Protein AF-A0A835BXW8-F1 (afdb_monomer_lite)

Sequence (1007 aa):
MAGAGHLPPLQEEGDAASSRSELLTERNIHNALPSSQEEEDPFRTRITHALALSLVTLPPKFPRKKKMVSLARLLLLVTVVAAAAARCAVSATTAARHPKGLRVHLTHVDAHGNYSRLQLLQRAARRSHHRMSRLVARATGVHVASSSSSKAVAASSGGGGDLQVPVHAGNGEFLMDLAIGTPSLSYSAIVDTGSDLVWTQCKPCNECFKQSTPVFDPSSSSTYAAVPCSSTLCSDLPTSSCTTSASKCGYTYTYGDASSTQGTLATETFTLAKSKLPGVAFGCGDTNEGDGFTQGAGLVGLGRGPLSLVSQLGLDKFSYCLTSLDDDTGKSPLLLGSVAEISSSAATSPVQSTPLVKNPSQPSFYYVTLTGLTVGSQHITLPTSAFAIQDDGTGGVIVDSGTSITYLEVQGYRALKKAFVAQMSLPVVDGSEIGLDLCFQAPSKGVDQVQVPKLVLHFDGGADLDLPAENYMILDSASGALCMTVMASRGLSIIGNFQQQNFQFVYDVAGDTLSSESESCRAHGSVAEPVRLCHTRTSFVCSPHMPHESTRHSALTAAMELLVLLLFLSLPVLPAHCVVVPAAAVRLDLARADANLTGHELIRRAVQRSLARPVVAAAVGGGGGGRRVGATAASEAPLAPGGGEYLVKLGIGTPQHFFSAAVDTATDLVWLQCQPCISCFRQLDPVFNPRLSSSFAVVPCRSDTCGQLDEHRHDDDACEYTYKYSGNSVTKGTLAIDKLAVGTNVFHGVVFGCSDSSAGGPPAQASGLVGLGRGPLSLVSQLSVRRFMYCLPPPMSSTPGKLVLGAAVDAVRNVSDRVSITMSSSTRYPSYYYLNLDGLAVGDQTPRMFTTATASSSSSSPATPGGASGGGGNASAYGMIVDVASTISFLEASLYDELADDLEEEIRLPRATASRRLGLDLCFILPEGVGMDRVYVPSVSLSFDGRWLELERDRLFVEDGRMMCLMVGRTHGVSILGNFQQQNMHVLYNLRRGKITFAKASCESLQ

Radius of gyration: 37.48 Å; chains: 1; bounding box: 106×120×107 Å

InterPro domains:
  IPR001461 Aspartic peptidase A1 [PR00792] (180-200)
  IPR001461 Aspartic peptidase A1 [PR00792] (397-408)
  IPR001461 Aspartic peptidase A1 [PR00792] (493-508)
  IPR001969 Aspartic peptidase, active site [PS00141] (397-408)
  IPR021109 Aspartic peptidase domain superfamily [G3DSA:2.40.70.10] (157-337)
  IPR021109 Aspartic peptidase domain superfamily [G3DSA:2.40.70.10] (339-528)
  IPR021109 Aspartic peptidase domain superfamily [G3DSA:2.40.70.10] (632-806)
  IPR021109 Aspartic peptidase domain superfamily [G3DSA:2.40.70.10] (811-1007)
  IPR021109 Aspartic peptidase domain superfamily [SSF50630] (166-515)
  IPR021109 Aspartic peptidase domain superfamily [SSF50630] (640-1003)
  IPR032799 Xylanase inhibitor, C-terminal [PF14541] (366-515)
  IPR032799 Xylanase inhibitor, C-terminal [PF14541] (877-999)
  IPR032861 Xylanase inhibitor, N-terminal [PF14543] (174-338)
  IPR032861 Xylanase inhibitor, N-terminal [PF14543] (646-806)
  IPR033121 Peptidase family A1 domain [PS51767] (174-517)
  IPR033121 Peptidase family A1 domain [PS51767] (646-999)
  IPR034161 Pepsin-like domain, plant [cd05476] (173-521)
  IPR034161 Pepsin-like domain, plant [cd05476] (645-1003)
  IPR051708 Plant Aspartic Proteinase A1 [PTHR47967] (77-523)

Organism: NCBI:txid1010633

Secondary structure (DSSP, 8-state):
---------------------------------------------------------------------------S----------------S------SEEEEEEEETTTTS---HHHHHHHHHHHHHHHHHHHHHHHTT-------------------------------SEEEEEEETTTTEEEEEEEETT----EEEBSS-SB----SSPPB-TTT-TT-EEPBTTSHHHHSSSSEE-SSTTSB-EEEEE-TTS-EEEEEEEEEEEEETTEEEEEEEEEEEEEEE-SGGGGSSEEEE-SSSTTSHHHHTT-SEEEEEBPPTT-TTPPEEEEEETT-S--TTT--SPPEEEEEE--TT-TTS-EE-EEEEEETTEEE---GGGSSBPTTS-B-EEE-SS-SSEEEEHHHHHHHHHHHHTT--SPEE--TTTT-S-EEE--TT-STT-----EEEEETTS-EEEE-GGGTEEEETTTTEEEESEEEESS-EEE-GGGGBTEEEEEETTTTEEEEEE---S----S-----------------------------------------------------------------TTTTS-HHHHHHHHHHHHHT-------------PPPPPPPPPEEEEEEEETTEEEEEEEETTTTEEEEEEEESS----EEEBSSPSB----SSPPB-GGG-TT-EEPBTTSTTGGG-SS--SSSSB-EEEEEETTTEEEEEEEEEEEEEETTEEEEEEEEEEEEEEES-S-TT-SEEEE-SSSTTSHHHHTT-S-EEEEB--TT-SS-EEEEESS---GGGS-SSEEEEEPPP-SS-TTS-EE---EEEETTSPPEE-----------S----------PPPPPTT-EEE-SS-SSEEEEHHHHHHHHHHHHHHH-SPBPPPBTTTTBS-EEEPPTT--GGGS----EEEEETTEEEEE-GGGTEEEETTEEEESEEEESS-EEE-SGGGBTEEEEEEGGGTEEEEEE--GGGG-

Structure (mmCIF, N/CA/C/O backbone):
data_AF-A0A835BXW8-F1
#
_entry.id   AF-A0A835BXW8-F1
#
loop_
_atom_site.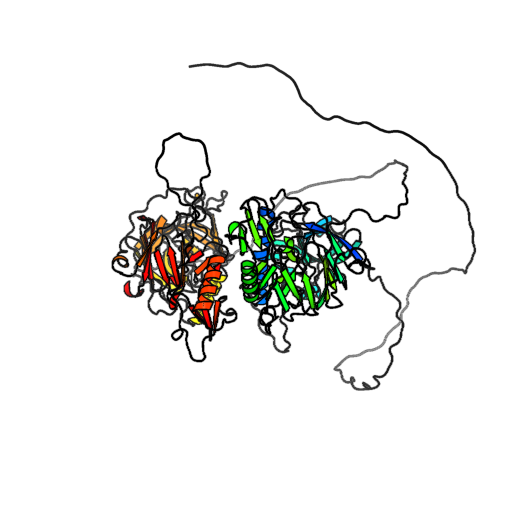group_PDB
_atom_site.id
_atom_site.type_symbol
_atom_site.label_atom_id
_atom_site.label_alt_id
_atom_site.label_comp_id
_atom_site.label_asym_id
_atom_site.label_entity_id
_atom_site.label_seq_id
_atom_site.pdbx_PDB_ins_code
_atom_site.Cartn_x
_atom_site.Cartn_y
_atom_site.Cartn_z
_atom_site.occupancy
_atom_site.B_iso_or_equiv
_atom_site.auth_seq_id
_atom_site.auth_comp_id
_atom_site.auth_asym_id
_atom_site.auth_atom_id
_atom_site.pdbx_PDB_model_num
ATOM 1 N N . MET A 1 1 ? 22.481 58.270 -33.335 1.00 36.31 1 MET A N 1
ATOM 2 C CA . MET A 1 1 ? 22.270 58.920 -32.023 1.00 36.31 1 MET A CA 1
ATOM 3 C C . MET A 1 1 ? 22.597 57.846 -30.994 1.00 36.31 1 MET A C 1
ATOM 5 O O . MET A 1 1 ? 21.943 56.818 -31.042 1.00 36.31 1 MET A O 1
ATOM 9 N N . ALA A 1 2 ? 23.754 57.839 -30.326 1.00 34.12 2 ALA A N 1
ATOM 10 C CA . ALA A 1 2 ? 24.410 58.880 -29.514 1.00 34.12 2 ALA A CA 1
ATOM 11 C C . ALA A 1 2 ? 23.720 59.040 -28.136 1.00 34.12 2 ALA A C 1
ATOM 13 O O . ALA A 1 2 ? 22.516 59.262 -28.122 1.00 34.12 2 ALA A O 1
ATOM 14 N N . GLY A 1 3 ? 24.418 58.931 -26.993 1.00 32.09 3 GLY A N 1
ATOM 15 C CA . GLY A 1 3 ? 25.881 58.808 -26.816 1.00 32.09 3 GLY A CA 1
ATOM 16 C C . GLY A 1 3 ? 26.355 58.140 -25.512 1.00 32.09 3 GLY A C 1
ATOM 17 O O . GLY A 1 3 ? 25.566 57.565 -24.772 1.00 32.09 3 GLY A O 1
ATOM 18 N N . ALA A 1 4 ? 27.675 58.191 -25.294 1.00 41.59 4 ALA A N 1
ATOM 19 C CA . ALA A 1 4 ? 28.398 57.735 -24.093 1.00 41.59 4 ALA A CA 1
ATOM 20 C C . ALA A 1 4 ? 28.217 58.723 -22.908 1.00 41.59 4 ALA A C 1
ATOM 22 O O . ALA A 1 4 ? 27.699 59.816 -23.121 1.00 41.59 4 ALA A O 1
ATOM 23 N N . GLY A 1 5 ? 28.614 58.462 -21.652 1.00 37.00 5 GLY A N 1
ATOM 24 C CA . GLY A 1 5 ? 29.414 57.370 -21.054 1.00 37.00 5 GLY A CA 1
ATOM 25 C C . GLY A 1 5 ? 30.703 57.904 -20.384 1.00 37.00 5 GLY A C 1
ATOM 26 O O . GLY A 1 5 ? 31.257 58.884 -20.877 1.00 37.00 5 GLY A O 1
ATOM 27 N N . HIS A 1 6 ? 31.175 57.303 -19.275 1.00 32.22 6 HIS A N 1
ATOM 28 C CA . HIS A 1 6 ? 32.417 57.681 -18.551 1.00 32.22 6 HIS A CA 1
ATOM 29 C C . HIS A 1 6 ? 32.980 56.543 -17.657 1.00 32.22 6 HIS A C 1
ATOM 31 O O . HIS A 1 6 ? 32.288 55.560 -17.402 1.00 32.22 6 HIS A O 1
ATOM 37 N N . LEU A 1 7 ? 34.231 56.698 -17.195 1.00 32.62 7 LEU A N 1
ATOM 38 C CA . LEU A 1 7 ? 35.035 55.815 -16.313 1.00 32.62 7 LEU A CA 1
ATOM 39 C C . LEU A 1 7 ? 35.952 56.699 -15.411 1.00 32.62 7 LEU A C 1
ATOM 41 O O . LEU A 1 7 ? 35.987 57.909 -15.634 1.00 32.62 7 LEU A O 1
ATOM 45 N N . PRO A 1 8 ? 36.800 56.133 -14.522 1.00 62.88 8 PRO A N 1
ATOM 46 C CA . PRO A 1 8 ? 36.552 55.648 -13.153 1.00 62.88 8 PRO A CA 1
ATOM 47 C C . PRO A 1 8 ? 37.176 56.614 -12.088 1.00 62.88 8 PRO A C 1
ATOM 49 O O . PRO A 1 8 ? 37.578 57.713 -12.480 1.00 62.88 8 PRO A O 1
ATOM 52 N N . PRO A 1 9 ? 37.281 56.288 -10.770 1.00 48.94 9 PRO A N 1
ATOM 53 C CA . PRO A 1 9 ? 38.458 55.529 -10.272 1.00 48.94 9 PRO A CA 1
ATOM 54 C C . PRO A 1 9 ? 38.283 54.675 -8.973 1.00 48.94 9 PRO A C 1
ATOM 56 O O . PRO A 1 9 ? 37.320 54.831 -8.237 1.00 48.94 9 PRO A O 1
ATOM 59 N N . LEU A 1 10 ? 39.279 53.800 -8.732 1.00 30.16 10 LEU A N 1
ATOM 60 C CA . LEU A 1 10 ? 39.923 53.334 -7.469 1.00 30.16 10 LEU A CA 1
ATOM 61 C C . LEU A 1 10 ? 39.170 53.236 -6.110 1.00 30.16 10 LEU A C 1
ATOM 63 O O . LEU A 1 10 ? 38.640 54.236 -5.657 1.00 30.16 10 LEU A O 1
ATOM 67 N N . GLN A 1 11 ? 39.388 52.089 -5.420 1.00 29.48 11 GLN A N 1
ATOM 68 C CA . GLN A 1 11 ? 39.583 51.860 -3.952 1.00 29.48 11 GLN A CA 1
ATOM 69 C C . GLN A 1 11 ? 38.539 52.423 -2.937 1.00 29.48 11 GLN A C 1
ATOM 71 O O . GLN A 1 11 ? 37.959 53.476 -3.135 1.00 29.48 11 GLN A O 1
ATOM 76 N N . GLU A 1 12 ? 38.239 51.797 -1.791 1.00 30.48 12 GLU A N 1
ATOM 77 C CA . GLU A 1 12 ? 38.790 50.620 -1.091 1.00 30.48 12 GLU A CA 1
ATOM 78 C C . GLU A 1 12 ? 37.720 50.040 -0.137 1.00 30.48 12 GLU A C 1
ATOM 80 O O . GLU A 1 12 ? 36.898 50.806 0.351 1.00 30.48 12 GLU A O 1
ATOM 85 N N . GLU A 1 13 ? 37.737 48.730 0.138 1.00 30.92 13 GLU A N 1
ATOM 86 C CA . GLU A 1 13 ? 37.605 48.121 1.484 1.00 30.92 13 GLU A CA 1
ATOM 87 C C . GLU A 1 13 ? 37.569 46.583 1.374 1.00 30.92 13 GLU A C 1
ATOM 89 O O . GLU A 1 13 ? 37.281 46.018 0.316 1.00 30.92 13 GLU A O 1
ATOM 94 N N . GLY A 1 14 ? 37.900 45.892 2.465 1.00 29.91 14 GLY A N 1
ATOM 95 C CA . GLY A 1 14 ? 37.898 44.433 2.558 1.00 29.91 14 GLY A CA 1
ATOM 96 C C . GLY A 1 14 ? 38.173 43.977 3.988 1.00 29.91 14 GLY A C 1
ATOM 97 O O . GLY A 1 14 ? 38.729 44.736 4.777 1.00 29.91 14 GLY A O 1
ATOM 98 N N . ASP A 1 15 ? 37.785 42.746 4.323 1.00 28.61 15 ASP A N 1
ATOM 99 C CA . ASP A 1 15 ? 37.811 42.260 5.705 1.00 28.61 15 ASP A CA 1
ATOM 100 C C . ASP A 1 15 ? 38.204 40.773 5.765 1.00 28.61 15 ASP A C 1
ATOM 102 O O . ASP A 1 15 ? 37.653 39.950 5.025 1.00 28.61 15 ASP A O 1
ATOM 106 N N . ALA A 1 16 ? 39.194 40.419 6.595 1.00 30.69 16 ALA A N 1
ATOM 107 C CA . ALA A 1 16 ? 39.703 39.048 6.706 1.00 30.69 16 ALA A CA 1
ATOM 108 C C . ALA A 1 16 ? 40.491 38.764 8.005 1.00 30.69 16 ALA A C 1
ATOM 110 O O . ALA A 1 16 ? 41.538 39.351 8.258 1.00 30.69 16 ALA A O 1
ATOM 111 N N . ALA A 1 17 ? 40.040 37.735 8.734 1.00 31.67 17 ALA A N 1
ATOM 112 C CA . ALA A 1 17 ? 40.791 36.921 9.706 1.00 31.67 17 ALA A CA 1
ATOM 113 C C . ALA A 1 17 ? 41.502 37.629 10.892 1.00 31.67 17 ALA A C 1
ATOM 115 O O . ALA A 1 17 ? 42.686 37.959 10.848 1.00 31.67 17 ALA A O 1
ATOM 116 N N . SER A 1 18 ? 40.814 37.679 12.039 1.00 27.45 18 SER A N 1
ATOM 117 C CA . SER A 1 18 ? 41.432 37.901 13.361 1.00 27.45 18 SER A CA 1
ATOM 118 C C . SER A 1 18 ? 42.209 36.665 13.859 1.00 27.45 18 SER A C 1
ATOM 120 O O . SER A 1 18 ? 41.930 35.538 13.443 1.00 27.45 18 SER A O 1
ATOM 122 N N . SER A 1 19 ? 43.176 36.842 14.774 1.00 30.25 19 SER A N 1
ATOM 123 C CA . SER A 1 19 ? 43.948 35.728 15.348 1.00 30.25 19 SER A CA 1
ATOM 124 C C . SER A 1 19 ? 44.434 35.955 16.791 1.00 30.25 19 SER A C 1
ATOM 126 O O . SER A 1 19 ? 44.842 37.055 17.143 1.00 30.25 19 SER A O 1
ATOM 128 N N . ARG A 1 20 ? 44.460 34.853 17.567 1.00 33.75 20 ARG A N 1
ATOM 129 C CA . ARG A 1 20 ? 45.167 34.609 18.851 1.00 33.75 20 ARG A CA 1
ATOM 130 C C . ARG A 1 20 ? 44.956 35.565 20.042 1.00 33.75 20 ARG A C 1
ATOM 132 O O . ARG A 1 20 ? 45.396 36.705 20.015 1.00 33.75 20 ARG A O 1
ATOM 139 N N . SER A 1 21 ? 44.634 34.967 21.197 1.00 27.56 21 SER A N 1
ATOM 140 C CA . SER A 1 21 ? 45.508 35.080 22.380 1.00 27.56 21 SER A CA 1
ATOM 141 C C . SER A 1 21 ? 45.319 33.928 23.389 1.00 27.56 21 SER A C 1
ATOM 143 O O . SER A 1 21 ? 44.320 33.217 23.347 1.00 27.56 21 SER A O 1
ATOM 145 N N . GLU A 1 22 ? 46.301 33.844 24.294 1.00 30.00 22 GLU A N 1
ATOM 146 C CA . GLU A 1 22 ? 46.291 33.347 25.686 1.00 30.00 22 GLU A CA 1
ATOM 147 C C . GLU A 1 22 ? 47.054 32.056 26.053 1.00 30.00 22 GLU A C 1
ATOM 149 O O . GLU A 1 22 ? 47.078 31.049 25.344 1.00 30.00 22 GLU A O 1
ATOM 154 N N . LEU A 1 23 ? 47.775 32.166 27.180 1.00 29.53 23 LEU A N 1
ATOM 155 C CA . LEU A 1 23 ? 48.728 31.227 27.788 1.00 29.53 23 LEU A CA 1
ATOM 156 C C . LEU A 1 23 ? 49.063 31.756 29.211 1.00 29.53 23 LEU A C 1
ATOM 158 O O . LEU A 1 23 ? 48.840 32.938 29.462 1.00 29.53 23 LEU A O 1
ATOM 162 N N . LEU A 1 24 ? 49.699 30.931 30.063 1.00 31.34 24 LEU A N 1
ATOM 163 C CA . LEU A 1 24 ? 50.104 31.154 31.479 1.00 31.34 24 LEU A CA 1
ATOM 164 C C . LEU A 1 24 ? 49.009 30.754 32.512 1.00 31.34 24 LEU A C 1
ATOM 166 O O . LEU A 1 24 ? 47.832 30.761 32.175 1.00 31.34 24 LEU A O 1
ATOM 170 N N . THR A 1 25 ? 49.305 30.299 33.745 1.00 30.64 25 THR A N 1
ATOM 171 C CA . THR A 1 25 ? 50.598 30.155 34.467 1.00 30.64 25 THR A CA 1
ATOM 172 C C . THR A 1 25 ? 50.569 29.007 35.510 1.00 30.64 25 THR A C 1
ATOM 174 O O . THR A 1 25 ? 49.569 28.850 36.194 1.00 30.64 25 THR A O 1
ATOM 177 N N . GLU A 1 26 ? 51.711 28.316 35.708 1.00 30.62 26 GLU A N 1
ATOM 178 C CA . GLU A 1 26 ? 52.189 27.648 36.959 1.00 30.62 26 GLU A CA 1
ATOM 179 C C . GLU A 1 26 ? 51.343 26.527 37.656 1.00 30.62 26 GLU A C 1
ATOM 181 O O . GLU A 1 26 ? 50.178 26.319 37.351 1.00 30.62 26 GLU A O 1
ATOM 186 N N . ARG A 1 27 ? 51.879 25.667 38.556 1.00 30.98 27 ARG A N 1
ATOM 187 C CA . ARG A 1 27 ? 53.217 25.608 39.208 1.00 30.98 27 ARG A CA 1
ATOM 188 C C . ARG A 1 27 ? 53.897 24.206 39.150 1.00 30.98 27 ARG A C 1
ATOM 190 O O . ARG A 1 27 ? 54.194 23.774 38.042 1.00 30.98 27 ARG A O 1
ATOM 197 N N . ASN A 1 28 ? 54.245 23.538 40.269 1.00 30.19 28 ASN A N 1
ATOM 198 C CA . ASN A 1 28 ? 55.208 22.400 40.326 1.00 30.19 28 ASN A CA 1
ATOM 199 C C . ASN A 1 28 ? 55.071 21.516 41.615 1.00 30.19 28 ASN A C 1
ATOM 201 O O . ASN A 1 28 ? 54.296 21.894 42.489 1.00 30.19 28 ASN A O 1
ATOM 205 N N . ILE A 1 29 ? 55.926 20.474 41.777 1.00 29.09 29 ILE A N 1
ATOM 206 C CA . ILE A 1 29 ? 56.367 19.795 43.042 1.00 29.09 29 ILE A CA 1
ATOM 207 C C . ILE A 1 29 ? 55.405 18.717 43.644 1.00 29.09 29 ILE A C 1
ATOM 209 O O . ILE A 1 29 ? 54.201 18.930 43.638 1.00 29.09 29 ILE A O 1
ATOM 213 N N . HIS A 1 30 ? 55.818 17.534 44.174 1.00 27.83 30 HIS A N 1
ATOM 214 C CA . HIS A 1 30 ? 57.144 16.866 44.328 1.00 27.83 30 HIS A CA 1
ATOM 215 C C . HIS A 1 30 ? 57.086 15.303 44.465 1.00 27.83 30 HIS A C 1
ATOM 217 O O . HIS A 1 30 ? 56.133 14.772 45.016 1.00 27.83 30 HIS A O 1
ATOM 223 N N . ASN A 1 31 ? 58.181 14.628 44.064 1.00 26.95 31 ASN A N 1
ATOM 224 C CA . ASN A 1 31 ? 58.923 13.468 44.645 1.00 26.95 31 ASN A CA 1
ATOM 225 C C . ASN A 1 31 ? 58.297 12.170 45.257 1.00 26.95 31 ASN A C 1
ATOM 227 O O . ASN A 1 31 ? 57.495 12.211 46.179 1.00 26.95 31 ASN A O 1
ATOM 231 N N . ALA A 1 32 ? 58.988 11.056 44.921 1.00 26.41 32 ALA A N 1
ATOM 232 C CA . ALA A 1 32 ? 59.502 9.956 45.785 1.00 26.41 32 ALA A CA 1
ATOM 233 C C . ALA A 1 32 ? 58.834 8.547 45.842 1.00 26.41 32 ALA A C 1
ATOM 235 O O . ALA A 1 32 ? 57.706 8.351 46.275 1.00 26.41 32 ALA A O 1
ATOM 236 N N . LEU A 1 33 ? 59.679 7.563 45.484 1.00 27.62 33 LEU A N 1
ATOM 237 C CA . LEU A 1 33 ? 59.756 6.131 45.869 1.00 27.62 33 LEU A CA 1
ATOM 238 C C . LEU A 1 33 ? 59.928 5.946 47.410 1.00 27.62 33 LEU A C 1
ATOM 240 O O . LEU A 1 33 ? 60.308 6.944 48.029 1.00 27.62 33 LEU A O 1
ATOM 244 N N . PRO A 1 34 ? 59.761 4.743 48.046 1.00 40.12 34 PRO A N 1
ATOM 245 C CA . PRO A 1 34 ? 60.483 3.497 47.675 1.00 40.12 34 PRO A CA 1
ATOM 246 C C . PRO A 1 34 ? 59.894 2.099 48.060 1.00 40.12 34 PRO A C 1
ATOM 248 O O . PRO A 1 34 ? 58.832 1.993 48.657 1.00 40.12 34 PRO A O 1
ATOM 251 N N . SER A 1 35 ? 60.668 1.044 47.712 1.00 24.42 35 SER A N 1
ATOM 252 C CA . SER A 1 35 ? 60.939 -0.229 48.453 1.00 24.42 35 SER A CA 1
ATOM 253 C C . SER A 1 35 ? 59.760 -1.117 48.933 1.00 24.42 35 SER A C 1
ATOM 255 O O . SER A 1 35 ? 58.970 -0.688 49.762 1.00 24.42 35 SER A O 1
ATOM 257 N N . SER A 1 36 ? 59.596 -2.358 48.430 1.00 26.53 36 SER A N 1
ATOM 258 C CA . SER A 1 36 ? 60.240 -3.640 48.874 1.00 26.53 36 SER A CA 1
ATOM 259 C C . SER A 1 36 ? 59.238 -4.518 49.669 1.00 26.53 36 SER A C 1
ATOM 261 O O . SER A 1 36 ? 58.226 -3.978 50.098 1.00 26.53 36 SER A O 1
ATOM 263 N N . GLN A 1 37 ? 59.369 -5.834 49.908 1.00 24.08 37 GLN A N 1
ATOM 264 C CA . GLN A 1 37 ? 60.389 -6.886 49.655 1.00 24.08 37 GLN A CA 1
ATOM 265 C C . GLN A 1 37 ? 59.746 -8.066 48.845 1.00 24.08 37 GLN A C 1
ATOM 267 O O . GLN A 1 37 ? 58.559 -7.979 48.538 1.00 24.08 37 GLN A O 1
ATOM 272 N N . GLU A 1 38 ? 60.451 -9.023 48.210 1.00 27.62 38 GLU A N 1
ATOM 273 C CA . GLU A 1 38 ? 61.037 -10.312 48.717 1.00 27.62 38 GLU A CA 1
ATOM 274 C C . GLU A 1 38 ? 60.027 -11.159 49.536 1.00 27.62 38 GLU A C 1
ATOM 276 O O . GLU A 1 38 ? 59.185 -10.591 50.223 1.00 27.62 38 GLU A O 1
ATOM 281 N N . GLU A 1 39 ? 59.938 -12.496 49.455 1.00 27.62 39 GLU A N 1
ATOM 282 C CA . GLU A 1 39 ? 60.913 -13.596 49.217 1.00 27.62 39 GLU A CA 1
ATOM 283 C C . GLU A 1 39 ? 60.432 -14.592 48.113 1.00 27.62 39 GLU A C 1
ATOM 285 O O . GLU A 1 39 ? 59.236 -14.672 47.840 1.00 27.62 39 GLU A O 1
ATOM 290 N N . GLU A 1 40 ? 61.287 -15.168 47.246 1.00 29.81 40 GLU A N 1
ATOM 291 C CA . GLU A 1 40 ? 62.160 -16.379 47.365 1.00 29.81 40 GLU A CA 1
ATOM 292 C C . GLU A 1 40 ? 61.443 -17.760 47.404 1.00 29.81 40 GLU A C 1
ATOM 294 O O . GLU A 1 40 ? 60.362 -17.889 47.967 1.00 29.81 40 GLU A O 1
ATOM 299 N N . ASP A 1 41 ? 61.978 -18.874 46.860 1.00 30.92 41 ASP A N 1
ATOM 300 C CA . ASP A 1 41 ? 62.970 -19.075 45.769 1.00 30.92 41 ASP A CA 1
ATOM 301 C C . ASP A 1 41 ? 62.676 -20.418 44.992 1.00 30.92 41 ASP A C 1
ATOM 303 O O . ASP A 1 41 ? 61.545 -20.533 44.515 1.00 30.92 41 ASP A O 1
ATOM 307 N N . PRO A 1 42 ? 63.553 -21.427 44.722 1.00 46.88 42 PRO A N 1
ATOM 308 C CA . PRO A 1 42 ? 63.634 -21.978 43.354 1.00 46.88 42 PRO A CA 1
ATOM 309 C C . PRO A 1 42 ? 63.344 -23.489 43.191 1.00 46.88 42 PRO A C 1
ATOM 311 O O . PRO A 1 42 ? 63.211 -24.224 44.162 1.00 46.88 42 PRO A O 1
ATOM 314 N N . PHE A 1 43 ? 63.476 -24.005 41.952 1.00 26.58 43 PHE A N 1
ATOM 315 C CA . PHE A 1 43 ? 64.608 -24.914 41.651 1.00 26.58 43 PHE A CA 1
ATOM 316 C C . PHE A 1 43 ? 65.043 -24.936 40.164 1.00 26.58 43 PHE A C 1
ATOM 318 O O . PHE A 1 43 ? 64.457 -24.281 39.306 1.00 26.58 43 PHE A O 1
ATOM 325 N N . ARG A 1 44 ? 66.186 -25.592 39.905 1.00 27.45 44 ARG A N 1
ATOM 326 C CA . ARG A 1 44 ? 67.192 -25.342 38.840 1.00 27.45 44 ARG A CA 1
ATOM 327 C C . ARG A 1 44 ? 67.782 -26.717 38.383 1.00 27.45 44 ARG A C 1
ATOM 329 O O . ARG A 1 44 ? 67.747 -27.641 39.184 1.00 27.45 44 ARG A O 1
ATOM 336 N N . THR A 1 45 ? 68.336 -27.006 37.187 1.00 28.45 45 THR A N 1
ATOM 337 C CA . THR A 1 45 ? 68.741 -26.210 35.998 1.00 28.45 45 THR A CA 1
ATOM 338 C C . THR A 1 45 ? 69.111 -27.107 34.779 1.00 28.45 45 THR A C 1
ATOM 340 O O . THR A 1 45 ? 69.807 -28.092 34.983 1.00 28.45 45 THR A O 1
ATOM 343 N N . ARG A 1 46 ? 68.865 -26.628 33.535 1.00 29.67 46 ARG A N 1
ATOM 344 C CA . ARG A 1 46 ? 69.697 -26.793 32.291 1.00 29.67 46 ARG A CA 1
ATOM 345 C C . ARG A 1 46 ? 69.899 -28.158 31.560 1.00 29.67 46 ARG A C 1
ATOM 347 O O . ARG A 1 46 ? 69.931 -29.214 32.165 1.00 29.67 46 ARG A O 1
ATOM 354 N N . ILE A 1 47 ? 70.275 -28.010 30.265 1.00 27.58 47 ILE A N 1
ATOM 355 C CA . ILE A 1 47 ? 71.139 -28.877 29.400 1.00 27.58 47 ILE A CA 1
ATOM 356 C C . ILE A 1 47 ? 70.504 -30.124 28.710 1.00 27.58 47 ILE A C 1
ATOM 358 O O . ILE A 1 47 ? 69.686 -30.798 29.315 1.00 27.58 47 ILE A O 1
ATOM 362 N N . THR A 1 48 ? 70.910 -30.566 27.493 1.00 27.86 48 THR A N 1
ATOM 363 C CA . THR A 1 48 ? 70.865 -29.931 26.130 1.00 27.86 48 THR A CA 1
ATOM 364 C C . THR A 1 48 ? 71.355 -30.876 24.996 1.00 27.86 48 THR A C 1
ATOM 366 O O . THR A 1 48 ? 72.217 -31.707 25.244 1.00 27.86 48 THR A O 1
ATOM 369 N N . HIS A 1 49 ? 70.955 -30.574 23.742 1.00 27.75 49 HIS A N 1
ATOM 370 C CA . HIS A 1 49 ? 71.666 -30.801 22.451 1.00 27.75 49 HIS A CA 1
ATOM 371 C C . HIS A 1 49 ? 71.723 -32.186 21.727 1.00 27.75 49 HIS A C 1
ATOM 373 O O . HIS A 1 49 ? 72.235 -33.164 22.249 1.00 27.75 49 HIS A O 1
ATOM 379 N N . ALA A 1 50 ? 71.388 -32.122 20.417 1.00 26.77 50 ALA A N 1
ATOM 380 C CA . ALA A 1 50 ? 72.184 -32.546 19.231 1.00 26.77 50 ALA A CA 1
ATOM 381 C C . ALA A 1 50 ? 71.950 -33.871 18.429 1.00 26.77 50 ALA A C 1
ATOM 383 O O . ALA A 1 50 ? 72.185 -34.974 18.903 1.00 26.77 50 ALA A O 1
ATOM 384 N N . LEU A 1 51 ? 71.745 -33.656 17.110 1.00 25.39 51 LEU A N 1
ATOM 385 C CA . LEU A 1 51 ? 72.292 -34.368 15.921 1.00 25.39 51 LEU A CA 1
ATOM 386 C C . LEU A 1 51 ? 71.797 -35.787 15.513 1.00 25.39 51 LEU A C 1
ATOM 388 O O . LEU A 1 51 ? 70.868 -36.334 16.095 1.00 25.39 51 LEU A O 1
ATOM 392 N N . ALA A 1 52 ? 72.291 -36.273 14.355 1.00 26.31 52 ALA A N 1
ATOM 393 C CA . ALA A 1 52 ? 71.629 -37.246 13.459 1.00 26.31 52 ALA A CA 1
ATOM 394 C C . ALA A 1 52 ? 72.604 -38.126 12.612 1.00 26.31 52 ALA A C 1
ATOM 396 O O . ALA A 1 52 ? 73.814 -37.979 12.747 1.00 26.31 52 ALA A O 1
ATOM 397 N N . LEU A 1 53 ? 72.032 -38.940 11.689 1.00 26.83 53 LEU A N 1
ATOM 398 C CA . LEU A 1 53 ? 72.579 -39.778 10.573 1.00 26.83 53 LEU A CA 1
ATOM 399 C C . LEU A 1 53 ? 72.600 -41.333 10.708 1.00 26.83 53 LEU A C 1
ATOM 401 O O . LEU A 1 53 ? 73.352 -41.908 11.480 1.00 26.83 53 LEU A O 1
ATOM 405 N N . SER A 1 54 ? 71.811 -41.972 9.822 1.00 24.81 54 SER A N 1
ATOM 406 C CA . SER A 1 54 ? 72.099 -43.098 8.887 1.00 24.81 54 SER A CA 1
ATOM 407 C C . SER A 1 54 ? 72.956 -44.337 9.251 1.00 24.81 54 SER A C 1
ATOM 409 O O . SER A 1 54 ? 74.146 -44.181 9.481 1.00 24.81 54 SER A O 1
ATOM 411 N N . LEU A 1 55 ? 72.428 -45.568 9.010 1.00 25.41 55 LEU A N 1
ATOM 412 C CA . LEU A 1 55 ? 72.889 -46.520 7.943 1.00 25.41 55 LEU A CA 1
ATOM 413 C C . LEU A 1 55 ? 72.182 -47.924 7.899 1.00 25.41 55 LEU A C 1
ATOM 415 O O . LEU A 1 55 ? 72.376 -48.762 8.767 1.00 25.41 55 LEU A O 1
ATOM 419 N N . VAL A 1 56 ? 71.421 -48.174 6.814 1.00 28.39 56 VAL A N 1
ATOM 420 C CA . VAL A 1 56 ? 71.357 -49.365 5.900 1.00 28.39 56 VAL A CA 1
ATOM 421 C C . VAL A 1 56 ? 71.373 -50.842 6.399 1.00 28.39 56 VAL A C 1
ATOM 423 O O . VAL A 1 56 ? 72.381 -51.319 6.907 1.00 28.39 56 VAL A O 1
ATOM 426 N N . THR A 1 57 ? 70.353 -51.643 6.001 1.00 25.27 57 THR A N 1
ATOM 427 C CA . THR A 1 57 ? 70.450 -52.958 5.267 1.00 25.27 57 THR A CA 1
ATOM 428 C C . THR A 1 57 ? 69.056 -53.508 4.826 1.00 25.27 57 THR A C 1
ATOM 430 O O . THR A 1 57 ? 68.043 -52.874 5.108 1.00 25.27 57 THR A O 1
ATOM 433 N N . LEU A 1 58 ? 68.983 -54.612 4.047 1.00 25.95 58 LEU A N 1
ATOM 434 C CA . LEU A 1 58 ? 67.806 -55.104 3.266 1.00 25.95 58 LEU A CA 1
ATOM 435 C C . LEU A 1 58 ? 67.776 -56.656 3.120 1.00 25.95 58 LEU A C 1
ATOM 437 O O . LEU A 1 58 ? 68.817 -57.261 3.381 1.00 25.95 58 LEU A O 1
ATOM 441 N N . PRO A 1 59 ? 66.703 -57.324 2.590 1.00 52.88 59 PRO A N 1
ATOM 442 C CA . PRO A 1 59 ? 65.367 -56.855 2.161 1.00 52.88 59 PRO A CA 1
ATOM 443 C C . PRO A 1 59 ? 64.206 -57.428 3.045 1.00 52.88 59 PRO A C 1
ATOM 445 O O . PRO A 1 59 ? 64.089 -56.846 4.119 1.00 52.88 59 PRO A O 1
ATOM 448 N N . PRO A 1 60 ? 63.362 -58.482 2.772 1.00 44.72 60 PRO A N 1
ATOM 449 C CA . PRO A 1 60 ? 63.081 -59.348 1.597 1.00 44.72 60 PRO A CA 1
ATOM 450 C C . PRO A 1 60 ? 61.590 -59.465 1.115 1.00 44.72 60 PRO A C 1
ATOM 452 O O . PRO A 1 60 ? 60.639 -59.063 1.771 1.00 44.72 60 PRO A O 1
ATOM 455 N N . LYS A 1 61 ? 61.425 -60.077 -0.075 1.00 26.14 61 LYS A N 1
ATOM 456 C CA . LYS A 1 61 ? 60.260 -60.737 -0.746 1.00 26.14 61 LYS A CA 1
ATOM 457 C C . LYS A 1 61 ? 58.785 -60.527 -0.286 1.00 26.14 61 LYS A C 1
ATOM 459 O O . LYS A 1 61 ? 58.275 -61.178 0.617 1.00 26.14 61 LYS A O 1
ATOM 464 N N . PHE A 1 62 ? 58.064 -59.787 -1.138 1.00 26.06 62 PHE A N 1
ATOM 465 C CA . PHE A 1 62 ? 56.602 -59.776 -1.401 1.00 26.06 62 PHE A CA 1
ATOM 466 C C . PHE A 1 62 ? 56.141 -61.005 -2.251 1.00 26.06 62 PHE A C 1
ATOM 468 O O . PHE A 1 62 ? 57.024 -61.610 -2.867 1.00 26.06 62 PHE A O 1
ATOM 475 N N . PRO A 1 63 ? 54.825 -61.375 -2.374 1.00 39.97 63 PRO A N 1
ATOM 476 C CA . PRO A 1 63 ? 53.849 -60.614 -3.199 1.00 39.97 63 PRO A CA 1
ATOM 477 C C . PRO A 1 63 ? 52.324 -60.638 -2.856 1.00 39.97 63 PRO A C 1
ATOM 479 O O . PRO A 1 63 ? 51.770 -61.646 -2.449 1.00 39.97 63 PRO A O 1
ATOM 482 N N . ARG A 1 64 ? 51.648 -59.524 -3.224 1.00 30.53 64 ARG A N 1
ATOM 483 C CA . ARG A 1 64 ? 50.230 -59.346 -3.688 1.00 30.53 64 ARG A CA 1
ATOM 484 C C . ARG A 1 64 ? 49.078 -59.847 -2.767 1.00 30.53 64 ARG A C 1
ATOM 486 O O . ARG A 1 64 ? 48.906 -61.036 -2.577 1.00 30.53 64 ARG A O 1
ATOM 493 N N . LYS A 1 65 ? 48.272 -58.978 -2.120 1.00 31.88 65 LYS A N 1
ATOM 494 C CA . LYS A 1 65 ? 47.206 -58.049 -2.630 1.00 31.88 65 LYS A CA 1
ATOM 495 C C . LYS A 1 65 ? 45.993 -58.756 -3.285 1.00 31.88 65 LYS A C 1
ATOM 497 O O . LYS A 1 65 ? 46.216 -59.571 -4.164 1.00 31.88 65 LYS A O 1
ATOM 502 N N . LYS A 1 66 ? 44.717 -58.375 -3.064 1.00 35.31 66 LYS A N 1
ATOM 503 C CA . LYS A 1 66 ? 43.998 -57.632 -1.984 1.00 35.31 66 LYS A CA 1
ATOM 504 C C . LYS A 1 66 ? 42.467 -57.728 -2.268 1.00 35.31 66 LYS A C 1
ATOM 506 O O . LYS A 1 66 ? 42.091 -57.669 -3.433 1.00 35.31 66 LYS A O 1
ATOM 511 N N . LYS A 1 67 ? 41.592 -57.795 -1.252 1.00 31.64 67 LYS A N 1
ATOM 512 C CA . LYS A 1 67 ? 40.117 -57.579 -1.328 1.00 31.64 67 LYS A CA 1
ATOM 513 C C . LYS A 1 67 ? 39.624 -56.994 0.008 1.00 31.64 67 LYS A C 1
ATOM 515 O O . LYS A 1 67 ? 40.213 -57.339 1.026 1.00 31.64 67 LYS A O 1
ATOM 520 N N . MET A 1 68 ? 38.572 -56.162 0.028 1.00 37.09 68 MET A N 1
ATOM 521 C CA . MET A 1 68 ? 37.893 -55.748 1.275 1.00 37.09 68 MET A CA 1
ATOM 522 C C . MET A 1 68 ? 36.445 -55.274 1.052 1.00 37.09 68 MET A C 1
ATOM 524 O O . MET A 1 68 ? 36.231 -54.305 0.331 1.00 37.09 68 MET A O 1
ATOM 528 N N . VAL A 1 69 ? 35.504 -55.976 1.705 1.00 36.44 69 VAL A N 1
ATOM 529 C CA . VAL A 1 69 ? 34.044 -55.752 1.866 1.00 36.44 69 VAL A CA 1
ATOM 530 C C . VAL A 1 69 ? 33.614 -56.635 3.066 1.00 36.44 69 VAL A C 1
ATOM 532 O O . VAL A 1 69 ? 34.072 -57.773 3.112 1.00 36.44 69 VAL A O 1
ATOM 535 N N . SER A 1 70 ? 32.771 -56.263 4.042 1.00 41.91 70 SER A N 1
ATOM 536 C CA . SER A 1 70 ? 32.397 -54.944 4.592 1.00 41.91 70 SER A CA 1
ATOM 537 C C . SER A 1 70 ? 31.751 -55.116 5.999 1.00 41.91 70 SER A C 1
ATOM 539 O O . SER A 1 70 ? 31.672 -56.225 6.520 1.00 41.91 70 SER A O 1
ATOM 541 N N . LEU A 1 71 ? 31.307 -54.004 6.596 1.00 37.66 71 LEU A N 1
ATOM 542 C CA . LEU A 1 71 ? 30.302 -53.814 7.661 1.00 37.66 71 LEU A CA 1
ATOM 543 C C . LEU A 1 71 ? 29.467 -55.048 8.118 1.00 37.66 71 LEU A C 1
ATOM 545 O O . LEU A 1 71 ? 28.502 -55.396 7.445 1.00 37.66 71 LEU A O 1
ATOM 549 N N . ALA A 1 72 ? 29.749 -55.620 9.306 1.00 35.38 72 ALA A N 1
ATOM 550 C CA . ALA A 1 72 ? 28.819 -56.512 10.046 1.00 35.38 72 ALA A CA 1
ATOM 551 C C . ALA A 1 72 ? 29.211 -56.799 11.529 1.00 35.38 72 ALA A C 1
ATOM 553 O O . ALA A 1 72 ? 29.253 -57.956 11.947 1.00 35.38 72 ALA A O 1
ATOM 554 N N . ARG A 1 73 ? 29.520 -55.784 12.360 1.00 37.28 73 ARG A N 1
ATOM 555 C CA . ARG A 1 73 ? 29.691 -55.970 13.832 1.00 37.28 73 ARG A CA 1
ATOM 556 C C . ARG A 1 73 ? 29.003 -54.919 14.722 1.00 37.28 73 ARG A C 1
ATOM 558 O O . ARG A 1 73 ? 29.327 -54.778 15.895 1.00 37.28 73 ARG A O 1
ATOM 565 N N . LEU A 1 74 ? 27.988 -54.248 14.182 1.00 38.69 74 LEU A N 1
ATOM 566 C CA . LEU A 1 74 ? 27.040 -53.418 14.932 1.00 38.69 74 LEU A CA 1
ATOM 567 C C . LEU A 1 74 ? 25.943 -54.305 15.559 1.00 38.69 74 LEU A C 1
ATOM 569 O O . LEU A 1 74 ? 24.816 -54.269 15.080 1.00 38.69 74 LEU A O 1
ATOM 573 N N . LEU A 1 75 ? 26.267 -55.162 16.545 1.00 35.16 75 LEU A N 1
ATOM 574 C CA . LEU A 1 75 ? 25.254 -55.914 17.327 1.00 35.16 75 LEU A CA 1
ATOM 575 C C . LEU A 1 75 ? 25.796 -56.671 18.566 1.00 35.16 75 LEU A C 1
ATOM 577 O O . LEU A 1 75 ? 25.386 -57.796 18.845 1.00 35.16 75 LEU A O 1
ATOM 581 N N . LEU A 1 76 ? 26.697 -56.066 19.351 1.00 36.47 76 LEU A N 1
ATOM 582 C CA . LEU A 1 76 ? 26.994 -56.559 20.705 1.00 36.47 76 LEU A CA 1
ATOM 583 C C . LEU A 1 76 ? 26.927 -55.407 21.721 1.00 36.47 76 LEU A C 1
ATOM 585 O O . LEU A 1 76 ? 27.655 -54.431 21.588 1.00 36.47 76 LEU A O 1
ATOM 589 N N . LEU A 1 77 ? 26.047 -55.560 22.719 1.00 34.88 77 LEU A N 1
ATOM 590 C CA . LEU A 1 77 ? 25.755 -54.636 23.829 1.00 34.88 77 LEU A CA 1
ATOM 591 C C . LEU A 1 77 ? 25.316 -53.205 23.453 1.00 34.88 77 LEU A C 1
ATOM 593 O O . LEU A 1 77 ? 26.068 -52.243 23.558 1.00 34.88 77 LEU A O 1
ATOM 597 N N . VAL A 1 78 ? 24.017 -53.064 23.170 1.00 49.28 78 VAL A N 1
ATOM 598 C CA . VAL A 1 78 ? 23.269 -51.790 23.285 1.00 49.28 78 VAL A CA 1
ATOM 599 C C . VAL A 1 78 ? 22.790 -51.537 24.733 1.00 49.28 78 VAL A C 1
ATOM 601 O O . VAL A 1 78 ? 22.379 -50.436 25.078 1.00 49.28 78 VAL A O 1
ATOM 604 N N . THR A 1 79 ? 22.830 -52.547 25.609 1.00 32.75 79 THR A N 1
ATOM 605 C CA . THR A 1 79 ? 21.923 -52.653 26.768 1.00 32.75 79 THR A CA 1
ATOM 606 C C . THR A 1 79 ? 22.595 -52.572 28.146 1.00 32.75 79 THR A C 1
ATOM 608 O O . THR A 1 79 ? 22.231 -53.320 29.050 1.00 32.75 79 THR A O 1
ATOM 611 N N . VAL A 1 80 ? 23.541 -51.646 28.337 1.00 33.50 80 VAL A N 1
ATOM 612 C CA . VAL A 1 80 ? 23.873 -51.108 29.681 1.00 33.50 80 VAL A CA 1
ATOM 613 C C . VAL A 1 80 ? 23.802 -49.575 29.651 1.00 33.50 80 VAL A C 1
ATOM 615 O O . VAL A 1 80 ? 24.702 -48.854 30.072 1.00 33.50 80 VAL A O 1
ATOM 618 N N . VAL A 1 81 ? 22.692 -49.068 29.110 1.00 48.97 81 VAL A N 1
ATOM 619 C CA . VAL A 1 81 ? 22.267 -47.673 29.270 1.00 48.97 81 VAL A CA 1
ATOM 620 C C . VAL A 1 81 ? 21.796 -47.489 30.716 1.00 48.97 81 VAL A C 1
ATOM 622 O O . VAL A 1 81 ? 20.624 -47.697 31.013 1.00 48.97 81 VAL A O 1
ATOM 625 N N . ALA A 1 82 ? 22.716 -47.154 31.626 1.00 23.83 82 ALA A N 1
ATOM 626 C CA . ALA A 1 82 ? 22.401 -46.780 33.008 1.00 23.83 82 ALA A CA 1
ATOM 627 C C . ALA A 1 82 ? 23.585 -46.075 33.707 1.00 23.83 82 ALA A C 1
ATOM 629 O O . ALA A 1 82 ? 24.484 -46.760 34.178 1.00 23.83 82 ALA A O 1
ATOM 630 N N . ALA A 1 83 ? 23.509 -44.739 33.850 1.00 26.33 83 ALA A N 1
ATOM 631 C CA . ALA A 1 83 ? 24.309 -43.884 34.757 1.00 26.33 83 ALA A CA 1
ATOM 632 C C . ALA A 1 83 ? 25.861 -43.915 34.629 1.00 26.33 83 ALA A C 1
ATOM 634 O O . ALA A 1 83 ? 26.472 -44.899 34.244 1.00 26.33 83 ALA A O 1
ATOM 635 N N . ALA A 1 84 ? 26.616 -42.870 34.975 1.00 33.91 84 ALA A N 1
ATOM 636 C CA . ALA A 1 84 ? 26.351 -41.428 35.055 1.00 33.91 84 ALA A CA 1
ATOM 637 C C . ALA A 1 84 ? 27.681 -40.730 34.664 1.00 33.91 84 ALA A C 1
ATOM 639 O O . ALA A 1 84 ? 28.751 -41.219 35.006 1.00 33.91 84 ALA A O 1
ATOM 640 N N . ALA A 1 85 ? 27.730 -39.663 33.866 1.00 34.50 85 ALA A N 1
ATOM 641 C CA . ALA A 1 85 ? 27.024 -38.386 34.011 1.00 34.50 85 ALA A CA 1
ATOM 642 C C . ALA A 1 85 ? 27.482 -37.537 35.223 1.00 34.50 85 ALA A C 1
ATOM 644 O O . ALA A 1 85 ? 26.657 -36.930 35.901 1.00 34.50 85 ALA A O 1
ATOM 645 N N . ALA A 1 86 ? 28.799 -37.439 35.471 1.00 26.61 86 ALA A N 1
ATOM 646 C CA . ALA A 1 86 ? 29.372 -36.383 36.316 1.00 26.61 86 ALA A CA 1
ATOM 647 C C . ALA A 1 86 ? 30.842 -36.019 35.978 1.00 26.61 86 ALA A C 1
ATOM 649 O O . ALA A 1 86 ? 31.727 -36.813 36.260 1.00 26.61 86 ALA A O 1
ATOM 650 N N . ARG A 1 87 ? 31.052 -34.775 35.492 1.00 29.55 87 ARG A N 1
ATOM 651 C CA . ARG A 1 87 ? 32.055 -33.763 35.952 1.00 29.55 87 ARG A CA 1
ATOM 652 C C . ARG A 1 87 ? 33.571 -34.111 35.885 1.00 29.55 87 ARG A C 1
ATOM 654 O O . ARG A 1 87 ? 33.974 -35.195 36.264 1.00 29.55 87 ARG A O 1
ATOM 661 N N . CYS A 1 88 ? 34.509 -33.237 35.485 1.00 27.05 88 CYS A N 1
ATOM 662 C CA . CYS A 1 88 ? 34.511 -31.829 35.020 1.00 27.05 88 CYS A CA 1
ATOM 663 C C . CYS A 1 88 ? 35.348 -31.711 33.715 1.00 27.05 88 CYS A C 1
ATOM 665 O O . CYS A 1 88 ? 36.178 -32.578 33.470 1.00 27.05 88 CYS A O 1
ATOM 667 N N . ALA A 1 89 ? 35.223 -30.732 32.806 1.00 29.03 89 ALA A N 1
ATOM 668 C CA . ALA A 1 89 ? 34.625 -29.382 32.810 1.00 29.03 89 ALA A CA 1
ATOM 669 C C . ALA A 1 89 ? 35.475 -28.239 33.428 1.00 29.03 89 ALA A C 1
ATOM 671 O O . ALA A 1 89 ? 35.138 -27.732 34.493 1.00 29.03 89 ALA A O 1
ATOM 672 N N . VAL A 1 90 ? 36.538 -27.812 32.724 1.00 31.33 90 VAL A N 1
ATOM 673 C CA . VAL A 1 90 ? 37.277 -26.532 32.894 1.00 31.33 90 VAL A CA 1
ATOM 674 C C . VAL A 1 90 ? 37.894 -26.146 31.530 1.00 31.33 90 VAL A C 1
ATOM 676 O O . VAL A 1 90 ? 38.482 -27.020 30.903 1.00 31.33 90 VAL A O 1
ATOM 679 N N . SER A 1 91 ? 37.862 -24.914 31.002 1.00 27.47 91 SER A N 1
ATOM 680 C CA . SER A 1 91 ? 36.922 -23.794 31.195 1.00 27.47 91 SER A CA 1
ATOM 681 C C . SER A 1 91 ? 36.970 -22.825 29.999 1.00 27.47 91 SER A C 1
ATOM 683 O O . SER A 1 91 ? 37.952 -22.764 29.268 1.00 27.47 91 SER A O 1
ATOM 685 N N . ALA A 1 92 ? 35.893 -22.053 29.850 1.00 29.48 92 ALA A N 1
ATOM 686 C CA . ALA A 1 92 ? 35.584 -21.080 28.801 1.00 29.48 92 ALA A CA 1
ATOM 687 C C . ALA A 1 92 ? 36.729 -20.224 28.205 1.00 29.48 92 ALA A C 1
ATOM 689 O O . ALA A 1 92 ? 37.355 -19.422 28.899 1.00 29.48 92 ALA A O 1
ATOM 690 N N . THR A 1 93 ? 36.809 -20.203 26.869 1.00 30.67 93 THR A N 1
ATOM 691 C CA . THR A 1 93 ? 37.198 -19.000 26.110 1.00 30.67 93 THR A CA 1
ATOM 692 C C . THR A 1 93 ? 36.001 -18.051 26.027 1.00 30.67 93 THR A C 1
ATOM 694 O O . THR A 1 93 ? 35.241 -18.083 25.065 1.00 30.67 93 THR A O 1
ATOM 697 N N . THR A 1 94 ? 35.817 -17.256 27.085 1.00 30.81 94 THR A N 1
ATOM 698 C CA . THR A 1 94 ? 34.973 -16.044 27.134 1.00 30.81 94 THR A CA 1
ATOM 699 C C . THR A 1 94 ? 33.646 -16.096 26.364 1.00 30.81 94 THR A C 1
ATOM 701 O O . THR A 1 94 ? 33.545 -15.584 25.250 1.00 30.81 94 THR A O 1
ATOM 704 N N . ALA A 1 95 ? 32.577 -16.539 27.034 1.00 32.78 95 ALA A N 1
ATOM 705 C CA . ALA A 1 95 ? 31.295 -15.878 26.802 1.00 32.78 95 ALA A CA 1
ATOM 706 C C . ALA A 1 95 ? 31.496 -14.379 27.084 1.00 32.78 95 ALA A C 1
ATOM 708 O O . ALA A 1 95 ? 32.046 -14.022 28.136 1.00 32.78 95 ALA A O 1
ATOM 709 N N . ALA A 1 96 ? 31.110 -13.509 26.151 1.00 35.56 96 ALA A N 1
ATOM 710 C CA . ALA A 1 96 ? 31.145 -12.077 26.398 1.00 35.56 96 ALA A CA 1
ATOM 711 C C . ALA A 1 96 ? 30.245 -11.784 27.606 1.00 35.56 96 ALA A C 1
ATOM 713 O O . ALA A 1 96 ? 29.093 -12.209 27.653 1.00 35.56 96 ALA A O 1
ATOM 714 N N . ARG A 1 97 ? 30.758 -11.069 28.614 1.00 41.12 97 ARG A N 1
ATOM 715 C CA . ARG A 1 97 ? 29.891 -10.528 29.666 1.00 41.12 97 ARG A CA 1
ATOM 716 C C . ARG A 1 97 ? 29.121 -9.359 29.064 1.00 41.12 97 ARG A C 1
ATOM 718 O O . ARG A 1 97 ? 29.575 -8.220 29.150 1.00 41.12 97 ARG A O 1
ATOM 725 N N . HIS A 1 98 ? 27.982 -9.668 28.447 1.00 49.78 98 HIS A N 1
ATOM 726 C CA . HIS A 1 98 ? 26.992 -8.674 28.050 1.00 49.78 98 HIS A CA 1
ATOM 727 C C . HIS A 1 98 ? 26.703 -7.757 29.258 1.00 49.78 98 HIS A C 1
ATOM 729 O O . HIS A 1 98 ? 26.693 -8.237 30.402 1.00 49.78 98 HIS A O 1
ATOM 735 N N . PRO A 1 99 ? 26.544 -6.437 29.053 1.00 53.25 99 PRO A N 1
ATOM 736 C CA . PRO A 1 99 ? 26.237 -5.525 30.148 1.00 53.25 99 PRO A CA 1
ATOM 737 C C . PRO A 1 99 ? 24.926 -5.977 30.800 1.00 53.25 99 PRO A C 1
ATOM 739 O O . PRO A 1 99 ? 23.942 -6.170 30.094 1.00 53.25 99 PRO A O 1
ATOM 742 N N . LYS A 1 100 ? 24.922 -6.170 32.131 1.00 66.19 100 LYS A N 1
ATOM 743 C CA . LYS A 1 100 ? 23.781 -6.772 32.858 1.00 66.19 100 LYS A CA 1
ATOM 744 C C . LYS A 1 100 ? 22.445 -6.120 32.499 1.00 66.19 100 LYS A C 1
ATOM 746 O O . LYS A 1 100 ? 21.463 -6.822 32.304 1.00 66.19 100 LYS A O 1
ATOM 751 N N . GLY A 1 101 ? 22.464 -4.802 32.330 1.00 80.44 101 GLY A N 1
ATOM 752 C CA . GLY A 1 101 ? 21.548 -4.123 31.432 1.00 80.44 101 GLY A CA 1
ATOM 753 C C . GLY A 1 101 ? 22.199 -2.884 30.819 1.00 80.44 101 GLY A C 1
ATOM 754 O O . GLY A 1 101 ? 23.303 -2.490 31.213 1.00 80.44 101 GLY A O 1
ATOM 755 N N . LEU A 1 102 ? 21.524 -2.278 29.846 1.00 87.75 102 LEU A N 1
ATOM 756 C CA . LEU A 1 102 ? 21.978 -1.093 29.121 1.00 87.75 102 LEU A CA 1
ATOM 757 C C . LEU A 1 102 ? 20.865 -0.041 29.048 1.00 87.75 102 LEU A C 1
ATOM 759 O O . LEU A 1 102 ? 19.697 -0.392 28.911 1.00 87.75 102 LEU A O 1
ATOM 763 N N . ARG A 1 103 ? 21.241 1.243 29.085 1.00 89.44 103 ARG A N 1
ATOM 764 C CA . ARG A 1 103 ? 20.356 2.376 28.785 1.00 89.44 103 ARG A CA 1
ATOM 765 C C . ARG A 1 103 ? 20.810 3.058 27.498 1.00 89.44 103 ARG A C 1
ATOM 767 O O . ARG A 1 103 ? 21.978 3.420 27.365 1.00 89.44 103 ARG A O 1
ATOM 774 N N . VAL A 1 104 ? 19.871 3.229 26.580 1.00 88.62 104 VAL A N 1
ATOM 775 C CA . VAL A 1 104 ? 19.989 3.957 25.314 1.00 88.62 104 VAL A CA 1
ATOM 776 C C . VAL A 1 104 ? 18.979 5.110 25.353 1.00 88.62 104 VAL A C 1
ATOM 778 O O . VAL A 1 104 ? 17.998 5.057 26.099 1.00 88.62 104 VAL A O 1
ATOM 781 N N . HIS A 1 105 ? 19.233 6.176 24.597 1.00 87.81 105 HIS A N 1
ATOM 782 C CA . HIS A 1 105 ? 18.268 7.259 24.421 1.00 87.81 105 HIS A CA 1
ATOM 783 C C . HIS A 1 105 ? 17.550 7.116 23.085 1.00 87.81 105 HIS A C 1
ATOM 785 O O . HIS A 1 105 ? 18.202 6.904 22.062 1.00 87.81 105 HIS A O 1
ATOM 791 N N . LEU A 1 106 ? 16.232 7.283 23.117 1.00 87.69 106 LEU A N 1
ATOM 792 C CA . LEU A 1 106 ? 15.409 7.477 21.934 1.00 87.69 106 LEU A CA 1
ATOM 793 C C . LEU A 1 106 ? 15.219 8.974 21.672 1.00 87.69 106 LEU A C 1
ATOM 795 O O . LEU A 1 106 ? 15.225 9.784 22.603 1.00 87.69 106 LEU A O 1
ATOM 799 N N . THR A 1 107 ? 15.054 9.329 20.401 1.00 82.94 107 THR A N 1
ATOM 800 C CA . THR A 1 107 ? 14.695 10.676 19.926 1.00 82.94 107 THR A CA 1
ATOM 801 C C . THR A 1 107 ? 13.616 10.529 18.852 1.00 82.94 107 THR A C 1
ATOM 803 O O . THR A 1 107 ? 13.717 9.630 18.018 1.00 82.94 107 THR A O 1
ATOM 806 N N . HIS A 1 108 ? 12.575 11.364 18.863 1.00 82.12 108 HIS A N 1
ATOM 807 C CA . HIS A 1 108 ? 11.517 11.300 17.847 1.00 82.12 108 HIS A CA 1
ATOM 808 C C . HIS A 1 108 ? 12.065 11.675 16.452 1.00 82.12 108 HIS A C 1
ATOM 810 O O . HIS A 1 108 ? 12.853 12.612 16.331 1.00 82.12 108 HIS A O 1
ATOM 816 N N . VAL A 1 109 ? 11.655 10.969 15.390 1.00 79.88 109 VAL A N 1
ATOM 817 C CA . VAL A 1 109 ? 12.184 11.126 14.012 1.00 79.88 109 VAL A CA 1
ATOM 818 C C . VAL A 1 109 ? 12.091 12.552 13.473 1.00 79.88 109 VAL A C 1
ATOM 820 O O . VAL A 1 109 ? 12.940 12.980 12.694 1.00 79.88 109 VAL A O 1
ATOM 823 N N . ASP A 1 110 ? 11.069 13.295 13.893 1.00 76.56 110 ASP A N 1
ATOM 824 C CA . ASP A 1 110 ? 10.810 14.656 13.429 1.00 76.56 110 ASP A CA 1
ATOM 825 C C . ASP A 1 110 ? 11.400 15.747 14.349 1.00 76.56 110 ASP A C 1
ATOM 827 O O . ASP A 1 110 ? 11.316 16.924 14.008 1.00 76.56 110 ASP A O 1
ATOM 831 N N . ALA A 1 111 ? 12.055 15.386 15.464 1.00 71.19 111 ALA A N 1
ATOM 832 C CA . ALA A 1 111 ? 12.581 16.299 16.500 1.00 71.19 111 ALA A CA 1
ATOM 833 C C . ALA A 1 111 ? 13.683 17.280 16.034 1.00 71.19 111 ALA A C 1
ATOM 835 O O . ALA A 1 111 ? 14.206 18.077 16.812 1.00 71.19 111 ALA A O 1
ATOM 836 N N . HIS A 1 112 ? 14.103 17.206 14.771 1.00 68.81 112 HIS A N 1
ATOM 837 C CA . HIS A 1 112 ? 15.081 18.119 14.165 1.00 68.81 112 HIS A CA 1
ATOM 838 C C . HIS A 1 112 ? 14.500 18.912 12.981 1.00 68.81 112 HIS A C 1
ATOM 840 O O . HIS A 1 112 ? 15.224 19.661 12.325 1.00 68.81 112 HIS A O 1
ATOM 846 N N . GLY A 1 113 ? 13.201 18.763 12.699 1.00 66.00 113 GLY A N 1
ATOM 847 C CA . GLY A 1 113 ? 12.481 19.535 11.692 1.00 66.00 113 GLY A CA 1
ATOM 848 C C . GLY A 1 113 ? 11.606 20.617 12.321 1.00 66.00 113 GLY A C 1
ATOM 849 O O . GLY A 1 113 ? 10.895 20.371 13.290 1.00 66.00 113 GLY A O 1
ATOM 850 N N . ASN A 1 114 ? 11.617 21.816 11.738 1.00 73.44 114 ASN A N 1
ATOM 851 C CA . ASN A 1 114 ? 10.715 22.904 12.123 1.00 73.44 114 ASN A CA 1
ATOM 852 C C . ASN A 1 114 ? 9.316 22.669 11.519 1.00 73.44 114 ASN A C 1
ATOM 854 O O . ASN A 1 114 ? 8.953 23.285 10.514 1.00 73.44 114 ASN A O 1
ATOM 858 N N . TYR A 1 115 ? 8.583 21.711 12.088 1.00 75.12 115 TYR A N 1
ATOM 859 C CA . TYR A 1 115 ? 7.252 21.294 11.650 1.00 75.12 115 TYR A CA 1
ATOM 860 C C . TYR A 1 115 ? 6.155 21.837 12.570 1.00 75.12 115 TYR A C 1
ATOM 862 O O . TYR A 1 115 ? 6.337 21.943 13.781 1.00 75.12 115 TYR A O 1
ATOM 870 N N . SER A 1 116 ? 4.975 22.121 12.016 1.00 74.06 116 SER A N 1
ATOM 871 C CA . SER A 1 116 ? 3.778 22.350 12.834 1.00 74.06 116 SER A CA 1
ATOM 872 C C . SER A 1 116 ? 3.212 21.033 13.382 1.00 74.06 116 SER A C 1
ATOM 874 O O . SER A 1 116 ? 3.408 19.969 12.794 1.00 74.06 116 SER A O 1
ATOM 876 N N . ARG A 1 117 ? 2.422 21.102 14.462 1.00 71.06 117 ARG A N 1
ATOM 877 C CA . ARG A 1 117 ? 1.723 19.939 15.043 1.00 71.06 117 ARG A CA 1
ATOM 878 C C . ARG A 1 117 ? 0.885 19.167 14.012 1.00 71.06 117 ARG A C 1
ATOM 880 O O . ARG A 1 117 ? 0.896 17.940 14.006 1.00 71.06 117 ARG A O 1
ATOM 887 N N . LEU A 1 118 ? 0.233 19.879 13.086 1.00 69.12 118 LEU A N 1
ATOM 888 C CA . LEU A 1 118 ? -0.486 19.281 11.957 1.00 69.12 118 LEU A CA 1
ATOM 889 C C . LEU A 1 118 ? 0.449 18.536 10.997 1.00 69.12 118 LEU A C 1
ATOM 891 O O . LEU A 1 118 ? 0.112 17.448 10.548 1.00 69.12 118 LEU A O 1
ATOM 895 N N . GLN A 1 119 ? 1.624 19.088 10.687 1.00 73.00 119 GLN A N 1
ATOM 896 C CA . GLN A 1 119 ? 2.596 18.420 9.817 1.00 73.00 119 GLN A CA 1
ATOM 897 C C . GLN A 1 119 ? 3.170 17.162 10.479 1.00 73.00 119 GLN A C 1
ATOM 899 O O . GLN A 1 119 ? 3.299 16.144 9.803 1.00 73.00 119 GLN A O 1
ATOM 904 N N . LEU A 1 120 ? 3.457 17.201 11.785 1.00 75.94 120 LEU A N 1
ATOM 905 C CA . LEU A 1 120 ? 3.841 16.019 12.567 1.00 75.94 120 LEU A CA 1
ATOM 906 C C . LEU A 1 120 ? 2.747 14.941 12.500 1.00 75.94 120 LEU A C 1
ATOM 908 O O . LEU A 1 120 ? 3.026 13.799 12.139 1.00 75.94 120 LEU A O 1
ATOM 912 N N . LEU A 1 121 ? 1.491 15.324 12.749 1.00 75.56 121 LEU A N 1
ATOM 913 C CA . LEU A 1 121 ? 0.336 14.429 12.690 1.00 75.56 121 LEU A CA 1
ATOM 914 C C . LEU A 1 121 ? 0.099 13.846 11.289 1.00 75.56 121 LEU A C 1
ATOM 916 O O . LEU A 1 121 ? -0.052 12.637 11.155 1.00 75.56 121 LEU A O 1
ATOM 920 N N . GLN A 1 122 ? 0.118 14.663 10.233 1.00 73.94 122 GLN A N 1
ATOM 921 C CA . GLN A 1 122 ? -0.045 14.199 8.850 1.00 73.94 122 GLN A CA 1
ATOM 922 C C . GLN A 1 122 ? 1.089 13.254 8.423 1.00 73.94 122 GLN A C 1
ATOM 924 O O . GLN A 1 122 ? 0.859 12.330 7.641 1.00 73.94 122 GLN A O 1
ATOM 929 N N . ARG A 1 123 ? 2.316 13.458 8.927 1.00 76.44 123 ARG A N 1
ATOM 930 C CA . ARG A 1 123 ? 3.451 12.547 8.702 1.00 76.44 123 ARG A CA 1
ATOM 931 C C . ARG A 1 123 ? 3.233 11.223 9.437 1.00 76.44 123 ARG A C 1
ATOM 933 O O . ARG A 1 123 ? 3.301 10.177 8.795 1.00 76.44 123 ARG A O 1
ATOM 940 N N . ALA A 1 124 ? 2.876 11.266 10.721 1.00 78.38 124 ALA A N 1
ATOM 941 C CA . ALA A 1 124 ? 2.542 10.091 11.527 1.00 78.38 124 ALA A CA 1
ATOM 942 C C . ALA A 1 124 ? 1.378 9.274 10.936 1.00 78.38 124 ALA A C 1
ATOM 944 O O . ALA A 1 124 ? 1.485 8.058 10.761 1.00 78.38 124 ALA A O 1
ATOM 945 N N . ALA A 1 125 ? 0.299 9.943 10.525 1.00 73.94 125 ALA A N 1
ATOM 946 C CA . ALA A 1 125 ? -0.852 9.318 9.886 1.00 73.94 125 ALA A CA 1
ATOM 947 C C . ALA A 1 125 ? -0.458 8.597 8.591 1.00 73.94 125 ALA A C 1
ATOM 949 O O . ALA A 1 125 ? -0.778 7.421 8.433 1.00 73.94 125 ALA A O 1
ATOM 950 N N . ARG A 1 126 ? 0.308 9.241 7.699 1.00 70.81 126 ARG A N 1
ATOM 951 C CA . ARG A 1 126 ? 0.792 8.610 6.456 1.00 70.81 126 ARG A CA 1
ATOM 952 C C . ARG A 1 126 ? 1.703 7.412 6.733 1.00 70.81 126 ARG A C 1
ATOM 954 O O . ARG A 1 126 ? 1.461 6.343 6.174 1.00 70.81 126 ARG A O 1
ATOM 961 N N . ARG A 1 127 ? 2.691 7.551 7.634 1.00 74.31 127 ARG A N 1
ATOM 962 C CA . ARG A 1 127 ? 3.567 6.443 8.083 1.00 74.31 127 ARG A CA 1
ATOM 963 C C . ARG A 1 127 ? 2.733 5.242 8.554 1.00 74.31 127 ARG A C 1
ATOM 965 O O . ARG A 1 127 ? 2.966 4.117 8.112 1.00 74.31 127 ARG A O 1
ATOM 972 N N . SER A 1 128 ? 1.718 5.511 9.374 1.00 76.12 128 SER A N 1
ATOM 973 C CA . SER A 1 128 ? 0.778 4.528 9.924 1.00 76.12 128 SER A CA 1
ATOM 974 C C . SER A 1 128 ? -0.095 3.843 8.865 1.00 76.12 128 SER A C 1
ATOM 976 O O . SER A 1 128 ? -0.175 2.616 8.853 1.00 76.12 128 SER A O 1
ATOM 978 N N . HIS A 1 129 ? -0.700 4.597 7.939 1.00 69.31 129 HIS A N 1
ATOM 979 C CA . HIS A 1 129 ? -1.588 4.046 6.903 1.00 69.31 129 HIS A CA 1
ATOM 980 C C . HIS A 1 129 ? -0.847 3.070 5.991 1.00 69.31 129 HIS A C 1
ATOM 982 O O . HIS A 1 129 ? -1.332 1.965 5.729 1.00 69.31 129 HIS A O 1
ATOM 988 N N . HIS A 1 130 ? 0.350 3.461 5.536 1.00 61.84 130 HIS A N 1
ATOM 989 C CA . HIS A 1 130 ? 1.189 2.597 4.717 1.00 61.84 130 HIS A CA 1
ATOM 990 C C . HIS A 1 130 ? 1.512 1.305 5.474 1.00 61.84 130 HIS A C 1
ATOM 992 O O . HIS A 1 130 ? 1.122 0.237 4.997 1.00 61.84 130 HIS A O 1
ATOM 998 N N . ARG A 1 131 ? 2.089 1.409 6.682 1.00 70.88 131 ARG A N 1
ATOM 999 C CA . ARG A 1 131 ? 2.458 0.267 7.537 1.00 70.88 131 ARG A CA 1
ATOM 1000 C C . ARG A 1 131 ? 1.290 -0.691 7.794 1.00 70.88 131 ARG A C 1
ATOM 1002 O O . ARG A 1 131 ? 1.448 -1.905 7.642 1.00 70.88 131 ARG A O 1
ATOM 1009 N N . MET A 1 132 ? 0.107 -0.164 8.119 1.00 72.00 132 MET A N 1
ATOM 1010 C CA . MET A 1 132 ? -1.068 -0.989 8.405 1.00 72.00 132 MET A CA 1
ATOM 1011 C C . MET A 1 132 ? -1.546 -1.773 7.178 1.00 72.00 132 MET A C 1
ATOM 1013 O O . MET A 1 132 ? -1.871 -2.959 7.283 1.00 72.00 132 MET A O 1
ATOM 1017 N N . SER A 1 133 ? -1.538 -1.141 5.998 1.00 57.62 133 SER A N 1
ATOM 1018 C CA . SER A 1 133 ? -2.073 -1.731 4.763 1.00 57.62 133 SER A CA 1
ATOM 1019 C C . SER A 1 133 ? -1.430 -3.075 4.383 1.00 57.62 133 SER A C 1
ATOM 1021 O O . SER A 1 133 ? -2.110 -3.945 3.835 1.00 57.62 133 SER A O 1
ATOM 1023 N N . ARG A 1 134 ? -0.142 -3.286 4.701 1.00 55.81 134 ARG A N 1
ATOM 1024 C CA . ARG A 1 134 ? 0.573 -4.542 4.403 1.00 55.81 134 ARG A CA 1
ATOM 1025 C C . ARG A 1 134 ? 0.700 -5.482 5.597 1.00 55.81 134 ARG A C 1
ATOM 1027 O O . ARG A 1 134 ? 0.778 -6.689 5.379 1.00 55.81 134 ARG A O 1
ATOM 1034 N N . LEU A 1 135 ? 0.671 -4.985 6.837 1.00 63.38 135 LEU A N 1
ATOM 1035 C CA . LEU A 1 135 ? 0.573 -5.859 8.015 1.00 63.38 135 LEU A CA 1
ATOM 1036 C C . LEU A 1 135 ? -0.732 -6.678 7.980 1.00 63.38 135 LEU A C 1
ATOM 1038 O O . LEU A 1 135 ? -0.707 -7.880 8.246 1.00 63.38 135 LEU A O 1
ATOM 1042 N N . VAL A 1 136 ? -1.828 -6.078 7.500 1.00 58.56 136 VAL A N 1
ATOM 1043 C CA . VAL A 1 136 ? -3.072 -6.784 7.138 1.00 58.56 136 VAL A CA 1
ATOM 1044 C C . VAL A 1 136 ? -2.858 -7.823 6.028 1.00 58.56 136 VAL A C 1
ATOM 1046 O O . VAL A 1 136 ? -3.308 -8.962 6.160 1.00 58.56 136 VAL A O 1
ATOM 1049 N N . ALA A 1 137 ? -2.163 -7.470 4.940 1.00 51.28 137 ALA A N 1
ATOM 1050 C CA . ALA A 1 137 ? -1.923 -8.387 3.819 1.00 51.28 137 ALA A CA 1
ATOM 1051 C C . ALA A 1 137 ? -1.104 -9.628 4.236 1.00 51.28 137 ALA A C 1
ATOM 1053 O O . ALA A 1 137 ? -1.407 -10.743 3.806 1.00 51.28 137 ALA A O 1
ATOM 1054 N N . ARG A 1 138 ? -0.121 -9.458 5.135 1.00 54.03 138 ARG A N 1
ATOM 1055 C CA . ARG A 1 138 ? 0.621 -10.569 5.755 1.00 54.03 138 ARG A CA 1
ATOM 1056 C C . ARG A 1 138 ? -0.290 -11.418 6.643 1.00 54.03 138 ARG A C 1
ATOM 1058 O O . ARG A 1 138 ? -0.346 -12.628 6.444 1.00 54.03 138 ARG A O 1
ATOM 1065 N N . ALA A 1 139 ? -1.039 -10.798 7.559 1.00 54.22 139 ALA A N 1
ATOM 1066 C CA . ALA A 1 139 ? -1.933 -11.508 8.478 1.00 54.22 139 ALA A CA 1
ATOM 1067 C C . ALA A 1 139 ? -3.017 -12.332 7.760 1.00 54.22 139 ALA A C 1
ATOM 1069 O O . ALA A 1 139 ? -3.406 -13.388 8.243 1.00 54.22 139 ALA A O 1
ATOM 1070 N N . THR A 1 140 ? -3.468 -11.885 6.585 1.00 50.41 140 THR A N 1
ATOM 1071 C CA . THR A 1 140 ? -4.470 -12.571 5.744 1.00 50.41 140 THR A CA 1
ATOM 1072 C C . THR A 1 140 ? -3.888 -13.577 4.744 1.00 50.41 140 THR A C 1
ATOM 1074 O O . THR A 1 140 ? -4.636 -14.306 4.079 1.00 50.41 140 THR A O 1
ATOM 1077 N N . GLY A 1 141 ? -2.558 -13.669 4.636 1.00 41.25 141 GLY A N 1
ATOM 1078 C CA . GLY A 1 141 ? -1.882 -14.513 3.646 1.00 41.25 141 GLY A CA 1
ATOM 1079 C C . GLY A 1 141 ? -2.138 -14.073 2.198 1.00 41.25 141 GLY A C 1
ATOM 1080 O O . GLY A 1 141 ? -2.048 -14.889 1.276 1.00 41.25 141 GLY A O 1
ATOM 1081 N N . VAL A 1 142 ? -2.491 -12.801 1.984 1.00 33.28 142 VAL A N 1
ATOM 1082 C CA . VAL A 1 142 ? -2.721 -12.217 0.657 1.00 33.28 142 VAL A CA 1
ATOM 1083 C C . VAL A 1 142 ? -1.369 -11.819 0.069 1.00 33.28 142 VAL A C 1
ATOM 1085 O O . VAL A 1 142 ? -0.909 -10.682 0.165 1.00 33.28 142 VAL A O 1
ATOM 1088 N N . HIS A 1 143 ? -0.708 -12.799 -0.550 1.00 28.19 143 HIS A N 1
ATOM 1089 C CA . HIS A 1 143 ? 0.502 -12.565 -1.331 1.00 28.19 143 HIS A CA 1
ATOM 1090 C C . HIS A 1 143 ? 0.202 -11.637 -2.517 1.00 28.19 143 HIS A C 1
ATOM 1092 O O . HIS A 1 143 ? -0.302 -12.076 -3.552 1.00 28.19 143 HIS A O 1
ATOM 1098 N N . VAL A 1 144 ? 0.584 -10.363 -2.402 1.00 23.89 144 VAL A N 1
ATOM 1099 C CA . VAL A 1 144 ? 0.764 -9.497 -3.574 1.00 23.89 144 VAL A CA 1
ATOM 1100 C C . VAL A 1 144 ? 1.873 -10.118 -4.428 1.00 23.89 144 VAL A C 1
ATOM 1102 O O . VAL A 1 144 ? 2.985 -10.347 -3.952 1.00 23.89 144 VAL A O 1
ATOM 1105 N N . ALA A 1 145 ? 1.537 -10.481 -5.665 1.00 23.14 145 ALA A N 1
ATOM 1106 C CA . ALA A 1 145 ? 2.291 -11.464 -6.434 1.00 23.14 145 ALA A CA 1
ATOM 1107 C C . ALA A 1 145 ? 3.615 -10.920 -7.006 1.00 23.14 145 ALA A C 1
ATOM 1109 O O . ALA A 1 145 ? 3.682 -10.496 -8.159 1.00 23.14 145 ALA A O 1
ATOM 1110 N N . SER A 1 146 ? 4.699 -11.019 -6.231 1.00 23.25 146 SER A N 1
ATOM 1111 C CA . SER A 1 146 ? 6.061 -10.955 -6.775 1.00 23.25 146 SER A CA 1
ATOM 1112 C C . SER A 1 146 ? 6.336 -12.212 -7.609 1.00 23.25 146 SER A C 1
ATOM 1114 O O . SER A 1 146 ? 6.420 -13.326 -7.085 1.00 23.25 146 SER A O 1
ATOM 1116 N N . SER A 1 147 ? 6.407 -12.059 -8.933 1.00 26.08 147 SER A N 1
ATOM 1117 C CA . SER A 1 147 ? 6.507 -13.180 -9.870 1.00 26.08 147 SER A CA 1
ATOM 1118 C C . SER A 1 147 ? 7.946 -13.682 -10.022 1.00 26.08 147 SER A C 1
ATOM 1120 O O . SER A 1 147 ? 8.753 -13.069 -10.721 1.00 26.08 147 SER A O 1
ATOM 1122 N N . SER A 1 148 ? 8.259 -14.838 -9.436 1.00 27.73 148 SER A N 1
ATOM 1123 C CA . SER A 1 148 ? 9.534 -15.530 -9.648 1.00 27.73 148 SER A CA 1
ATOM 1124 C C . SER A 1 148 ? 9.444 -16.571 -10.772 1.00 27.73 148 SER A C 1
ATOM 1126 O O . SER A 1 148 ? 8.443 -17.275 -10.913 1.00 27.73 148 SER A O 1
ATOM 1128 N N . SER A 1 149 ? 10.514 -16.728 -11.563 1.00 31.55 149 SER A N 1
ATOM 1129 C CA . SER A 1 149 ? 10.712 -17.956 -12.345 1.00 31.55 149 SER A CA 1
ATOM 1130 C C . SER A 1 149 ? 12.159 -18.198 -12.787 1.00 31.55 149 SER A C 1
ATOM 1132 O O . SER A 1 149 ? 12.674 -17.524 -13.675 1.00 31.55 149 SER A O 1
ATOM 1134 N N . SER A 1 150 ? 12.755 -19.280 -12.294 1.00 26.91 150 SER A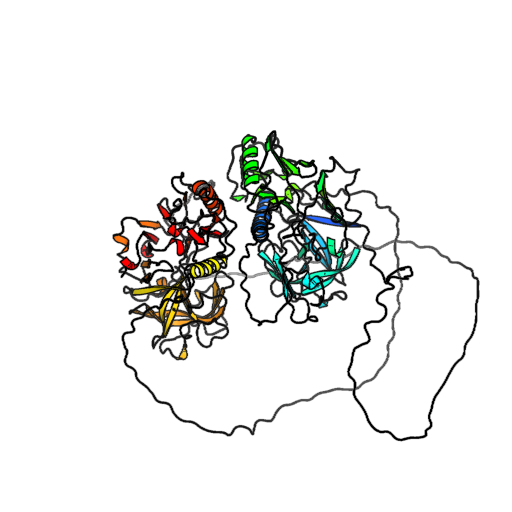 N 1
ATOM 1135 C CA . SER A 1 150 ? 13.526 -20.209 -13.131 1.00 26.91 150 SER A CA 1
ATOM 1136 C C . SER A 1 150 ? 13.394 -21.625 -12.545 1.00 26.91 150 SER A C 1
ATOM 1138 O O . SER A 1 150 ? 13.106 -21.785 -11.361 1.00 26.91 150 SER A O 1
ATOM 1140 N N . LYS A 1 151 ? 13.459 -22.663 -13.389 1.00 25.58 151 LYS A N 1
ATOM 1141 C CA . LYS A 1 151 ? 13.100 -24.044 -13.011 1.00 25.58 151 LYS A CA 1
ATOM 1142 C C . LYS A 1 151 ? 14.317 -24.882 -12.619 1.00 25.58 151 LYS A C 1
ATOM 1144 O O . LYS A 1 151 ? 15.317 -24.870 -13.329 1.00 25.58 151 LYS A O 1
ATOM 1149 N N . ALA A 1 152 ? 14.128 -25.761 -11.638 1.00 22.33 152 ALA A N 1
ATOM 1150 C CA . ALA A 1 152 ? 14.852 -27.028 -11.512 1.00 22.33 152 ALA A CA 1
ATOM 1151 C C . ALA A 1 152 ? 13.843 -28.190 -11.400 1.00 22.33 152 ALA A C 1
ATOM 1153 O O . ALA A 1 152 ? 12.663 -27.963 -11.124 1.00 22.33 152 ALA A O 1
ATOM 1154 N N . VAL A 1 153 ? 14.273 -29.427 -11.674 1.00 23.47 153 VAL A N 1
ATOM 1155 C CA . VAL A 1 153 ? 13.386 -30.601 -11.793 1.00 23.47 153 VAL A CA 1
ATOM 1156 C C . VAL A 1 153 ? 13.659 -31.628 -10.690 1.00 23.47 153 VAL A C 1
ATOM 1158 O O . VAL A 1 153 ? 14.799 -32.017 -10.478 1.00 23.47 153 VAL A O 1
ATOM 1161 N N . ALA A 1 154 ? 12.570 -32.054 -10.044 1.00 25.00 154 ALA A N 1
ATOM 1162 C CA . ALA A 1 154 ? 12.349 -33.239 -9.206 1.00 25.00 154 ALA A CA 1
ATOM 1163 C C . ALA A 1 154 ? 13.552 -34.046 -8.654 1.00 25.00 154 ALA A C 1
ATOM 1165 O O . ALA A 1 154 ? 14.238 -34.764 -9.378 1.00 25.00 154 ALA A O 1
ATOM 1166 N N . ALA A 1 155 ? 13.607 -34.122 -7.321 1.00 22.80 155 ALA A N 1
ATOM 1167 C CA . ALA A 1 155 ? 14.000 -35.317 -6.570 1.00 22.80 155 ALA A CA 1
ATOM 1168 C C . ALA A 1 155 ? 12.941 -35.579 -5.476 1.00 22.80 155 ALA A C 1
ATOM 1170 O O . ALA A 1 155 ? 12.193 -34.670 -5.118 1.00 22.80 155 ALA A O 1
ATOM 1171 N N . SER A 1 156 ? 12.811 -36.818 -4.992 1.00 25.00 156 SER A N 1
ATOM 1172 C CA . SER A 1 156 ? 11.624 -37.279 -4.248 1.00 25.00 156 SER A CA 1
ATOM 1173 C C . SER A 1 156 ? 11.871 -37.686 -2.790 1.00 25.00 156 SER A C 1
ATOM 1175 O O . SER A 1 156 ? 12.921 -38.242 -2.478 1.00 25.00 156 SER A O 1
ATOM 1177 N N . SER A 1 157 ? 10.787 -37.632 -2.002 1.00 25.41 157 SER A N 1
ATOM 1178 C CA . SER A 1 157 ? 10.528 -38.312 -0.711 1.00 25.41 157 SER A CA 1
ATOM 1179 C C . SER A 1 157 ? 10.985 -37.622 0.586 1.00 25.41 157 SER A C 1
ATOM 1181 O O . SER A 1 157 ? 12.020 -36.970 0.631 1.00 25.41 157 SER A O 1
ATOM 1183 N N . GLY A 1 158 ? 10.185 -37.820 1.644 1.00 23.20 158 GLY A N 1
ATOM 1184 C CA . GLY A 1 158 ? 10.348 -37.219 2.975 1.00 23.20 158 GLY A CA 1
ATOM 1185 C C . GLY A 1 158 ? 9.325 -36.108 3.225 1.00 23.20 158 GLY A C 1
ATOM 1186 O O . GLY A 1 158 ? 9.408 -35.051 2.615 1.00 23.20 158 GLY A O 1
ATOM 1187 N N . GLY A 1 159 ? 8.334 -36.361 4.086 1.00 25.66 159 GLY A N 1
ATOM 1188 C CA . GLY A 1 159 ? 7.289 -35.392 4.427 1.00 25.66 159 GLY A CA 1
ATOM 1189 C C . GLY A 1 159 ? 7.497 -34.767 5.807 1.00 25.66 159 GLY A C 1
ATOM 1190 O O . GLY A 1 159 ? 7.814 -35.470 6.763 1.00 25.66 159 GLY A O 1
ATOM 1191 N N . GLY A 1 160 ? 7.266 -33.462 5.894 1.00 22.66 160 GLY A N 1
ATOM 1192 C CA . GLY A 1 160 ? 7.248 -32.643 7.104 1.00 22.66 160 GLY A CA 1
ATOM 1193 C C . GLY A 1 160 ? 6.838 -31.236 6.679 1.00 22.66 160 GLY A C 1
ATOM 1194 O O . GLY A 1 160 ? 7.377 -30.729 5.699 1.00 22.66 160 GLY A O 1
ATOM 1195 N N . GLY A 1 161 ? 5.810 -30.662 7.305 1.00 31.84 161 GLY A N 1
ATOM 1196 C CA . GLY A 1 161 ? 5.281 -29.362 6.889 1.00 31.84 161 GLY A CA 1
ATOM 1197 C C . GLY A 1 161 ? 6.186 -28.232 7.361 1.00 31.84 161 GLY A C 1
ATOM 1198 O O . GLY A 1 161 ? 6.393 -28.105 8.563 1.00 31.84 161 GLY A O 1
ATOM 1199 N N . ASP A 1 162 ? 6.684 -27.420 6.431 1.00 25.20 162 ASP A N 1
ATOM 1200 C CA . ASP A 1 162 ? 7.479 -26.229 6.731 1.00 25.20 162 ASP A CA 1
ATOM 1201 C C . ASP A 1 162 ? 6.948 -25.053 5.897 1.00 25.20 162 ASP A C 1
ATOM 1203 O O . ASP A 1 162 ? 6.819 -25.150 4.673 1.00 25.20 162 ASP A O 1
ATOM 1207 N N . LEU A 1 163 ? 6.548 -23.978 6.577 1.00 23.23 163 LEU A N 1
ATOM 1208 C CA . LEU A 1 163 ? 5.900 -22.802 5.992 1.00 23.23 163 LEU A CA 1
ATOM 1209 C C . LEU A 1 163 ? 6.326 -21.557 6.783 1.00 23.23 163 LEU A C 1
ATOM 1211 O O . LEU A 1 163 ? 5.610 -21.100 7.670 1.00 23.23 163 LEU A O 1
ATOM 1215 N N . GLN A 1 164 ? 7.510 -21.025 6.471 1.00 31.23 164 GLN A N 1
ATOM 1216 C CA . GLN A 1 164 ? 8.085 -19.852 7.141 1.00 31.23 164 GLN A CA 1
ATOM 1217 C C . GLN A 1 164 ? 8.556 -18.801 6.127 1.00 31.23 164 GLN A C 1
ATOM 1219 O O . GLN A 1 164 ? 9.669 -18.875 5.620 1.00 31.23 164 GLN A O 1
ATOM 1224 N N . VAL A 1 165 ? 7.694 -17.821 5.831 1.00 23.23 165 VAL A N 1
ATOM 1225 C CA . VAL A 1 165 ? 7.962 -16.609 5.023 1.00 23.23 165 VAL A CA 1
ATOM 1226 C C . VAL A 1 165 ? 6.884 -15.563 5.381 1.00 23.23 165 VAL A C 1
ATOM 1228 O O . VAL A 1 165 ? 5.724 -15.968 5.470 1.00 23.23 165 VAL A O 1
ATOM 1231 N N . PRO A 1 166 ? 7.133 -14.237 5.470 1.00 32.72 166 PRO A N 1
ATOM 1232 C CA . PRO A 1 166 ? 8.340 -13.466 5.803 1.00 32.72 166 PRO A CA 1
ATOM 1233 C C . PRO A 1 166 ? 8.116 -12.596 7.075 1.00 32.72 166 PRO A C 1
ATOM 1235 O O . PRO A 1 166 ? 7.119 -12.768 7.769 1.00 32.72 166 PRO A O 1
ATOM 1238 N N . VAL A 1 167 ? 8.996 -11.625 7.365 1.00 29.77 167 VAL A N 1
ATOM 1239 C CA . VAL A 1 167 ? 8.864 -10.605 8.437 1.00 29.77 167 VAL A CA 1
ATOM 1240 C C . VAL A 1 167 ? 8.769 -9.190 7.816 1.00 29.77 167 VAL A C 1
ATOM 1242 O O . VAL A 1 167 ? 9.310 -8.968 6.735 1.00 29.77 167 VAL A O 1
ATOM 1245 N N . HIS A 1 168 ? 8.075 -8.252 8.479 1.00 34.28 168 HIS A N 1
ATOM 1246 C CA . HIS A 1 168 ? 7.925 -6.803 8.168 1.00 34.28 168 HIS A CA 1
ATOM 1247 C C . HIS A 1 168 ? 8.184 -6.004 9.483 1.00 34.28 168 HIS A C 1
ATOM 1249 O O . HIS A 1 168 ? 8.442 -6.668 10.475 1.00 34.28 168 HIS A O 1
ATOM 1255 N N . ALA A 1 169 ? 8.150 -4.666 9.642 1.00 34.25 169 ALA A N 1
ATOM 1256 C CA . ALA A 1 169 ? 7.664 -3.554 8.815 1.00 34.25 169 ALA A CA 1
ATOM 1257 C C . ALA A 1 169 ? 8.450 -2.215 9.021 1.00 34.25 169 ALA A C 1
ATOM 1259 O O . ALA A 1 169 ? 9.451 -2.171 9.719 1.00 34.25 169 ALA A O 1
ATOM 1260 N N . GLY A 1 170 ? 8.004 -1.128 8.379 1.00 35.31 170 GLY A N 1
ATOM 1261 C CA . GLY A 1 170 ? 8.453 0.275 8.487 1.00 35.31 170 GLY A CA 1
ATOM 1262 C C . GLY A 1 170 ? 7.202 1.151 8.274 1.00 35.31 170 GLY A C 1
ATOM 1263 O O . GLY A 1 170 ? 6.234 0.650 7.705 1.00 35.31 170 GLY A O 1
ATOM 1264 N N . ASN A 1 171 ? 7.056 2.376 8.792 1.00 53.75 171 ASN A N 1
ATOM 1265 C CA . ASN A 1 171 ? 8.063 3.375 9.165 1.00 53.75 171 ASN A CA 1
ATOM 1266 C C . ASN A 1 171 ? 7.908 3.873 10.607 1.00 53.75 171 ASN A C 1
ATOM 1268 O O . ASN A 1 171 ? 6.974 4.617 10.902 1.00 53.75 171 ASN A O 1
ATOM 1272 N N . GLY A 1 172 ? 8.851 3.499 11.476 1.00 55.06 172 GLY A N 1
ATOM 1273 C CA . GLY A 1 172 ? 8.830 3.887 12.886 1.00 55.06 172 GLY A CA 1
ATOM 1274 C C . GLY A 1 172 ? 9.177 5.354 13.148 1.00 55.06 172 GLY A C 1
ATOM 1275 O O . GLY A 1 172 ? 9.642 6.081 12.268 1.00 55.06 172 GLY A O 1
ATOM 1276 N N . GLU A 1 173 ? 8.940 5.771 14.393 1.00 70.62 173 GLU A N 1
ATOM 1277 C CA . GLU A 1 173 ? 8.945 7.187 14.791 1.00 70.62 173 GLU A CA 1
ATOM 1278 C C . GLU A 1 173 ? 9.969 7.549 15.861 1.00 70.62 173 GLU A C 1
ATOM 1280 O O . GLU A 1 173 ? 10.156 8.724 16.162 1.00 70.62 173 GLU A O 1
ATOM 1285 N N . PHE A 1 174 ? 10.678 6.565 16.404 1.00 83.94 174 PHE A N 1
ATOM 1286 C CA . PHE A 1 174 ? 11.735 6.788 17.380 1.00 83.94 174 PHE A CA 1
ATOM 1287 C C . PHE A 1 174 ? 13.051 6.227 16.848 1.00 83.94 174 PHE A C 1
ATOM 1289 O O . PHE A 1 174 ? 13.136 5.072 16.428 1.00 83.94 174 PHE A O 1
ATOM 1296 N N . LEU A 1 175 ? 14.073 7.078 16.851 1.00 87.38 175 LEU A N 1
ATOM 1297 C CA . LEU A 1 175 ? 15.444 6.752 16.488 1.00 87.38 175 LEU A CA 1
ATOM 1298 C C . LEU A 1 175 ? 16.245 6.418 17.743 1.00 87.38 175 LEU A C 1
ATOM 1300 O O . LEU A 1 175 ? 16.087 7.083 18.769 1.00 87.38 175 LEU A O 1
ATOM 1304 N N . MET A 1 176 ? 17.154 5.453 17.640 1.00 89.62 176 MET A N 1
ATOM 1305 C CA . MET A 1 176 ? 18.227 5.240 18.608 1.00 89.62 176 MET A CA 1
ATOM 1306 C C . MET A 1 176 ? 19.593 5.522 17.989 1.00 89.62 176 MET A C 1
ATOM 1308 O O . MET A 1 176 ? 19.864 5.131 16.852 1.00 89.62 176 MET A O 1
ATOM 1312 N N . ASP A 1 177 ? 20.479 6.128 18.778 1.00 89.25 177 ASP A N 1
ATOM 1313 C CA . ASP A 1 177 ? 21.883 6.292 18.410 1.00 89.25 177 ASP A CA 1
ATOM 1314 C C . ASP A 1 177 ? 22.682 5.018 18.727 1.00 89.25 177 ASP A C 1
ATOM 1316 O O . ASP A 1 177 ? 22.680 4.502 19.851 1.00 89.25 177 ASP A O 1
ATOM 1320 N N . LEU A 1 178 ? 23.420 4.543 17.728 1.00 92.56 178 LEU A N 1
ATOM 1321 C CA . LEU A 1 178 ? 24.350 3.423 17.798 1.00 92.56 178 LEU A CA 1
ATOM 1322 C C . LEU A 1 178 ? 25.656 3.771 17.073 1.00 92.56 178 LEU A C 1
ATOM 1324 O O . LEU A 1 178 ? 25.778 4.805 16.418 1.00 92.56 178 LEU A O 1
ATOM 1328 N N . ALA A 1 179 ? 26.643 2.887 17.149 1.00 94.50 179 ALA A N 1
ATOM 1329 C CA . ALA A 1 179 ? 27.786 2.925 16.250 1.00 94.50 179 ALA A CA 1
ATOM 1330 C C . ALA A 1 179 ? 28.162 1.520 15.767 1.00 94.50 179 ALA A C 1
ATOM 1332 O O . ALA A 1 179 ? 27.887 0.531 16.445 1.00 94.50 179 ALA A O 1
ATOM 1333 N N . ILE A 1 180 ? 28.770 1.434 14.586 1.00 95.81 180 ILE A N 1
ATOM 1334 C CA . ILE A 1 180 ? 29.058 0.188 13.866 1.00 95.81 180 ILE A CA 1
ATOM 1335 C C . ILE A 1 180 ? 30.526 0.211 13.418 1.00 95.81 180 ILE A C 1
ATOM 1337 O O . ILE A 1 180 ? 31.012 1.238 12.939 1.00 95.81 180 ILE A O 1
ATOM 1341 N N . GLY A 1 181 ? 31.229 -0.914 13.561 1.00 95.50 181 GLY A N 1
ATOM 1342 C CA . GLY A 1 181 ? 32.553 -1.135 12.974 1.00 95.50 181 GLY A CA 1
ATOM 1343 C C . GLY A 1 181 ? 33.759 -0.950 13.899 1.00 95.50 181 GLY A C 1
ATOM 1344 O O . GLY A 1 181 ? 33.672 -0.470 15.034 1.00 95.50 181 GLY A O 1
ATOM 1345 N N . THR A 1 182 ? 34.929 -1.319 13.371 1.00 95.81 182 THR A N 1
ATOM 1346 C CA . THR A 1 182 ? 36.244 -1.025 13.960 1.00 95.81 182 THR A CA 1
ATOM 1347 C C . THR A 1 182 ? 37.161 -0.410 12.889 1.00 95.81 182 THR A C 1
ATOM 1349 O O . THR A 1 182 ? 37.755 -1.166 12.118 1.00 95.81 182 THR A O 1
ATOM 1352 N N . PRO A 1 183 ? 37.337 0.929 12.838 1.00 94.06 183 PRO A N 1
ATOM 1353 C CA . PRO A 1 183 ? 36.887 1.937 13.804 1.00 94.06 183 PRO A CA 1
ATOM 1354 C C . PRO A 1 183 ? 35.364 2.140 13.836 1.00 94.06 183 PRO A C 1
ATOM 1356 O O . PRO A 1 183 ? 34.665 1.889 12.864 1.00 94.06 183 PRO A O 1
ATOM 1359 N N . SER A 1 184 ? 34.874 2.610 14.983 1.00 92.50 184 SER A N 1
ATOM 1360 C CA . SER A 1 184 ? 33.445 2.764 15.275 1.00 92.50 184 SER A CA 1
ATOM 1361 C C . SER A 1 184 ? 32.887 4.039 14.639 1.00 92.50 184 SER A C 1
ATOM 1363 O O . SER A 1 184 ? 33.314 5.134 15.003 1.00 92.50 184 SER A O 1
ATOM 1365 N N . LEU A 1 185 ? 31.916 3.900 13.736 1.00 93.06 185 LEU A N 1
ATOM 1366 C CA . LEU A 1 185 ? 31.214 4.998 13.063 1.00 93.06 185 LEU A CA 1
ATOM 1367 C C . LEU A 1 185 ? 29.785 5.127 13.603 1.00 93.06 185 LEU A C 1
ATOM 1369 O O . LEU A 1 185 ? 29.097 4.118 13.725 1.00 93.06 185 LEU A O 1
ATOM 1373 N N . SER A 1 186 ? 29.338 6.339 13.940 1.00 92.62 186 SER A N 1
ATOM 1374 C CA . SER A 1 186 ? 28.008 6.567 14.529 1.00 92.62 186 SER A CA 1
ATOM 1375 C C . SER A 1 186 ? 26.884 6.608 13.490 1.00 92.62 186 SER A C 1
ATOM 1377 O O . SER A 1 186 ? 27.038 7.185 12.412 1.00 92.62 186 SER A O 1
ATOM 1379 N N . TYR A 1 187 ? 25.732 6.056 13.865 1.00 90.88 187 TYR A N 1
ATOM 1380 C CA . TYR A 1 187 ? 24.497 5.983 13.086 1.00 90.88 187 TYR A CA 1
ATOM 1381 C C . TYR A 1 187 ? 23.295 6.239 14.000 1.00 90.88 187 TYR A C 1
ATOM 1383 O O . TYR A 1 187 ? 23.332 5.886 15.177 1.00 90.88 187 TYR A O 1
ATOM 1391 N N . SER A 1 188 ? 22.218 6.798 13.449 1.00 88.56 188 SER A N 1
ATOM 1392 C CA . SER A 1 188 ? 20.907 6.826 14.106 1.00 88.56 188 SER A CA 1
ATOM 1393 C C . SER A 1 188 ? 19.943 5.976 13.276 1.00 88.56 188 SER A C 1
ATOM 1395 O O . SER A 1 188 ? 19.943 6.073 12.044 1.00 88.56 188 SER A O 1
ATOM 1397 N N . ALA A 1 189 ? 19.190 5.084 13.918 1.00 89.12 189 ALA A N 1
ATOM 1398 C CA . ALA A 1 189 ? 18.366 4.077 13.245 1.00 89.12 189 ALA A CA 1
ATOM 1399 C C . ALA A 1 189 ? 17.004 3.904 13.924 1.00 89.12 189 ALA A C 1
ATOM 1401 O O . ALA A 1 189 ? 16.876 4.090 15.133 1.00 89.12 189 ALA A O 1
ATOM 1402 N N . ILE A 1 190 ? 15.996 3.543 13.131 1.00 87.06 190 ILE A N 1
ATOM 1403 C CA . ILE A 1 190 ? 14.599 3.390 13.564 1.00 87.06 190 ILE A CA 1
ATOM 1404 C C . ILE A 1 190 ? 14.473 2.207 14.533 1.00 87.06 190 ILE A C 1
ATOM 1406 O O . ILE A 1 190 ? 15.017 1.142 14.259 1.00 87.06 190 ILE A O 1
ATOM 1410 N N . VAL A 1 191 ? 13.736 2.366 15.634 1.00 88.88 191 VAL A N 1
ATOM 1411 C CA . VAL A 1 191 ? 13.440 1.294 16.602 1.00 88.88 191 VAL A CA 1
ATOM 1412 C C . VAL A 1 191 ? 12.045 0.724 16.366 1.00 88.88 191 VAL A C 1
ATOM 1414 O O . VAL A 1 191 ? 11.067 1.473 16.310 1.00 88.88 191 VAL A O 1
ATOM 1417 N N . ASP A 1 192 ? 11.942 -0.601 16.253 1.00 87.81 192 ASP A N 1
ATOM 1418 C CA . ASP A 1 192 ? 10.695 -1.260 15.861 1.00 87.81 192 ASP A CA 1
ATOM 1419 C C . ASP A 1 192 ? 10.465 -2.610 16.569 1.00 87.81 192 ASP A C 1
ATOM 1421 O O . ASP A 1 192 ? 11.182 -3.578 16.318 1.00 87.81 192 ASP A O 1
ATOM 1425 N N . THR A 1 193 ? 9.437 -2.708 17.419 1.00 91.62 193 THR A N 1
ATOM 1426 C CA . THR A 1 193 ? 8.997 -3.983 18.026 1.00 91.62 193 THR A CA 1
ATOM 1427 C C . THR A 1 193 ? 8.235 -4.902 17.071 1.00 91.62 193 THR A C 1
ATOM 1429 O O . THR A 1 193 ? 8.077 -6.085 17.373 1.00 91.62 193 THR A O 1
ATOM 1432 N N . GLY A 1 194 ? 7.788 -4.403 15.917 1.00 83.38 194 GLY A N 1
ATOM 1433 C CA . GLY A 1 194 ? 7.121 -5.202 14.893 1.00 83.38 194 GLY A CA 1
ATOM 1434 C C . GLY A 1 194 ? 8.059 -6.009 13.989 1.00 83.38 194 GLY A C 1
ATOM 1435 O O . GLY A 1 194 ? 7.568 -6.883 13.281 1.00 83.38 194 GLY A O 1
ATOM 1436 N N . SER A 1 195 ? 9.374 -5.752 13.988 1.00 82.81 195 SER A N 1
ATOM 1437 C CA . SER A 1 195 ? 10.326 -6.370 13.049 1.00 82.81 195 SER A CA 1
ATOM 1438 C C . SER A 1 195 ? 11.559 -6.984 13.708 1.00 82.81 195 SER A C 1
ATOM 1440 O O . SER A 1 195 ? 11.938 -6.627 14.823 1.00 82.81 195 SER A O 1
ATOM 1442 N N . ASP A 1 196 ? 12.207 -7.917 13.000 1.00 90.38 196 ASP A N 1
ATOM 1443 C CA . ASP A 1 196 ? 13.385 -8.629 13.510 1.00 90.38 196 ASP A CA 1
ATOM 1444 C C . ASP A 1 196 ? 14.712 -8.082 12.952 1.00 90.38 196 ASP A C 1
ATOM 1446 O O . ASP A 1 196 ? 15.660 -7.917 13.706 1.00 90.38 196 ASP A O 1
ATOM 1450 N N . LEU A 1 197 ? 14.845 -7.798 11.650 1.00 92.00 197 LEU A N 1
ATOM 1451 C CA . LEU A 1 197 ? 16.171 -7.532 11.068 1.00 92.00 197 LEU A CA 1
ATOM 1452 C C . LEU A 1 197 ? 16.740 -6.163 11.473 1.00 92.00 197 LEU A C 1
ATOM 1454 O O . LEU A 1 197 ? 16.248 -5.121 11.042 1.00 92.00 197 LEU A O 1
ATOM 1458 N N . VAL A 1 198 ? 17.861 -6.185 12.198 1.00 94.06 198 VAL A N 1
ATOM 1459 C CA . VAL A 1 198 ? 18.785 -5.046 12.321 1.00 94.06 198 VAL A CA 1
ATOM 1460 C C . VAL A 1 198 ? 19.529 -4.850 10.993 1.00 94.06 198 VAL A C 1
ATOM 1462 O O . VAL A 1 198 ? 20.080 -5.814 10.467 1.00 94.06 198 VAL A O 1
ATOM 1465 N N . TRP A 1 199 ? 19.590 -3.636 10.438 1.00 93.88 199 TRP A N 1
ATOM 1466 C CA . TRP A 1 199 ? 20.317 -3.355 9.185 1.00 93.88 199 TRP A CA 1
ATOM 1467 C C . TRP A 1 199 ? 20.757 -1.888 9.041 1.00 93.88 199 TRP A C 1
ATOM 1469 O O . TRP A 1 199 ? 20.300 -1.010 9.772 1.00 93.88 199 TRP A O 1
ATOM 1479 N N . THR A 1 200 ? 21.652 -1.624 8.084 1.00 94.69 200 THR A N 1
ATOM 1480 C CA . THR A 1 200 ? 22.099 -0.276 7.678 1.00 94.69 200 THR A CA 1
ATOM 1481 C C . THR A 1 200 ? 22.516 -0.264 6.202 1.00 94.69 200 THR A C 1
ATOM 1483 O O . THR A 1 200 ? 22.843 -1.320 5.649 1.00 94.69 200 THR A O 1
ATOM 1486 N N . GLN A 1 201 ? 22.540 0.907 5.555 1.00 92.94 201 GLN A N 1
ATOM 1487 C CA . GLN A 1 201 ? 23.057 1.018 4.185 1.00 92.94 201 GLN A CA 1
ATOM 1488 C C . GLN A 1 201 ? 24.580 0.800 4.136 1.00 92.94 201 GLN A C 1
ATOM 1490 O O . GLN A 1 201 ? 25.341 1.371 4.927 1.00 92.94 201 GLN A O 1
ATOM 1495 N N . CYS A 1 202 ? 25.026 0.022 3.152 1.00 96.06 202 CYS A N 1
ATOM 1496 C CA . CYS A 1 202 ? 26.408 -0.402 2.951 1.00 96.06 202 CYS A CA 1
ATOM 1497 C C . CYS A 1 202 ? 26.968 -0.003 1.576 1.00 96.06 202 CYS A C 1
ATOM 1499 O O . CYS A 1 202 ? 26.231 0.326 0.651 1.00 96.06 202 CYS A O 1
ATOM 1501 N N . LYS A 1 203 ? 28.300 -0.056 1.433 1.00 93.94 203 LYS A N 1
ATOM 1502 C CA . LYS A 1 203 ? 29.004 0.041 0.146 1.00 93.94 203 LYS A CA 1
ATOM 1503 C C . LYS A 1 203 ? 29.349 -1.346 -0.440 1.00 93.94 203 LYS A C 1
ATOM 1505 O O . LYS A 1 203 ? 29.741 -2.228 0.328 1.00 93.94 203 LYS A O 1
ATOM 1510 N N . PRO A 1 204 ? 29.348 -1.519 -1.781 1.00 92.44 204 PRO A N 1
ATOM 1511 C CA . PRO A 1 204 ? 28.840 -0.570 -2.776 1.00 92.44 204 PRO A CA 1
ATOM 1512 C C . PRO A 1 204 ? 27.346 -0.320 -2.559 1.00 92.44 204 PRO A C 1
ATOM 1514 O O . PRO A 1 204 ? 26.648 -1.183 -2.054 1.00 92.44 204 PRO A O 1
ATOM 1517 N N . CYS A 1 205 ? 26.901 0.887 -2.881 1.00 86.62 205 CYS A N 1
ATOM 1518 C CA . CYS A 1 205 ? 25.525 1.336 -2.717 1.00 86.62 205 CYS A CA 1
ATOM 1519 C C . CYS A 1 205 ? 24.996 1.560 -4.134 1.00 86.62 205 CYS A C 1
ATOM 1521 O O . CYS A 1 205 ? 25.484 2.448 -4.836 1.00 86.62 205 CYS A O 1
ATOM 1523 N N . ASN A 1 206 ? 24.108 0.672 -4.577 1.00 82.81 206 ASN A N 1
ATOM 1524 C CA . ASN A 1 206 ? 23.599 0.609 -5.945 1.00 82.81 206 ASN A CA 1
ATOM 1525 C C . ASN A 1 206 ? 22.391 1.539 -6.086 1.00 82.81 206 ASN A C 1
ATOM 1527 O O . ASN A 1 206 ? 22.387 2.442 -6.919 1.00 82.81 206 ASN A O 1
ATOM 1531 N N . GLU A 1 207 ? 21.411 1.350 -5.201 1.00 81.94 207 GLU A N 1
ATOM 1532 C CA . GLU A 1 207 ? 20.222 2.185 -5.054 1.00 81.94 207 GLU A CA 1
ATOM 1533 C C . GLU A 1 207 ? 20.022 2.431 -3.554 1.00 81.94 207 GLU A C 1
ATOM 1535 O O . GLU A 1 207 ? 20.035 1.493 -2.761 1.00 81.94 207 GLU A O 1
ATOM 1540 N N . CYS A 1 208 ? 19.941 3.694 -3.139 1.00 82.88 208 CYS A N 1
ATOM 1541 C CA . CYS A 1 208 ? 19.982 4.086 -1.729 1.00 82.88 208 CYS A CA 1
ATOM 1542 C C . CYS A 1 208 ? 19.254 5.412 -1.513 1.00 82.88 208 CYS A C 1
ATOM 1544 O O . CYS A 1 208 ? 19.336 6.325 -2.342 1.00 82.88 208 CYS A O 1
ATOM 1546 N N . PHE A 1 209 ? 18.646 5.578 -0.341 1.00 80.44 209 PHE A N 1
ATOM 1547 C CA . PHE A 1 209 ? 18.155 6.876 0.114 1.00 80.44 209 PHE A CA 1
ATOM 1548 C C . PHE A 1 209 ? 19.298 7.726 0.694 1.00 80.44 209 PHE A C 1
ATOM 1550 O O . PHE A 1 209 ? 20.345 7.228 1.120 1.00 80.44 209 PHE A O 1
ATOM 1557 N N . LYS A 1 210 ? 19.098 9.048 0.730 1.00 80.81 210 LYS A N 1
ATOM 1558 C CA . LYS A 1 210 ? 20.040 9.975 1.371 1.00 80.81 210 LYS A CA 1
ATOM 1559 C C . LYS A 1 210 ? 19.894 9.886 2.890 1.00 80.81 210 LYS A C 1
ATOM 1561 O O . LYS A 1 210 ? 18.801 10.084 3.407 1.00 80.81 210 LYS A O 1
ATOM 1566 N N . GLN A 1 211 ? 21.009 9.661 3.577 1.00 81.19 211 GLN A N 1
ATOM 1567 C CA . GLN A 1 211 ? 21.131 9.661 5.037 1.00 81.19 211 GLN A CA 1
ATOM 1568 C C . GLN A 1 211 ? 22.112 10.751 5.499 1.00 81.19 211 GLN A C 1
ATOM 1570 O O . GLN A 1 211 ? 22.939 11.224 4.718 1.00 81.19 211 GLN A O 1
ATOM 1575 N N . SER A 1 212 ? 22.026 11.154 6.769 1.00 77.31 212 SER A N 1
ATOM 1576 C CA . SER A 1 212 ? 22.851 12.223 7.356 1.00 77.31 212 SER A CA 1
ATOM 1577 C C . SER A 1 212 ? 24.281 11.791 7.714 1.00 77.31 212 SER A C 1
ATOM 1579 O O . SER A 1 212 ? 25.189 12.622 7.720 1.00 77.31 212 SER A O 1
ATOM 1581 N N . THR A 1 213 ? 24.503 10.504 7.995 1.00 84.19 213 THR A N 1
ATOM 1582 C CA . THR A 1 213 ? 25.825 9.925 8.298 1.00 84.19 213 THR A CA 1
ATOM 1583 C C . THR A 1 213 ? 26.414 9.197 7.079 1.00 84.19 213 THR A C 1
ATOM 1585 O O . THR A 1 213 ? 25.665 8.820 6.179 1.00 84.19 213 THR A O 1
ATOM 1588 N N . PRO A 1 214 ? 27.736 8.948 7.003 1.00 89.06 214 PRO A N 1
ATOM 1589 C CA . PRO A 1 214 ? 28.323 8.218 5.877 1.00 89.06 214 PRO A CA 1
ATOM 1590 C C . PRO A 1 214 ? 27.832 6.764 5.783 1.00 89.06 214 PRO A C 1
ATOM 1592 O O . PRO A 1 214 ? 27.933 6.016 6.756 1.00 89.06 214 PRO A O 1
ATOM 1595 N N . VAL A 1 215 ? 27.376 6.349 4.594 1.00 93.88 215 VAL A N 1
ATOM 1596 C CA . VAL A 1 215 ? 27.046 4.947 4.255 1.00 93.88 215 VAL A CA 1
ATOM 1597 C C . VAL A 1 215 ? 28.190 4.019 4.679 1.00 93.88 215 VAL A C 1
ATOM 1599 O O . VAL A 1 215 ? 29.358 4.305 4.385 1.00 93.88 215 VAL A O 1
ATOM 1602 N N . PHE A 1 216 ? 27.860 2.930 5.381 1.00 96.00 216 PHE A N 1
ATOM 1603 C CA . PHE A 1 216 ? 28.849 2.044 5.993 1.00 96.00 216 PHE A CA 1
ATOM 1604 C C . PHE A 1 216 ? 29.740 1.391 4.932 1.00 96.00 216 PHE A C 1
ATOM 1606 O O . PHE A 1 216 ? 29.276 0.999 3.864 1.00 96.00 216 PHE A O 1
ATOM 1613 N N . ASP A 1 217 ? 31.035 1.266 5.215 1.00 96.62 217 ASP A N 1
ATOM 1614 C CA . ASP A 1 217 ? 32.008 0.698 4.282 1.00 96.62 217 ASP A CA 1
ATOM 1615 C C . ASP A 1 217 ? 32.608 -0.594 4.858 1.00 96.62 217 ASP A C 1
ATOM 1617 O O . ASP A 1 217 ? 33.538 -0.522 5.671 1.00 96.62 217 ASP A O 1
ATOM 1621 N N . PRO A 1 218 ? 32.120 -1.777 4.433 1.00 96.00 218 PRO A N 1
ATOM 1622 C CA . PRO A 1 218 ? 32.608 -3.069 4.913 1.00 96.00 218 PRO A CA 1
ATOM 1623 C C . PRO A 1 218 ? 34.109 -3.299 4.723 1.00 96.00 218 PRO A C 1
ATOM 1625 O O . PRO A 1 218 ? 34.693 -4.107 5.437 1.00 96.00 218 PRO A O 1
ATOM 1628 N N . SER A 1 219 ? 34.753 -2.599 3.780 1.00 96.25 219 SER A N 1
ATOM 1629 C CA . SER A 1 219 ? 36.201 -2.708 3.559 1.00 96.25 219 SER A CA 1
ATOM 1630 C C . SER A 1 219 ? 37.033 -1.902 4.564 1.00 96.25 219 SER A C 1
ATOM 1632 O O . SER A 1 219 ? 38.230 -2.145 4.706 1.00 96.25 219 SER A O 1
ATOM 1634 N N . SER A 1 220 ? 36.403 -0.961 5.277 1.00 95.88 220 SER A N 1
ATOM 1635 C CA . SER A 1 220 ? 37.053 -0.085 6.260 1.00 95.88 220 SER A CA 1
ATOM 1636 C C . SER A 1 220 ? 37.053 -0.633 7.692 1.00 95.88 220 SER A C 1
ATOM 1638 O O . SER A 1 220 ? 37.820 -0.148 8.525 1.00 95.88 220 SER A O 1
ATOM 1640 N N . SER A 1 221 ? 36.219 -1.637 7.982 1.00 97.31 221 SER A N 1
ATOM 1641 C CA . SER A 1 221 ? 36.079 -2.225 9.317 1.00 97.31 221 SER A CA 1
ATOM 1642 C C . SER A 1 221 ? 36.882 -3.517 9.456 1.00 97.31 221 SER A C 1
ATOM 1644 O O . SER A 1 221 ? 36.701 -4.463 8.693 1.00 97.31 221 SER A O 1
ATOM 1646 N N . SER A 1 222 ? 37.730 -3.600 10.483 1.00 97.56 222 SER A N 1
ATOM 1647 C CA . SER A 1 222 ? 38.497 -4.818 10.790 1.00 97.56 222 SER A CA 1
ATOM 1648 C C . SER A 1 222 ? 37.689 -5.912 11.502 1.00 97.56 222 SER A C 1
ATOM 1650 O O . SER A 1 222 ? 38.223 -6.993 11.747 1.00 97.56 222 SER A O 1
ATOM 1652 N N . THR A 1 223 ? 36.417 -5.652 11.827 1.00 97.38 223 THR A N 1
ATOM 1653 C CA . THR A 1 223 ? 35.518 -6.596 12.515 1.00 97.38 223 THR A CA 1
ATOM 1654 C C . THR A 1 223 ? 34.295 -7.020 11.692 1.00 97.38 223 THR A C 1
ATOM 1656 O O . THR A 1 223 ? 33.469 -7.778 12.199 1.00 97.38 223 THR A O 1
ATOM 1659 N N . TYR A 1 224 ? 34.213 -6.613 10.420 1.00 98.00 224 TYR A N 1
ATOM 1660 C CA . TYR A 1 224 ? 33.183 -7.065 9.480 1.00 98.00 224 TYR A CA 1
ATOM 1661 C C . TYR A 1 224 ? 33.432 -8.507 9.011 1.00 98.00 224 TYR A C 1
ATOM 1663 O O . TYR A 1 224 ? 34.523 -8.834 8.535 1.00 98.00 224 TYR A O 1
ATOM 1671 N N . ALA A 1 225 ? 32.403 -9.356 9.042 1.00 97.12 225 ALA A N 1
ATOM 1672 C CA . ALA A 1 225 ? 32.427 -10.677 8.415 1.00 97.12 225 ALA A CA 1
ATOM 1673 C C . ALA A 1 225 ? 31.094 -10.994 7.719 1.00 97.12 225 ALA A C 1
ATOM 1675 O O . ALA A 1 225 ? 30.031 -10.893 8.316 1.00 97.12 225 ALA A O 1
ATOM 1676 N N . ALA A 1 226 ? 31.123 -11.426 6.455 1.00 96.00 226 ALA A N 1
ATOM 1677 C CA . ALA A 1 226 ? 29.905 -11.868 5.769 1.00 96.00 226 ALA A CA 1
ATOM 1678 C C . ALA A 1 226 ? 29.435 -13.233 6.309 1.00 96.00 226 ALA A C 1
ATOM 1680 O O . ALA A 1 226 ? 30.242 -14.156 6.441 1.00 96.00 226 ALA A O 1
ATOM 1681 N N . VAL A 1 227 ? 28.135 -13.383 6.574 1.00 95.62 227 VAL A N 1
ATOM 1682 C CA . VAL A 1 227 ? 27.547 -14.647 7.040 1.00 95.62 227 VAL A CA 1
ATOM 1683 C C . VAL A 1 227 ? 27.517 -15.652 5.879 1.00 95.62 227 VAL A C 1
ATOM 1685 O O . VAL A 1 227 ? 27.065 -15.298 4.787 1.00 95.62 227 VAL A O 1
ATOM 1688 N N . PRO A 1 228 ? 27.984 -16.902 6.059 1.00 93.06 228 PRO A N 1
ATOM 1689 C CA . PRO A 1 228 ? 27.883 -17.933 5.031 1.00 93.06 228 PRO A CA 1
ATOM 1690 C C . PRO A 1 228 ? 26.467 -18.519 4.963 1.00 93.06 228 PRO A C 1
ATOM 1692 O O . PRO A 1 228 ? 25.776 -18.635 5.975 1.00 93.06 228 PRO A O 1
ATOM 1695 N N . CYS A 1 229 ? 26.072 -18.990 3.782 1.00 90.75 229 CYS A N 1
ATOM 1696 C CA . CYS A 1 229 ? 24.789 -19.660 3.543 1.00 90.75 229 CYS A CA 1
ATOM 1697 C C . CYS A 1 229 ? 24.547 -20.940 4.368 1.00 90.75 229 CYS A C 1
ATOM 1699 O O . CYS A 1 229 ? 23.423 -21.425 4.420 1.00 90.75 229 CYS A O 1
ATOM 1701 N N . SER A 1 230 ? 25.573 -21.507 5.010 1.00 91.25 230 SER A N 1
ATOM 1702 C CA . SER A 1 230 ? 25.435 -22.618 5.963 1.00 91.25 230 SER A CA 1
ATOM 1703 C C . SER A 1 230 ? 25.077 -22.190 7.395 1.00 91.25 230 SER A C 1
ATOM 1705 O O . SER A 1 230 ? 25.030 -23.043 8.278 1.00 91.25 230 SER A O 1
ATOM 1707 N N . SER A 1 231 ? 24.924 -20.890 7.665 1.00 92.12 231 SER A N 1
ATOM 1708 C CA . SER A 1 231 ? 24.554 -20.366 8.985 1.00 92.12 231 SER A CA 1
ATOM 1709 C C . SER A 1 231 ? 23.045 -20.437 9.208 1.00 92.12 231 SER A C 1
ATOM 1711 O O . SER A 1 231 ? 22.284 -20.109 8.299 1.00 92.12 231 SER A O 1
ATOM 1713 N N . THR A 1 232 ? 22.603 -20.762 10.428 1.00 90.94 232 THR A N 1
ATOM 1714 C CA . THR A 1 232 ? 21.174 -20.719 10.795 1.00 90.94 232 THR A CA 1
ATOM 1715 C C . THR A 1 232 ? 20.591 -19.317 10.623 1.00 90.94 232 THR A C 1
ATOM 1717 O O . THR A 1 232 ? 19.507 -19.176 10.078 1.00 90.94 232 THR A O 1
ATOM 1720 N N . LEU A 1 233 ? 21.384 -18.275 10.901 1.00 90.19 233 LEU A N 1
ATOM 1721 C CA . LEU A 1 233 ? 21.017 -16.872 10.665 1.00 90.19 233 LEU A CA 1
ATOM 1722 C C . LEU A 1 233 ? 20.641 -16.577 9.196 1.00 90.19 233 LEU A C 1
ATOM 1724 O O . LEU A 1 233 ? 19.972 -15.589 8.920 1.00 90.19 233 LEU A O 1
ATOM 1728 N N . CYS A 1 234 ? 21.070 -17.418 8.245 1.00 88.94 234 CYS A N 1
ATOM 1729 C CA . CYS A 1 234 ? 20.697 -17.312 6.833 1.00 88.94 234 CYS A CA 1
ATOM 1730 C C . CYS A 1 234 ? 19.391 -18.058 6.483 1.00 88.94 234 CYS A C 1
ATOM 1732 O O . CYS A 1 234 ? 18.730 -17.705 5.506 1.00 88.94 234 CYS A O 1
ATOM 1734 N N . SER A 1 235 ? 19.004 -19.073 7.268 1.00 85.94 235 SER A N 1
ATOM 1735 C CA . SER A 1 235 ? 17.675 -19.704 7.204 1.00 85.94 235 SER A CA 1
ATOM 1736 C C . SER A 1 235 ? 16.624 -18.954 8.028 1.00 85.94 235 SER A C 1
ATOM 1738 O O . SER A 1 235 ? 15.451 -19.014 7.688 1.00 85.94 235 SER A O 1
ATOM 1740 N N . ASP A 1 236 ? 17.041 -18.191 9.042 1.00 85.44 236 ASP A N 1
ATOM 1741 C CA . ASP A 1 236 ? 16.175 -17.305 9.837 1.00 85.44 236 ASP A CA 1
ATOM 1742 C C . ASP A 1 236 ? 15.713 -16.057 9.040 1.00 85.44 236 ASP A C 1
ATOM 1744 O O . ASP A 1 236 ? 14.934 -15.239 9.532 1.00 85.44 236 ASP A O 1
ATOM 1748 N N . LEU A 1 237 ? 16.206 -15.883 7.805 1.00 79.44 237 LEU A N 1
ATOM 1749 C CA . LEU A 1 237 ? 15.840 -14.788 6.909 1.00 79.44 237 LEU A CA 1
ATOM 1750 C C . LEU A 1 237 ? 14.549 -15.081 6.122 1.00 79.44 237 LEU A C 1
ATOM 1752 O O . LEU A 1 237 ? 14.477 -16.092 5.427 1.00 79.44 237 LEU A O 1
ATOM 1756 N N . PRO A 1 238 ? 13.609 -14.118 6.065 1.00 71.56 238 PRO A N 1
ATOM 1757 C CA . PRO A 1 238 ? 12.455 -14.118 5.163 1.00 71.56 238 PRO A CA 1
ATOM 1758 C C . PRO A 1 238 ? 12.692 -14.549 3.714 1.00 71.56 238 PRO A C 1
ATOM 1760 O O . PRO A 1 238 ? 11.835 -15.184 3.104 1.00 71.56 238 PRO A O 1
ATOM 1763 N N . THR A 1 239 ? 13.806 -14.131 3.117 1.00 76.94 239 THR A N 1
ATOM 1764 C CA . THR A 1 239 ? 14.197 -14.470 1.746 1.00 76.94 239 THR A CA 1
ATOM 1765 C C . THR A 1 239 ? 15.708 -14.310 1.638 1.00 76.94 239 THR A C 1
ATOM 1767 O O . THR A 1 239 ? 16.222 -13.195 1.536 1.00 76.94 239 THR A O 1
ATOM 1770 N N . SER A 1 240 ? 16.429 -15.428 1.686 1.00 81.56 240 SER A N 1
ATOM 1771 C CA . SER A 1 240 ? 17.870 -15.477 1.446 1.00 81.56 240 SER A CA 1
ATOM 1772 C C . SER A 1 240 ? 18.187 -15.958 0.028 1.00 81.56 240 SER A C 1
ATOM 1774 O O . SER A 1 240 ? 17.475 -16.770 -0.564 1.00 81.56 240 SER A O 1
ATOM 1776 N N . SER A 1 241 ? 19.269 -15.431 -0.541 1.00 80.88 241 SER A N 1
ATOM 1777 C CA . SER A 1 241 ? 19.780 -15.790 -1.861 1.00 80.88 241 SER A CA 1
ATOM 1778 C C . SER A 1 241 ? 21.154 -16.448 -1.720 1.00 80.88 241 SER A C 1
ATOM 1780 O O . SER A 1 241 ? 22.143 -15.840 -1.307 1.00 80.88 241 SER A O 1
ATOM 1782 N N . CYS A 1 242 ? 21.202 -17.741 -2.044 1.00 79.88 242 CYS A N 1
ATOM 1783 C CA . CYS A 1 242 ? 22.345 -18.611 -1.791 1.00 79.88 242 CYS A CA 1
ATOM 1784 C C . CYS A 1 242 ? 22.633 -19.506 -2.996 1.00 79.88 242 CYS A C 1
ATOM 1786 O O . CYS A 1 242 ? 21.738 -20.170 -3.514 1.00 79.88 242 CYS A O 1
ATOM 1788 N N . THR A 1 243 ? 23.895 -19.547 -3.431 1.00 70.31 243 THR A N 1
ATOM 1789 C CA . THR A 1 243 ? 24.333 -20.373 -4.572 1.00 70.31 243 THR A CA 1
ATOM 1790 C C . THR A 1 243 ? 25.065 -21.636 -4.128 1.00 70.31 243 THR A C 1
ATOM 1792 O O . THR A 1 243 ? 24.975 -22.666 -4.791 1.00 70.31 243 THR A O 1
ATOM 1795 N N . THR A 1 244 ? 25.771 -21.584 -2.995 1.00 73.25 244 THR A N 1
ATOM 1796 C CA . THR A 1 244 ? 26.426 -22.734 -2.352 1.00 73.25 244 THR A CA 1
ATOM 1797 C C . THR A 1 244 ? 26.458 -22.529 -0.838 1.00 73.25 244 THR A C 1
ATOM 1799 O O . THR A 1 244 ? 26.385 -21.401 -0.368 1.00 73.25 244 THR A O 1
ATOM 1802 N N . SER A 1 245 ? 26.654 -23.583 -0.043 1.00 66.44 245 SER A N 1
ATOM 1803 C CA . SER A 1 245 ? 26.757 -23.461 1.425 1.00 66.44 245 SER A CA 1
ATOM 1804 C C . SER A 1 245 ? 27.883 -22.522 1.899 1.00 66.44 245 SER A C 1
ATOM 1806 O O . SER A 1 245 ? 27.815 -22.000 3.007 1.00 66.44 245 SER A O 1
ATOM 1808 N N . ALA A 1 246 ? 28.902 -22.296 1.061 1.00 69.25 246 ALA A N 1
ATOM 1809 C CA . ALA A 1 246 ? 30.039 -21.417 1.333 1.00 69.25 246 ALA A CA 1
ATOM 1810 C C . ALA A 1 246 ? 29.940 -20.030 0.663 1.00 69.25 246 ALA A C 1
ATOM 1812 O O . ALA A 1 246 ? 30.844 -19.213 0.843 1.00 69.25 246 ALA A O 1
ATOM 1813 N N . SER A 1 247 ? 28.883 -19.734 -0.109 1.00 83.69 247 SER A N 1
ATOM 1814 C CA . SER A 1 247 ? 28.659 -18.365 -0.590 1.00 83.69 247 SER A CA 1
ATOM 1815 C C . SER A 1 247 ? 28.231 -17.456 0.562 1.00 83.69 247 SER A C 1
ATOM 1817 O O . SER A 1 247 ? 27.681 -17.922 1.563 1.00 83.69 247 SER A O 1
ATOM 1819 N N . LYS A 1 248 ? 28.455 -16.147 0.402 1.00 90.56 248 LYS A N 1
ATOM 1820 C CA . LYS A 1 248 ? 27.822 -15.132 1.253 1.00 90.56 248 LYS A CA 1
ATOM 1821 C C . LYS A 1 248 ? 26.305 -15.330 1.219 1.00 90.56 248 LYS A C 1
ATOM 1823 O O . LYS A 1 248 ? 25.757 -15.588 0.148 1.00 90.56 248 LYS A O 1
ATOM 1828 N N . CYS A 1 249 ? 25.659 -15.178 2.365 1.00 92.69 249 CYS A N 1
ATOM 1829 C CA . CYS A 1 249 ? 24.215 -15.101 2.470 1.00 92.69 249 CYS A CA 1
ATOM 1830 C C . CYS A 1 249 ? 23.751 -13.755 1.900 1.00 92.69 249 CYS A C 1
ATOM 1832 O O . CYS A 1 249 ? 23.907 -12.718 2.549 1.00 92.69 249 CYS A O 1
ATOM 1834 N N . GLY A 1 250 ? 23.240 -13.756 0.669 1.00 91.38 250 GLY A N 1
ATOM 1835 C CA . GLY A 1 250 ? 22.477 -12.621 0.166 1.00 91.38 250 GLY A CA 1
ATOM 1836 C C . GLY A 1 250 ? 21.096 -12.600 0.821 1.00 91.38 250 GLY A C 1
ATOM 1837 O O . GLY A 1 250 ? 20.584 -13.649 1.217 1.00 91.38 250 GLY A O 1
ATOM 1838 N N . TYR A 1 251 ? 20.488 -11.426 0.956 1.00 86.44 251 TYR A N 1
ATOM 1839 C CA . TYR A 1 251 ? 19.148 -11.289 1.526 1.00 86.44 251 TYR A CA 1
ATOM 1840 C C . TYR A 1 251 ? 18.305 -10.265 0.770 1.00 86.44 251 TYR A C 1
ATOM 1842 O O . TYR A 1 251 ? 18.831 -9.316 0.188 1.00 86.44 251 TYR A O 1
ATOM 1850 N N . THR A 1 252 ? 16.989 -10.450 0.839 1.00 77.81 252 THR A N 1
ATOM 1851 C CA . THR A 1 252 ? 15.983 -9.430 0.542 1.00 77.81 252 THR A CA 1
ATOM 1852 C C . THR A 1 252 ? 15.011 -9.383 1.713 1.00 77.81 252 THR A C 1
ATOM 1854 O O . THR A 1 252 ? 14.522 -10.419 2.165 1.00 77.81 252 THR A O 1
ATOM 1857 N N . TYR A 1 253 ? 14.731 -8.184 2.209 1.00 71.56 253 TYR A N 1
ATOM 1858 C CA . TYR A 1 253 ? 13.794 -7.942 3.298 1.00 71.56 253 TYR A CA 1
ATOM 1859 C C . TYR A 1 253 ? 12.856 -6.807 2.891 1.00 71.56 253 TYR A C 1
ATOM 1861 O O . TYR A 1 253 ? 13.304 -5.761 2.423 1.00 71.56 253 TYR A O 1
ATOM 1869 N N . THR A 1 254 ? 11.551 -7.018 3.039 1.00 60.22 254 THR A N 1
ATOM 1870 C CA . THR A 1 254 ? 10.513 -6.083 2.585 1.00 60.22 254 THR A CA 1
ATOM 1871 C C . THR A 1 254 ? 9.626 -5.714 3.758 1.00 60.22 254 THR A C 1
ATOM 1873 O O . THR A 1 254 ? 9.304 -6.562 4.592 1.00 60.22 254 THR A O 1
ATOM 1876 N N . TYR A 1 255 ? 9.232 -4.449 3.825 1.00 58.47 255 TYR A N 1
ATOM 1877 C CA . TYR A 1 255 ? 8.590 -3.853 4.984 1.00 58.47 255 TYR A CA 1
ATOM 1878 C C . TYR A 1 255 ? 7.140 -3.428 4.701 1.00 58.47 255 TYR A C 1
ATOM 1880 O O . TYR A 1 255 ? 6.628 -3.534 3.585 1.00 58.47 255 TYR A O 1
ATOM 1888 N N . GLY A 1 256 ? 6.439 -3.015 5.760 1.00 45.66 256 GLY A N 1
ATOM 1889 C CA . GLY A 1 256 ? 4.985 -2.839 5.773 1.00 45.66 256 GLY A CA 1
ATOM 1890 C C . GLY A 1 256 ? 4.473 -1.637 4.980 1.00 45.66 256 GLY A C 1
ATOM 1891 O O . GLY A 1 256 ? 3.286 -1.550 4.720 1.00 45.66 256 GLY A O 1
ATOM 1892 N N . ASP A 1 257 ? 5.345 -0.734 4.561 1.00 49.06 257 ASP A N 1
ATOM 1893 C CA . ASP A 1 257 ? 5.074 0.383 3.654 1.00 49.06 257 ASP A CA 1
ATOM 1894 C C . ASP A 1 257 ? 5.444 0.068 2.188 1.00 49.06 257 ASP A C 1
ATOM 1896 O O . ASP A 1 257 ? 5.265 0.907 1.311 1.00 49.06 257 ASP A O 1
ATOM 1900 N N . ALA A 1 258 ? 5.911 -1.159 1.918 1.00 48.19 258 ALA A N 1
ATOM 1901 C CA . ALA A 1 258 ? 6.555 -1.610 0.681 1.00 48.19 258 ALA A CA 1
ATOM 1902 C C . ALA A 1 258 ? 7.959 -1.033 0.405 1.00 48.19 258 ALA A C 1
ATOM 1904 O O . ALA A 1 258 ? 8.494 -1.264 -0.679 1.00 48.19 258 ALA A O 1
ATOM 1905 N N . SER A 1 259 ? 8.599 -0.387 1.387 1.00 57.97 259 SER A N 1
ATOM 1906 C CA . SER A 1 259 ? 10.053 -0.193 1.362 1.00 57.97 259 SER A CA 1
ATOM 1907 C C . SER A 1 259 ? 10.788 -1.539 1.477 1.00 57.97 259 SER A C 1
ATOM 1909 O O . SER A 1 259 ? 10.225 -2.555 1.911 1.00 57.97 259 SER A O 1
ATOM 1911 N N . SER A 1 260 ? 12.055 -1.587 1.067 1.00 69.25 260 SER A N 1
ATOM 1912 C CA . SER A 1 260 ? 12.864 -2.806 1.142 1.00 69.25 260 SER A CA 1
ATOM 1913 C C . SER A 1 260 ? 14.356 -2.532 1.314 1.00 69.25 260 SER A C 1
ATOM 1915 O O . SER A 1 260 ? 14.855 -1.462 0.973 1.00 69.25 260 SER A O 1
ATOM 1917 N N . THR A 1 261 ? 15.072 -3.525 1.839 1.00 78.50 261 THR A N 1
ATOM 1918 C CA . THR A 1 261 ? 16.538 -3.577 1.829 1.00 78.50 261 THR A CA 1
ATOM 1919 C C . THR A 1 261 ? 17.005 -4.941 1.327 1.00 78.50 261 THR A C 1
ATOM 1921 O O . THR A 1 261 ? 16.493 -5.992 1.726 1.00 78.50 261 THR A O 1
ATOM 1924 N N . GLN A 1 262 ? 17.974 -4.917 0.421 1.00 85.50 262 GLN A N 1
ATOM 1925 C CA . GLN A 1 262 ? 18.667 -6.062 -0.147 1.00 85.50 262 GLN A CA 1
ATOM 1926 C C . GLN A 1 262 ? 20.177 -5.849 -0.013 1.00 85.50 262 GLN A C 1
ATOM 1928 O O . GLN A 1 262 ? 20.685 -4.734 -0.136 1.00 85.50 262 GLN A O 1
ATOM 1933 N N . GLY A 1 263 ? 20.898 -6.940 0.228 1.00 91.44 263 GLY A N 1
ATOM 1934 C CA . GLY A 1 263 ? 22.355 -6.943 0.221 1.00 91.44 263 GLY A CA 1
ATOM 1935 C C . GLY A 1 263 ? 22.933 -8.227 0.796 1.00 91.44 263 GLY A C 1
ATOM 1936 O O . GLY A 1 263 ? 22.447 -9.323 0.515 1.00 91.44 263 GLY A O 1
ATOM 1937 N N . THR A 1 264 ? 23.975 -8.104 1.619 1.00 95.06 264 THR A N 1
ATOM 1938 C CA . THR A 1 264 ? 24.638 -9.237 2.289 1.00 95.06 264 THR A CA 1
ATOM 1939 C C . THR A 1 264 ? 24.283 -9.277 3.776 1.00 95.06 264 THR A C 1
ATOM 1941 O O . THR A 1 264 ? 24.427 -8.274 4.468 1.00 95.06 264 THR A O 1
ATOM 1944 N N . LEU A 1 265 ? 23.887 -10.439 4.302 1.00 97.12 265 LEU A N 1
ATOM 1945 C CA . LEU A 1 265 ? 23.820 -10.651 5.748 1.00 97.12 265 LEU A CA 1
ATOM 1946 C C . LEU A 1 265 ? 25.250 -10.792 6.289 1.00 97.12 265 LEU A C 1
ATOM 1948 O O . LEU A 1 265 ? 26.045 -11.593 5.785 1.00 97.12 265 LEU A O 1
ATOM 1952 N N . ALA A 1 266 ? 25.593 -10.014 7.308 1.00 97.31 266 ALA A N 1
ATOM 1953 C CA . ALA A 1 266 ? 26.936 -9.939 7.874 1.00 97.31 266 ALA A CA 1
ATOM 1954 C C . ALA A 1 266 ? 26.893 -9.903 9.404 1.00 97.31 266 ALA A C 1
ATOM 1956 O O . ALA A 1 266 ? 25.841 -9.673 9.984 1.00 97.31 266 ALA A O 1
ATOM 1957 N N . THR A 1 267 ? 28.029 -10.123 10.062 1.00 98.06 267 THR A N 1
ATOM 1958 C CA . THR A 1 267 ? 28.245 -9.824 11.480 1.00 98.06 267 THR A CA 1
ATOM 1959 C C . THR A 1 267 ? 29.270 -8.707 11.638 1.00 98.06 267 THR A C 1
ATOM 1961 O O . THR A 1 267 ? 30.186 -8.557 10.825 1.00 98.06 267 THR A O 1
ATOM 1964 N N . GLU A 1 268 ? 29.102 -7.898 12.682 1.00 97.56 268 GLU A N 1
ATOM 1965 C CA . GLU A 1 268 ? 29.962 -6.750 12.978 1.00 97.56 268 GLU A CA 1
ATOM 1966 C C . GLU A 1 268 ? 29.970 -6.447 14.490 1.00 97.56 268 GLU A C 1
ATOM 1968 O O . GLU A 1 268 ? 29.176 -6.979 15.270 1.00 97.56 268 GLU A O 1
ATOM 1973 N N . THR A 1 269 ? 30.898 -5.604 14.938 1.00 97.38 269 THR A N 1
ATOM 1974 C CA . THR A 1 269 ? 30.890 -5.009 16.274 1.00 97.38 269 THR A CA 1
ATOM 1975 C C . THR A 1 269 ? 30.015 -3.765 16.288 1.00 97.38 269 THR A C 1
ATOM 1977 O O . THR A 1 269 ? 30.384 -2.717 15.757 1.00 97.38 269 THR A O 1
ATOM 1980 N N . PHE A 1 270 ? 28.873 -3.871 16.959 1.00 95.81 270 PHE A N 1
ATOM 1981 C CA . PHE A 1 270 ? 28.028 -2.732 17.292 1.00 95.81 270 PHE A CA 1
ATOM 1982 C C . PHE A 1 270 ? 28.513 -2.109 18.610 1.00 95.81 270 PHE A C 1
ATOM 1984 O O . PHE A 1 270 ? 29.091 -2.783 19.463 1.00 95.81 270 PHE A O 1
ATOM 1991 N N . THR A 1 271 ? 28.286 -0.815 18.805 1.00 93.25 271 THR A N 1
ATOM 1992 C CA . THR A 1 271 ? 28.529 -0.111 20.069 1.00 93.25 271 THR A CA 1
ATOM 1993 C C . THR A 1 271 ? 27.269 0.649 20.452 1.00 93.25 271 THR A C 1
ATOM 1995 O O . THR A 1 271 ? 26.829 1.528 19.714 1.00 93.25 271 THR A O 1
ATOM 1998 N N . LEU A 1 272 ? 26.694 0.321 21.609 1.00 89.31 272 LEU A N 1
ATOM 1999 C CA . LEU A 1 272 ? 25.490 0.960 22.138 1.00 89.31 272 LEU A CA 1
ATOM 2000 C C . LEU A 1 272 ? 25.837 1.711 23.429 1.00 89.31 272 LEU A C 1
ATOM 2002 O O . LEU A 1 272 ? 26.376 1.127 24.374 1.00 89.31 272 LEU A O 1
ATOM 2006 N N . ALA A 1 273 ? 25.562 3.018 23.449 1.00 81.12 273 ALA A N 1
ATOM 2007 C CA . ALA A 1 273 ? 26.021 3.991 24.448 1.00 81.12 273 ALA A CA 1
ATOM 2008 C C . ALA A 1 273 ? 27.550 3.982 24.691 1.00 81.12 273 ALA A C 1
ATOM 2010 O O . ALA A 1 273 ? 28.268 4.821 24.155 1.00 81.12 273 ALA A O 1
ATOM 2011 N N . LYS A 1 274 ? 28.056 3.049 25.509 1.00 81.12 274 LYS A N 1
ATOM 2012 C CA . LYS A 1 274 ? 29.495 2.841 25.796 1.00 81.12 274 LYS A CA 1
ATOM 2013 C C . LYS A 1 274 ? 29.921 1.362 25.735 1.00 81.12 274 LYS A C 1
ATOM 2015 O O . LYS A 1 274 ? 31.087 1.054 25.976 1.00 81.12 274 LYS A O 1
ATOM 2020 N N . SER A 1 275 ? 29.000 0.449 25.422 1.00 86.81 275 SER A N 1
ATOM 2021 C CA . SER A 1 275 ? 29.214 -1.002 25.441 1.00 86.81 275 SER A CA 1
ATOM 2022 C C . SER A 1 275 ? 29.416 -1.543 24.030 1.00 86.81 275 SER A C 1
ATOM 2024 O O . SER A 1 275 ? 28.556 -1.351 23.172 1.00 86.81 275 SER A O 1
ATOM 2026 N N . LYS A 1 276 ? 30.530 -2.248 23.796 1.00 92.00 276 LYS A N 1
ATOM 2027 C CA . LYS A 1 276 ? 30.786 -2.965 22.539 1.00 92.00 276 LYS A CA 1
ATOM 2028 C C . LYS A 1 276 ? 30.126 -4.342 22.547 1.00 92.00 276 LYS A C 1
ATOM 2030 O O . LYS A 1 276 ? 30.243 -5.077 23.524 1.00 92.00 276 LYS A O 1
ATOM 2035 N N . LEU A 1 277 ? 29.483 -4.678 21.437 1.00 93.25 277 LEU A N 1
ATOM 2036 C CA . LEU A 1 277 ? 28.695 -5.881 21.197 1.00 93.25 277 LEU A CA 1
ATOM 2037 C C . LEU A 1 277 ? 29.238 -6.542 19.913 1.00 93.25 277 LEU A C 1
ATOM 2039 O O . LEU A 1 277 ? 28.799 -6.204 18.813 1.00 93.25 277 LEU A O 1
ATOM 2043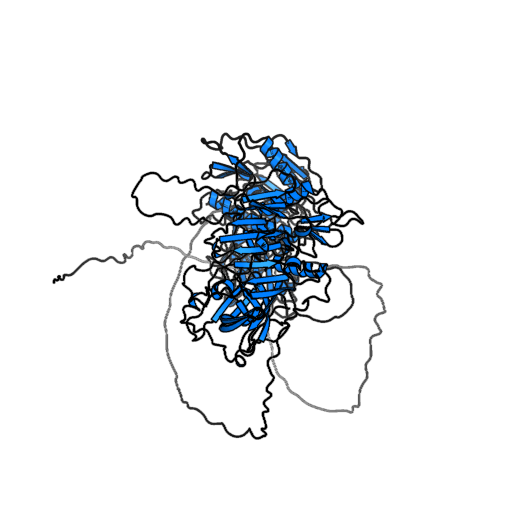 N N . PRO A 1 278 ? 30.277 -7.392 20.022 1.00 94.94 278 PRO A N 1
ATOM 2044 C CA . PRO A 1 278 ? 30.904 -8.033 18.871 1.00 94.94 278 PRO A CA 1
ATOM 2045 C C . PRO A 1 278 ? 30.045 -9.178 18.327 1.00 94.94 278 PRO A C 1
ATOM 2047 O O . PRO A 1 278 ? 29.520 -9.978 19.099 1.00 94.94 278 PRO A O 1
ATOM 2050 N N . GLY A 1 279 ? 29.975 -9.302 17.002 1.00 94.38 279 GLY A N 1
ATOM 2051 C CA . GLY A 1 279 ? 29.328 -10.434 16.335 1.00 94.38 279 GLY A CA 1
ATOM 2052 C C . GLY A 1 279 ? 27.815 -10.299 16.151 1.00 94.38 279 GLY A C 1
ATOM 2053 O O . GLY A 1 279 ? 27.176 -11.294 15.824 1.00 94.38 279 GLY A O 1
ATOM 2054 N N . VAL A 1 280 ? 27.252 -9.097 16.322 1.00 96.69 280 VAL A N 1
ATOM 2055 C CA . VAL A 1 280 ? 25.842 -8.820 16.006 1.00 96.69 280 VAL A CA 1
ATOM 2056 C C . VAL A 1 280 ? 25.643 -8.981 14.500 1.00 96.69 280 VAL A C 1
ATOM 2058 O O . VAL A 1 280 ? 26.331 -8.336 13.705 1.00 96.69 280 VAL A O 1
ATOM 2061 N N . ALA A 1 281 ? 24.726 -9.864 14.122 1.00 96.88 281 ALA A N 1
ATOM 2062 C CA . ALA A 1 281 ? 24.284 -10.085 12.760 1.00 96.88 281 ALA A CA 1
ATOM 2063 C C . ALA A 1 281 ? 23.353 -8.956 12.302 1.00 96.88 281 ALA A C 1
ATOM 2065 O O . ALA A 1 281 ? 22.455 -8.537 13.033 1.00 96.88 281 ALA A O 1
ATOM 2066 N N . PHE A 1 282 ? 23.567 -8.468 11.086 1.00 97.56 282 PHE A N 1
ATOM 2067 C CA . PHE A 1 282 ? 22.822 -7.358 10.512 1.00 97.56 282 PHE A CA 1
ATOM 2068 C C . PHE A 1 282 ? 22.745 -7.460 8.984 1.00 97.56 282 PHE A C 1
ATOM 2070 O O . PHE A 1 282 ? 23.608 -8.056 8.329 1.00 97.56 282 PHE A O 1
ATOM 2077 N N . GLY A 1 283 ? 21.711 -6.850 8.411 1.00 96.38 283 GLY A N 1
ATOM 2078 C CA . GLY A 1 283 ? 21.615 -6.602 6.980 1.00 96.38 283 GLY A CA 1
ATOM 2079 C C . GLY A 1 283 ? 22.579 -5.492 6.566 1.00 96.38 283 GLY A C 1
ATOM 2080 O O . GLY A 1 283 ? 22.461 -4.353 7.019 1.00 96.38 283 GLY A O 1
ATOM 2081 N N . CYS A 1 284 ? 23.542 -5.820 5.713 1.00 96.38 284 CYS A N 1
ATOM 2082 C CA . CYS A 1 284 ? 24.426 -4.853 5.080 1.00 96.38 284 CYS A CA 1
ATOM 2083 C C . CYS A 1 284 ? 23.860 -4.552 3.687 1.00 96.38 284 CYS A C 1
ATOM 2085 O O . CYS A 1 284 ? 24.145 -5.275 2.726 1.00 96.38 284 CYS A O 1
ATOM 2087 N N . GLY A 1 285 ? 22.974 -3.554 3.619 1.00 93.44 285 GLY A N 1
ATOM 2088 C CA . GLY A 1 285 ? 22.102 -3.304 2.471 1.00 93.44 285 GLY A CA 1
ATOM 2089 C C . GLY A 1 285 ? 22.768 -2.462 1.387 1.00 93.44 285 GLY A C 1
ATOM 2090 O O . GLY A 1 285 ? 23.052 -1.285 1.609 1.00 93.44 285 GLY A O 1
ATOM 2091 N N . ASP A 1 286 ? 22.997 -3.041 0.210 1.00 87.94 286 ASP A N 1
ATOM 2092 C CA . ASP A 1 286 ? 23.538 -2.348 -0.970 1.00 87.94 286 ASP A CA 1
ATOM 2093 C C . ASP A 1 286 ? 22.445 -1.753 -1.876 1.00 87.94 286 ASP A C 1
ATOM 2095 O O . ASP A 1 286 ? 22.728 -0.867 -2.685 1.00 87.94 286 ASP A O 1
ATOM 2099 N N . THR A 1 287 ? 21.203 -2.212 -1.717 1.00 81.31 287 THR A N 1
ATOM 2100 C CA . THR A 1 287 ? 20.052 -1.844 -2.547 1.00 81.31 287 THR A CA 1
ATOM 2101 C C . THR A 1 287 ? 18.852 -1.616 -1.623 1.00 81.31 287 THR A C 1
ATOM 2103 O O . THR A 1 287 ? 18.334 -2.558 -1.028 1.00 81.31 287 THR A O 1
ATOM 2106 N N . ASN A 1 288 ? 18.466 -0.355 -1.414 1.00 80.00 288 ASN A N 1
ATOM 2107 C CA . ASN A 1 288 ? 17.535 0.076 -0.369 1.00 80.00 288 ASN A CA 1
ATOM 2108 C C . ASN A 1 288 ? 16.498 1.055 -0.945 1.00 80.00 288 ASN A C 1
ATOM 2110 O O . ASN A 1 288 ? 16.812 2.213 -1.233 1.00 80.00 288 ASN A O 1
ATOM 2114 N N . GLU A 1 289 ? 15.260 0.588 -1.095 1.00 66.69 289 GLU A N 1
ATOM 2115 C CA . GLU A 1 289 ? 14.156 1.312 -1.735 1.00 66.69 289 GLU A CA 1
ATOM 2116 C C . GLU A 1 289 ? 13.113 1.780 -0.709 1.00 66.69 289 GLU A C 1
ATOM 2118 O O . GLU A 1 289 ? 12.808 1.064 0.245 1.00 66.69 289 GLU A O 1
ATOM 2123 N N . GLY A 1 290 ? 12.517 2.954 -0.940 1.00 59.12 290 GLY A N 1
ATOM 2124 C CA . GLY A 1 290 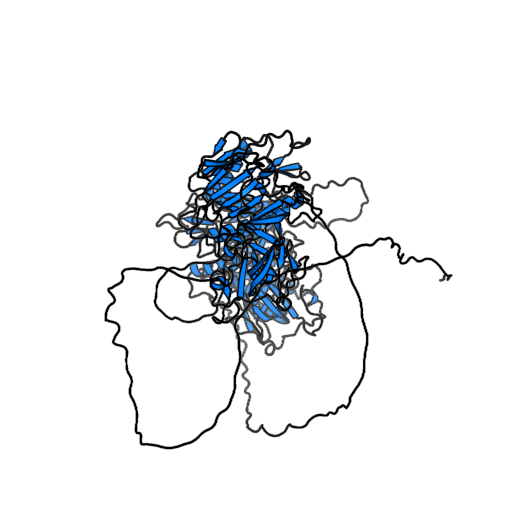? 11.468 3.550 -0.101 1.00 59.12 290 GLY A CA 1
ATOM 2125 C C . GLY A 1 290 ? 11.819 4.956 0.397 1.00 59.12 290 GLY A C 1
ATOM 2126 O O . GLY A 1 290 ? 12.979 5.276 0.653 1.00 59.12 290 GLY A O 1
ATOM 2127 N N . ASP A 1 291 ? 10.812 5.816 0.545 1.00 53.47 291 ASP A N 1
ATOM 2128 C CA . ASP A 1 291 ? 10.951 7.163 1.118 1.00 53.47 291 ASP A CA 1
ATOM 2129 C C . ASP A 1 291 ? 11.033 7.146 2.657 1.00 53.47 291 ASP A C 1
ATOM 2131 O O . ASP A 1 291 ? 11.682 8.002 3.269 1.00 53.47 291 ASP A O 1
ATOM 2135 N N . GLY A 1 292 ? 10.442 6.124 3.277 1.00 55.78 292 GLY A N 1
ATOM 2136 C CA . GLY A 1 292 ? 10.330 5.937 4.721 1.00 55.78 292 GLY A CA 1
ATOM 2137 C C . GLY A 1 292 ? 11.633 5.940 5.533 1.00 55.78 292 GLY A C 1
ATOM 2138 O O . GLY A 1 292 ? 11.669 6.471 6.649 1.00 55.78 292 GLY A O 1
ATOM 2139 N N . PHE A 1 293 ? 12.730 5.416 4.974 1.00 64.00 293 PHE A N 1
ATOM 2140 C CA . PHE A 1 293 ? 14.010 5.286 5.688 1.00 64.00 293 PHE A CA 1
ATOM 2141 C C . PHE A 1 293 ? 14.845 6.568 5.764 1.00 64.00 293 PHE A C 1
ATOM 2143 O O . PHE A 1 293 ? 15.801 6.615 6.535 1.00 64.00 293 PHE A O 1
ATOM 2150 N N . THR A 1 294 ? 14.473 7.626 5.035 1.00 66.88 294 THR A N 1
ATOM 2151 C CA . THR A 1 294 ? 15.197 8.920 5.001 1.00 66.88 294 THR A CA 1
ATOM 2152 C C . THR A 1 294 ? 15.381 9.594 6.369 1.00 66.88 294 THR A C 1
ATOM 2154 O O . THR A 1 294 ? 16.180 10.519 6.504 1.00 66.88 294 THR A O 1
ATOM 2157 N N . GLN A 1 295 ? 14.657 9.125 7.387 1.00 72.12 295 GLN A N 1
ATOM 2158 C CA . GLN A 1 295 ? 14.714 9.591 8.772 1.00 72.12 295 GLN A CA 1
ATOM 2159 C C . GLN A 1 295 ? 15.876 8.971 9.582 1.00 72.12 295 GLN A C 1
ATOM 2161 O O . GLN A 1 295 ? 16.181 9.460 10.664 1.00 72.12 295 GLN A O 1
ATOM 2166 N N . GLY A 1 296 ? 16.538 7.920 9.083 1.00 79.94 296 GLY A N 1
ATOM 2167 C CA . GLY A 1 296 ? 17.665 7.252 9.746 1.00 79.94 296 GLY A CA 1
ATOM 2168 C C . GLY A 1 296 ? 18.726 6.757 8.757 1.00 79.94 296 GLY A C 1
ATOM 2169 O O . GLY A 1 296 ? 18.808 7.228 7.626 1.00 79.94 296 GLY A O 1
ATOM 2170 N N . ALA A 1 297 ? 19.557 5.804 9.183 1.00 88.00 297 ALA A N 1
ATOM 2171 C CA . ALA A 1 297 ? 20.497 5.070 8.319 1.00 88.00 297 ALA A CA 1
ATOM 2172 C C . ALA A 1 297 ? 20.088 3.601 8.067 1.00 88.00 297 ALA A C 1
ATOM 2174 O O . ALA A 1 297 ? 20.763 2.879 7.334 1.00 88.00 297 ALA A O 1
ATOM 2175 N N . GLY A 1 298 ? 19.002 3.158 8.704 1.00 88.69 298 GLY A N 1
ATOM 2176 C CA . GLY A 1 298 ? 18.528 1.778 8.751 1.00 88.69 298 GLY A CA 1
ATOM 2177 C C . GLY A 1 298 ? 17.554 1.579 9.917 1.00 88.69 298 GLY A C 1
ATOM 2178 O O . GLY A 1 298 ? 17.016 2.555 10.456 1.00 88.69 298 GLY A O 1
ATOM 2179 N N . LEU A 1 299 ? 17.351 0.328 10.329 1.00 88.50 299 LEU A N 1
ATOM 2180 C CA . LEU A 1 299 ? 16.396 -0.064 11.373 1.00 88.50 299 LEU A CA 1
ATOM 2181 C C . LEU A 1 299 ? 17.020 -1.073 12.353 1.00 88.50 299 LEU A C 1
ATOM 2183 O O . LEU A 1 299 ? 17.913 -1.841 11.997 1.00 88.50 299 LEU A O 1
ATOM 2187 N N . VAL A 1 300 ? 16.530 -1.068 13.591 1.00 92.81 300 VAL A N 1
ATOM 2188 C CA . VAL A 1 300 ? 16.872 -1.988 14.679 1.00 92.81 300 VAL A CA 1
ATOM 2189 C C . VAL A 1 300 ? 15.602 -2.723 15.110 1.00 92.81 300 VAL A C 1
ATOM 2191 O O . VAL A 1 300 ? 14.759 -2.167 15.818 1.00 92.81 300 VAL A O 1
ATOM 2194 N N . GLY A 1 301 ? 15.474 -3.978 14.678 1.00 91.75 301 GLY A N 1
ATOM 2195 C CA . GLY A 1 301 ? 14.351 -4.835 15.044 1.00 91.75 301 GLY A CA 1
ATOM 2196 C C . GLY A 1 301 ? 14.429 -5.314 16.497 1.00 91.75 301 GLY A C 1
ATOM 2197 O O . GLY A 1 301 ? 15.466 -5.823 16.940 1.00 91.75 301 GLY A O 1
ATOM 2198 N N . LEU A 1 302 ? 13.326 -5.163 17.231 1.00 94.00 302 LEU A N 1
ATOM 2199 C CA . LEU A 1 302 ? 13.122 -5.634 18.608 1.00 94.00 302 LEU A CA 1
ATOM 2200 C C . LEU A 1 302 ? 12.077 -6.768 18.708 1.00 94.00 302 LEU A C 1
ATOM 2202 O O . LEU A 1 302 ? 11.675 -7.136 19.813 1.00 94.00 302 LEU A O 1
ATOM 2206 N N . GLY A 1 303 ? 11.637 -7.322 17.575 1.00 92.25 303 GLY A N 1
ATOM 2207 C CA . GLY A 1 303 ? 10.721 -8.463 17.485 1.00 92.25 303 GLY A CA 1
ATOM 2208 C C . GLY A 1 303 ? 11.244 -9.752 18.136 1.00 92.25 303 GLY A C 1
ATOM 2209 O O . GLY A 1 303 ? 12.360 -9.822 18.658 1.00 92.25 303 GLY A O 1
ATOM 2210 N N . ARG A 1 304 ? 10.419 -10.800 18.134 1.00 91.44 304 ARG A N 1
ATOM 2211 C CA . ARG A 1 304 ? 10.702 -12.076 18.818 1.00 91.44 304 ARG A CA 1
ATOM 2212 C C . ARG A 1 304 ? 11.531 -13.071 17.991 1.00 91.44 304 ARG A C 1
ATOM 2214 O O . ARG A 1 304 ? 11.838 -14.152 18.490 1.00 91.44 304 ARG A O 1
ATOM 2221 N N . GLY A 1 305 ? 11.852 -12.767 16.732 1.00 90.44 305 GLY A N 1
ATOM 2222 C CA . GLY A 1 305 ? 12.587 -13.672 15.843 1.00 90.44 305 GLY A CA 1
ATOM 2223 C C . GLY A 1 305 ? 14.106 -13.691 16.089 1.00 90.44 305 GLY A C 1
ATOM 2224 O O . GLY A 1 305 ? 14.634 -12.806 16.768 1.00 90.44 305 GLY A O 1
ATOM 2225 N N . PRO A 1 306 ? 14.853 -14.668 15.530 1.00 91.75 306 PRO A N 1
ATOM 2226 C CA . PRO A 1 306 ? 16.283 -14.856 15.824 1.00 91.75 306 PRO A CA 1
ATOM 2227 C C . PRO A 1 306 ? 17.193 -13.691 15.410 1.00 91.75 306 PRO A C 1
ATOM 2229 O O . PRO A 1 306 ? 18.265 -13.513 15.985 1.00 91.75 306 PRO A O 1
ATOM 2232 N N . LEU A 1 307 ? 16.771 -12.892 14.424 1.00 92.94 307 LEU A N 1
ATOM 2233 C CA . LEU A 1 307 ? 17.546 -11.772 13.882 1.00 92.94 307 LEU A CA 1
ATOM 2234 C C . LEU A 1 307 ? 17.395 -10.466 14.684 1.00 92.94 307 LEU A C 1
ATOM 2236 O O . LEU A 1 307 ? 18.130 -9.517 14.406 1.00 92.94 307 LEU A O 1
ATOM 2240 N N . SER A 1 308 ? 16.508 -10.410 15.684 1.00 94.00 308 SER A N 1
ATOM 2241 C CA . SER A 1 308 ? 16.288 -9.203 16.492 1.00 94.00 308 SER A CA 1
ATOM 2242 C C . SER A 1 308 ? 17.427 -8.906 17.458 1.00 94.00 308 SER A C 1
ATOM 2244 O O . SER A 1 308 ? 18.120 -9.806 17.937 1.00 94.00 308 SER A O 1
ATOM 2246 N N . LEU A 1 309 ? 17.608 -7.627 17.796 1.00 94.31 309 LEU A N 1
ATOM 2247 C CA . LEU A 1 309 ? 18.607 -7.212 18.784 1.00 94.31 309 LEU A CA 1
ATOM 2248 C C . LEU A 1 309 ? 18.333 -7.845 20.163 1.00 94.31 309 LEU A C 1
ATOM 2250 O O . LEU A 1 309 ? 19.269 -8.113 20.914 1.00 94.31 309 LEU A O 1
ATOM 2254 N N . VAL A 1 310 ? 17.062 -8.116 20.475 1.00 93.94 310 VAL A N 1
ATOM 2255 C CA . VAL A 1 310 ? 16.617 -8.777 21.711 1.00 93.94 310 VAL A CA 1
ATOM 2256 C C . VAL A 1 310 ? 17.105 -10.227 21.747 1.00 93.94 310 VAL A C 1
ATOM 2258 O O . VAL A 1 310 ? 17.812 -10.617 22.680 1.00 93.94 310 VAL A O 1
ATOM 2261 N N . SER A 1 311 ? 16.808 -10.996 20.695 1.00 94.19 311 SER A N 1
ATOM 2262 C CA . SER A 1 311 ? 17.202 -12.404 20.567 1.00 94.19 311 SER A CA 1
ATOM 2263 C C . SER A 1 311 ? 18.719 -12.576 20.471 1.00 94.19 311 SER A C 1
ATOM 2265 O O . SER A 1 311 ? 19.298 -13.392 21.188 1.00 94.19 311 SER A O 1
ATOM 2267 N N . GLN A 1 312 ? 19.388 -11.777 19.635 1.00 94.56 312 GLN A N 1
ATOM 2268 C CA . GLN A 1 312 ? 20.832 -11.885 19.403 1.00 94.56 312 GLN A CA 1
ATOM 2269 C C . GLN A 1 312 ? 21.687 -11.550 20.633 1.00 94.56 312 GLN A C 1
ATOM 2271 O O . GLN A 1 312 ? 22.785 -12.085 20.787 1.00 94.56 312 GLN A O 1
ATOM 2276 N N . LEU A 1 313 ? 21.208 -10.660 21.506 1.00 92.31 313 LEU A N 1
ATOM 2277 C CA . LEU A 1 313 ? 21.890 -10.313 22.755 1.00 92.31 313 LEU A CA 1
ATOM 2278 C C . LEU A 1 313 ? 21.470 -11.197 23.941 1.00 92.31 313 LEU A C 1
ATOM 2280 O O . LEU A 1 313 ? 22.012 -11.015 25.031 1.00 92.31 313 LEU A O 1
ATOM 2284 N N . GLY A 1 314 ? 20.540 -12.140 23.741 1.00 91.62 314 GLY A N 1
ATOM 2285 C CA . GLY A 1 314 ? 20.030 -13.023 24.792 1.00 91.62 314 GLY A CA 1
ATOM 2286 C C . GLY A 1 314 ? 19.319 -12.261 25.911 1.00 91.62 314 GLY A C 1
ATOM 2287 O O . GLY A 1 314 ? 19.580 -12.516 27.084 1.00 91.62 314 GLY A O 1
ATOM 2288 N N . LEU A 1 315 ? 18.488 -11.274 25.560 1.00 90.69 315 LEU A N 1
ATOM 2289 C CA . LEU A 1 315 ? 17.795 -10.431 26.534 1.00 90.69 315 LEU A CA 1
ATOM 2290 C C . LEU A 1 315 ? 16.464 -11.057 26.960 1.00 90.69 315 LEU A C 1
ATOM 2292 O O . LEU A 1 315 ? 15.522 -11.106 26.175 1.00 90.69 315 LEU A O 1
ATOM 2296 N N . ASP A 1 316 ? 16.362 -11.436 28.236 1.00 91.25 316 ASP A N 1
ATOM 2297 C CA . ASP A 1 316 ? 15.099 -11.885 28.841 1.00 91.25 316 ASP A CA 1
ATOM 2298 C C . ASP A 1 316 ? 14.019 -10.785 28.818 1.00 91.25 316 ASP A C 1
ATOM 2300 O O . ASP A 1 316 ? 12.829 -11.082 28.698 1.00 91.25 316 ASP A O 1
ATOM 2304 N N . LYS A 1 317 ? 14.438 -9.511 28.922 1.00 93.62 317 LYS A N 1
ATOM 2305 C CA . LYS A 1 317 ? 13.565 -8.327 28.950 1.00 93.62 317 LYS A CA 1
ATOM 2306 C C . LYS A 1 317 ? 14.129 -7.126 28.191 1.00 93.62 317 LYS A C 1
ATOM 2308 O O . LYS A 1 317 ? 15.347 -6.913 28.141 1.00 93.62 317 LYS A O 1
ATOM 2313 N N . PHE A 1 318 ? 13.228 -6.266 27.724 1.00 95.75 318 PHE A N 1
ATOM 2314 C CA . PHE A 1 318 ? 13.512 -4.868 27.387 1.00 95.75 318 PHE A CA 1
ATOM 2315 C C . PHE A 1 318 ? 12.321 -3.973 27.753 1.00 95.75 318 PHE A C 1
ATOM 2317 O O . PHE A 1 318 ? 11.206 -4.452 27.942 1.00 95.75 318 PHE A O 1
ATOM 2324 N N . SER A 1 319 ? 12.544 -2.665 27.871 1.00 95.19 319 SER A N 1
ATOM 2325 C CA . SER A 1 319 ? 11.469 -1.705 28.129 1.00 95.19 319 SER A CA 1
ATOM 2326 C C . SER A 1 319 ? 11.784 -0.337 27.553 1.00 95.19 319 SER A C 1
ATOM 2328 O O . SER A 1 319 ? 12.938 0.091 27.591 1.00 95.19 319 SER A O 1
ATOM 2330 N N . TYR A 1 320 ? 10.770 0.393 27.117 1.00 93.38 320 TYR A N 1
ATOM 2331 C CA . TYR A 1 320 ? 10.905 1.790 26.714 1.00 93.38 320 TYR A CA 1
ATOM 2332 C C . TYR A 1 320 ? 9.814 2.646 27.345 1.00 93.38 320 TYR A C 1
ATOM 2334 O O . TYR A 1 320 ? 8.796 2.139 27.805 1.00 93.38 320 TYR A O 1
ATOM 2342 N N . CYS A 1 321 ? 10.037 3.953 27.347 1.00 90.56 321 CYS A N 1
ATOM 2343 C CA . CYS A 1 321 ? 9.035 4.950 27.699 1.00 90.56 321 CYS A CA 1
ATOM 2344 C C . CYS A 1 321 ? 9.062 5.996 26.579 1.00 90.56 321 CYS A C 1
ATOM 2346 O O . CYS A 1 321 ? 10.141 6.514 26.288 1.00 90.56 321 CYS A O 1
ATOM 2348 N N . LEU A 1 322 ? 7.948 6.269 25.895 1.00 90.31 322 LEU A N 1
ATOM 2349 C CA . LEU A 1 322 ? 7.920 7.176 24.735 1.00 90.31 322 LEU A CA 1
ATOM 2350 C C . LEU A 1 322 ? 7.452 8.580 25.136 1.00 90.31 322 LEU A C 1
ATOM 2352 O O . LEU A 1 322 ? 6.460 8.731 25.844 1.00 90.31 322 LEU A O 1
ATOM 2356 N N . THR A 1 323 ? 8.163 9.617 24.697 1.00 86.19 323 THR A N 1
ATOM 2357 C CA . THR A 1 323 ? 7.750 11.015 24.898 1.00 86.19 323 THR A CA 1
ATOM 2358 C C . THR A 1 323 ? 6.584 11.392 23.983 1.00 86.19 323 THR A C 1
ATOM 2360 O O . THR A 1 323 ? 6.411 10.800 22.920 1.00 86.19 323 THR A O 1
ATOM 2363 N N . SER A 1 324 ? 5.804 12.398 24.392 1.00 79.94 324 SER A N 1
ATOM 2364 C CA . SER A 1 324 ? 4.715 12.958 23.578 1.00 79.94 324 SER A CA 1
ATOM 2365 C C . SER A 1 324 ? 5.205 13.466 22.214 1.00 79.94 324 SER A C 1
ATOM 2367 O O . SER A 1 324 ? 6.330 13.960 22.108 1.00 79.94 324 SER A O 1
ATOM 2369 N N . LEU A 1 325 ? 4.332 13.425 21.199 1.00 74.06 325 LEU A N 1
ATOM 2370 C CA . LEU A 1 325 ? 4.537 14.044 19.879 1.00 74.06 325 LEU A CA 1
ATOM 2371 C C . LEU A 1 325 ? 4.978 15.521 19.964 1.00 74.06 325 LEU A C 1
ATOM 2373 O O . LEU A 1 325 ? 5.705 15.998 19.096 1.00 74.06 325 LEU A O 1
ATOM 2377 N N . ASP A 1 326 ? 4.538 16.235 21.005 1.00 67.44 326 ASP A N 1
ATOM 2378 C CA . ASP A 1 326 ? 4.836 17.657 21.220 1.00 67.44 326 ASP A CA 1
ATOM 2379 C C . ASP A 1 326 ? 6.187 17.915 21.931 1.00 67.44 326 ASP A C 1
ATOM 2381 O O . ASP A 1 326 ? 6.572 19.072 22.100 1.00 67.44 326 ASP A O 1
ATOM 2385 N N . ASP A 1 327 ? 6.918 16.877 22.363 1.00 70.50 327 ASP A N 1
ATOM 2386 C CA . ASP A 1 327 ? 8.226 17.020 23.024 1.00 70.50 327 ASP A CA 1
ATOM 2387 C C . ASP A 1 327 ? 9.386 16.968 22.009 1.00 70.50 327 ASP A C 1
ATOM 2389 O O . ASP A 1 327 ? 10.115 15.980 21.893 1.00 70.50 327 ASP A O 1
ATOM 2393 N N . ASP A 1 328 ? 9.562 18.074 21.281 1.00 61.84 328 ASP A N 1
ATOM 2394 C CA . ASP A 1 328 ? 10.591 18.294 20.249 1.00 61.84 328 ASP A CA 1
ATOM 2395 C C . ASP A 1 328 ? 12.052 18.149 20.727 1.00 61.84 328 ASP A C 1
ATOM 2397 O O . ASP A 1 328 ? 12.978 18.027 19.925 1.00 61.84 328 ASP A O 1
ATOM 2401 N N . THR A 1 329 ? 12.269 18.165 22.039 1.00 60.75 329 THR A N 1
ATOM 2402 C CA . THR A 1 329 ? 13.583 18.221 22.692 1.00 60.75 329 THR A CA 1
ATOM 2403 C C . THR A 1 329 ? 13.797 17.079 23.690 1.00 60.75 329 THR A C 1
ATOM 2405 O O . THR A 1 329 ? 14.892 16.924 24.244 1.00 60.75 329 THR A O 1
ATOM 2408 N N . GLY A 1 330 ? 12.775 16.252 23.912 1.00 64.56 330 GLY A N 1
ATOM 2409 C CA . GLY A 1 330 ? 12.775 15.148 24.859 1.00 64.56 330 GLY A CA 1
ATOM 2410 C C . GLY A 1 330 ? 13.600 13.960 24.383 1.00 64.56 330 GLY A C 1
ATOM 2411 O O . GLY A 1 330 ? 13.295 13.327 23.374 1.00 64.56 330 GLY A O 1
ATOM 2412 N N . LYS A 1 331 ? 14.617 13.586 25.167 1.00 78.88 331 LYS A N 1
ATOM 2413 C CA . LYS A 1 331 ? 15.222 12.252 25.065 1.00 78.88 331 LYS A CA 1
ATOM 2414 C C . LYS A 1 331 ? 14.472 11.292 25.974 1.00 78.88 331 LYS A C 1
ATOM 2416 O O . LYS A 1 331 ? 14.441 11.498 27.189 1.00 78.88 331 LYS A O 1
ATOM 2421 N N . SER A 1 332 ? 13.934 10.223 25.401 1.00 85.31 332 SER A N 1
ATOM 2422 C CA . SER A 1 332 ? 13.239 9.170 26.143 1.00 85.31 332 SER A CA 1
ATOM 2423 C C . SER A 1 332 ? 14.160 7.953 26.375 1.00 85.31 332 SER A C 1
ATOM 2425 O O . SER A 1 332 ? 15.220 7.854 25.741 1.00 85.31 332 SER A O 1
ATOM 2427 N N . PRO A 1 333 ? 13.870 7.059 27.340 1.00 88.69 333 PRO A N 1
ATOM 2428 C CA . PRO A 1 333 ? 14.688 5.878 27.606 1.00 88.69 333 PRO A CA 1
ATOM 2429 C C . PRO A 1 333 ? 14.276 4.643 26.785 1.00 88.69 333 PRO A C 1
ATOM 2431 O O . PRO A 1 333 ? 13.106 4.271 26.743 1.00 88.69 333 PRO A O 1
ATOM 2434 N N . LEU A 1 334 ? 15.281 3.929 26.269 1.00 92.25 334 LEU A N 1
ATOM 2435 C CA . LEU A 1 334 ? 15.221 2.495 25.966 1.00 92.25 334 LEU A CA 1
ATOM 2436 C C . LEU A 1 334 ? 16.155 1.756 26.937 1.00 92.25 334 LEU A C 1
ATOM 2438 O O . LEU A 1 334 ? 17.317 2.134 27.111 1.00 92.25 334 LEU A O 1
ATOM 2442 N N . LEU A 1 335 ? 15.647 0.710 27.578 1.00 92.75 335 LEU A N 1
ATOM 2443 C CA . LEU A 1 335 ? 16.320 -0.092 28.596 1.00 92.75 335 LEU A CA 1
ATOM 2444 C C . LEU A 1 335 ? 16.360 -1.554 28.137 1.00 92.75 335 LEU A C 1
ATOM 2446 O O . LEU A 1 335 ? 15.354 -2.096 27.688 1.00 92.75 335 LEU A O 1
ATOM 2450 N N . LEU A 1 336 ? 17.524 -2.191 28.244 1.00 92.06 336 LEU A N 1
ATOM 2451 C CA . LEU A 1 336 ? 17.782 -3.551 27.758 1.00 92.06 336 LEU A CA 1
ATOM 2452 C C . LEU A 1 336 ? 18.317 -4.428 28.898 1.00 92.06 336 LEU A C 1
ATOM 2454 O O . LEU A 1 336 ? 19.204 -3.985 29.629 1.00 92.06 336 LEU A O 1
ATOM 2458 N N . GLY A 1 337 ? 17.847 -5.672 29.028 1.00 89.81 337 GLY A N 1
ATOM 2459 C CA . GLY A 1 337 ? 18.321 -6.615 30.050 1.00 89.81 337 GLY A CA 1
ATOM 2460 C C . GLY A 1 337 ? 17.873 -6.247 31.470 1.00 89.81 337 GLY A C 1
ATOM 2461 O O . GLY A 1 337 ? 16.818 -5.653 31.661 1.00 89.81 337 GLY A O 1
ATOM 2462 N N . SER A 1 338 ? 18.686 -6.548 32.489 1.00 87.56 338 SER A N 1
ATOM 2463 C CA . SER A 1 338 ? 18.326 -6.443 33.919 1.00 87.56 338 SER A CA 1
ATOM 2464 C C . SER A 1 338 ? 18.186 -5.010 34.475 1.00 87.56 338 SER A C 1
ATOM 2466 O O . SER A 1 338 ? 18.307 -4.803 35.683 1.00 87.56 338 SER A O 1
ATOM 2468 N N . VAL A 1 339 ? 18.019 -4.009 33.608 1.00 87.81 339 VAL A N 1
ATOM 2469 C CA . VAL A 1 339 ? 17.623 -2.636 33.974 1.00 87.81 339 VAL A CA 1
ATOM 2470 C C . VAL A 1 339 ? 16.273 -2.244 33.364 1.00 87.81 339 VAL A C 1
ATOM 2472 O O . VAL A 1 339 ? 15.807 -1.139 33.611 1.00 87.81 339 VAL A O 1
ATOM 2475 N N . ALA A 1 340 ? 15.648 -3.132 32.586 1.00 89.69 340 ALA A N 1
ATOM 2476 C CA . ALA A 1 340 ? 14.326 -2.973 31.988 1.00 89.69 340 ALA A CA 1
ATOM 2477 C C . ALA A 1 340 ? 13.203 -3.397 32.955 1.00 89.69 340 ALA A C 1
ATOM 2479 O O . ALA A 1 340 ? 12.357 -4.219 32.623 1.00 89.69 340 ALA A O 1
ATOM 2480 N N . GLU A 1 341 ? 13.238 -2.867 34.176 1.00 84.56 341 GLU A N 1
ATOM 2481 C CA . GLU A 1 341 ? 12.208 -3.076 35.200 1.00 84.56 341 GLU A CA 1
ATOM 2482 C C . GLU A 1 341 ? 11.501 -1.741 35.479 1.00 84.56 341 GLU A C 1
ATOM 2484 O O . GLU A 1 341 ? 12.079 -0.670 35.263 1.00 84.56 341 GLU A O 1
ATOM 2489 N N . ILE A 1 342 ? 10.266 -1.789 35.984 1.00 78.88 342 ILE A N 1
ATOM 2490 C CA . ILE A 1 342 ? 9.548 -0.587 36.438 1.00 78.88 342 ILE A CA 1
ATOM 2491 C C . ILE A 1 342 ? 10.142 -0.105 37.764 1.00 78.88 342 ILE A C 1
ATOM 2493 O O . ILE A 1 342 ? 10.356 -0.886 38.697 1.00 78.88 342 ILE A O 1
ATOM 2497 N N . SER A 1 343 ? 10.419 1.197 37.864 1.00 65.38 343 SER A N 1
ATOM 2498 C CA . SER A 1 343 ? 10.965 1.780 39.087 1.00 65.38 343 SER A CA 1
ATOM 2499 C C . SER A 1 343 ? 9.852 2.047 40.099 1.00 65.38 343 SER A C 1
ATOM 2501 O O . SER A 1 343 ? 9.145 3.048 40.019 1.00 65.38 343 SER A O 1
ATOM 2503 N N . SER A 1 344 ? 9.756 1.209 41.134 1.00 55.97 344 SER A N 1
ATOM 2504 C CA . SER A 1 344 ? 8.759 1.338 42.214 1.00 55.97 344 SER A CA 1
ATOM 2505 C C . SER A 1 344 ? 8.869 2.621 43.065 1.00 55.97 344 SER A C 1
ATOM 2507 O O . SER A 1 344 ? 8.155 2.760 44.054 1.00 55.97 344 SER A O 1
ATOM 2509 N N . SER A 1 345 ? 9.793 3.529 42.734 1.00 54.00 345 SER A N 1
ATOM 2510 C CA . SER A 1 345 ? 9.936 4.873 43.315 1.00 54.00 345 SER A CA 1
ATOM 2511 C C . SER A 1 345 ? 9.598 6.017 42.348 1.00 54.00 345 SER A C 1
ATOM 2513 O O . SER A 1 345 ? 9.578 7.165 42.784 1.00 54.00 345 SER A O 1
ATOM 2515 N N . ALA A 1 346 ? 9.381 5.725 41.062 1.00 53.88 346 ALA A N 1
ATOM 2516 C CA . ALA A 1 346 ? 8.926 6.682 40.048 1.00 53.88 346 ALA A CA 1
ATOM 2517 C C . ALA A 1 346 ? 7.450 6.465 39.661 1.00 53.88 346 ALA A C 1
ATOM 2519 O O . ALA A 1 346 ? 6.790 7.418 39.252 1.00 53.88 346 ALA A O 1
ATOM 2520 N N . ALA A 1 347 ? 6.949 5.240 39.867 1.00 57.72 347 ALA A N 1
ATOM 2521 C CA . ALA A 1 347 ? 5.581 4.813 39.598 1.00 57.72 347 ALA A CA 1
ATOM 2522 C C . ALA A 1 347 ? 4.511 5.822 40.050 1.00 57.72 347 ALA A C 1
ATOM 2524 O O . ALA A 1 347 ? 4.435 6.185 41.230 1.00 57.72 347 ALA A O 1
ATOM 2525 N N . THR A 1 348 ? 3.654 6.236 39.116 1.00 68.12 348 THR A N 1
ATOM 2526 C CA . THR A 1 348 ? 2.505 7.119 39.376 1.00 68.12 348 THR A CA 1
ATOM 2527 C C . THR A 1 348 ? 1.182 6.354 39.438 1.00 68.12 348 THR A C 1
ATOM 2529 O O . THR A 1 348 ? 0.195 6.877 39.957 1.00 68.12 348 THR A O 1
ATOM 2532 N N . SER A 1 349 ? 1.151 5.117 38.931 1.00 77.06 349 SER A N 1
ATOM 2533 C CA . SER A 1 349 ? -0.039 4.271 38.814 1.00 77.06 349 SER A CA 1
ATOM 2534 C C . SER A 1 349 ? 0.251 2.809 39.196 1.00 77.06 349 SER A C 1
ATOM 2536 O O . SER A 1 349 ? 1.406 2.391 39.257 1.00 77.06 349 SER A O 1
ATOM 2538 N N . PRO A 1 350 ? -0.774 1.979 39.472 1.00 85.88 350 PRO A N 1
ATOM 2539 C CA . PRO A 1 350 ? -0.573 0.545 39.663 1.00 85.88 350 PRO A CA 1
ATOM 2540 C C . PRO A 1 350 ? -0.139 -0.118 38.349 1.00 85.88 350 PRO A C 1
ATOM 2542 O O . PRO A 1 350 ? -0.835 0.021 37.343 1.00 85.88 350 PRO A O 1
ATOM 2545 N N . VAL A 1 351 ? 0.963 -0.874 38.375 1.00 91.44 351 VAL A N 1
ATOM 2546 C CA . VAL A 1 351 ? 1.465 -1.635 37.216 1.00 91.44 351 VAL A CA 1
ATOM 2547 C C . VAL A 1 351 ? 0.387 -2.575 36.678 1.00 91.44 351 VAL A C 1
ATOM 2549 O O . VAL A 1 351 ? -0.170 -3.385 37.421 1.00 91.44 351 VAL A O 1
ATOM 2552 N N . GLN A 1 352 ? 0.132 -2.478 35.378 1.00 95.44 352 GLN A N 1
ATOM 2553 C CA . GLN A 1 352 ? -0.796 -3.323 34.632 1.00 95.44 352 GLN A CA 1
ATOM 2554 C C . GLN A 1 352 ? 0.003 -4.399 33.895 1.00 95.44 352 GLN A C 1
ATOM 2556 O O . GLN A 1 352 ? 1.066 -4.092 33.362 1.00 95.44 352 GLN A O 1
ATOM 2561 N N . SER A 1 353 ? -0.477 -5.646 33.856 1.00 96.69 353 SER A N 1
ATOM 2562 C CA . SER A 1 353 ? 0.255 -6.770 33.245 1.00 96.69 353 SER A CA 1
ATOM 2563 C C . SER A 1 353 ? -0.678 -7.749 32.537 1.00 96.69 353 SER A C 1
ATOM 2565 O O . SER A 1 353 ? -1.560 -8.325 33.171 1.00 96.69 353 SER A O 1
ATOM 2567 N N . THR A 1 354 ? -0.446 -7.987 31.246 1.00 97.75 354 THR A N 1
ATOM 2568 C CA . THR A 1 354 ? -1.202 -8.939 30.416 1.00 97.75 354 THR A CA 1
ATOM 2569 C C . THR A 1 354 ? -0.276 -10.004 29.806 1.00 97.75 354 THR A C 1
ATOM 2571 O O . THR A 1 354 ? 0.885 -9.701 29.509 1.00 97.75 354 THR A O 1
ATOM 2574 N N . PRO A 1 355 ? -0.733 -11.256 29.605 1.00 97.94 355 PRO A N 1
ATOM 2575 C CA . PRO A 1 355 ? 0.045 -12.264 28.888 1.00 97.94 355 PRO A CA 1
ATOM 2576 C C . PRO A 1 355 ? 0.355 -11.858 27.438 1.00 97.94 355 PRO A C 1
ATOM 2578 O O . PRO A 1 355 ? -0.515 -11.384 26.705 1.00 97.94 355 PRO A O 1
ATOM 2581 N N . LEU A 1 356 ? 1.583 -12.130 26.990 1.00 97.19 356 LEU A N 1
ATOM 2582 C CA . LEU A 1 356 ? 1.967 -12.095 25.579 1.00 97.19 356 LEU A CA 1
ATOM 2583 C C . LEU A 1 356 ? 1.588 -13.421 24.915 1.00 97.19 356 LEU A C 1
ATOM 2585 O O . LEU A 1 356 ? 2.234 -14.450 25.128 1.00 97.19 356 LEU A O 1
ATOM 2589 N N . VAL A 1 357 ? 0.562 -13.402 24.068 1.00 94.75 357 VAL A N 1
ATOM 2590 C CA . VAL A 1 357 ? 0.131 -14.600 23.334 1.00 94.75 357 VAL A CA 1
ATOM 2591 C C . VAL A 1 357 ? 0.995 -14.836 22.088 1.00 94.75 357 VAL A C 1
ATOM 2593 O O . VAL A 1 357 ? 1.753 -13.971 21.642 1.00 94.75 357 VAL A O 1
ATOM 2596 N N . LYS A 1 358 ? 0.926 -16.048 21.526 1.00 90.44 358 LYS A N 1
ATOM 2597 C CA . LYS A 1 358 ? 1.733 -16.472 20.370 1.00 90.44 358 LYS A CA 1
ATOM 2598 C C . LYS A 1 358 ? 0.823 -16.855 19.212 1.00 90.44 358 LYS A C 1
ATOM 2600 O O . LYS A 1 358 ? 0.069 -17.816 19.323 1.00 90.44 358 LYS A O 1
ATOM 2605 N N . ASN A 1 359 ? 0.932 -16.137 18.096 1.00 86.00 359 ASN A N 1
ATOM 2606 C CA . ASN A 1 359 ? 0.330 -16.532 16.824 1.00 86.00 359 ASN A CA 1
ATOM 2607 C C . ASN A 1 359 ? 1.288 -17.504 16.102 1.00 86.00 359 ASN A C 1
ATOM 2609 O O . ASN A 1 359 ? 2.380 -17.070 15.730 1.00 86.00 359 ASN A O 1
ATOM 2613 N N . PRO A 1 360 ? 0.928 -18.784 15.872 1.00 78.50 360 PRO A N 1
ATOM 2614 C CA . PRO A 1 360 ? 1.808 -19.737 15.191 1.00 78.50 360 PRO A CA 1
ATOM 2615 C C . PRO A 1 360 ? 2.185 -19.320 13.763 1.00 78.50 360 PRO A C 1
ATOM 2617 O O . PRO A 1 360 ? 3.290 -19.617 13.319 1.00 78.50 360 PRO A O 1
ATOM 2620 N N . SER A 1 361 ? 1.302 -18.596 13.065 1.00 75.31 361 SER A N 1
ATOM 2621 C CA . SER A 1 361 ? 1.546 -18.084 11.710 1.00 75.31 361 SER A CA 1
ATOM 2622 C C . SER A 1 361 ? 2.418 -16.820 11.695 1.00 75.31 361 SER A C 1
ATOM 2624 O O . SER A 1 361 ? 3.001 -16.489 10.665 1.00 75.31 361 SER A O 1
ATOM 2626 N N . GLN A 1 362 ? 2.511 -16.089 12.816 1.00 79.50 362 GLN A N 1
ATOM 2627 C CA . GLN A 1 362 ? 3.263 -14.829 12.932 1.00 79.50 362 GLN A CA 1
ATOM 2628 C C . GLN A 1 362 ? 3.975 -14.697 14.301 1.00 79.50 362 GLN A C 1
ATOM 2630 O O . GLN A 1 362 ? 3.686 -13.770 15.061 1.00 79.50 362 GLN A O 1
ATOM 2635 N N . PRO A 1 363 ? 4.928 -15.592 14.638 1.00 83.69 363 PRO A N 1
ATOM 2636 C CA . PRO A 1 363 ? 5.494 -15.702 15.991 1.00 83.69 363 PRO A CA 1
ATOM 2637 C C . PRO A 1 363 ? 6.460 -14.570 16.390 1.00 83.69 363 PRO A C 1
ATOM 2639 O O . PRO A 1 363 ? 6.826 -14.476 17.559 1.00 83.69 363 PRO A O 1
ATOM 2642 N N . SER A 1 364 ? 6.877 -13.724 15.440 1.00 86.00 364 SER A N 1
ATOM 2643 C CA . SER A 1 364 ? 7.771 -12.573 15.670 1.00 86.00 364 SER A CA 1
ATOM 2644 C C . SER A 1 364 ? 7.080 -11.411 16.409 1.00 86.00 364 SER A C 1
ATOM 2646 O O . SER A 1 364 ? 7.737 -10.690 17.156 1.00 86.00 364 SER A O 1
ATOM 2648 N N . PHE A 1 365 ? 5.761 -11.235 16.259 1.00 89.88 365 PHE A N 1
ATOM 2649 C CA . PHE A 1 365 ? 5.051 -10.100 16.858 1.00 89.88 365 PHE A CA 1
ATOM 2650 C C . PHE A 1 365 ? 4.724 -10.298 18.349 1.00 89.88 365 PHE A C 1
ATOM 2652 O O . PHE A 1 365 ? 4.479 -11.412 18.823 1.00 89.88 365 PHE A O 1
ATOM 2659 N N . TYR A 1 366 ? 4.609 -9.183 19.072 1.00 95.19 366 TYR A N 1
ATOM 2660 C CA . TYR A 1 366 ? 4.084 -9.131 20.438 1.00 95.19 366 TYR A CA 1
ATOM 2661 C C . TYR A 1 366 ? 2.558 -8.998 20.427 1.00 95.19 366 TYR A C 1
ATOM 2663 O O . TYR A 1 366 ? 2.021 -7.890 20.398 1.00 95.19 366 TYR A O 1
ATOM 2671 N N . TYR A 1 367 ? 1.864 -10.138 20.422 1.00 96.19 367 TYR A N 1
ATOM 2672 C CA . TYR A 1 367 ? 0.405 -10.189 20.516 1.00 96.19 367 TYR A CA 1
ATOM 2673 C C . TYR A 1 367 ? -0.092 -10.091 21.964 1.00 96.19 367 TYR A C 1
ATOM 2675 O O . TYR A 1 367 ? 0.493 -10.687 22.868 1.00 96.19 367 TYR A O 1
ATOM 2683 N N . VAL A 1 368 ? -1.233 -9.428 22.153 1.00 96.94 368 VAL A N 1
ATOM 2684 C CA . VAL A 1 368 ? -1.988 -9.345 23.415 1.00 96.94 368 VAL A CA 1
ATOM 2685 C C . VAL A 1 368 ? -3.471 -9.640 23.172 1.00 96.94 368 VAL A C 1
ATOM 2687 O O . VAL A 1 368 ? -3.990 -9.428 22.074 1.00 96.94 368 VAL A O 1
ATOM 2690 N N . THR A 1 369 ? -4.172 -10.115 24.201 1.00 95.38 369 THR A N 1
ATOM 2691 C CA . THR A 1 369 ? -5.616 -10.389 24.130 1.00 95.38 369 THR A CA 1
ATOM 2692 C C . THR A 1 369 ? -6.403 -9.176 24.623 1.00 95.38 369 THR A C 1
ATOM 2694 O O . THR A 1 369 ? -6.525 -8.966 25.828 1.00 95.38 369 THR A O 1
ATOM 2697 N N . LEU A 1 370 ? -6.950 -8.384 23.697 1.00 94.88 370 LEU A N 1
ATOM 2698 C CA . LEU A 1 370 ? -7.874 -7.282 23.990 1.00 94.88 370 LEU A CA 1
ATOM 2699 C C . LEU A 1 370 ? -9.287 -7.856 24.212 1.00 94.88 370 LEU A C 1
ATOM 2701 O O . LEU A 1 370 ? -9.885 -8.413 23.292 1.00 94.88 370 LEU A O 1
ATOM 2705 N N . THR A 1 371 ? -9.805 -7.756 25.436 1.00 92.44 371 THR A N 1
ATOM 2706 C CA . THR A 1 371 ? -11.071 -8.372 25.878 1.00 92.44 371 THR A CA 1
ATOM 2707 C C . THR A 1 371 ? -12.266 -7.420 25.806 1.00 92.44 371 THR A C 1
ATOM 2709 O O . THR A 1 371 ? -13.403 -7.878 25.689 1.00 92.44 371 THR A O 1
ATOM 2712 N N . GLY A 1 372 ? -12.031 -6.106 25.833 1.00 92.88 372 GLY A N 1
ATOM 2713 C CA . GLY A 1 372 ? -13.084 -5.095 25.774 1.00 92.88 372 GLY A CA 1
ATOM 2714 C C . GLY A 1 372 ? -12.558 -3.667 25.643 1.00 92.88 372 GLY A C 1
ATOM 2715 O O . GLY A 1 372 ? -11.353 -3.416 25.659 1.00 92.88 372 GLY A O 1
ATOM 2716 N N . LEU A 1 373 ? -13.490 -2.723 25.524 1.00 96.81 373 LEU A N 1
ATOM 2717 C CA . LEU A 1 373 ? -13.232 -1.282 25.482 1.00 96.81 373 LEU A CA 1
ATOM 2718 C C . LEU A 1 373 ? -14.212 -0.580 26.426 1.00 96.81 373 LEU A C 1
ATOM 2720 O O . LEU A 1 373 ? -15.398 -0.902 26.391 1.00 96.81 373 LEU A O 1
ATOM 2724 N N . THR A 1 374 ? -13.776 0.418 27.193 1.00 97.88 374 THR A N 1
ATOM 2725 C CA . THR A 1 374 ? -14.697 1.354 27.866 1.00 97.88 374 THR A CA 1
ATOM 2726 C C . THR A 1 374 ? -14.559 2.743 27.271 1.00 97.88 374 THR A C 1
ATOM 2728 O O . THR A 1 374 ? -13.450 3.249 27.119 1.00 97.88 374 THR A O 1
ATOM 2731 N N . VAL A 1 375 ? -15.700 3.364 26.964 1.00 97.81 375 VAL A N 1
ATOM 2732 C CA . VAL A 1 375 ? -15.800 4.743 26.485 1.00 97.81 375 VAL A CA 1
ATOM 2733 C C . VAL A 1 375 ? -16.691 5.538 27.432 1.00 97.81 375 VAL A C 1
ATOM 2735 O O . VAL A 1 375 ? -17.890 5.276 27.523 1.00 97.81 375 VAL A O 1
ATOM 2738 N N . GLY A 1 376 ? -16.119 6.515 28.134 1.00 95.56 376 GLY A N 1
ATOM 2739 C CA . GLY A 1 376 ? -16.805 7.345 29.123 1.00 95.56 376 GLY A CA 1
ATOM 2740 C C . GLY A 1 376 ? -17.438 6.508 30.236 1.00 95.56 376 GLY A C 1
ATOM 2741 O O . GLY A 1 376 ? -16.747 6.012 31.122 1.00 95.56 376 GLY A O 1
ATOM 2742 N N . SER A 1 377 ? -18.763 6.365 30.180 1.00 91.19 377 SER A N 1
ATOM 2743 C CA . SER A 1 377 ? -19.567 5.554 31.110 1.00 91.19 377 SER A CA 1
ATOM 2744 C C . SER A 1 377 ? -19.978 4.178 30.559 1.00 91.19 377 SER A C 1
ATOM 2746 O O . SER A 1 377 ? -20.581 3.380 31.276 1.00 91.19 377 SER A O 1
ATOM 2748 N N . GLN A 1 378 ? -19.668 3.890 29.292 1.00 96.56 378 GLN A N 1
ATOM 2749 C CA . GLN A 1 378 ? -20.129 2.712 28.564 1.00 96.56 378 GLN A CA 1
ATOM 2750 C C . GLN A 1 378 ? -19.002 1.690 28.366 1.00 96.56 378 GLN A C 1
ATOM 2752 O O . GLN A 1 378 ? -18.098 1.905 27.559 1.00 96.56 378 GLN A O 1
ATOM 2757 N N . HIS A 1 379 ? -19.115 0.530 29.016 1.00 95.50 379 HIS A N 1
ATOM 2758 C CA . HIS A 1 379 ? -18.355 -0.660 28.628 1.00 95.50 379 HIS A CA 1
ATOM 2759 C C . HIS A 1 379 ? -18.943 -1.256 27.337 1.00 95.50 379 HIS A C 1
ATOM 2761 O O . HIS A 1 379 ? -20.148 -1.511 27.245 1.00 95.50 379 HIS A O 1
ATOM 2767 N N . ILE A 1 380 ? -18.102 -1.483 26.331 1.00 92.81 380 ILE A N 1
ATOM 2768 C CA . ILE A 1 380 ? -18.472 -2.012 25.018 1.00 92.81 380 ILE A CA 1
ATOM 2769 C C . ILE A 1 380 ? -18.255 -3.526 25.008 1.00 92.81 380 ILE A C 1
ATOM 2771 O O . ILE A 1 380 ? -17.132 -4.015 24.895 1.00 92.81 380 ILE A O 1
ATOM 2775 N N . THR A 1 381 ? -19.349 -4.282 25.071 1.00 79.00 381 THR A N 1
ATOM 2776 C CA . THR A 1 381 ? -19.323 -5.731 24.841 1.00 79.00 381 THR A CA 1
ATOM 2777 C C . THR A 1 381 ? -19.235 -6.020 23.343 1.00 79.00 381 THR A C 1
ATOM 2779 O O . THR A 1 381 ? -20.155 -5.693 22.593 1.00 79.00 381 THR A O 1
ATOM 2782 N N . LEU A 1 382 ? -18.145 -6.658 22.916 1.00 79.62 382 LEU A N 1
ATOM 2783 C CA . LEU A 1 382 ? -17.927 -7.129 21.545 1.00 79.62 382 LEU A CA 1
ATOM 2784 C C . LEU A 1 382 ? -18.049 -8.663 21.463 1.00 79.62 382 LEU A C 1
ATOM 2786 O O . LEU A 1 382 ? -17.901 -9.344 22.480 1.00 79.62 382 LEU A O 1
ATOM 2790 N N . PRO A 1 383 ? -18.294 -9.238 20.269 1.00 78.25 383 PRO A N 1
ATOM 2791 C CA . PRO A 1 383 ? -18.091 -10.666 20.039 1.00 78.25 383 PRO A CA 1
ATOM 2792 C C . PRO A 1 383 ? -16.638 -11.051 20.339 1.00 78.25 383 PRO A C 1
ATOM 2794 O O . PRO A 1 383 ? -15.720 -10.333 19.946 1.00 78.25 383 PRO A O 1
ATOM 2797 N N . THR A 1 384 ? -16.408 -12.211 20.959 1.00 72.94 384 THR A N 1
ATOM 2798 C CA . THR A 1 384 ? -15.049 -12.697 21.277 1.00 72.94 384 THR A CA 1
ATOM 2799 C C . THR A 1 384 ? -14.154 -12.832 20.041 1.00 72.94 384 THR A C 1
ATOM 2801 O O . THR A 1 384 ? -12.942 -12.683 20.140 1.00 72.94 384 THR A O 1
ATOM 2804 N N . SER A 1 385 ? -14.742 -13.051 18.863 1.00 78.19 385 SER A N 1
ATOM 2805 C CA . SER A 1 385 ? -14.038 -13.114 17.580 1.00 78.19 385 SER A CA 1
ATOM 2806 C C . SER A 1 385 ? -13.499 -11.769 17.076 1.00 78.19 385 SER A C 1
ATOM 2808 O O . SER A 1 385 ? -12.635 -11.785 16.206 1.00 78.19 385 SER A O 1
ATOM 2810 N N . ALA A 1 386 ? -13.978 -10.622 17.582 1.00 80.31 386 ALA A N 1
ATOM 2811 C CA . ALA A 1 386 ? -13.676 -9.296 17.022 1.00 80.31 386 ALA A CA 1
ATOM 2812 C C . ALA A 1 386 ? -12.196 -8.886 17.148 1.00 80.31 386 ALA A C 1
ATOM 2814 O O . ALA A 1 386 ? -11.688 -8.160 16.299 1.00 80.31 386 ALA A O 1
ATOM 2815 N N . PHE A 1 387 ? -11.501 -9.372 18.180 1.00 90.62 387 PHE A N 1
ATOM 2816 C CA . PHE A 1 387 ? -10.070 -9.122 18.405 1.00 90.62 387 PHE A CA 1
ATOM 2817 C C . PHE A 1 387 ? -9.238 -10.408 18.545 1.00 90.62 387 PHE A C 1
ATOM 2819 O O . PHE A 1 387 ? -8.034 -10.339 18.790 1.00 90.62 387 PHE A O 1
ATOM 2826 N N . ALA A 1 388 ? -9.848 -11.585 18.380 1.00 88.31 388 ALA A N 1
ATOM 2827 C CA . ALA A 1 388 ? -9.154 -12.864 18.493 1.00 88.31 388 ALA A CA 1
ATOM 2828 C C . ALA A 1 388 ? -8.192 -13.119 17.320 1.00 88.31 388 ALA A C 1
ATOM 2830 O O . ALA A 1 388 ? -8.426 -12.680 16.189 1.00 88.31 388 ALA A O 1
ATOM 2831 N N . ILE A 1 389 ? -7.136 -13.889 17.592 1.00 87.81 389 ILE A N 1
ATOM 2832 C CA . ILE A 1 389 ? -6.399 -14.619 16.553 1.00 87.81 389 ILE A CA 1
ATOM 2833 C C . ILE A 1 389 ? -7.311 -15.765 16.092 1.00 87.81 389 ILE A C 1
ATOM 2835 O O . ILE A 1 389 ? -7.836 -16.498 16.930 1.00 87.81 389 ILE A O 1
ATOM 2839 N N . GLN A 1 390 ? -7.530 -15.896 14.786 1.00 80.44 390 GLN A N 1
ATOM 2840 C CA . GLN A 1 390 ? -8.385 -16.931 14.195 1.00 80.44 390 GLN A CA 1
ATOM 2841 C C . GLN A 1 390 ? -7.578 -18.205 13.880 1.00 80.44 390 GLN A C 1
ATOM 2843 O O . GLN A 1 390 ? -6.347 -18.175 13.840 1.00 80.44 390 GLN A O 1
ATOM 2848 N N . ASP A 1 391 ? -8.265 -19.312 13.580 1.00 76.00 391 ASP A N 1
ATOM 2849 C CA . ASP A 1 391 ? -7.647 -20.627 13.315 1.00 76.00 391 ASP A CA 1
ATOM 2850 C C . ASP A 1 391 ? -6.648 -20.650 12.135 1.00 76.00 391 ASP A C 1
ATOM 2852 O O . ASP A 1 391 ? -5.795 -21.534 12.070 1.00 76.00 391 ASP A O 1
ATOM 2856 N N . ASP A 1 392 ? -6.727 -19.697 11.196 1.00 66.44 392 ASP A N 1
ATOM 2857 C CA . ASP A 1 392 ? -5.779 -19.560 10.077 1.00 66.44 392 ASP A CA 1
ATOM 2858 C C . ASP A 1 392 ? -4.591 -18.616 10.370 1.00 66.44 392 ASP A C 1
ATOM 2860 O O . ASP A 1 392 ? -3.684 -18.476 9.545 1.00 66.44 392 ASP A O 1
ATOM 2864 N N . GLY A 1 393 ? -4.568 -17.994 11.553 1.00 69.75 393 GLY A N 1
ATOM 2865 C CA . GLY A 1 393 ? -3.567 -17.016 11.978 1.00 69.75 393 GLY A CA 1
ATOM 2866 C C . GLY A 1 393 ? -3.885 -15.559 11.622 1.00 69.75 393 GLY A C 1
ATOM 2867 O O . GLY A 1 393 ? -3.054 -14.692 11.911 1.00 69.75 393 GLY A O 1
ATOM 2868 N N . THR A 1 394 ? -5.055 -15.265 11.039 1.00 73.75 394 THR A N 1
ATOM 2869 C CA . THR A 1 394 ? -5.565 -13.885 10.909 1.00 73.75 394 THR A CA 1
ATOM 2870 C C . THR A 1 394 ? -5.926 -13.274 12.265 1.00 73.75 394 THR A C 1
ATOM 2872 O O . THR A 1 394 ? -6.062 -13.973 13.270 1.00 73.75 394 THR A O 1
ATOM 2875 N N . GLY A 1 395 ? -6.126 -11.955 12.303 1.00 81.69 395 GLY A N 1
ATOM 2876 C CA . GLY A 1 395 ? -6.627 -11.254 13.481 1.00 81.69 395 GLY A CA 1
ATOM 2877 C C . GLY A 1 395 ? -5.591 -11.095 14.594 1.00 81.69 395 GLY A C 1
ATOM 2878 O O . GLY A 1 395 ? -4.383 -11.013 14.353 1.00 81.69 395 GLY A O 1
ATOM 2879 N N . GLY A 1 396 ? -6.093 -11.011 15.825 1.00 90.81 396 GLY A N 1
ATOM 2880 C CA . GLY A 1 396 ? -5.332 -10.632 17.011 1.00 90.81 396 GLY A CA 1
ATOM 2881 C C . GLY A 1 396 ? -5.081 -9.125 17.128 1.00 90.81 396 GLY A C 1
ATOM 2882 O O . GLY A 1 396 ? -5.372 -8.340 16.218 1.00 90.81 396 GLY A O 1
ATOM 2883 N N . VAL A 1 397 ? -4.497 -8.736 18.263 1.00 95.31 397 VAL A N 1
ATOM 2884 C CA . VAL A 1 397 ? -3.996 -7.381 18.530 1.00 95.31 397 VAL A CA 1
ATOM 2885 C C . VAL A 1 397 ? -2.501 -7.459 18.818 1.00 95.31 397 VAL A C 1
ATOM 2887 O O . VAL A 1 397 ? -2.092 -8.271 19.645 1.00 95.31 397 VAL A O 1
ATOM 2890 N N . ILE A 1 398 ? -1.690 -6.632 18.156 1.00 94.50 398 ILE A N 1
ATOM 2891 C CA . ILE A 1 398 ? -0.251 -6.493 18.444 1.00 94.50 398 ILE A CA 1
ATOM 2892 C C . ILE A 1 398 ? 0.063 -5.131 19.068 1.00 94.50 398 ILE A C 1
ATOM 2894 O O . ILE A 1 398 ? -0.649 -4.161 18.811 1.00 94.50 398 ILE A O 1
ATOM 2898 N N . VAL A 1 399 ? 1.133 -5.044 19.862 1.00 95.38 399 VAL A N 1
ATOM 2899 C CA . VAL A 1 399 ? 1.657 -3.769 20.391 1.00 95.38 399 VAL A CA 1
ATOM 2900 C C . VAL A 1 399 ? 2.935 -3.402 19.645 1.00 95.38 399 VAL A C 1
ATOM 2902 O O . VAL A 1 399 ? 3.900 -4.168 19.656 1.00 95.38 399 VAL A O 1
ATOM 2905 N N . ASP A 1 400 ? 2.930 -2.244 18.986 1.00 91.38 400 ASP A N 1
ATOM 2906 C CA . ASP A 1 400 ? 3.915 -1.887 17.965 1.00 91.38 400 ASP A CA 1
ATOM 2907 C C . ASP A 1 400 ? 4.470 -0.469 18.179 1.00 91.38 400 ASP A C 1
ATOM 2909 O O . ASP A 1 400 ? 3.720 0.506 18.152 1.00 91.38 400 ASP A O 1
ATOM 2913 N N . SER A 1 401 ? 5.786 -0.331 18.369 1.00 88.56 401 SER A N 1
ATOM 2914 C CA . SER A 1 401 ? 6.455 0.978 18.441 1.00 88.56 401 SER A CA 1
ATOM 2915 C C . SER A 1 401 ? 6.639 1.620 17.059 1.00 88.56 401 SER A C 1
ATOM 2917 O O . SER A 1 401 ? 6.800 2.838 16.946 1.00 88.56 401 SER A O 1
ATOM 2919 N N . GLY A 1 402 ? 6.632 0.803 16.000 1.00 81.75 402 GLY A N 1
ATOM 2920 C CA . GLY A 1 402 ? 6.858 1.209 14.618 1.00 81.75 402 GLY A CA 1
ATOM 2921 C C . GLY A 1 402 ? 5.615 1.727 13.888 1.00 81.75 402 GLY A C 1
ATOM 2922 O O . GLY A 1 402 ? 5.756 2.225 12.772 1.00 81.75 402 GLY A O 1
ATOM 2923 N N . THR A 1 403 ? 4.425 1.631 14.492 1.00 82.81 403 THR A N 1
ATOM 2924 C CA . THR A 1 403 ? 3.169 2.239 14.009 1.00 82.81 403 THR A CA 1
ATOM 2925 C C . THR A 1 403 ? 2.785 3.397 14.931 1.00 82.81 403 THR A C 1
ATOM 2927 O O . THR A 1 403 ? 2.813 3.231 16.145 1.00 82.81 403 THR A O 1
ATOM 2930 N N . SER A 1 404 ? 2.399 4.555 14.392 1.00 82.62 404 SER A N 1
ATOM 2931 C CA . SER A 1 404 ? 2.012 5.734 15.187 1.00 82.62 404 SER A CA 1
ATOM 2932 C C . SER A 1 404 ? 0.607 5.602 15.781 1.00 82.62 404 SER A C 1
ATOM 2934 O O . SER A 1 404 ? 0.412 5.695 16.990 1.00 82.62 404 SER A O 1
ATOM 2936 N N . ILE A 1 405 ? -0.377 5.384 14.909 1.00 87.12 405 ILE A N 1
ATOM 2937 C CA . ILE A 1 405 ? -1.815 5.437 15.197 1.00 87.12 405 ILE A CA 1
ATOM 2938 C C . ILE A 1 405 ? -2.334 4.031 15.516 1.00 87.12 405 ILE A C 1
ATOM 2940 O O . ILE A 1 405 ? -1.986 3.075 14.825 1.00 87.12 405 ILE A O 1
ATOM 2944 N N . THR A 1 406 ? -3.194 3.889 16.530 1.00 93.12 406 THR A N 1
ATOM 2945 C CA . THR A 1 406 ? -3.861 2.603 16.794 1.00 93.12 406 THR A CA 1
ATOM 2946 C C . THR A 1 406 ? -4.868 2.269 15.697 1.00 93.12 406 THR A C 1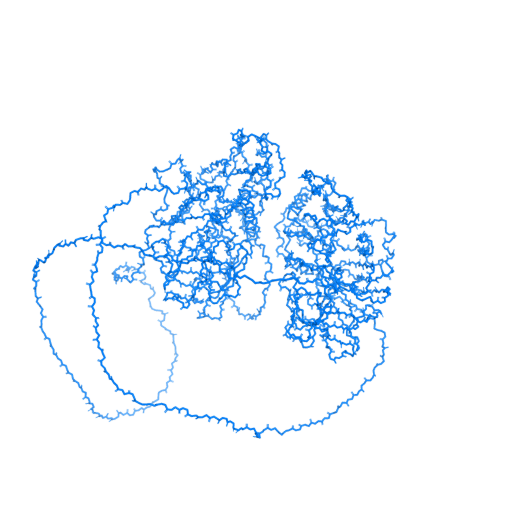
ATOM 2948 O O . THR A 1 406 ? -5.726 3.080 15.346 1.00 93.12 406 THR A O 1
ATOM 2951 N N . TYR A 1 407 ? -4.819 1.032 15.214 1.00 92.38 407 TYR A N 1
ATOM 2952 C CA . TYR A 1 407 ? -5.816 0.462 14.318 1.00 92.38 407 TYR A CA 1
ATOM 2953 C C . TYR A 1 407 ? -6.577 -0.654 15.021 1.00 92.38 407 TYR A C 1
ATOM 2955 O O . TYR A 1 407 ? -5.968 -1.563 15.583 1.00 92.38 407 TYR A O 1
ATOM 2963 N N . LEU A 1 408 ? -7.904 -0.611 14.964 1.00 93.69 408 LEU A N 1
ATOM 2964 C CA . LEU A 1 408 ? -8.770 -1.659 15.495 1.00 93.69 408 LEU A CA 1
ATOM 2965 C C . LEU A 1 408 ? -9.556 -2.313 14.359 1.00 93.69 408 LEU A C 1
ATOM 2967 O O . LEU A 1 408 ? -10.041 -1.623 13.460 1.00 93.69 408 LEU A O 1
ATOM 2971 N N . GLU A 1 409 ? -9.727 -3.635 14.445 1.00 87.75 409 GLU A N 1
ATOM 2972 C CA . GLU A 1 409 ? -10.614 -4.406 13.565 1.00 87.75 409 GLU A CA 1
ATOM 2973 C C . GLU A 1 409 ? -11.968 -3.691 13.424 1.00 87.75 409 GLU A C 1
ATOM 2975 O O . GLU A 1 409 ? -12.527 -3.207 14.415 1.00 87.75 409 GLU A O 1
ATOM 2980 N N . VAL A 1 410 ? -12.484 -3.595 12.198 1.00 80.56 410 VAL A N 1
ATOM 2981 C CA . VAL A 1 410 ? -13.592 -2.714 11.818 1.00 80.56 410 VAL A CA 1
ATOM 2982 C C . VAL A 1 410 ? -14.835 -2.885 12.697 1.00 80.56 410 VAL A C 1
ATOM 2984 O O . VAL A 1 410 ? -15.526 -1.903 12.967 1.00 80.56 410 VAL A O 1
ATOM 2987 N N . GLN A 1 411 ? -15.103 -4.087 13.218 1.00 81.31 411 GLN A N 1
ATOM 2988 C CA . GLN A 1 411 ? -16.193 -4.316 14.174 1.00 81.31 411 GLN A CA 1
ATOM 2989 C C . GLN A 1 411 ? -15.964 -3.589 15.508 1.00 81.31 411 GLN A C 1
ATOM 2991 O O . GLN A 1 411 ? -16.848 -2.877 15.993 1.00 81.31 411 GLN A O 1
ATOM 2996 N N . GLY A 1 412 ? -14.767 -3.732 16.081 1.00 89.81 412 GLY A N 1
ATOM 2997 C CA . GLY A 1 412 ? -14.364 -3.044 17.306 1.00 89.81 412 GLY A CA 1
ATOM 2998 C C . GLY A 1 412 ? -14.247 -1.534 17.109 1.00 89.81 412 GLY A C 1
ATOM 2999 O O . GLY A 1 412 ? -14.734 -0.764 17.938 1.00 89.81 412 GLY A O 1
ATOM 3000 N N . TYR A 1 413 ? -13.694 -1.101 15.973 1.00 94.00 413 TYR A N 1
ATOM 3001 C CA . TYR A 1 413 ? -13.577 0.316 15.648 1.00 94.00 413 TYR A CA 1
ATOM 3002 C C . TYR A 1 413 ? -14.937 1.004 15.465 1.00 94.00 413 TYR A C 1
ATOM 3004 O O . TYR A 1 413 ? -15.173 2.062 16.047 1.00 94.00 413 TYR A O 1
ATOM 3012 N N . ARG A 1 414 ? -15.875 0.403 14.717 1.00 88.25 414 ARG A N 1
ATOM 3013 C CA . ARG A 1 414 ? -17.235 0.952 14.557 1.00 88.25 414 ARG A CA 1
ATOM 3014 C C . ARG A 1 414 ? -17.952 1.085 15.901 1.00 88.25 414 ARG A C 1
ATOM 3016 O O . ARG A 1 414 ? -18.658 2.071 16.117 1.00 88.25 414 ARG A O 1
ATOM 3023 N N . ALA A 1 415 ? -17.762 0.128 16.811 1.00 91.31 415 ALA A N 1
ATOM 3024 C CA . ALA A 1 415 ? -18.328 0.196 18.155 1.00 91.31 415 ALA A CA 1
ATOM 3025 C C . ALA A 1 415 ? -17.715 1.341 18.985 1.00 91.31 415 ALA A C 1
ATOM 3027 O O . ALA A 1 415 ? -18.466 2.112 19.586 1.00 91.31 415 ALA A O 1
ATOM 3028 N N . LEU A 1 416 ? -16.385 1.506 18.945 1.00 96.00 416 LEU A N 1
ATOM 3029 C CA . LEU A 1 416 ? -15.666 2.637 19.544 1.00 96.00 416 LEU A CA 1
ATOM 3030 C C . LEU A 1 416 ? -16.170 3.980 18.991 1.00 96.00 416 LEU A C 1
ATOM 3032 O O . LEU A 1 416 ? -16.674 4.797 19.761 1.00 96.00 416 LEU A O 1
ATOM 3036 N N . LYS A 1 417 ? -16.114 4.186 17.665 1.00 94.75 417 LYS A N 1
ATOM 3037 C CA . LYS A 1 417 ? -16.558 5.420 16.986 1.00 94.75 417 LYS A CA 1
ATOM 3038 C C . LYS A 1 417 ? -17.992 5.784 17.383 1.00 94.75 417 LYS A C 1
ATOM 3040 O O . LYS A 1 417 ? -18.261 6.929 17.743 1.00 94.75 417 LYS A O 1
ATOM 3045 N N . LYS A 1 418 ? -18.901 4.801 17.415 1.00 93.00 418 LYS A N 1
ATOM 3046 C CA . LYS A 1 418 ? -20.303 4.984 17.825 1.00 93.00 418 LYS A CA 1
ATOM 3047 C C . LYS A 1 418 ? -20.456 5.393 19.295 1.00 93.00 418 LYS A C 1
ATOM 3049 O O . LYS A 1 418 ? -21.178 6.348 19.575 1.00 93.00 418 LYS A O 1
ATOM 3054 N N . ALA A 1 419 ? -19.802 4.697 20.226 1.00 96.25 419 ALA A N 1
ATOM 3055 C CA . ALA A 1 419 ? -19.888 4.996 21.661 1.00 96.25 419 ALA A CA 1
ATOM 3056 C C . ALA A 1 419 ? -19.226 6.337 22.032 1.00 96.25 419 ALA A C 1
ATOM 3058 O O . ALA A 1 419 ? -19.656 7.005 22.975 1.00 96.25 419 ALA A O 1
ATOM 3059 N N . PHE A 1 420 ? -18.203 6.740 21.272 1.00 96.88 420 PHE A N 1
ATOM 3060 C CA . PHE A 1 420 ? -17.480 7.995 21.453 1.00 96.88 420 PHE A CA 1
ATOM 3061 C C . PHE A 1 420 ? -18.276 9.196 20.932 1.00 96.88 420 PHE A C 1
ATOM 3063 O O . PHE A 1 420 ? -18.496 10.153 21.671 1.00 96.88 420 PHE A O 1
ATOM 3070 N N . VAL A 1 421 ? -18.805 9.117 19.703 1.00 95.81 421 VAL A N 1
ATOM 3071 C CA . VAL A 1 421 ? -19.705 10.144 19.140 1.00 95.81 421 VAL A CA 1
ATOM 3072 C C . VAL A 1 421 ? -20.960 10.323 20.002 1.00 95.81 421 VAL A C 1
ATOM 3074 O O . VAL A 1 421 ? -21.417 11.446 20.176 1.00 95.81 421 VAL A O 1
ATOM 3077 N N . ALA A 1 422 ? -21.488 9.252 20.605 1.00 95.25 422 ALA A N 1
ATOM 3078 C CA . ALA A 1 422 ? -22.649 9.326 21.497 1.00 95.25 422 ALA A CA 1
ATOM 3079 C C . ALA A 1 422 ? -22.390 10.041 22.844 1.00 95.25 422 ALA A C 1
ATOM 3081 O O . ALA A 1 422 ? -23.350 10.359 23.544 1.00 95.25 422 ALA A O 1
ATOM 3082 N N . GLN A 1 423 ? -21.126 10.276 23.222 1.00 95.56 423 GLN A N 1
ATOM 3083 C CA . GLN A 1 423 ? -20.740 10.939 24.479 1.00 95.56 423 GLN A CA 1
ATOM 3084 C C . GLN A 1 423 ? -19.955 12.249 24.267 1.00 95.56 423 GLN A C 1
ATOM 3086 O O . GLN A 1 423 ? -19.765 12.999 25.222 1.00 95.56 423 GLN A O 1
ATOM 3091 N N . MET A 1 424 ? -19.533 12.560 23.038 1.00 93.62 424 MET A N 1
ATOM 3092 C CA . MET A 1 424 ? -18.902 13.833 22.683 1.00 93.62 424 MET A CA 1
ATOM 3093 C C . MET A 1 424 ? -19.962 14.922 22.441 1.00 93.62 424 MET A C 1
ATOM 3095 O O . MET A 1 424 ? -20.941 14.707 21.732 1.00 93.62 424 MET A O 1
ATOM 3099 N N . SER A 1 425 ? -19.761 16.117 23.002 1.00 90.19 425 SER A N 1
ATOM 3100 C CA . SER A 1 425 ? -20.703 17.250 22.897 1.00 90.19 425 SER A CA 1
ATOM 3101 C C . SER A 1 425 ? -20.455 18.185 21.702 1.00 90.19 425 SER A C 1
ATOM 3103 O O . SER A 1 425 ? -21.159 19.182 21.534 1.00 90.19 425 SER A O 1
ATOM 3105 N N . LEU A 1 426 ? -19.452 17.875 20.879 1.00 92.00 426 LEU A N 1
ATOM 3106 C CA . LEU A 1 426 ? -19.034 18.641 19.705 1.00 92.00 426 LEU A CA 1
ATOM 3107 C C . LEU A 1 426 ? -19.595 18.018 18.412 1.00 92.00 426 LEU A C 1
ATOM 3109 O O . LEU A 1 426 ? -19.724 16.795 18.338 1.00 92.00 426 LEU A O 1
ATOM 3113 N N . PRO A 1 427 ? -19.895 18.813 17.368 1.00 91.38 427 PRO A N 1
ATOM 3114 C CA . PRO A 1 427 ? -20.315 18.274 16.079 1.00 91.38 427 PRO A CA 1
ATOM 3115 C C . PRO A 1 427 ? -19.133 17.618 15.352 1.00 91.38 427 PRO A C 1
ATOM 3117 O O . PRO A 1 427 ? -18.010 18.126 15.395 1.00 91.38 427 PRO A O 1
ATOM 3120 N N . VAL A 1 428 ? -19.402 16.505 14.667 1.00 91.12 428 VAL A N 1
ATOM 3121 C CA . VAL A 1 428 ? -18.432 15.810 13.804 1.00 91.12 428 VAL A CA 1
ATOM 3122 C C . VAL A 1 428 ? -18.116 16.668 12.572 1.00 91.12 428 VAL A C 1
ATOM 3124 O O . VAL A 1 428 ? -19.011 17.310 12.019 1.00 91.12 428 VAL A O 1
ATOM 3127 N N . VAL A 1 429 ? -16.854 16.666 12.144 1.00 84.31 429 VAL A N 1
ATOM 3128 C CA . VAL A 1 429 ? -16.353 17.330 10.928 1.00 84.31 429 VAL A CA 1
ATOM 3129 C C . VAL A 1 429 ? -15.475 16.371 10.120 1.00 84.31 429 VAL A C 1
ATOM 3131 O O . VAL A 1 429 ? -15.024 15.353 10.644 1.00 84.31 429 VAL A O 1
ATOM 3134 N N . ASP A 1 430 ? -15.236 16.694 8.850 1.00 74.75 430 ASP A N 1
ATOM 3135 C CA . ASP A 1 430 ? -14.336 15.926 7.983 1.00 74.75 430 ASP A CA 1
ATOM 3136 C C . ASP A 1 430 ? -12.877 16.008 8.478 1.00 74.75 430 ASP A C 1
ATOM 3138 O O . ASP A 1 430 ? -12.385 17.083 8.824 1.00 74.75 430 ASP A O 1
ATOM 3142 N N . GLY A 1 431 ? -12.200 14.859 8.524 1.00 67.62 431 GLY A N 1
ATOM 3143 C CA . GLY A 1 431 ? -10.794 14.705 8.904 1.00 67.62 431 GLY A CA 1
ATOM 3144 C C . GLY A 1 431 ? -9.872 14.281 7.756 1.00 67.62 431 GLY A C 1
ATOM 3145 O O . GLY A 1 431 ? -8.676 14.072 7.974 1.00 67.62 431 GLY A O 1
ATOM 3146 N N . SER A 1 432 ? -10.395 14.162 6.532 1.00 66.44 432 SER A N 1
ATOM 3147 C CA . SER A 1 432 ? -9.696 13.563 5.387 1.00 66.44 432 SER A CA 1
ATOM 3148 C C . SER A 1 432 ? -8.393 14.283 5.017 1.00 66.44 432 SER A C 1
ATOM 3150 O O . SER A 1 432 ? -7.395 13.629 4.721 1.00 66.44 432 SER A O 1
ATOM 3152 N N . GLU A 1 433 ? -8.340 15.619 5.109 1.00 61.31 433 GLU A N 1
ATOM 3153 C CA . GLU A 1 433 ? -7.103 16.387 4.863 1.00 61.31 433 GLU A CA 1
ATOM 3154 C C . GLU A 1 433 ? -6.026 16.178 5.947 1.00 61.31 433 GLU A C 1
ATOM 3156 O O . GLU A 1 433 ? -4.830 16.350 5.692 1.00 61.31 433 GLU A O 1
ATOM 3161 N N . ILE A 1 434 ? -6.429 15.785 7.158 1.00 64.56 434 ILE A N 1
ATOM 3162 C CA . ILE A 1 434 ? -5.535 15.460 8.280 1.00 64.56 434 ILE A CA 1
ATOM 3163 C C . ILE A 1 434 ? -5.060 13.998 8.172 1.00 64.56 434 ILE A C 1
ATOM 3165 O O . ILE A 1 434 ? -3.948 13.675 8.592 1.00 64.56 434 ILE A O 1
ATOM 3169 N N . GLY A 1 435 ? -5.871 13.133 7.554 1.00 69.12 435 GLY A N 1
ATOM 3170 C CA . GLY A 1 435 ? -5.654 11.689 7.478 1.00 69.12 435 GLY A CA 1
ATOM 3171 C C . GLY A 1 435 ? -6.212 10.944 8.693 1.00 69.12 435 GLY A C 1
ATOM 3172 O O . GLY A 1 435 ? -5.573 10.009 9.166 1.00 69.12 435 GLY A O 1
ATOM 3173 N N . LEU A 1 436 ? -7.360 11.383 9.226 1.00 78.81 436 LEU A N 1
ATOM 3174 C CA . LEU A 1 436 ? -8.058 10.772 10.366 1.00 78.81 436 LEU A CA 1
ATOM 3175 C C . LEU A 1 436 ? -9.566 10.652 10.079 1.00 78.81 436 LEU A C 1
ATOM 3177 O O . LEU A 1 436 ? -10.149 11.528 9.451 1.00 78.81 436 LEU A O 1
ATOM 3181 N N . ASP A 1 437 ? -10.204 9.585 10.568 1.00 83.50 437 ASP A N 1
ATOM 3182 C CA . ASP A 1 437 ? -11.606 9.238 10.249 1.00 83.50 437 ASP A CA 1
ATOM 3183 C C . ASP A 1 437 ? -12.657 9.820 11.229 1.00 83.50 437 ASP A C 1
ATOM 3185 O O . ASP A 1 437 ? -13.845 9.932 10.908 1.00 83.50 437 ASP A O 1
ATOM 3189 N N . LEU A 1 438 ? -12.254 10.209 12.443 1.00 89.25 438 LEU A N 1
ATOM 3190 C CA . LEU A 1 438 ? -13.152 10.832 13.419 1.00 89.25 438 LEU A CA 1
ATOM 3191 C C . LEU A 1 438 ? -12.579 12.161 13.913 1.00 89.25 438 LEU A C 1
ATOM 3193 O O . LEU A 1 438 ? -11.670 12.182 14.740 1.00 89.25 438 LEU A O 1
ATOM 3197 N N . CYS A 1 439 ? -13.162 13.263 13.446 1.00 90.31 439 CYS A N 1
ATOM 3198 C CA . CYS A 1 439 ? -12.840 14.624 13.866 1.00 90.31 439 CYS A CA 1
ATOM 3199 C C . CYS A 1 439 ? -14.082 15.371 14.361 1.00 90.31 439 CYS A C 1
ATOM 3201 O O . CYS A 1 439 ? -15.204 15.101 13.935 1.00 90.31 439 CYS A O 1
ATOM 3203 N N . PHE A 1 440 ? -13.874 16.338 15.252 1.00 93.88 440 PHE A N 1
ATOM 3204 C CA . PHE A 1 440 ? -14.907 17.195 15.831 1.00 93.88 440 PHE A CA 1
ATOM 3205 C C . PHE A 1 440 ? -14.516 18.673 15.727 1.00 93.88 440 PHE A C 1
ATOM 3207 O O . PHE A 1 440 ? -13.335 19.005 15.820 1.00 93.88 440 PHE A O 1
ATOM 3214 N N . GLN A 1 441 ? -15.482 19.585 15.594 1.00 91.44 441 GLN A N 1
ATOM 3215 C CA . GLN A 1 441 ? -15.187 21.023 15.605 1.00 91.44 441 GLN A CA 1
ATOM 3216 C C . GLN A 1 441 ? -14.738 21.471 17.004 1.00 91.44 441 GLN A C 1
ATOM 3218 O O . GLN A 1 441 ? -15.533 21.465 17.946 1.00 91.44 441 GLN A O 1
ATOM 3223 N N . ALA A 1 442 ? -13.487 21.913 17.147 1.00 88.38 442 ALA A N 1
ATOM 3224 C CA . ALA A 1 442 ? -12.978 22.442 18.407 1.00 88.38 442 ALA A CA 1
ATOM 3225 C C . ALA A 1 442 ? -13.609 23.812 18.752 1.00 88.38 442 ALA A C 1
ATOM 3227 O O . ALA A 1 442 ? -13.846 24.628 17.854 1.00 88.38 442 ALA A O 1
ATOM 3228 N N . PRO A 1 443 ? -13.859 24.122 20.041 1.00 84.88 443 PRO A N 1
ATOM 3229 C CA . PRO A 1 443 ? -14.387 25.425 20.439 1.00 84.88 443 PRO A CA 1
ATOM 3230 C C . PRO A 1 443 ? -13.405 26.574 20.177 1.00 84.88 443 PRO A C 1
ATOM 3232 O O . PRO A 1 443 ? -12.214 26.479 20.469 1.00 84.88 443 PRO A O 1
ATOM 3235 N N . SER A 1 444 ? -13.925 27.737 19.774 1.00 76.06 444 SER A N 1
ATOM 3236 C CA . SER A 1 444 ? -13.145 28.963 19.497 1.00 76.06 444 SER A CA 1
ATOM 3237 C C . SER A 1 444 ? -12.422 29.576 20.714 1.00 76.06 444 SER A C 1
ATOM 3239 O O . SER A 1 444 ? -11.857 30.662 20.608 1.00 76.06 444 SER A O 1
ATOM 3241 N N . LYS A 1 445 ? -12.483 28.925 21.882 1.00 72.12 445 LYS A N 1
ATOM 3242 C CA . LYS A 1 445 ? -11.823 29.318 23.138 1.00 72.12 445 LYS A CA 1
ATOM 3243 C C . LYS A 1 445 ? -10.743 28.322 23.592 1.00 72.12 445 LYS A C 1
ATOM 3245 O O . LYS A 1 445 ? -10.238 28.472 24.698 1.00 72.12 445 LYS A O 1
ATOM 3250 N N . GLY A 1 446 ? -10.406 27.329 22.766 1.00 69.62 446 GLY A N 1
ATOM 3251 C CA . GLY A 1 446 ? -9.519 26.220 23.129 1.00 69.62 446 GLY A CA 1
ATOM 3252 C C . GLY A 1 446 ? -10.283 24.962 23.553 1.00 69.62 446 GLY A C 1
ATOM 3253 O O . GLY A 1 446 ? -11.510 24.970 23.677 1.00 69.62 446 GLY A O 1
ATOM 3254 N N . VAL A 1 447 ? -9.544 23.867 23.749 1.00 77.12 447 VAL A N 1
ATOM 3255 C CA . VAL A 1 447 ? -10.099 22.536 24.066 1.00 77.12 447 VAL A CA 1
ATOM 3256 C C . VAL A 1 447 ? -10.121 22.212 25.560 1.00 77.12 447 VAL A C 1
ATOM 3258 O O . VAL A 1 447 ? -10.772 21.253 25.950 1.00 77.12 447 VAL A O 1
ATOM 3261 N N . ASP A 1 448 ? -9.510 23.038 26.408 1.00 77.56 448 ASP A N 1
ATOM 3262 C CA . ASP A 1 448 ? -9.334 22.816 27.856 1.00 77.56 448 ASP A CA 1
ATOM 3263 C C . ASP A 1 448 ? -10.657 22.681 28.647 1.00 77.56 448 ASP A C 1
ATOM 3265 O O . ASP A 1 448 ? -10.662 22.293 29.813 1.00 77.56 448 ASP A O 1
ATOM 3269 N N . GLN A 1 449 ? -11.789 23.032 28.026 1.00 73.44 449 GLN A N 1
ATOM 3270 C CA . GLN A 1 449 ? -13.146 22.911 28.581 1.00 73.44 449 GLN A CA 1
ATOM 3271 C C . GLN A 1 449 ? -13.987 21.811 27.902 1.00 73.44 449 GLN A C 1
ATOM 3273 O O . GLN A 1 449 ? -15.159 21.635 28.239 1.00 73.44 449 GLN A O 1
ATOM 3278 N N . VAL A 1 450 ? -13.420 21.070 26.944 1.00 85.19 450 VAL A N 1
ATOM 3279 C CA . VAL A 1 450 ? -14.071 19.939 26.270 1.00 85.19 450 VAL A CA 1
ATOM 3280 C C . VAL A 1 450 ? -13.958 18.706 27.160 1.00 85.19 450 VAL A C 1
ATOM 3282 O O . VAL A 1 450 ? -12.864 18.221 27.433 1.00 85.19 450 VAL A O 1
ATOM 3285 N N . GLN A 1 451 ? -15.097 18.160 27.586 1.00 88.62 451 GLN A N 1
ATOM 3286 C CA . GLN A 1 451 ? -15.124 16.861 28.258 1.00 88.62 451 GLN A CA 1
ATOM 3287 C C . GLN A 1 451 ? -14.957 15.749 27.219 1.00 88.62 451 GLN A C 1
ATOM 3289 O O . GLN A 1 451 ? -15.921 15.317 26.590 1.00 88.62 451 GLN A O 1
ATOM 3294 N N . VAL A 1 452 ? -13.714 15.313 27.027 1.00 93.81 452 VAL A N 1
ATOM 3295 C CA . VAL A 1 452 ? -13.379 14.149 26.202 1.00 93.81 452 VAL A CA 1
ATOM 3296 C C . VAL A 1 452 ? -13.845 12.871 26.924 1.00 93.81 452 VAL A C 1
ATOM 3298 O O . VAL A 1 452 ? -13.498 12.687 28.094 1.00 93.81 452 VAL A O 1
ATOM 3301 N N . PRO A 1 453 ? -14.617 11.973 26.279 1.00 95.81 453 PRO A N 1
ATOM 3302 C CA . PRO A 1 453 ? -14.989 10.693 26.877 1.00 95.81 453 PRO A CA 1
ATOM 3303 C C . PRO A 1 453 ? -13.753 9.825 27.144 1.00 95.81 453 PRO A C 1
ATOM 3305 O O . PRO A 1 453 ? -13.014 9.516 26.214 1.00 95.81 453 PRO A O 1
ATOM 3308 N N . LYS A 1 454 ? -13.568 9.400 28.402 1.00 96.50 454 LYS A N 1
ATOM 3309 C CA . LYS A 1 454 ? -12.510 8.467 28.837 1.00 96.50 454 LYS A CA 1
ATOM 3310 C C . LYS A 1 454 ? -12.388 7.267 27.886 1.00 96.50 454 LYS A C 1
ATOM 3312 O O . LYS A 1 454 ? -13.421 6.718 27.515 1.00 96.50 454 LYS A O 1
ATOM 3317 N N . LEU A 1 455 ? -11.178 6.806 27.571 1.00 97.75 455 LEU A N 1
ATOM 3318 C CA . LEU A 1 455 ? -10.953 5.578 26.801 1.00 97.75 455 LEU A CA 1
ATOM 3319 C C . LEU A 1 455 ? -10.090 4.593 27.600 1.00 97.75 455 LEU A C 1
ATOM 3321 O O . LEU A 1 455 ? -8.998 4.945 28.033 1.00 97.75 455 LEU A O 1
ATOM 3325 N N . VAL A 1 456 ? -10.567 3.360 27.773 1.00 97.38 456 VAL A N 1
ATOM 3326 C CA . VAL A 1 456 ? -9.804 2.265 28.400 1.00 97.38 456 VAL A CA 1
ATOM 3327 C C . VAL A 1 456 ? -9.765 1.067 27.461 1.00 97.38 456 VAL A C 1
ATOM 3329 O O . VAL A 1 456 ? -10.804 0.670 26.923 1.00 97.38 456 VAL A O 1
ATOM 3332 N N . LEU A 1 457 ? -8.577 0.486 27.285 1.00 96.81 457 LEU A N 1
ATOM 3333 C CA . LEU A 1 457 ? -8.386 -0.803 26.621 1.00 96.81 457 LEU A CA 1
ATOM 3334 C C . LEU A 1 457 ? -8.277 -1.894 27.697 1.00 96.81 457 LEU A C 1
ATOM 3336 O O . LEU A 1 457 ? -7.368 -1.838 28.525 1.00 96.81 457 LEU A O 1
ATOM 3340 N N . HIS A 1 458 ? -9.195 -2.862 27.694 1.00 96.00 458 HIS A N 1
ATOM 3341 C CA . HIS A 1 458 ? -9.226 -3.954 28.674 1.00 96.00 458 HIS A CA 1
ATOM 3342 C C . HIS A 1 458 ? -8.546 -5.200 28.105 1.00 96.00 458 HIS A C 1
ATOM 3344 O O . HIS A 1 458 ? -8.895 -5.640 27.007 1.00 96.00 458 HIS A O 1
ATOM 3350 N N . PHE A 1 459 ? -7.610 -5.792 28.845 1.00 96.00 459 PHE A N 1
ATOM 3351 C CA . PHE A 1 459 ? -6.846 -6.963 28.413 1.00 96.00 459 PHE A CA 1
ATOM 3352 C C . PHE A 1 459 ? -7.143 -8.214 29.247 1.00 96.00 459 PHE A C 1
ATOM 3354 O O . PHE A 1 459 ? -7.728 -8.163 30.332 1.00 96.00 459 PHE A O 1
ATOM 3361 N N . ASP A 1 460 ? -6.725 -9.371 28.736 1.00 93.88 460 ASP A N 1
ATOM 3362 C CA . ASP A 1 460 ? -6.733 -10.616 29.504 1.00 93.88 460 ASP A CA 1
ATOM 3363 C C . ASP A 1 460 ? -5.772 -10.537 30.706 1.00 93.88 460 ASP A C 1
ATOM 3365 O O . ASP A 1 460 ? -4.794 -9.783 30.702 1.00 93.88 460 ASP A O 1
ATOM 3369 N N . GLY A 1 461 ? -6.095 -11.284 31.761 1.00 91.94 461 GLY A N 1
ATOM 3370 C CA . GLY A 1 461 ? -5.527 -11.118 33.102 1.00 91.94 461 GLY A CA 1
ATOM 3371 C C . GLY A 1 461 ? -6.165 -9.989 33.927 1.00 91.94 461 GLY A C 1
ATOM 3372 O O . GLY A 1 461 ? -5.929 -9.931 35.132 1.00 91.94 461 GLY A O 1
ATOM 3373 N N . GLY A 1 462 ? -7.010 -9.139 33.325 1.00 93.12 462 GLY A N 1
ATOM 3374 C CA . GLY A 1 462 ? -7.673 -8.018 34.007 1.00 93.12 462 GLY A CA 1
ATOM 3375 C C . GLY A 1 462 ? -6.811 -6.756 34.114 1.00 93.12 462 GLY A C 1
ATOM 3376 O O . GLY A 1 462 ? -6.943 -6.012 35.083 1.00 93.12 462 GLY A O 1
ATOM 3377 N N . ALA A 1 463 ? -5.911 -6.550 33.151 1.00 95.81 463 ALA A N 1
ATOM 3378 C CA . ALA A 1 463 ? -5.092 -5.350 33.028 1.00 95.81 463 ALA A CA 1
ATOM 3379 C C . ALA A 1 463 ? -5.796 -4.283 32.172 1.00 95.81 463 ALA A C 1
ATOM 3381 O O . ALA A 1 463 ? -6.298 -4.595 31.091 1.00 95.81 463 ALA A O 1
ATOM 3382 N N . ASP A 1 464 ? -5.768 -3.029 32.624 1.00 96.12 464 ASP A N 1
ATOM 3383 C CA . ASP A 1 464 ? -6.458 -1.898 31.991 1.00 96.12 464 ASP A CA 1
ATOM 3384 C C . ASP A 1 464 ? -5.455 -0.833 31.526 1.00 96.12 464 ASP A C 1
ATOM 3386 O O . ASP A 1 464 ? -4.839 -0.158 32.350 1.00 96.12 464 ASP A O 1
ATOM 3390 N N . LEU A 1 465 ? -5.326 -0.603 30.212 1.00 95.69 465 LEU A N 1
ATOM 3391 C CA . LEU A 1 465 ? -4.633 0.592 29.715 1.00 95.69 465 LEU A CA 1
ATOM 3392 C C . LEU A 1 465 ? -5.623 1.762 29.696 1.00 95.69 465 LEU A C 1
ATOM 3394 O O . LEU A 1 465 ? -6.362 1.966 28.730 1.00 95.69 465 LEU A O 1
ATOM 3398 N N . ASP A 1 466 ? -5.650 2.488 30.809 1.00 95.56 466 ASP A N 1
ATOM 3399 C CA . ASP A 1 466 ? -6.426 3.710 31.012 1.00 95.56 466 ASP A CA 1
ATOM 3400 C C . ASP A 1 466 ? -5.740 4.886 30.300 1.00 95.56 466 ASP A C 1
ATOM 3402 O O . ASP A 1 466 ? -4.708 5.382 30.756 1.00 95.56 466 ASP A O 1
ATOM 3406 N N . LEU A 1 467 ? -6.256 5.287 29.134 1.00 95.12 467 LEU A N 1
ATOM 3407 C CA . LEU A 1 467 ? -5.586 6.263 28.280 1.00 95.12 467 LEU A CA 1
ATOM 3408 C C . LEU A 1 467 ? -5.934 7.706 28.697 1.00 95.12 467 LEU A C 1
ATOM 3410 O O . LEU A 1 467 ? -7.120 8.048 28.799 1.00 95.12 467 LEU A O 1
ATOM 3414 N N . PRO A 1 468 ? -4.936 8.597 28.857 1.00 92.31 468 PRO A N 1
ATOM 3415 C CA . PRO A 1 468 ? -5.175 10.031 28.988 1.00 92.31 468 PRO A CA 1
ATOM 3416 C C . PRO A 1 468 ? -5.613 10.618 27.633 1.00 92.31 468 PRO A C 1
ATOM 3418 O O . PRO A 1 468 ? -5.367 10.027 26.580 1.00 92.31 468 PRO A O 1
ATOM 3421 N N . ALA A 1 469 ? -6.306 11.761 27.642 1.00 91.81 469 ALA A N 1
ATOM 3422 C CA . ALA A 1 469 ? -7.000 12.285 26.459 1.00 91.81 469 ALA A CA 1
ATOM 3423 C C . ALA A 1 469 ? -6.054 12.556 25.275 1.00 91.81 469 ALA A C 1
ATOM 3425 O O . ALA A 1 469 ? -6.384 12.247 24.134 1.00 91.81 469 ALA A O 1
ATOM 3426 N N . GLU A 1 470 ? -4.861 13.066 25.557 1.00 86.94 470 GLU A N 1
ATOM 3427 C CA . GLU A 1 470 ? -3.774 13.324 24.612 1.00 86.94 470 GLU A CA 1
ATOM 3428 C C . GLU A 1 470 ? -3.283 12.072 23.860 1.00 86.94 470 GLU A C 1
ATOM 3430 O O . GLU A 1 470 ? -2.839 12.186 22.718 1.00 86.94 470 GLU A O 1
ATOM 3435 N N . ASN A 1 471 ? -3.432 10.873 24.435 1.00 90.50 471 ASN A N 1
ATOM 3436 C CA . ASN A 1 471 ? -3.008 9.619 23.805 1.00 90.50 471 ASN A CA 1
ATOM 3437 C C . ASN A 1 471 ? -4.007 9.103 22.752 1.00 90.50 471 ASN A C 1
ATOM 3439 O O . ASN A 1 471 ? -3.694 8.154 22.034 1.00 90.50 471 ASN A O 1
ATOM 3443 N N . TYR A 1 472 ? -5.211 9.678 22.644 1.00 92.81 472 TYR A N 1
ATOM 3444 C CA . TYR A 1 472 ? -6.187 9.314 21.603 1.00 92.81 472 TYR A CA 1
ATOM 3445 C C . TYR A 1 472 ? -6.917 10.497 20.956 1.00 92.81 472 TYR A C 1
ATOM 3447 O O . TYR A 1 472 ? -7.627 10.265 19.984 1.00 92.81 472 TYR A O 1
ATOM 3455 N N . MET A 1 473 ? -6.743 11.737 21.427 1.00 91.44 473 MET A N 1
ATOM 3456 C CA . MET A 1 473 ? -7.299 12.955 20.827 1.00 91.44 473 MET A CA 1
ATOM 3457 C C . MET A 1 473 ? -6.214 14.009 20.591 1.00 91.44 473 MET A C 1
ATOM 3459 O O . MET A 1 473 ? -5.493 14.396 21.508 1.00 91.44 473 MET A O 1
ATOM 3463 N N . ILE A 1 474 ? -6.166 14.558 19.378 1.00 85.31 474 ILE A N 1
ATOM 3464 C CA . ILE A 1 474 ? -5.241 15.628 18.994 1.00 85.31 474 ILE A CA 1
ATOM 3465 C C . ILE A 1 474 ? -5.988 16.819 18.387 1.00 85.31 474 ILE A C 1
ATOM 3467 O O . ILE A 1 474 ? -6.857 16.665 17.531 1.00 85.31 474 ILE A O 1
ATOM 3471 N N . LEU A 1 475 ? -5.651 18.025 18.849 1.00 83.56 475 LEU A N 1
ATOM 3472 C CA . LEU A 1 475 ? -6.132 19.281 18.273 1.00 83.56 475 LEU A CA 1
ATOM 3473 C C . LEU A 1 475 ? -5.192 19.724 17.152 1.00 83.56 475 LEU A C 1
ATOM 3475 O O . LEU A 1 475 ? -4.014 19.989 17.419 1.00 83.56 475 LEU A O 1
ATOM 3479 N N . ASP A 1 476 ? -5.739 19.895 15.950 1.00 76.25 476 ASP A N 1
ATOM 3480 C CA . ASP A 1 476 ? -5.155 20.753 14.928 1.00 76.25 476 ASP A CA 1
ATOM 3481 C C . ASP A 1 476 ? -5.666 22.195 15.080 1.00 76.25 476 ASP A C 1
ATOM 3483 O O . ASP A 1 476 ? -6.835 22.508 14.847 1.00 76.25 476 ASP A O 1
ATOM 3487 N N . SER A 1 477 ? -4.750 23.097 15.429 1.00 71.69 477 SER A N 1
ATOM 3488 C CA . SER A 1 477 ? -5.016 24.531 15.559 1.00 71.69 477 SER A CA 1
ATOM 3489 C C . SER A 1 477 ? -5.194 25.265 14.220 1.00 71.69 477 SER A C 1
ATOM 3491 O O . SER A 1 477 ? -5.566 26.436 14.245 1.00 71.69 477 SER A O 1
ATOM 3493 N N . ALA A 1 478 ? -4.903 24.639 13.071 1.00 69.12 478 ALA A N 1
ATOM 3494 C CA . ALA A 1 478 ? -5.026 25.261 11.750 1.00 69.12 478 ALA A CA 1
ATOM 3495 C C . ALA A 1 478 ? -6.437 25.109 11.151 1.00 69.12 478 ALA A C 1
ATOM 3497 O O . ALA A 1 478 ? -7.038 26.106 10.756 1.00 69.12 478 ALA A O 1
ATOM 3498 N N . SER A 1 479 ? -6.986 23.890 11.125 1.00 71.75 479 SER A N 1
ATOM 3499 C CA . SER A 1 479 ? -8.393 23.628 10.771 1.00 71.75 479 SER A CA 1
ATOM 3500 C C . SER A 1 479 ? -9.367 23.919 11.921 1.00 71.75 479 SER A C 1
ATOM 3502 O O . SER A 1 479 ? -10.551 24.167 11.691 1.00 71.75 479 SER A O 1
ATOM 3504 N N . GLY A 1 480 ? -8.888 23.882 13.169 1.00 82.12 480 GLY A N 1
ATOM 3505 C CA . GLY A 1 480 ? -9.744 23.906 14.353 1.00 82.12 480 GLY A CA 1
ATOM 3506 C C . GLY A 1 480 ? -10.476 22.580 14.589 1.00 82.12 480 GLY A C 1
ATOM 3507 O O . GLY A 1 480 ? -11.555 22.588 15.184 1.00 82.12 480 GLY A O 1
ATOM 3508 N N . ALA A 1 481 ? -9.929 21.457 14.114 1.00 86.56 481 ALA A N 1
ATOM 3509 C CA . ALA A 1 481 ? -10.471 20.119 14.327 1.00 86.56 481 ALA A CA 1
ATOM 3510 C C . ALA A 1 481 ? -9.785 19.399 15.504 1.00 86.56 481 ALA A C 1
ATOM 3512 O O . ALA A 1 481 ? -8.561 19.391 15.633 1.00 86.56 481 ALA A O 1
ATOM 3513 N N . LEU A 1 482 ? -10.587 18.764 16.359 1.00 90.56 482 LEU A N 1
ATOM 3514 C CA . LEU A 1 482 ? -10.159 17.870 17.434 1.00 90.56 482 LEU A CA 1
ATOM 3515 C C . LEU A 1 482 ? -10.432 16.426 16.995 1.00 90.56 482 LEU A C 1
ATOM 3517 O O . LEU A 1 482 ? -11.589 16.019 16.901 1.00 90.56 482 LEU A O 1
ATOM 3521 N N . CYS A 1 483 ? -9.382 15.664 16.700 1.00 89.75 483 CYS A N 1
ATOM 3522 C CA . CYS A 1 483 ? -9.471 14.387 15.992 1.00 89.75 483 CYS A CA 1
ATOM 3523 C C . CYS A 1 483 ? -8.962 13.201 16.808 1.00 89.75 483 CYS A C 1
ATOM 3525 O O . CYS A 1 483 ? -8.030 13.340 17.596 1.00 89.75 483 CYS A O 1
ATOM 3527 N N . MET A 1 484 ? -9.554 12.027 16.588 1.00 93.94 484 MET A N 1
ATOM 3528 C CA . MET A 1 484 ? -9.179 10.782 17.251 1.00 93.94 484 MET A CA 1
ATOM 3529 C C . MET A 1 484 ? -8.021 10.084 16.524 1.00 93.94 484 MET A C 1
ATOM 3531 O O . MET A 1 484 ? -8.118 9.799 15.332 1.00 93.94 484 MET A O 1
ATOM 3535 N N . THR A 1 485 ? -6.957 9.725 17.246 1.00 90.88 485 THR A N 1
ATOM 3536 C CA . THR A 1 485 ? -5.803 8.957 16.734 1.00 90.88 485 THR A CA 1
ATOM 3537 C C . THR A 1 485 ? -6.010 7.443 16.873 1.00 90.88 485 THR A C 1
ATOM 3539 O O . THR A 1 485 ? -5.118 6.695 17.283 1.00 90.88 485 THR A O 1
ATOM 3542 N N . VAL A 1 486 ? -7.210 6.991 16.500 1.00 93.94 486 VAL A N 1
ATOM 3543 C CA . VAL A 1 486 ? -7.607 5.582 16.383 1.00 93.94 486 VAL A CA 1
ATOM 3544 C C . VAL A 1 486 ? -8.420 5.420 15.099 1.00 93.94 486 VAL A C 1
ATOM 3546 O O . VAL A 1 486 ? -9.297 6.243 14.822 1.00 93.94 486 VAL A O 1
ATOM 3549 N N . MET A 1 487 ? -8.150 4.373 14.316 1.00 87.38 487 MET A N 1
ATOM 3550 C CA . MET A 1 487 ? -8.760 4.154 12.996 1.00 87.38 487 MET A CA 1
ATOM 3551 C C . MET A 1 487 ? -9.170 2.694 12.750 1.00 87.38 487 MET A C 1
ATOM 3553 O O . MET A 1 487 ? -8.782 1.783 13.483 1.00 87.38 487 MET A O 1
ATOM 3557 N N . ALA A 1 488 ? -9.962 2.472 11.699 1.00 83.62 488 ALA A N 1
ATOM 3558 C CA . ALA A 1 488 ? -10.386 1.145 11.269 1.00 83.62 488 ALA A CA 1
ATOM 3559 C C . ALA A 1 488 ? -9.272 0.367 10.549 1.00 83.62 488 ALA A C 1
ATOM 3561 O O . ALA A 1 488 ? -8.526 0.911 9.734 1.00 83.62 488 ALA A O 1
ATOM 3562 N N . SER A 1 489 ? -9.247 -0.942 10.764 1.00 77.56 489 SER A N 1
ATOM 3563 C CA . SER A 1 489 ? -8.554 -1.927 9.932 1.00 77.56 489 SER A CA 1
ATOM 3564 C C . SER A 1 489 ? -9.459 -3.129 9.664 1.00 77.56 489 SER A C 1
ATOM 3566 O O . SER A 1 489 ? -10.515 -3.275 10.268 1.00 77.56 489 SER A O 1
ATOM 3568 N N . ARG A 1 490 ? -9.057 -4.021 8.756 1.00 69.56 490 ARG A N 1
ATOM 3569 C CA . ARG A 1 490 ? -9.727 -5.313 8.540 1.00 69.56 490 ARG A CA 1
ATOM 3570 C C . ARG A 1 490 ? -8.693 -6.423 8.754 1.00 69.56 490 ARG A C 1
ATOM 3572 O O . ARG A 1 490 ? -7.620 -6.355 8.167 1.00 69.56 490 ARG A O 1
ATOM 3579 N N . GLY A 1 491 ? -8.976 -7.417 9.597 1.00 70.69 491 GLY A N 1
ATOM 3580 C CA . GLY A 1 491 ? -8.146 -8.634 9.735 1.00 70.69 491 GLY A CA 1
ATOM 3581 C C . GLY A 1 491 ? -6.852 -8.571 10.576 1.00 70.69 491 GLY A C 1
ATOM 3582 O O . GLY A 1 491 ? -6.166 -9.588 10.668 1.00 70.69 491 GLY A O 1
ATOM 3583 N N . LEU A 1 492 ? -6.515 -7.439 11.204 1.00 81.88 492 LEU A N 1
ATOM 3584 C CA . LEU A 1 492 ? -5.480 -7.300 12.252 1.00 81.88 492 LEU A CA 1
ATOM 3585 C C . LEU A 1 492 ? -5.753 -6.014 13.052 1.00 81.88 492 LEU A C 1
ATOM 3587 O O . LEU A 1 492 ? -6.167 -5.025 12.448 1.00 81.88 492 LEU A O 1
ATOM 3591 N N . SER A 1 493 ? -5.481 -5.991 14.359 1.00 91.56 493 SER A N 1
ATOM 3592 C CA . SER A 1 493 ? -5.435 -4.751 15.159 1.00 91.56 493 SER A CA 1
ATOM 3593 C C . SER A 1 493 ? -4.007 -4.444 15.628 1.00 91.56 493 SER A C 1
ATOM 3595 O O . SER A 1 493 ? -3.229 -5.360 15.898 1.00 91.56 493 SER A O 1
ATOM 3597 N N . ILE A 1 494 ? -3.669 -3.162 15.761 1.00 92.56 494 ILE A N 1
ATOM 3598 C CA . ILE A 1 494 ? -2.368 -2.670 16.234 1.00 92.56 494 ILE A CA 1
ATOM 3599 C C . ILE A 1 494 ? -2.595 -1.573 17.268 1.00 92.56 494 ILE A C 1
ATOM 3601 O O . ILE A 1 494 ? -3.224 -0.568 16.952 1.00 92.56 494 ILE A O 1
ATOM 3605 N N . ILE A 1 495 ? -2.030 -1.725 18.464 1.00 95.94 495 ILE A N 1
ATOM 3606 C CA . ILE A 1 495 ? -1.872 -0.631 19.426 1.00 95.94 495 ILE A CA 1
ATOM 3607 C C . ILE A 1 495 ? -0.626 0.154 19.015 1.00 95.94 495 ILE A C 1
ATOM 3609 O O . ILE A 1 495 ? 0.500 -0.322 19.174 1.00 95.94 495 ILE A O 1
ATOM 3613 N N . GLY A 1 496 ? -0.856 1.329 18.432 1.00 91.56 496 GLY A N 1
ATOM 3614 C CA . GLY A 1 496 ? 0.177 2.244 17.952 1.00 91.56 496 GLY A CA 1
ATOM 3615 C C . GLY A 1 496 ? 0.855 3.016 19.082 1.00 91.56 496 GLY A C 1
ATOM 3616 O O . GLY A 1 496 ? 0.428 2.980 20.240 1.00 91.56 496 GLY A O 1
ATOM 3617 N N . ASN A 1 497 ? 1.942 3.706 18.751 1.00 89.19 497 ASN A N 1
ATOM 3618 C CA . ASN A 1 497 ? 2.808 4.350 19.726 1.00 89.19 497 ASN A CA 1
ATOM 3619 C C . ASN A 1 497 ? 2.179 5.583 20.396 1.00 89.19 497 ASN A C 1
ATOM 3621 O O . ASN A 1 497 ? 2.542 5.863 21.532 1.00 89.19 497 ASN A O 1
ATOM 3625 N N . PHE A 1 498 ? 1.196 6.261 19.782 1.00 89.50 498 PHE A N 1
ATOM 3626 C CA . PHE A 1 498 ? 0.475 7.383 20.411 1.00 89.50 498 PHE A CA 1
ATOM 3627 C C . PHE A 1 498 ? -0.202 6.941 21.712 1.00 89.50 498 PHE A C 1
ATOM 3629 O O . PHE A 1 498 ? -0.140 7.631 22.724 1.00 89.50 498 PHE A O 1
ATOM 3636 N N . GLN A 1 499 ? -0.762 5.732 21.716 1.00 92.94 499 GLN A N 1
ATOM 3637 C CA . GLN A 1 499 ? -1.361 5.119 22.897 1.00 92.94 499 GLN A CA 1
ATOM 3638 C C . GLN A 1 499 ? -0.319 4.582 23.901 1.00 92.94 499 GLN A C 1
ATOM 3640 O O . GLN A 1 499 ? -0.686 4.195 25.007 1.00 92.94 499 GLN A O 1
ATOM 3645 N N . GLN A 1 500 ? 0.972 4.615 23.551 1.00 93.12 500 GLN A N 1
ATOM 3646 C CA . GLN A 1 500 ? 2.116 4.235 24.391 1.00 93.12 500 GLN A CA 1
ATOM 3647 C C . GLN A 1 500 ? 2.929 5.452 24.897 1.00 93.12 500 GLN A C 1
ATOM 3649 O O . GLN A 1 500 ? 3.896 5.274 25.641 1.00 93.12 500 GLN A O 1
ATOM 3654 N N . GLN A 1 501 ? 2.576 6.686 24.509 1.00 90.25 501 GLN A N 1
ATOM 3655 C CA . GLN A 1 501 ? 3.253 7.906 24.973 1.00 90.25 501 GLN A CA 1
ATOM 3656 C C . GLN A 1 501 ? 2.965 8.145 26.465 1.00 90.25 501 GLN A C 1
ATOM 3658 O O . GLN A 1 501 ? 1.842 7.953 26.921 1.00 90.25 501 GLN A O 1
ATOM 3663 N N . ASN A 1 502 ? 3.978 8.551 27.236 1.00 89.31 502 ASN A N 1
ATOM 3664 C CA . ASN A 1 502 ? 3.924 8.701 28.700 1.00 89.31 502 ASN A CA 1
ATOM 3665 C C . ASN A 1 502 ? 3.574 7.411 29.485 1.00 89.31 502 ASN A C 1
ATOM 3667 O O . ASN A 1 502 ? 3.063 7.466 30.603 1.00 89.31 502 ASN A O 1
ATOM 3671 N N . PHE A 1 503 ? 3.905 6.242 28.925 1.00 91.44 503 PHE A N 1
ATOM 3672 C CA . PHE A 1 503 ? 3.891 4.957 29.629 1.00 91.44 503 PHE A CA 1
ATOM 3673 C C . PHE A 1 503 ? 5.247 4.249 29.506 1.00 91.44 503 PHE A C 1
ATOM 3675 O O . PHE A 1 503 ? 5.808 4.181 28.410 1.00 91.44 503 PHE A O 1
ATOM 3682 N N . GLN A 1 504 ? 5.747 3.650 30.594 1.00 92.88 504 GLN A N 1
ATOM 3683 C CA . GLN A 1 504 ? 6.819 2.654 30.513 1.00 92.88 504 GLN A CA 1
ATOM 3684 C C . GLN A 1 504 ? 6.200 1.304 30.129 1.00 92.88 504 GLN A C 1
ATOM 3686 O O . GLN A 1 504 ? 5.483 0.697 30.923 1.00 92.88 504 GLN A O 1
ATOM 3691 N N . PHE A 1 505 ? 6.507 0.817 28.928 1.00 95.00 505 PHE A N 1
ATOM 3692 C CA . PHE A 1 505 ? 6.159 -0.530 28.472 1.00 95.00 505 PHE A CA 1
ATOM 3693 C C . PHE A 1 505 ? 7.340 -1.476 28.704 1.00 95.00 505 PHE A C 1
ATOM 3695 O O . PHE A 1 505 ? 8.422 -1.263 28.152 1.00 95.00 505 PHE A O 1
ATOM 3702 N N . VAL A 1 506 ? 7.138 -2.527 29.504 1.00 96.25 506 VAL A N 1
ATOM 3703 C CA . VAL A 1 506 ? 8.103 -3.608 29.760 1.00 96.25 506 VAL A CA 1
ATOM 3704 C C . VAL A 1 506 ? 7.663 -4.876 29.042 1.00 96.25 506 VAL A C 1
ATOM 3706 O O . VAL A 1 506 ? 6.593 -5.419 29.307 1.00 96.25 506 VAL A O 1
ATOM 3709 N N . TYR A 1 507 ? 8.534 -5.378 28.176 1.00 97.31 507 TYR A N 1
ATOM 3710 C CA . TYR A 1 507 ? 8.391 -6.645 27.479 1.00 97.31 507 TYR A CA 1
ATOM 3711 C C . TYR A 1 507 ? 9.221 -7.700 28.217 1.00 97.31 507 TYR A C 1
ATOM 3713 O O . TYR A 1 507 ? 10.447 -7.739 28.082 1.00 97.31 507 TYR A O 1
ATOM 3721 N N . ASP A 1 508 ? 8.560 -8.551 29.003 1.00 96.12 508 ASP A N 1
ATOM 3722 C CA . ASP A 1 508 ? 9.167 -9.733 29.616 1.00 96.12 508 ASP A CA 1
ATOM 3723 C C . ASP A 1 508 ? 9.054 -10.905 28.630 1.00 96.12 508 ASP A C 1
ATOM 3725 O O . ASP A 1 508 ? 8.050 -11.621 28.561 1.00 96.12 508 ASP A O 1
ATOM 3729 N N . VAL A 1 509 ? 10.076 -11.039 27.783 1.00 94.19 509 VAL A N 1
ATOM 3730 C CA . VAL A 1 509 ? 10.095 -11.975 26.650 1.00 94.19 509 VAL A CA 1
ATOM 3731 C C . VAL A 1 509 ? 10.319 -13.410 27.131 1.00 94.19 509 VAL A C 1
ATOM 3733 O O . VAL A 1 509 ? 9.787 -14.345 26.528 1.00 94.19 509 VAL A O 1
ATOM 3736 N N . ALA A 1 510 ? 11.052 -13.582 28.236 1.00 92.81 510 ALA A N 1
ATOM 3737 C CA . ALA A 1 510 ? 11.225 -14.861 28.920 1.00 92.81 510 ALA A CA 1
ATOM 3738 C C . ALA A 1 510 ? 9.987 -15.266 29.744 1.00 92.81 510 ALA A C 1
ATOM 3740 O O . ALA A 1 510 ? 9.658 -16.451 29.811 1.00 92.81 510 ALA A O 1
ATOM 3741 N N . GLY A 1 511 ? 9.296 -14.297 30.354 1.00 94.25 511 GLY A N 1
ATOM 3742 C CA . GLY A 1 511 ? 8.075 -14.495 31.139 1.00 94.25 511 GLY A CA 1
ATOM 3743 C C . GLY A 1 511 ? 6.763 -14.475 30.345 1.00 94.25 511 GLY A C 1
ATOM 3744 O O . GLY A 1 511 ? 5.704 -14.557 30.963 1.00 94.25 511 GLY A O 1
ATOM 3745 N N . ASP A 1 512 ? 6.807 -14.332 29.012 1.00 95.50 512 ASP A N 1
ATOM 3746 C CA . ASP A 1 512 ? 5.629 -14.166 28.139 1.00 95.50 512 ASP A CA 1
ATOM 3747 C C . ASP A 1 512 ? 4.615 -13.137 28.694 1.00 95.50 512 ASP A C 1
ATOM 3749 O O . ASP A 1 512 ? 3.409 -13.378 28.723 1.00 95.50 512 ASP A O 1
ATOM 3753 N N . THR A 1 513 ? 5.097 -11.980 29.158 1.00 97.31 513 THR A N 1
ATOM 3754 C CA . THR A 1 513 ? 4.265 -10.942 29.796 1.00 97.31 513 THR A CA 1
ATOM 3755 C C . THR A 1 513 ? 4.595 -9.551 29.254 1.00 97.31 513 THR A C 1
ATOM 3757 O O . THR A 1 513 ? 5.761 -9.204 29.072 1.00 97.31 513 THR A O 1
ATOM 3760 N N . LEU A 1 514 ? 3.563 -8.740 29.018 1.00 97.56 514 LEU A N 1
ATOM 3761 C CA . LEU A 1 514 ? 3.681 -7.310 28.753 1.00 97.56 514 LEU A CA 1
ATOM 3762 C C . LEU A 1 514 ? 3.161 -6.545 29.968 1.00 97.56 514 LEU A C 1
ATOM 3764 O O . LEU A 1 514 ? 2.021 -6.764 30.381 1.00 97.56 514 LEU A O 1
ATOM 3768 N N . SER A 1 515 ? 3.965 -5.630 30.502 1.00 96.44 515 SER A N 1
ATOM 3769 C CA . SER A 1 515 ? 3.546 -4.718 31.567 1.00 96.44 515 SER A CA 1
ATOM 3770 C C . SER A 1 515 ? 3.578 -3.267 31.104 1.00 96.44 515 SER A C 1
ATOM 3772 O O . SER A 1 515 ? 4.471 -2.875 30.353 1.00 96.44 515 SER A O 1
ATOM 3774 N N . SER A 1 516 ? 2.634 -2.462 31.581 1.00 94.31 516 SER A N 1
ATOM 3775 C CA . SER A 1 516 ? 2.576 -1.020 31.346 1.00 94.31 516 SER A CA 1
ATOM 3776 C C . SER A 1 516 ? 2.310 -0.253 32.642 1.00 94.31 516 SER A C 1
ATOM 3778 O O . SER A 1 516 ? 1.597 -0.716 33.536 1.00 94.31 516 SER A O 1
ATOM 3780 N N . GLU A 1 517 ? 2.898 0.935 32.753 1.00 90.75 517 GLU A N 1
ATOM 3781 C CA . GLU A 1 517 ? 2.643 1.867 33.853 1.00 90.75 517 GLU A CA 1
ATOM 3782 C C . GLU A 1 517 ? 2.865 3.319 33.402 1.00 90.75 517 GLU A C 1
ATOM 3784 O O . GLU A 1 517 ? 3.612 3.557 32.455 1.00 90.75 517 GLU A O 1
ATOM 3789 N N . SER A 1 518 ? 2.187 4.282 34.032 1.00 89.44 518 SER A N 1
ATOM 3790 C CA . SER A 1 518 ? 2.181 5.691 33.611 1.00 89.44 518 SER A CA 1
ATOM 3791 C C . SER A 1 518 ? 3.366 6.457 34.215 1.00 89.44 518 SER A C 1
ATOM 3793 O O . SER A 1 518 ? 3.471 6.584 35.435 1.00 89.44 518 SER A O 1
ATOM 3795 N N . GLU A 1 519 ? 4.251 6.996 33.372 1.00 84.56 519 GLU A N 1
ATOM 3796 C CA . GLU A 1 519 ? 5.422 7.780 33.793 1.00 84.56 519 GLU A CA 1
ATOM 3797 C C . GLU A 1 519 ? 5.677 8.944 32.819 1.00 84.56 519 GLU A C 1
ATOM 3799 O O . GLU A 1 519 ? 5.528 8.825 31.604 1.00 84.56 519 GLU A O 1
ATOM 3804 N N . SER A 1 520 ? 6.149 10.079 33.344 1.00 83.19 520 SER A N 1
ATOM 3805 C CA . SER A 1 520 ? 6.731 11.154 32.532 1.00 83.19 520 SER A CA 1
ATOM 3806 C C . SER A 1 520 ? 8.013 10.673 31.828 1.00 83.19 520 SER A C 1
ATOM 3808 O O . SER A 1 520 ? 9.118 10.856 32.339 1.00 83.19 520 SER A O 1
ATOM 3810 N N . CYS A 1 521 ? 7.881 10.125 30.616 1.00 84.44 521 CYS A N 1
ATOM 3811 C CA . CYS A 1 521 ? 8.977 9.519 29.846 1.00 84.44 521 CYS A CA 1
ATOM 3812 C C . CYS A 1 521 ? 10.138 10.461 29.466 1.00 84.44 521 CYS A C 1
ATOM 3814 O O . CYS A 1 521 ? 11.163 10.007 28.942 1.00 84.44 521 CYS A O 1
ATOM 3816 N N . ARG A 1 522 ? 10.008 11.771 29.705 1.00 77.06 522 ARG A N 1
ATOM 3817 C CA . ARG A 1 522 ? 11.076 12.759 29.515 1.00 77.06 522 ARG A CA 1
ATOM 3818 C C . ARG A 1 522 ? 12.200 12.496 30.521 1.00 77.06 522 ARG A C 1
ATOM 3820 O O . ARG A 1 522 ? 12.006 12.631 31.725 1.00 77.06 522 ARG A O 1
ATOM 3827 N N . ALA A 1 523 ? 13.396 12.143 30.043 1.00 59.50 523 ALA A N 1
ATOM 3828 C CA . ALA A 1 523 ? 14.496 11.750 30.923 1.00 59.50 523 ALA A CA 1
ATOM 3829 C C . ALA A 1 523 ? 14.928 12.883 31.878 1.00 59.50 523 ALA A C 1
ATOM 3831 O O . ALA A 1 523 ? 15.652 13.802 31.489 1.00 59.50 523 ALA A O 1
ATOM 3832 N N . HIS A 1 524 ? 14.533 12.779 33.151 1.00 46.44 524 HIS A N 1
ATOM 3833 C CA . HIS A 1 524 ? 14.962 13.688 34.212 1.00 46.44 524 HIS A CA 1
ATOM 3834 C C . HIS A 1 524 ? 16.493 13.714 34.335 1.00 46.44 524 HIS A C 1
ATOM 3836 O O . HIS A 1 524 ? 17.130 12.743 34.753 1.00 46.44 524 HIS A O 1
ATOM 3842 N N . GLY A 1 525 ? 17.094 14.855 33.998 1.00 41.56 525 GLY A N 1
ATOM 3843 C CA . GLY A 1 525 ? 18.505 15.101 34.257 1.00 41.56 525 GLY A CA 1
ATOM 3844 C C . GLY A 1 525 ? 18.767 15.242 35.758 1.00 41.56 525 GLY A C 1
ATOM 3845 O O . GLY A 1 525 ? 18.193 16.125 36.391 1.00 41.56 525 GLY A O 1
ATOM 3846 N N . SER A 1 526 ? 19.713 14.447 36.273 1.00 33.66 526 SER A N 1
ATOM 3847 C CA . SER A 1 526 ? 20.257 14.425 37.652 1.00 33.66 526 SER A CA 1
ATOM 3848 C C . SER A 1 526 ? 19.680 13.373 38.614 1.00 33.66 526 SER A C 1
ATOM 3850 O O . SER A 1 526 ? 18.821 13.672 39.436 1.00 33.66 526 SER A O 1
ATOM 3852 N N . VAL A 1 527 ? 20.321 12.196 38.657 1.00 30.22 527 VAL A N 1
ATOM 3853 C CA . VAL A 1 527 ? 20.576 11.479 39.923 1.00 30.22 527 VAL A CA 1
ATOM 3854 C C . VAL A 1 527 ? 22.048 11.037 39.961 1.00 30.22 527 VAL A C 1
ATOM 3856 O O . VAL A 1 527 ? 22.454 10.149 39.222 1.00 30.22 527 VAL A O 1
ATOM 3859 N N . ALA A 1 528 ? 22.828 11.710 40.812 1.00 27.02 528 ALA A N 1
ATOM 3860 C CA . ALA A 1 528 ? 24.158 11.362 41.342 1.00 27.02 528 ALA A CA 1
ATOM 3861 C C . ALA A 1 528 ? 25.134 10.496 40.496 1.00 27.02 528 ALA A C 1
ATOM 3863 O O . ALA A 1 528 ? 25.170 9.272 40.626 1.00 27.02 528 ALA A O 1
ATOM 3864 N N . GLU A 1 529 ? 26.091 11.139 39.810 1.00 25.06 529 GLU A N 1
ATOM 3865 C CA . GLU A 1 529 ? 27.424 10.531 39.631 1.00 25.06 529 GLU A CA 1
ATOM 3866 C C . GLU A 1 529 ? 28.214 10.552 40.961 1.00 25.06 529 GLU A C 1
ATOM 3868 O O . GLU A 1 529 ? 28.235 11.584 41.643 1.00 25.06 529 GLU A O 1
ATOM 3873 N N . PRO A 1 530 ? 28.953 9.483 41.321 1.00 26.05 530 PRO A N 1
ATOM 3874 C CA . PRO A 1 530 ? 29.946 9.524 42.396 1.00 26.05 530 PRO A CA 1
ATOM 3875 C C . PRO A 1 530 ? 31.237 10.230 41.929 1.00 26.05 530 PRO A C 1
ATOM 3877 O O . PRO A 1 530 ? 32.145 9.615 41.371 1.00 26.05 530 PRO A O 1
ATOM 3880 N N . VAL A 1 531 ? 31.339 11.540 42.163 1.00 27.17 531 VAL A N 1
ATOM 3881 C CA . VAL A 1 531 ? 32.456 12.379 41.682 1.00 27.17 531 VAL A CA 1
ATOM 3882 C C . VAL A 1 531 ? 33.776 12.153 42.445 1.00 27.17 531 VAL A C 1
ATOM 3884 O O . VAL A 1 531 ? 33.875 12.540 43.610 1.00 27.17 531 VAL A O 1
ATOM 3887 N N . ARG A 1 532 ? 34.822 11.658 41.751 1.00 24.44 532 ARG A N 1
ATOM 3888 C CA . ARG A 1 532 ? 36.276 11.957 41.936 1.00 24.44 532 ARG A CA 1
ATOM 3889 C C . ARG A 1 532 ? 36.986 11.768 40.573 1.00 24.44 532 ARG A C 1
ATOM 3891 O O . ARG A 1 532 ? 36.863 10.697 39.998 1.00 24.44 532 ARG A O 1
ATOM 3898 N N . LEU A 1 533 ? 37.543 12.787 39.897 1.00 24.67 533 LEU A N 1
ATOM 3899 C CA . LEU A 1 533 ? 38.829 13.499 40.118 1.00 24.67 533 LEU A CA 1
ATOM 3900 C C . LEU A 1 533 ? 40.073 12.562 40.134 1.00 24.67 533 LEU A C 1
ATOM 3902 O O . LEU A 1 533 ? 40.050 11.575 40.858 1.00 24.67 533 LEU A O 1
ATOM 3906 N N . CYS A 1 534 ? 41.201 12.826 39.436 1.00 23.88 534 CYS A N 1
ATOM 3907 C CA . CYS A 1 534 ? 41.598 14.013 38.639 1.00 23.88 534 CYS A CA 1
ATOM 3908 C C . CYS A 1 534 ? 42.706 13.759 37.555 1.00 23.88 534 CYS A C 1
ATOM 3910 O O . CYS A 1 534 ? 42.972 12.624 37.180 1.00 23.88 534 CYS A O 1
ATOM 3912 N N . HIS A 1 535 ? 43.308 14.847 37.038 1.00 26.47 535 HIS A N 1
ATOM 3913 C CA . HIS A 1 535 ? 44.030 15.037 35.756 1.00 26.47 535 HIS A CA 1
ATOM 3914 C C . HIS A 1 535 ? 45.400 14.362 35.433 1.00 26.47 535 HIS A C 1
ATOM 3916 O O . HIS A 1 535 ? 46.234 14.067 36.279 1.00 26.47 535 HIS A O 1
ATOM 3922 N N . THR A 1 536 ? 45.626 14.324 34.107 1.00 33.97 536 THR A N 1
ATOM 3923 C CA . THR A 1 536 ? 46.825 14.228 33.223 1.00 33.97 536 THR A CA 1
ATOM 3924 C C . THR A 1 536 ? 48.129 14.999 33.552 1.00 33.97 536 THR A C 1
ATOM 3926 O O . THR A 1 536 ? 48.030 16.092 34.106 1.00 33.97 536 THR A O 1
ATOM 3929 N N . ARG A 1 537 ? 49.287 14.557 32.982 1.00 30.81 537 ARG A N 1
ATOM 3930 C CA . ARG A 1 537 ? 50.304 15.301 32.135 1.00 30.81 537 ARG A CA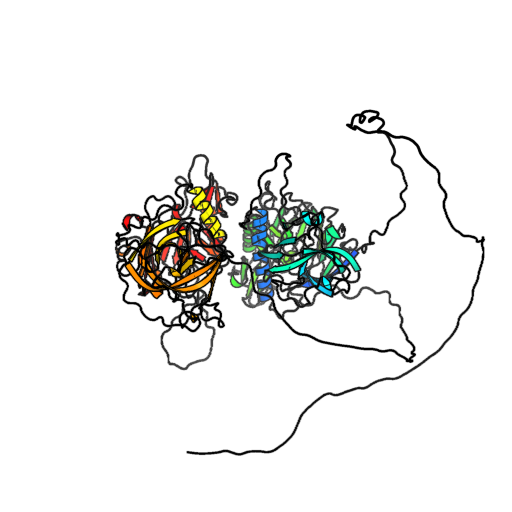 1
ATOM 3931 C C . ARG A 1 537 ? 51.564 14.414 31.834 1.00 30.81 537 ARG A C 1
ATOM 3933 O O . ARG A 1 537 ? 51.950 13.668 32.720 1.00 30.81 537 ARG A O 1
ATOM 3940 N N . THR A 1 538 ? 52.094 14.198 30.604 1.00 31.20 538 THR A N 1
ATOM 3941 C CA . THR A 1 538 ? 52.971 14.993 29.662 1.00 31.20 538 THR A CA 1
ATOM 3942 C C . THR A 1 538 ? 54.363 15.398 30.207 1.00 31.20 538 THR A C 1
ATOM 3944 O O . THR A 1 538 ? 54.375 16.013 31.267 1.00 31.20 538 THR A O 1
ATOM 3947 N N . SER A 1 539 ? 55.548 15.232 29.570 1.00 29.50 539 SER A N 1
ATOM 3948 C CA . SER A 1 539 ? 56.038 14.621 28.288 1.00 29.50 539 SER A CA 1
ATOM 3949 C C . SER A 1 539 ? 57.569 14.290 28.404 1.00 29.50 539 SER A C 1
ATOM 3951 O O . SER A 1 539 ? 58.071 14.338 29.520 1.00 29.50 539 SER A O 1
ATOM 3953 N N . PHE A 1 540 ? 58.364 13.886 27.381 1.00 25.73 540 PHE A N 1
ATOM 3954 C CA . PHE A 1 540 ? 59.138 14.773 26.459 1.00 25.73 540 PHE A CA 1
ATOM 3955 C C . PHE A 1 540 ? 59.973 14.014 25.368 1.00 25.73 540 PHE A C 1
ATOM 3957 O O . PHE A 1 540 ? 60.638 13.033 25.672 1.00 25.73 540 PHE A O 1
ATOM 3964 N N . VAL A 1 541 ? 59.965 14.543 24.129 1.00 25.92 541 VAL A N 1
ATOM 3965 C CA . VAL A 1 541 ? 61.056 14.779 23.122 1.00 25.92 541 VAL A CA 1
ATOM 3966 C C . VAL A 1 541 ? 62.339 13.905 23.039 1.00 25.92 541 VAL A C 1
ATOM 3968 O O . VAL A 1 541 ? 63.126 13.888 23.980 1.00 25.92 541 VAL A O 1
ATOM 3971 N N . CYS A 1 542 ? 62.682 13.428 21.818 1.00 21.36 542 CYS A N 1
ATOM 3972 C CA . CYS A 1 542 ? 64.018 13.603 21.176 1.00 21.36 542 CYS A CA 1
ATOM 3973 C C . CYS A 1 542 ? 64.077 13.233 19.667 1.00 21.36 542 CYS A C 1
ATOM 3975 O O . CYS A 1 542 ? 63.243 12.483 19.170 1.00 21.36 542 CYS A O 1
ATOM 3977 N N . SER A 1 543 ? 65.066 13.793 18.951 1.00 24.42 543 SER A N 1
ATOM 3978 C CA . SER A 1 543 ? 65.454 13.602 17.526 1.00 24.42 543 SER A CA 1
ATOM 3979 C C . SER A 1 543 ? 66.808 14.335 17.302 1.00 24.42 543 SER A C 1
ATOM 3981 O O . SER A 1 543 ? 67.102 15.184 18.151 1.00 24.42 543 SER A O 1
ATOM 3983 N N . PRO A 1 544 ? 67.632 14.138 16.236 1.00 39.44 544 PRO A N 1
ATOM 3984 C CA . PRO A 1 544 ? 67.548 13.225 15.075 1.00 39.44 544 PRO A CA 1
ATOM 3985 C C . PRO A 1 544 ? 68.805 12.329 14.876 1.00 39.44 544 PRO A C 1
ATOM 3987 O O . PRO A 1 544 ? 69.787 12.496 15.590 1.00 39.44 544 PRO A O 1
ATOM 3990 N N . HIS A 1 545 ? 68.839 11.468 13.837 1.00 24.64 545 HIS A N 1
ATOM 3991 C CA . HIS A 1 545 ? 70.040 11.291 12.980 1.00 24.64 545 HIS A CA 1
ATOM 3992 C C . HIS A 1 545 ? 69.799 10.496 11.668 1.00 24.64 545 HIS A C 1
ATOM 3994 O O . HIS A 1 545 ? 69.047 9.528 11.633 1.00 24.64 545 HIS A O 1
ATOM 4000 N N . MET A 1 546 ? 70.510 10.903 10.610 1.00 26.27 546 MET A N 1
ATOM 4001 C CA . MET A 1 546 ? 70.861 10.175 9.361 1.00 26.27 546 MET A CA 1
ATOM 4002 C C . MET A 1 546 ? 72.353 9.750 9.479 1.00 26.27 546 MET A C 1
ATOM 4004 O O . MET A 1 546 ? 73.028 10.399 10.290 1.00 26.27 546 MET A O 1
ATOM 4008 N N . PRO A 1 547 ? 72.931 8.761 8.736 1.00 32.69 547 PRO A N 1
ATOM 4009 C CA . PRO A 1 547 ? 73.050 8.821 7.258 1.00 32.69 547 PRO A CA 1
ATOM 4010 C C . PRO A 1 547 ? 73.256 7.491 6.456 1.00 32.69 547 PRO A C 1
ATOM 4012 O O . PRO A 1 547 ? 73.391 6.411 7.020 1.00 32.69 547 PRO A O 1
ATOM 4015 N N . HIS A 1 548 ? 73.405 7.652 5.126 1.00 25.25 548 HIS A N 1
ATOM 4016 C CA . HIS A 1 548 ? 73.960 6.744 4.089 1.00 25.25 548 HIS A CA 1
ATOM 4017 C C . HIS A 1 548 ? 73.251 5.403 3.753 1.00 25.25 548 HIS A C 1
ATOM 4019 O O . HIS A 1 548 ? 72.535 4.843 4.570 1.00 25.25 548 HIS A O 1
ATOM 4025 N N . GLU A 1 549 ? 73.493 4.749 2.599 1.00 24.23 549 GLU A N 1
ATOM 4026 C CA . GLU A 1 549 ? 73.641 5.182 1.178 1.00 24.23 549 GLU A CA 1
ATOM 4027 C C . GLU A 1 549 ? 73.915 3.953 0.273 1.00 24.23 549 GLU A C 1
ATOM 4029 O O . GLU A 1 549 ? 74.808 3.170 0.572 1.00 24.23 549 GLU A O 1
ATOM 4034 N N . SER A 1 550 ? 73.179 3.818 -0.844 1.00 24.86 550 SER A N 1
ATOM 4035 C CA . SER A 1 550 ? 73.539 3.186 -2.145 1.00 24.86 550 SER A CA 1
ATOM 4036 C C . SER A 1 550 ? 72.216 2.897 -2.886 1.00 24.86 550 SER A C 1
ATOM 4038 O O . SER A 1 550 ? 71.358 2.226 -2.329 1.00 24.86 550 SER A O 1
ATOM 4040 N N . THR A 1 551 ? 71.863 3.465 -4.048 1.00 25.50 551 THR A N 1
ATOM 4041 C CA . THR A 1 551 ? 72.463 3.362 -5.403 1.00 25.50 551 THR A CA 1
ATOM 4042 C C . THR A 1 551 ? 72.497 1.906 -5.939 1.00 25.50 551 THR A C 1
ATOM 4044 O O . THR A 1 551 ? 72.848 1.004 -5.186 1.00 25.50 551 THR A O 1
ATOM 4047 N N . ARG A 1 552 ? 72.114 1.566 -7.188 1.00 29.42 552 ARG A N 1
ATOM 4048 C CA . ARG A 1 552 ? 71.925 2.344 -8.441 1.00 29.42 552 ARG A CA 1
ATOM 4049 C C . ARG A 1 552 ? 70.814 1.794 -9.376 1.00 29.42 552 ARG A C 1
ATOM 4051 O O . ARG A 1 552 ? 70.675 0.585 -9.465 1.00 29.42 552 ARG A O 1
ATOM 4058 N N . HIS A 1 553 ? 70.221 2.707 -10.168 1.00 28.34 553 HIS A N 1
ATOM 4059 C CA . HIS A 1 553 ? 69.676 2.580 -11.553 1.00 28.34 553 HIS A CA 1
ATOM 4060 C C . HIS A 1 553 ? 68.510 1.580 -11.832 1.00 28.34 553 HIS A C 1
ATOM 4062 O O . HIS A 1 553 ? 68.467 0.516 -11.237 1.00 28.34 553 HIS A O 1
ATOM 4068 N N . SER A 1 554 ? 67.460 1.814 -12.649 1.00 27.84 554 SER A N 1
ATOM 4069 C CA . SER A 1 554 ? 67.146 2.661 -13.840 1.00 27.84 554 SER A CA 1
ATOM 4070 C C . SER A 1 554 ? 67.628 2.125 -15.210 1.00 27.84 554 SER A C 1
ATOM 4072 O O . SER A 1 554 ? 68.784 1.732 -15.293 1.00 27.84 554 SER A O 1
ATOM 4074 N N . ALA A 1 555 ? 66.898 2.189 -16.343 1.00 28.02 555 ALA A N 1
ATOM 4075 C CA . ALA A 1 555 ? 65.469 2.452 -16.650 1.00 28.02 555 ALA A CA 1
ATOM 4076 C C . ALA A 1 555 ? 65.189 2.313 -18.186 1.00 28.02 555 ALA A C 1
ATOM 4078 O O . ALA A 1 555 ? 66.107 2.561 -18.961 1.00 28.02 555 ALA A O 1
ATOM 4079 N N . LEU A 1 556 ? 63.926 2.052 -18.603 1.00 27.00 556 LEU A N 1
ATOM 4080 C CA . LEU A 1 556 ? 63.378 2.056 -20.000 1.00 27.00 556 LEU A CA 1
ATOM 4081 C C . LEU A 1 556 ? 64.079 1.092 -21.011 1.00 27.00 556 LEU A C 1
ATOM 4083 O O . LEU A 1 556 ? 65.112 0.528 -20.685 1.00 27.00 556 LEU A O 1
ATOM 4087 N N . THR A 1 557 ? 63.611 0.743 -22.226 1.00 28.05 557 THR A N 1
ATOM 4088 C CA . THR A 1 557 ? 62.534 1.092 -23.218 1.00 28.05 557 THR A CA 1
ATOM 4089 C C . THR A 1 557 ? 62.111 -0.242 -23.920 1.00 28.05 557 THR A C 1
ATOM 4091 O O . THR A 1 557 ? 62.769 -1.243 -23.670 1.00 28.05 557 THR A O 1
ATOM 4094 N N . ALA A 1 558 ? 61.183 -0.433 -24.876 1.00 25.80 558 ALA A N 1
ATOM 4095 C CA . ALA A 1 558 ? 59.937 0.138 -25.433 1.00 25.80 558 ALA A CA 1
ATOM 4096 C C . ALA A 1 558 ? 59.684 -0.576 -26.815 1.00 25.80 558 ALA A C 1
ATOM 4098 O O . ALA A 1 558 ? 60.590 -1.239 -27.308 1.00 25.80 558 ALA A O 1
ATOM 4099 N N . ALA A 1 559 ? 58.517 -0.370 -27.459 1.00 27.19 559 ALA A N 1
ATOM 4100 C CA . ALA A 1 559 ? 58.183 -0.630 -28.893 1.00 27.19 559 ALA A CA 1
ATOM 4101 C C . ALA A 1 559 ? 57.723 -2.037 -29.417 1.00 27.19 559 ALA A C 1
ATOM 4103 O O . ALA A 1 559 ? 58.519 -2.928 -29.682 1.00 27.19 559 ALA A O 1
ATOM 4104 N N . MET A 1 560 ? 56.397 -2.129 -29.639 1.00 28.52 560 MET A N 1
ATOM 4105 C CA . MET A 1 560 ? 55.581 -2.636 -30.784 1.00 28.52 560 MET A CA 1
ATOM 4106 C C . MET A 1 560 ? 55.922 -3.851 -31.699 1.00 28.52 560 MET A C 1
ATOM 4108 O O . MET A 1 560 ? 57.009 -3.980 -32.240 1.00 28.52 560 MET A O 1
ATOM 4112 N N . GLU A 1 561 ? 54.836 -4.601 -31.979 1.00 31.89 561 GLU A N 1
ATOM 4113 C CA . GLU A 1 561 ? 54.384 -5.297 -33.217 1.00 31.89 561 GLU A CA 1
ATOM 4114 C C . GLU A 1 561 ? 55.337 -6.099 -34.134 1.00 31.89 561 GLU A C 1
ATOM 4116 O O . GLU A 1 561 ? 56.239 -5.545 -34.750 1.00 31.89 561 GLU A O 1
ATOM 4121 N N . LEU A 1 562 ? 54.960 -7.366 -34.414 1.00 25.41 562 LEU A N 1
ATOM 4122 C CA . LEU A 1 562 ? 54.291 -7.763 -35.680 1.00 25.41 562 LEU A CA 1
ATOM 4123 C C . LEU A 1 562 ? 53.849 -9.252 -35.657 1.00 25.41 562 LEU A C 1
ATOM 4125 O O . LEU A 1 562 ? 54.715 -10.115 -35.544 1.00 25.41 562 LEU A O 1
ATOM 4129 N N . LEU A 1 563 ? 52.555 -9.587 -35.849 1.00 28.95 563 LEU A N 1
ATOM 4130 C CA . LEU A 1 563 ? 52.153 -10.906 -36.398 1.00 28.95 563 LEU A CA 1
ATOM 4131 C C . LEU A 1 563 ? 50.688 -10.985 -36.895 1.00 28.95 563 LEU A C 1
ATOM 4133 O O . LEU A 1 563 ? 49.773 -11.257 -36.122 1.00 28.95 563 LEU A O 1
ATOM 4137 N N . VAL A 1 564 ? 50.472 -10.866 -38.211 1.00 31.44 564 VAL A N 1
ATOM 4138 C CA . VAL A 1 564 ? 49.252 -11.349 -38.894 1.00 31.44 564 VAL A CA 1
ATOM 4139 C C . VAL A 1 564 ? 49.646 -11.974 -40.231 1.00 31.44 564 VAL A C 1
ATOM 4141 O O . VAL A 1 564 ? 49.954 -11.249 -41.171 1.00 31.44 564 VAL A O 1
ATOM 4144 N N . LEU A 1 565 ? 49.630 -13.310 -40.320 1.00 29.30 565 LEU A N 1
ATOM 4145 C CA . LEU A 1 565 ? 49.514 -14.095 -41.562 1.00 29.30 565 LEU A CA 1
ATOM 4146 C C . LEU A 1 565 ? 49.407 -15.597 -41.230 1.00 29.30 565 LEU A C 1
ATOM 4148 O O . LEU A 1 565 ? 50.034 -16.054 -40.281 1.00 29.30 565 LEU A O 1
ATOM 4152 N N . LEU A 1 566 ? 48.659 -16.342 -42.060 1.00 30.92 566 LEU A N 1
ATOM 4153 C CA . LEU A 1 566 ? 48.326 -17.783 -41.970 1.00 30.92 566 LEU A CA 1
ATOM 4154 C C . LEU A 1 566 ? 47.237 -18.191 -40.949 1.00 30.92 566 LEU A C 1
ATOM 4156 O O . LEU A 1 566 ? 47.561 -18.592 -39.838 1.00 30.92 566 LEU A O 1
ATOM 4160 N N . LEU A 1 567 ? 45.961 -18.203 -41.388 1.00 30.73 567 LEU A N 1
ATOM 4161 C CA . LEU A 1 567 ? 45.007 -19.336 -41.239 1.00 30.73 567 LEU A CA 1
ATOM 4162 C C . LEU A 1 567 ? 43.572 -19.003 -41.732 1.00 30.73 567 LEU A C 1
ATOM 4164 O O . LEU A 1 567 ? 42.635 -18.986 -40.946 1.00 30.73 567 LEU A O 1
ATOM 4168 N N . PHE A 1 568 ? 43.358 -18.796 -43.040 1.00 31.45 568 PHE A N 1
ATOM 4169 C CA . PHE A 1 568 ? 42.006 -18.871 -43.637 1.00 31.45 568 PHE A CA 1
ATOM 4170 C C . PHE A 1 568 ? 42.043 -19.335 -45.102 1.00 31.45 568 PHE A C 1
ATOM 4172 O O . PHE A 1 568 ? 42.372 -18.559 -45.993 1.00 31.45 568 PHE A O 1
ATOM 4179 N N . LEU A 1 569 ? 41.677 -20.600 -45.348 1.00 30.53 569 LEU A N 1
ATOM 4180 C CA . LEU A 1 569 ? 41.415 -21.159 -46.683 1.00 30.53 569 LEU A CA 1
ATOM 4181 C C . LEU A 1 569 ? 40.387 -22.307 -46.600 1.00 30.53 569 LEU A C 1
ATOM 4183 O O . LEU A 1 569 ? 40.743 -23.452 -46.336 1.00 30.53 569 LEU A O 1
ATOM 4187 N N . SER A 1 570 ? 39.107 -22.014 -46.843 1.00 30.02 570 SER A N 1
ATOM 4188 C CA . SER A 1 570 ? 38.116 -22.991 -47.338 1.00 30.02 570 SER A CA 1
ATOM 4189 C C . SER A 1 570 ? 36.885 -22.287 -47.936 1.00 30.02 570 SER A C 1
ATOM 4191 O O . SER A 1 570 ? 36.387 -21.302 -47.405 1.00 30.02 570 SER A O 1
ATOM 4193 N N . LEU A 1 571 ? 36.469 -22.789 -49.102 1.00 29.59 571 LEU A N 1
ATOM 4194 C CA . LEU A 1 571 ? 35.393 -22.335 -50.007 1.00 29.59 571 LEU A CA 1
ATOM 4195 C C . LEU A 1 571 ? 33.993 -22.839 -49.541 1.00 29.59 571 LEU A C 1
ATOM 4197 O O . LEU A 1 571 ? 33.974 -23.594 -48.568 1.00 29.59 571 LEU A O 1
ATOM 4201 N N . PRO A 1 572 ? 32.845 -22.579 -50.234 1.00 41.03 572 PRO A N 1
ATOM 4202 C CA . PRO A 1 572 ? 32.594 -21.821 -51.483 1.00 41.03 572 PRO A CA 1
ATOM 4203 C C . PRO A 1 572 ? 31.407 -20.806 -51.418 1.00 41.03 572 PRO A C 1
ATOM 4205 O O . PRO A 1 572 ? 30.849 -20.526 -50.363 1.00 41.03 572 PRO A O 1
ATOM 4208 N N . VAL A 1 573 ? 31.001 -20.277 -52.585 1.00 34.06 573 VAL A N 1
ATOM 4209 C CA . VAL A 1 573 ? 29.830 -19.399 -52.844 1.00 34.06 573 VAL A CA 1
ATOM 4210 C C . VAL A 1 573 ? 28.844 -20.091 -53.810 1.00 34.06 573 VAL A C 1
ATOM 4212 O O . VAL A 1 573 ? 29.315 -20.888 -54.618 1.00 34.06 573 VAL A O 1
ATOM 4215 N N . LEU A 1 574 ? 27.534 -19.755 -53.752 1.00 28.56 574 LEU A N 1
ATOM 4216 C CA . LEU A 1 574 ? 26.480 -19.709 -54.819 1.00 28.56 574 LEU A CA 1
ATOM 4217 C C . LEU A 1 574 ? 25.069 -20.014 -54.226 1.00 28.56 574 LEU A C 1
ATOM 4219 O O . LEU A 1 574 ? 24.994 -20.657 -53.183 1.00 28.56 574 LEU A O 1
ATOM 4223 N N . PRO A 1 575 ? 23.939 -19.673 -54.890 1.00 36.62 575 PRO A N 1
ATOM 4224 C CA . PRO A 1 575 ? 23.530 -18.354 -55.391 1.00 36.62 575 PRO A CA 1
ATOM 4225 C C . PRO A 1 575 ? 22.109 -17.945 -54.907 1.00 36.62 575 PRO A C 1
ATOM 4227 O O . PRO A 1 575 ? 21.366 -18.745 -54.345 1.00 36.62 575 PRO A O 1
ATOM 4230 N N . ALA A 1 576 ? 21.683 -16.706 -55.175 1.00 30.33 576 ALA A N 1
ATOM 4231 C CA . ALA A 1 576 ? 20.318 -16.245 -54.878 1.00 30.33 576 ALA A CA 1
ATOM 4232 C C . ALA A 1 576 ? 19.295 -16.635 -55.968 1.00 30.33 576 ALA A C 1
ATOM 4234 O O . ALA A 1 576 ? 19.638 -16.718 -57.149 1.00 30.33 576 ALA A O 1
ATOM 4235 N N . HIS A 1 577 ? 18.022 -16.798 -55.587 1.00 28.61 577 HIS A N 1
ATOM 4236 C CA . HIS A 1 577 ? 16.862 -16.863 -56.489 1.00 28.61 577 HIS A CA 1
ATOM 4237 C C . HIS A 1 577 ? 15.763 -15.919 -55.982 1.00 28.61 577 HIS A C 1
ATOM 4239 O O . HIS A 1 577 ? 15.423 -15.937 -54.801 1.00 28.61 577 HIS A O 1
ATOM 4245 N N . CYS A 1 578 ? 15.199 -15.102 -56.873 1.00 27.31 578 CYS A N 1
ATOM 4246 C CA . CYS A 1 578 ? 14.091 -14.202 -56.554 1.00 27.31 578 CYS A CA 1
ATOM 4247 C C . CYS A 1 578 ? 12.745 -14.884 -56.824 1.00 27.31 578 CYS A C 1
ATOM 4249 O O . CYS A 1 578 ? 12.568 -15.499 -57.874 1.00 27.31 578 CYS A O 1
ATOM 4251 N N . VAL A 1 579 ? 11.774 -14.705 -55.926 1.00 25.94 579 VAL A N 1
ATOM 4252 C CA . VAL A 1 579 ? 10.373 -15.090 -56.149 1.00 25.94 579 VAL A CA 1
ATOM 4253 C C . VAL A 1 579 ? 9.504 -13.847 -55.999 1.00 25.94 579 VAL A C 1
ATOM 4255 O O . VAL A 1 579 ? 9.530 -13.190 -54.961 1.00 25.94 579 VAL A O 1
ATOM 4258 N N . VAL A 1 580 ? 8.733 -13.528 -57.038 1.00 31.42 580 VAL A N 1
ATOM 4259 C CA . VAL A 1 580 ? 7.691 -12.494 -56.993 1.00 31.42 580 VAL A CA 1
ATOM 4260 C C . VAL A 1 580 ? 6.364 -13.176 -56.675 1.00 31.42 580 VAL A C 1
ATOM 4262 O O . VAL A 1 580 ? 5.993 -14.140 -57.342 1.00 31.42 580 VAL A O 1
ATOM 4265 N N . VAL A 1 581 ? 5.645 -12.671 -55.673 1.00 27.80 581 VAL A N 1
ATOM 4266 C CA . VAL A 1 581 ? 4.311 -13.152 -55.280 1.00 27.80 581 VAL A CA 1
ATOM 4267 C C . VAL A 1 581 ? 3.321 -11.988 -55.417 1.00 27.80 581 VAL A C 1
ATOM 4269 O O . VAL A 1 581 ? 3.630 -10.892 -54.944 1.00 27.80 581 VAL A O 1
ATOM 4272 N N . PRO A 1 582 ? 2.160 -12.165 -56.076 1.00 26.20 582 PRO A N 1
ATOM 4273 C CA . PRO A 1 582 ? 1.175 -11.098 -56.231 1.00 26.20 582 PRO A CA 1
ATOM 4274 C C . PRO A 1 582 ? 0.455 -10.788 -54.911 1.00 26.20 582 PRO A C 1
ATOM 4276 O O . PRO A 1 582 ? 0.291 -11.654 -54.052 1.00 26.20 582 PRO A O 1
ATOM 4279 N N . ALA A 1 583 ? -0.021 -9.550 -54.767 1.00 27.20 583 ALA A N 1
ATOM 4280 C CA . ALA A 1 583 ? -0.757 -9.115 -53.585 1.00 27.20 583 ALA A CA 1
ATOM 4281 C C . ALA A 1 583 ? -2.155 -9.759 -53.519 1.00 27.20 583 ALA A C 1
ATOM 4283 O O . ALA A 1 583 ? -3.063 -9.374 -54.256 1.00 27.20 583 ALA A O 1
ATOM 4284 N N . ALA A 1 584 ? -2.333 -10.718 -52.610 1.00 26.55 584 ALA A N 1
ATOM 4285 C CA . ALA A 1 584 ? -3.646 -11.207 -52.203 1.00 26.55 584 ALA A CA 1
ATOM 4286 C C . ALA A 1 584 ? -4.235 -10.303 -51.105 1.00 26.55 584 ALA A C 1
ATOM 4288 O O . ALA A 1 584 ? -3.512 -9.836 -50.224 1.00 26.55 584 ALA A O 1
ATOM 4289 N N . ALA A 1 585 ? -5.551 -10.078 -51.128 1.00 29.00 585 ALA A N 1
ATOM 4290 C CA . ALA A 1 585 ? -6.239 -9.349 -50.064 1.00 29.00 585 ALA A CA 1
ATOM 4291 C C . ALA A 1 585 ? -6.280 -10.205 -48.784 1.00 29.00 585 ALA A C 1
ATOM 4293 O O . ALA A 1 585 ? -6.985 -11.212 -48.724 1.00 29.00 585 ALA A O 1
ATOM 4294 N N . VAL A 1 586 ? -5.504 -9.820 -47.767 1.00 32.25 586 VAL A N 1
ATOM 4295 C CA . VAL A 1 586 ? -5.394 -10.573 -46.510 1.00 32.25 586 VAL A CA 1
ATOM 4296 C C . VAL A 1 586 ? -6.632 -10.339 -45.644 1.00 32.25 586 VAL A C 1
ATOM 4298 O O . VAL A 1 586 ? -6.852 -9.240 -45.136 1.00 32.25 586 VAL A O 1
ATOM 4301 N N . ARG A 1 587 ? -7.421 -11.395 -45.428 1.00 32.72 587 ARG A N 1
ATOM 4302 C CA . ARG A 1 587 ? -8.450 -11.429 -44.383 1.00 32.72 587 ARG A CA 1
ATOM 4303 C C . ARG A 1 587 ? -7.756 -11.635 -43.033 1.00 32.72 587 ARG A C 1
ATOM 4305 O O . ARG A 1 587 ? -7.194 -12.696 -42.780 1.00 32.72 587 ARG A O 1
ATOM 4312 N N . LEU A 1 588 ? -7.745 -10.598 -42.198 1.00 45.19 588 LEU A N 1
ATOM 4313 C CA . LEU A 1 588 ? -7.053 -10.589 -40.904 1.00 45.19 588 LEU A CA 1
ATOM 4314 C C . LEU A 1 588 ? -7.916 -11.231 -39.808 1.00 45.19 588 LEU A C 1
ATOM 4316 O O . LEU A 1 588 ? -8.449 -10.541 -38.940 1.00 45.19 588 LEU A O 1
ATOM 4320 N N . ASP A 1 589 ? -8.052 -12.555 -39.850 1.00 45.16 589 ASP A N 1
ATOM 4321 C CA . ASP A 1 589 ? -8.749 -13.301 -38.801 1.00 45.16 589 ASP A CA 1
ATOM 4322 C C . ASP A 1 589 ? -7.896 -13.331 -37.514 1.00 45.16 589 ASP A C 1
ATOM 4324 O O . ASP A 1 589 ? -6.847 -13.978 -37.432 1.00 45.16 589 ASP A O 1
ATOM 4328 N N . LEU A 1 590 ? -8.344 -12.600 -36.488 1.00 51.41 590 LEU A N 1
ATOM 4329 C CA . LEU A 1 590 ? -7.711 -12.549 -35.170 1.00 51.41 590 LEU A CA 1
ATOM 4330 C C . LEU A 1 590 ? -8.135 -13.773 -34.342 1.00 51.41 590 LEU A C 1
ATOM 4332 O O . LEU A 1 590 ? -9.131 -13.747 -33.619 1.00 51.41 590 LEU A O 1
ATOM 4336 N N . ALA A 1 591 ? -7.384 -14.866 -34.483 1.00 49.88 591 ALA A N 1
ATOM 4337 C CA . ALA A 1 591 ? -7.612 -16.094 -33.728 1.00 49.88 591 ALA A CA 1
ATOM 4338 C C . ALA A 1 591 ? -7.519 -15.860 -32.206 1.00 49.88 591 ALA A C 1
ATOM 4340 O O . ALA A 1 591 ? -6.688 -15.088 -31.726 1.00 49.88 591 ALA A O 1
ATOM 4341 N N . ARG A 1 592 ? -8.361 -16.564 -31.437 1.00 54.44 592 ARG A N 1
ATOM 4342 C CA . ARG A 1 592 ? -8.435 -16.440 -29.974 1.00 54.44 592 ARG A CA 1
ATOM 4343 C C . ARG A 1 592 ? -7.102 -16.848 -29.331 1.00 54.44 592 ARG A C 1
ATOM 4345 O O . ARG A 1 592 ? -6.782 -18.033 -29.268 1.00 54.44 592 ARG A O 1
ATOM 4352 N N . ALA A 1 593 ? -6.369 -15.870 -28.802 1.00 54.22 593 ALA A N 1
ATOM 4353 C CA . ALA A 1 593 ? -5.039 -16.028 -28.200 1.00 54.22 593 ALA A CA 1
ATOM 4354 C C . ALA A 1 593 ? -4.980 -17.006 -27.003 1.00 54.22 593 ALA A C 1
ATOM 4356 O O . ALA A 1 593 ? -3.903 -17.462 -26.619 1.00 54.22 593 ALA A O 1
ATOM 4357 N N . ASP A 1 594 ? -6.143 -17.329 -26.433 1.00 53.75 594 ASP A N 1
ATOM 4358 C CA . ASP A 1 594 ? -6.335 -18.154 -25.239 1.00 53.75 594 ASP A CA 1
ATOM 4359 C C . ASP A 1 594 ? -7.260 -19.371 -25.486 1.00 53.75 594 ASP A C 1
ATOM 4361 O O . ASP A 1 594 ? -7.903 -19.868 -24.565 1.00 53.75 594 ASP A O 1
ATOM 4365 N N . ALA A 1 595 ? -7.345 -19.877 -26.726 1.00 50.31 595 ALA A N 1
ATOM 4366 C CA . ALA A 1 595 ? -8.276 -20.941 -27.159 1.00 50.31 595 ALA A CA 1
ATOM 4367 C C . ALA A 1 595 ? -8.213 -22.297 -26.411 1.00 50.31 595 ALA A C 1
ATOM 4369 O O . ALA A 1 595 ? -8.966 -23.206 -26.748 1.00 50.31 595 ALA A O 1
ATOM 4370 N N . ASN A 1 596 ? -7.326 -22.452 -25.424 1.00 50.44 596 ASN A N 1
ATOM 4371 C CA . ASN A 1 596 ? -7.115 -23.682 -24.656 1.00 50.44 596 ASN A CA 1
ATOM 4372 C C . ASN A 1 596 ? -7.106 -23.440 -23.126 1.00 50.44 596 ASN A C 1
ATOM 4374 O O . ASN A 1 596 ? -6.554 -24.242 -22.374 1.00 50.44 596 ASN A O 1
ATOM 4378 N N . LEU A 1 597 ? -7.662 -22.312 -22.662 1.00 56.16 597 LEU A N 1
ATOM 4379 C CA . LEU A 1 597 ? -7.805 -21.959 -21.243 1.00 56.16 597 LEU A CA 1
ATOM 4380 C C . LEU A 1 597 ? -9.283 -21.854 -20.843 1.00 56.16 597 LEU A C 1
ATOM 4382 O O . LEU A 1 597 ? -10.144 -21.523 -21.655 1.00 56.16 597 LEU A O 1
ATOM 4386 N N . THR A 1 598 ? -9.580 -22.113 -19.568 1.00 58.81 598 THR A N 1
ATOM 4387 C CA . THR A 1 598 ? -10.920 -21.898 -19.004 1.00 58.81 598 THR A CA 1
ATOM 4388 C C . THR A 1 598 ? -11.139 -20.419 -18.676 1.00 58.81 598 THR A C 1
ATOM 4390 O O . THR A 1 598 ? -10.194 -19.708 -18.330 1.00 58.81 598 THR A O 1
ATOM 4393 N N . GLY A 1 599 ? -12.395 -19.956 -18.715 1.00 57.56 599 GLY A N 1
ATOM 4394 C CA . GLY A 1 599 ? -12.747 -18.569 -18.373 1.00 57.56 599 GLY A CA 1
ATOM 4395 C C . GLY A 1 599 ? -12.255 -18.135 -16.986 1.00 57.56 599 GLY A C 1
ATOM 4396 O O . GLY A 1 599 ? -11.761 -17.022 -16.832 1.00 57.56 599 GLY A O 1
ATOM 4397 N N . HIS A 1 600 ? -12.285 -19.045 -16.008 1.00 61.59 600 HIS A N 1
ATOM 4398 C CA . HIS A 1 600 ? -11.751 -18.809 -14.666 1.00 61.59 600 HIS A CA 1
ATOM 4399 C C . HIS A 1 600 ? -10.236 -18.542 -14.669 1.00 61.59 600 HIS A C 1
ATOM 4401 O O . HIS A 1 600 ? -9.804 -17.548 -14.100 1.00 61.59 600 HIS A O 1
ATOM 4407 N N . GLU A 1 601 ? -9.417 -19.367 -15.336 1.00 58.22 601 GLU A N 1
ATOM 4408 C CA . GLU A 1 601 ? -7.958 -19.144 -15.412 1.00 58.22 601 GLU A CA 1
ATOM 4409 C C . GLU A 1 601 ? -7.607 -17.909 -16.265 1.00 58.22 601 GLU A C 1
ATOM 4411 O O . GLU A 1 601 ? -6.600 -17.246 -16.012 1.00 58.22 601 GLU A O 1
ATOM 4416 N N . LEU A 1 602 ? -8.458 -17.545 -17.231 1.00 61.38 602 LEU A N 1
ATOM 4417 C CA . LEU A 1 602 ? -8.329 -16.293 -17.979 1.00 61.38 602 LEU A CA 1
ATOM 4418 C C . LEU A 1 602 ? -8.523 -15.069 -17.087 1.00 61.38 602 LEU A C 1
ATOM 4420 O O . LEU A 1 602 ? -7.634 -14.218 -17.025 1.00 61.38 602 LEU A O 1
ATOM 4424 N N . ILE A 1 603 ? -9.643 -15.007 -16.361 1.00 64.44 603 ILE A N 1
ATOM 4425 C CA . ILE A 1 603 ? -9.923 -13.915 -15.423 1.00 64.44 603 ILE A CA 1
ATOM 4426 C C . ILE A 1 603 ? -8.863 -13.896 -14.315 1.00 64.44 603 ILE A C 1
ATOM 4428 O O . ILE A 1 603 ? -8.336 -12.833 -14.004 1.00 64.44 603 ILE A O 1
ATOM 4432 N N . ARG A 1 604 ? -8.435 -15.059 -13.809 1.00 66.00 604 ARG A N 1
ATOM 4433 C CA . ARG A 1 604 ? -7.360 -15.167 -12.814 1.00 66.00 604 ARG A CA 1
ATOM 4434 C C . ARG A 1 604 ? -6.068 -14.489 -13.267 1.00 66.00 604 ARG A C 1
ATOM 4436 O O . ARG A 1 604 ? -5.516 -13.672 -12.538 1.00 66.00 604 ARG A O 1
ATOM 4443 N N . ARG A 1 605 ? -5.590 -14.787 -14.481 1.00 62.00 605 ARG A N 1
ATOM 4444 C CA . ARG A 1 605 ? -4.376 -14.159 -15.037 1.00 62.00 605 ARG A CA 1
ATOM 4445 C C . ARG A 1 605 ? -4.557 -12.665 -15.312 1.00 62.00 605 ARG A C 1
ATOM 4447 O O . ARG A 1 605 ? -3.585 -11.923 -15.225 1.00 62.00 605 ARG A O 1
ATOM 4454 N N . ALA A 1 606 ? -5.768 -12.253 -15.676 1.00 63.03 606 ALA A N 1
ATOM 4455 C CA . ALA A 1 606 ? -6.124 -10.872 -15.976 1.00 63.03 606 ALA A CA 1
ATOM 4456 C C . ALA A 1 606 ? -6.124 -9.997 -14.707 1.00 63.03 606 ALA A C 1
ATOM 4458 O O . ALA A 1 606 ? -5.364 -9.035 -14.616 1.00 63.03 606 ALA A O 1
ATOM 4459 N N . VAL A 1 607 ? -6.873 -10.410 -13.678 1.00 61.09 607 VAL A N 1
ATOM 4460 C CA . VAL A 1 607 ? -6.929 -9.748 -12.364 1.00 61.09 607 VAL A CA 1
ATOM 4461 C C . VAL A 1 607 ? -5.534 -9.654 -11.743 1.00 61.09 607 VAL A C 1
ATOM 4463 O O . VAL A 1 607 ? -5.113 -8.570 -11.353 1.00 61.09 607 VAL A O 1
ATOM 4466 N N . GLN A 1 608 ? -4.766 -10.750 -11.737 1.00 62.84 608 GLN A N 1
ATOM 4467 C CA . GLN A 1 608 ? -3.397 -10.761 -11.205 1.00 62.84 608 GLN A CA 1
ATOM 4468 C C . GLN A 1 608 ? -2.456 -9.781 -11.933 1.00 62.84 608 GLN A C 1
ATOM 4470 O O . GLN A 1 608 ? -1.587 -9.199 -11.290 1.00 62.84 608 GLN A O 1
ATOM 4475 N N . ARG A 1 609 ? -2.642 -9.538 -13.242 1.00 62.78 609 ARG A N 1
ATOM 4476 C CA . ARG A 1 609 ? -1.899 -8.493 -13.972 1.00 62.78 609 ARG A CA 1
ATOM 4477 C C . ARG A 1 609 ? -2.301 -7.085 -13.544 1.00 62.78 609 ARG A C 1
ATOM 4479 O O . ARG A 1 609 ? -1.411 -6.273 -13.328 1.00 62.78 609 ARG A O 1
ATOM 4486 N N . SER A 1 610 ? -3.594 -6.796 -13.381 1.00 59.81 610 SER A N 1
ATOM 4487 C CA . SER A 1 610 ? -4.036 -5.497 -12.849 1.00 59.81 610 SER A CA 1
ATOM 4488 C C . SER A 1 610 ? -3.527 -5.253 -11.428 1.00 59.81 610 SER A C 1
ATOM 4490 O O . SER A 1 610 ? -3.035 -4.170 -11.147 1.00 59.81 610 SER A O 1
ATOM 4492 N N . LEU A 1 611 ? -3.587 -6.245 -10.535 1.00 56.38 611 LEU A N 1
ATOM 4493 C CA . LEU A 1 611 ? -3.099 -6.107 -9.154 1.00 56.38 611 LEU A CA 1
ATOM 4494 C C . LEU A 1 611 ? -1.575 -5.910 -9.077 1.00 56.38 611 LEU A C 1
ATOM 4496 O O . LEU A 1 611 ? -1.079 -5.278 -8.148 1.00 56.38 611 LEU A O 1
ATOM 4500 N N . ALA A 1 612 ? -0.832 -6.414 -10.066 1.00 49.31 612 ALA A N 1
ATOM 4501 C CA . ALA A 1 612 ? 0.600 -6.172 -10.219 1.00 49.31 612 ALA A CA 1
ATOM 4502 C C . ALA A 1 612 ? 0.941 -4.794 -10.832 1.00 49.31 612 ALA A C 1
ATOM 4504 O O . ALA A 1 612 ? 2.123 -4.476 -10.961 1.00 49.31 612 ALA A O 1
ATOM 4505 N N . ARG A 1 613 ? -0.052 -3.962 -11.191 1.00 50.44 613 ARG A N 1
ATOM 4506 C CA . ARG A 1 613 ? 0.142 -2.577 -11.654 1.00 50.44 613 ARG A CA 1
ATOM 4507 C C . ARG A 1 613 ? 0.015 -1.582 -10.488 1.00 50.44 613 ARG A C 1
ATOM 4509 O O . ARG A 1 613 ? -1.095 -1.135 -10.204 1.00 50.44 613 ARG A O 1
ATOM 4516 N N . PRO A 1 614 ? 1.115 -1.149 -9.838 1.00 39.72 614 PRO A N 1
ATOM 4517 C CA . PRO A 1 614 ? 1.088 0.060 -9.021 1.00 39.72 614 PRO A CA 1
ATOM 4518 C C . PRO A 1 614 ? 0.610 1.243 -9.873 1.00 39.72 614 PRO A C 1
ATOM 4520 O O . PRO A 1 614 ? 1.119 1.463 -10.973 1.00 39.72 614 PRO A O 1
ATOM 4523 N N . VAL A 1 615 ? -0.366 2.007 -9.374 1.00 38.94 615 VAL A N 1
ATOM 4524 C CA . VAL A 1 615 ? -0.986 3.133 -10.097 1.00 38.94 615 VAL A CA 1
ATOM 4525 C C . VAL A 1 615 ? -0.055 4.355 -10.093 1.00 38.94 615 VAL A C 1
ATOM 4527 O O . VAL A 1 615 ? -0.279 5.353 -9.411 1.00 38.94 615 VAL A O 1
ATOM 4530 N N . VAL A 1 616 ? 1.024 4.252 -10.868 1.00 35.00 616 VAL A N 1
ATOM 4531 C CA . VAL A 1 616 ? 2.016 5.304 -11.112 1.00 35.00 616 VAL A CA 1
ATOM 4532 C C . VAL A 1 616 ? 1.823 5.808 -12.539 1.00 35.00 616 VAL A C 1
ATOM 4534 O O . VAL A 1 616 ? 2.387 5.277 -13.491 1.00 35.00 616 VAL A O 1
ATOM 4537 N N . ALA A 1 617 ? 0.971 6.819 -12.689 1.00 38.84 617 ALA A N 1
ATOM 4538 C CA . ALA A 1 617 ? 0.741 7.486 -13.965 1.00 38.84 617 ALA A CA 1
ATOM 4539 C C . ALA A 1 617 ? 1.829 8.545 -14.217 1.00 38.84 617 ALA A C 1
ATOM 4541 O O . ALA A 1 617 ? 2.027 9.446 -13.397 1.00 38.84 617 ALA A O 1
ATOM 4542 N N . ALA A 1 618 ? 2.525 8.434 -15.351 1.00 32.91 618 ALA A N 1
ATOM 4543 C CA . ALA A 1 618 ? 3.572 9.367 -15.765 1.00 32.91 618 ALA A CA 1
ATOM 4544 C C . ALA A 1 618 ? 3.004 10.770 -16.057 1.00 32.91 618 ALA A C 1
ATOM 4546 O O . ALA A 1 618 ? 1.975 10.904 -16.726 1.00 32.91 618 ALA A O 1
ATOM 4547 N N . ALA A 1 619 ? 3.686 11.809 -15.571 1.00 28.45 619 ALA A N 1
ATOM 4548 C CA . ALA A 1 619 ? 3.289 13.207 -15.728 1.00 28.45 619 ALA A CA 1
ATOM 4549 C C . ALA A 1 619 ? 3.995 13.843 -16.940 1.00 28.45 619 ALA A C 1
ATOM 4551 O O . ALA A 1 619 ? 5.105 14.353 -16.819 1.00 28.45 619 ALA A O 1
ATOM 4552 N N . VAL A 1 620 ? 3.338 13.804 -18.102 1.00 37.44 620 VAL A N 1
ATOM 4553 C CA . VAL A 1 620 ? 3.899 14.260 -19.389 1.00 37.44 620 VAL A CA 1
ATOM 4554 C C . VAL A 1 620 ? 3.947 15.790 -19.493 1.00 37.44 620 VAL A C 1
ATOM 4556 O O . VAL A 1 620 ? 2.950 16.474 -19.241 1.00 37.44 620 VAL A O 1
ATOM 4559 N N . GLY A 1 621 ? 5.083 16.335 -19.940 1.00 27.66 621 GLY A N 1
ATOM 4560 C CA . GLY A 1 621 ? 5.261 17.769 -20.197 1.00 27.66 621 GLY A CA 1
ATOM 4561 C C . GLY A 1 621 ? 4.415 18.297 -21.369 1.00 27.66 621 GLY A C 1
ATOM 4562 O O . GLY A 1 621 ? 4.552 17.863 -22.510 1.00 27.66 621 GLY A O 1
ATOM 4563 N N . GLY A 1 622 ? 3.534 19.270 -21.115 1.00 27.08 622 GLY A N 1
ATOM 4564 C CA . GLY A 1 622 ? 2.596 19.779 -22.124 1.00 27.08 622 GLY A CA 1
ATOM 4565 C C . GLY A 1 622 ? 3.142 20.901 -23.019 1.00 27.08 622 GLY A C 1
ATOM 4566 O O . GLY A 1 622 ? 3.040 22.070 -22.654 1.00 27.08 622 GLY A O 1
ATOM 4567 N N . GLY A 1 623 ? 3.599 20.584 -24.238 1.00 30.30 623 GLY A N 1
ATOM 4568 C CA . GLY A 1 623 ? 3.847 21.598 -25.276 1.00 30.30 623 GLY A CA 1
ATOM 4569 C C . GLY A 1 623 ? 4.402 21.060 -26.602 1.00 30.30 623 GLY A C 1
ATOM 4570 O O . GLY A 1 623 ? 5.432 20.401 -26.618 1.00 30.30 623 GLY A O 1
ATOM 4571 N N . GLY A 1 624 ? 3.756 21.380 -27.732 1.00 28.97 624 GLY A N 1
ATOM 4572 C CA . GLY A 1 624 ? 4.273 21.061 -29.076 1.00 28.97 624 GLY A CA 1
ATOM 4573 C C . GLY A 1 624 ? 3.184 20.878 -30.142 1.00 28.97 624 GLY A C 1
ATOM 4574 O O . GLY A 1 624 ? 2.231 20.127 -29.952 1.00 28.97 624 GLY A O 1
ATOM 4575 N N . GLY A 1 625 ? 3.301 21.572 -31.279 1.00 36.50 625 GLY A N 1
ATOM 4576 C CA . GLY A 1 625 ? 2.322 21.511 -32.373 1.00 36.50 625 GLY A CA 1
ATOM 4577 C C . GLY A 1 625 ? 2.698 20.507 -33.468 1.00 36.50 625 GLY A C 1
ATOM 4578 O O . GLY A 1 625 ? 3.515 20.820 -34.328 1.00 36.50 625 GLY A O 1
ATOM 4579 N N . GLY A 1 626 ? 2.065 19.330 -33.485 1.00 32.34 626 GLY A N 1
ATOM 4580 C CA . GLY A 1 626 ? 2.328 18.282 -34.483 1.00 32.34 626 GLY A CA 1
ATOM 4581 C C . GLY A 1 626 ? 1.933 18.643 -35.929 1.00 32.34 626 GLY A C 1
ATOM 4582 O O . GLY A 1 626 ? 0.904 19.278 -36.185 1.00 32.34 626 GLY A O 1
ATOM 4583 N N . ARG A 1 627 ? 2.739 18.197 -36.906 1.00 39.41 627 ARG A N 1
ATOM 4584 C CA . ARG A 1 627 ? 2.504 18.429 -38.344 1.00 39.41 627 ARG A CA 1
ATOM 4585 C C . ARG A 1 627 ? 1.383 17.522 -38.870 1.00 39.41 627 ARG A C 1
ATOM 4587 O O . ARG A 1 627 ? 1.480 16.303 -38.800 1.00 39.41 627 ARG A O 1
ATOM 4594 N N . ARG A 1 628 ? 0.319 18.121 -39.417 1.00 38.47 628 ARG A N 1
ATOM 4595 C CA . ARG A 1 628 ? -0.926 17.417 -39.787 1.00 38.47 628 ARG A CA 1
ATOM 4596 C C . ARG A 1 628 ? -0.749 16.422 -40.940 1.00 38.47 628 ARG A C 1
ATOM 4598 O O . ARG A 1 628 ? -0.404 16.823 -42.051 1.00 38.47 628 ARG A O 1
ATOM 4605 N N . VAL A 1 629 ? -1.125 15.168 -40.696 1.00 45.09 629 VAL A N 1
ATOM 4606 C CA . VAL A 1 629 ? -1.478 14.187 -41.736 1.00 45.09 629 VAL A CA 1
ATOM 4607 C C . VAL A 1 629 ? -2.889 14.503 -42.278 1.00 45.09 629 VAL A C 1
ATOM 4609 O O . VAL A 1 629 ? -3.665 15.230 -41.649 1.00 45.09 629 VAL A O 1
ATOM 4612 N N . GLY A 1 630 ? -3.212 14.024 -43.484 1.00 43.81 630 GLY A N 1
ATOM 4613 C CA . GLY A 1 630 ? -4.510 14.242 -44.136 1.00 43.81 630 GLY A CA 1
ATOM 4614 C C . GLY A 1 630 ? -5.706 13.685 -43.347 1.00 43.81 630 GLY A C 1
ATOM 4615 O O . GLY A 1 630 ? -5.555 12.827 -42.482 1.00 43.81 630 GLY A O 1
ATOM 4616 N N . ALA A 1 631 ? -6.911 14.182 -43.648 1.00 46.16 631 ALA A N 1
ATOM 4617 C CA . ALA A 1 631 ? -8.127 13.828 -42.911 1.00 46.16 631 ALA A CA 1
ATOM 4618 C C . ALA A 1 631 ? -8.405 12.311 -42.933 1.00 46.16 631 ALA A C 1
ATOM 4620 O O . ALA A 1 631 ? -8.517 11.708 -43.999 1.00 46.16 631 ALA A O 1
ATOM 4621 N N . THR A 1 632 ? -8.542 11.714 -41.747 1.00 54.31 632 THR A N 1
ATOM 4622 C CA . THR A 1 632 ? -8.632 10.263 -41.554 1.00 54.31 632 THR A CA 1
ATOM 4623 C C . THR A 1 632 ? -9.897 9.666 -42.175 1.00 54.31 632 THR A C 1
ATOM 4625 O O . THR A 1 632 ? -11.017 10.025 -41.796 1.00 54.31 632 THR A O 1
ATOM 4628 N N . ALA A 1 633 ? -9.721 8.700 -43.079 1.00 59.84 633 ALA A N 1
ATOM 4629 C CA . ALA A 1 633 ? -10.792 7.797 -43.488 1.00 59.84 633 ALA A CA 1
ATOM 4630 C C . ALA A 1 633 ? -11.241 6.928 -42.297 1.00 59.84 633 ALA A C 1
ATOM 4632 O O . ALA A 1 633 ? -10.441 6.608 -41.412 1.00 59.84 633 ALA A O 1
ATOM 4633 N N . ALA A 1 634 ? -12.520 6.541 -42.275 1.00 72.00 634 ALA A N 1
ATOM 4634 C CA . ALA A 1 634 ? -13.025 5.618 -41.262 1.00 72.00 634 ALA A CA 1
ATOM 4635 C C . ALA A 1 634 ? -12.284 4.277 -41.371 1.00 72.00 634 ALA A C 1
ATOM 4637 O O . ALA A 1 634 ? -12.215 3.699 -42.454 1.00 72.00 634 ALA A O 1
ATOM 4638 N N . SER A 1 635 ? -11.694 3.831 -40.264 1.00 82.12 635 SER A N 1
ATOM 4639 C CA . SER A 1 635 ? -10.823 2.654 -40.202 1.00 82.12 635 SER A CA 1
ATOM 4640 C C . SER A 1 635 ? -11.244 1.768 -39.044 1.00 82.12 635 SER A C 1
ATOM 4642 O O . SER A 1 635 ? -11.503 2.271 -37.952 1.00 82.12 635 SER A O 1
ATOM 4644 N N . GLU A 1 636 ? -11.304 0.462 -39.277 1.00 87.00 636 GLU A N 1
ATOM 4645 C CA . GLU A 1 636 ? -11.819 -0.503 -38.310 1.00 87.00 636 GLU A CA 1
ATOM 4646 C C . GLU A 1 636 ? -10.869 -1.694 -38.182 1.00 87.00 636 GLU A C 1
ATOM 4648 O O . GLU A 1 636 ? -10.268 -2.125 -39.168 1.00 87.00 636 GLU A O 1
ATOM 4653 N N . ALA A 1 637 ? -10.745 -2.233 -36.971 1.00 88.31 637 ALA A N 1
ATOM 4654 C CA . ALA A 1 637 ? -9.983 -3.445 -36.695 1.00 88.31 637 ALA A CA 1
ATOM 4655 C C . ALA A 1 637 ? -10.712 -4.312 -35.650 1.00 88.31 637 ALA A C 1
ATOM 4657 O O . ALA A 1 637 ? -11.357 -3.760 -34.749 1.00 88.31 637 ALA A O 1
ATOM 4658 N N . PRO A 1 638 ? -10.632 -5.652 -35.744 1.00 87.94 638 PRO A N 1
ATOM 4659 C CA . PRO A 1 638 ? -11.187 -6.534 -34.727 1.00 87.94 638 PRO A CA 1
ATOM 4660 C C . PRO A 1 638 ? -10.391 -6.422 -33.422 1.00 87.94 638 PRO A C 1
ATOM 4662 O O . PRO A 1 638 ? -9.166 -6.285 -33.439 1.00 87.94 638 PRO A O 1
ATOM 4665 N N . LEU A 1 639 ? -11.099 -6.533 -32.299 1.00 89.25 639 LEU A N 1
ATOM 4666 C CA . LEU A 1 639 ? -10.519 -6.715 -30.969 1.00 89.25 639 LEU A CA 1
ATOM 4667 C C . LEU A 1 639 ? -10.795 -8.135 -30.479 1.00 89.25 639 LEU A C 1
ATOM 4669 O O . LEU A 1 639 ? -11.918 -8.624 -30.599 1.00 89.25 639 LEU A O 1
ATOM 4673 N N . ALA A 1 640 ? -9.807 -8.777 -29.867 1.00 84.75 640 ALA A N 1
ATOM 4674 C CA . ALA A 1 640 ? -10.003 -10.041 -29.163 1.00 84.75 640 ALA A CA 1
ATOM 4675 C C . ALA A 1 640 ? -9.477 -9.940 -27.725 1.00 84.75 640 ALA A C 1
ATOM 4677 O O . ALA A 1 640 ? -8.432 -9.321 -27.517 1.00 84.75 640 ALA A O 1
ATOM 4678 N N . PRO A 1 641 ? -10.149 -10.555 -26.735 1.00 80.38 641 PRO A N 1
ATOM 4679 C CA . PRO A 1 641 ? -9.558 -10.726 -25.417 1.00 80.38 641 PRO A CA 1
ATOM 4680 C C . PRO A 1 641 ? -8.312 -11.615 -25.547 1.00 80.38 641 PRO A C 1
ATOM 4682 O O . PRO A 1 641 ? -8.373 -12.702 -26.129 1.00 80.38 641 PRO A O 1
ATOM 4685 N N . GLY A 1 642 ? -7.188 -11.141 -25.016 1.00 71.31 642 GLY A N 1
ATOM 4686 C CA . GLY A 1 642 ? -5.919 -11.861 -24.994 1.00 71.31 642 GLY A CA 1
ATOM 4687 C C . GLY A 1 642 ? -5.186 -11.548 -23.701 1.00 71.31 642 GLY A C 1
ATOM 4688 O O . GLY A 1 642 ? -4.706 -10.436 -23.504 1.00 71.31 642 GLY A O 1
ATOM 4689 N N . GLY A 1 643 ? -5.155 -12.506 -22.777 1.00 64.81 643 GLY A N 1
ATOM 4690 C CA . GLY A 1 643 ? -4.525 -12.311 -21.475 1.00 64.81 643 GLY A CA 1
ATOM 4691 C C . GLY A 1 643 ? -5.098 -11.146 -20.651 1.00 64.81 643 GLY A C 1
ATOM 4692 O O . GLY A 1 643 ? -4.352 -10.497 -19.921 1.00 64.81 643 GLY A O 1
ATOM 4693 N N . GLY A 1 644 ? -6.405 -10.882 -20.702 1.00 71.94 644 GLY A N 1
ATOM 4694 C CA . GLY A 1 644 ? -7.048 -9.861 -19.855 1.00 71.94 644 GLY A CA 1
ATOM 4695 C C . GLY A 1 644 ? -6.965 -8.421 -20.361 1.00 71.94 644 GLY A C 1
ATOM 4696 O O . GLY A 1 644 ? -7.668 -7.556 -19.840 1.00 71.94 644 GLY A O 1
ATOM 4697 N N . GLU A 1 645 ? -6.162 -8.184 -21.394 1.00 81.12 645 GLU A N 1
ATOM 4698 C CA . GLU A 1 645 ? -6.224 -6.993 -22.236 1.00 81.12 645 GLU A CA 1
ATOM 4699 C C . GLU A 1 645 ? -6.991 -7.313 -23.527 1.00 81.12 645 GLU A C 1
ATOM 4701 O O . GLU A 1 645 ? -7.306 -8.474 -23.824 1.00 81.12 645 GLU A O 1
ATOM 4706 N N . TYR A 1 646 ? -7.275 -6.277 -24.315 1.00 87.31 646 TYR A N 1
ATOM 4707 C CA . TYR A 1 646 ? -7.844 -6.422 -25.650 1.00 87.31 646 TYR A CA 1
ATOM 4708 C C . TYR A 1 646 ? -6.767 -6.178 -26.702 1.00 87.31 646 TYR A C 1
ATOM 4710 O O . TYR A 1 646 ? -6.166 -5.106 -26.770 1.00 87.31 646 TYR A O 1
ATOM 4718 N N . LEU A 1 647 ? -6.524 -7.201 -27.519 1.00 89.25 647 LEU A N 1
ATOM 4719 C CA . LEU A 1 647 ? -5.528 -7.177 -28.580 1.00 89.25 647 LEU A CA 1
ATOM 4720 C C . LEU A 1 647 ? -6.161 -6.707 -29.891 1.00 89.25 647 LEU A C 1
ATOM 4722 O O . LEU A 1 647 ? -7.243 -7.166 -30.262 1.00 89.25 647 LEU A O 1
ATOM 4726 N N . VAL A 1 648 ? -5.449 -5.845 -30.614 1.00 90.94 648 VAL A N 1
ATOM 4727 C CA . VAL A 1 648 ? -5.739 -5.439 -31.995 1.00 90.94 648 VAL A CA 1
ATOM 4728 C C . VAL A 1 648 ? -4.643 -5.972 -32.920 1.00 90.94 648 VAL A C 1
ATOM 4730 O O . VAL A 1 648 ? -3.476 -6.016 -32.528 1.00 90.94 648 VAL A O 1
ATOM 4733 N N . LYS A 1 649 ? -4.985 -6.376 -34.151 1.00 89.44 649 LYS A N 1
ATOM 4734 C CA . LYS A 1 649 ? -3.987 -6.762 -35.165 1.00 89.44 649 LYS A CA 1
ATOM 4735 C C . LYS A 1 649 ? -3.762 -5.624 -36.158 1.00 89.44 649 LYS A C 1
ATOM 4737 O O . LYS A 1 649 ? -4.700 -5.198 -36.830 1.00 89.44 649 LYS A O 1
ATOM 4742 N N . LEU A 1 650 ? -2.522 -5.151 -36.244 1.00 91.38 650 LEU A N 1
ATOM 4743 C CA . LEU A 1 650 ? -2.088 -4.052 -37.109 1.00 91.38 650 LEU A CA 1
ATOM 4744 C C . LEU A 1 650 ? -0.997 -4.529 -38.070 1.00 91.38 650 LEU A C 1
ATOM 4746 O O . LEU A 1 650 ? -0.318 -5.520 -37.807 1.00 91.38 650 LEU A O 1
ATOM 4750 N N . GLY A 1 651 ? -0.827 -3.827 -39.189 1.00 92.44 651 GLY A N 1
ATOM 4751 C CA . GLY A 1 651 ? 0.310 -4.018 -40.096 1.00 92.44 651 GLY A CA 1
ATOM 4752 C C . GLY A 1 651 ? 1.307 -2.870 -39.977 1.00 92.44 651 GLY A C 1
ATOM 4753 O O . GLY A 1 651 ? 0.895 -1.736 -39.758 1.00 92.44 651 GLY A O 1
ATOM 4754 N N . ILE A 1 652 ? 2.600 -3.127 -40.157 1.00 94.44 652 ILE A N 1
ATOM 4755 C CA . ILE A 1 652 ? 3.638 -2.090 -40.204 1.00 94.44 652 ILE A CA 1
ATOM 4756 C C . ILE A 1 652 ? 4.668 -2.391 -41.300 1.00 94.44 652 ILE A C 1
ATOM 4758 O O . ILE A 1 652 ? 4.986 -3.551 -41.551 1.00 94.44 652 ILE A O 1
ATOM 4762 N N . GLY A 1 653 ? 5.172 -1.366 -41.984 1.00 93.38 653 GLY A N 1
ATOM 4763 C CA . GLY A 1 653 ? 6.230 -1.513 -42.990 1.00 93.38 653 GLY A CA 1
ATOM 4764 C C . GLY A 1 653 ? 5.800 -1.733 -44.444 1.00 93.38 653 GLY A C 1
ATOM 4765 O O . GLY A 1 653 ? 4.615 -1.818 -44.783 1.00 93.38 653 GLY A O 1
ATOM 4766 N N . THR A 1 654 ? 6.804 -1.810 -45.326 1.00 92.56 654 THR A N 1
ATOM 4767 C CA . THR A 1 654 ? 6.666 -2.176 -46.749 1.00 92.56 654 THR A CA 1
ATOM 4768 C C . THR A 1 654 ? 7.671 -3.278 -47.122 1.00 92.56 654 THR A C 1
ATOM 4770 O O . THR A 1 654 ? 8.848 -2.958 -47.271 1.00 92.56 654 THR A O 1
ATOM 4773 N N . PRO A 1 655 ? 7.258 -4.542 -47.343 1.00 92.19 655 PRO A N 1
ATOM 4774 C CA . PRO A 1 655 ? 5.897 -5.074 -47.234 1.00 92.19 655 PRO A CA 1
ATOM 4775 C C . PRO A 1 655 ? 5.364 -5.047 -45.794 1.00 92.19 655 PRO A C 1
ATOM 4777 O O . PRO A 1 655 ? 6.128 -4.918 -44.842 1.00 92.19 655 PRO A O 1
ATOM 4780 N N . GLN A 1 656 ? 4.044 -5.173 -45.643 1.00 90.75 656 GLN A N 1
ATOM 4781 C CA . GLN A 1 656 ? 3.396 -5.134 -44.331 1.00 90.75 656 GLN A CA 1
ATOM 4782 C C . GLN A 1 656 ? 3.718 -6.383 -43.507 1.00 90.75 656 GLN A C 1
ATOM 4784 O O . GLN A 1 656 ? 3.393 -7.509 -43.883 1.00 90.75 656 GLN A O 1
ATOM 4789 N N . HIS A 1 657 ? 4.314 -6.150 -42.347 1.00 92.25 657 HIS A N 1
ATOM 4790 C CA . HIS A 1 657 ? 4.495 -7.099 -41.266 1.00 92.25 657 HIS A CA 1
ATOM 4791 C C . HIS A 1 657 ? 3.322 -6.958 -40.288 1.00 92.25 657 HIS A C 1
ATOM 4793 O O . HIS A 1 657 ? 3.118 -5.882 -39.726 1.00 92.25 657 HIS A O 1
ATOM 4799 N N . PHE A 1 658 ? 2.532 -8.016 -40.095 1.00 91.06 658 PHE A N 1
ATOM 4800 C CA . PHE A 1 658 ? 1.375 -7.980 -39.197 1.00 91.06 658 PHE A CA 1
ATOM 4801 C C . PHE A 1 658 ? 1.732 -8.447 -37.787 1.00 91.06 658 PHE A C 1
ATOM 4803 O O . PHE A 1 658 ? 2.295 -9.525 -37.617 1.00 91.06 658 PHE A O 1
ATOM 4810 N N . PHE A 1 659 ? 1.333 -7.659 -36.792 1.00 89.88 659 PHE A N 1
ATOM 4811 C CA . PHE A 1 659 ? 1.583 -7.900 -35.376 1.00 89.88 659 PHE A CA 1
ATOM 4812 C C . PHE A 1 659 ? 0.310 -7.660 -34.555 1.00 89.88 659 PHE A C 1
ATOM 4814 O O . PHE A 1 659 ? -0.517 -6.805 -34.881 1.00 89.88 659 PHE A O 1
ATOM 4821 N N . SER A 1 660 ? 0.136 -8.446 -33.499 1.00 90.00 660 SER A N 1
ATOM 4822 C CA . SER A 1 660 ? -0.946 -8.297 -32.522 1.00 90.00 660 SER A CA 1
ATOM 4823 C C . SER A 1 660 ? -0.423 -7.492 -31.335 1.00 90.00 660 SER A C 1
ATOM 4825 O O . SER A 1 660 ? 0.646 -7.809 -30.817 1.00 90.00 660 SER A O 1
ATOM 4827 N N . ALA A 1 661 ? -1.139 -6.462 -30.896 1.00 90.25 661 ALA A N 1
ATOM 4828 C CA . ALA A 1 661 ? -0.687 -5.549 -29.846 1.00 90.25 661 ALA A CA 1
ATOM 4829 C C . ALA A 1 661 ? -1.823 -5.184 -28.886 1.00 90.25 661 ALA A C 1
ATOM 4831 O O . ALA A 1 661 ? -2.989 -5.158 -29.283 1.00 90.25 661 ALA A O 1
ATOM 4832 N N . ALA A 1 662 ? -1.479 -4.911 -27.628 1.00 89.44 662 ALA A N 1
ATOM 4833 C CA . ALA A 1 662 ? -2.433 -4.468 -26.617 1.00 89.44 662 ALA A CA 1
ATOM 4834 C C . ALA A 1 662 ? -2.948 -3.057 -26.927 1.00 89.44 662 ALA A C 1
ATOM 4836 O O . ALA A 1 662 ? -2.174 -2.195 -27.339 1.00 89.44 662 ALA A O 1
ATOM 4837 N N . VAL A 1 663 ? -4.242 -2.810 -26.732 1.00 91.19 663 VAL A N 1
ATOM 4838 C CA . VAL A 1 663 ? -4.816 -1.459 -26.798 1.00 91.19 663 VAL A CA 1
ATOM 4839 C C . VAL A 1 663 ? -4.783 -0.829 -25.409 1.00 91.19 663 VAL A C 1
ATOM 4841 O O . VAL A 1 663 ? -5.154 -1.477 -24.435 1.00 91.19 663 VAL A O 1
ATOM 4844 N N . ASP A 1 664 ? -4.376 0.436 -25.333 1.00 91.31 664 ASP A N 1
ATOM 4845 C CA . ASP A 1 664 ? -4.224 1.178 -24.080 1.00 91.31 664 ASP A CA 1
ATOM 4846 C C . ASP A 1 664 ? -4.708 2.628 -24.272 1.00 91.31 664 ASP A C 1
ATOM 4848 O O . ASP A 1 664 ? -4.297 3.308 -25.213 1.00 91.31 664 ASP A O 1
ATOM 4852 N N . THR A 1 665 ? -5.612 3.107 -23.412 1.00 92.44 665 THR A N 1
ATOM 4853 C CA . THR A 1 665 ? -6.145 4.487 -23.436 1.00 92.44 665 THR A CA 1
ATOM 4854 C C . THR A 1 665 ? -5.487 5.419 -22.414 1.00 92.44 665 THR A C 1
ATOM 4856 O O . THR A 1 665 ? -5.752 6.622 -22.430 1.00 92.44 665 THR A O 1
ATOM 4859 N N . ALA A 1 666 ? -4.627 4.884 -21.552 1.00 84.62 666 ALA A N 1
ATOM 4860 C CA . ALA A 1 666 ? -3.800 5.588 -20.581 1.00 84.62 666 ALA A CA 1
ATOM 4861 C C . ALA A 1 666 ? -2.365 5.861 -21.100 1.00 84.62 666 ALA A C 1
ATOM 4863 O O . ALA A 1 666 ? -1.665 6.703 -20.544 1.00 84.62 666 ALA A O 1
ATOM 4864 N N . THR A 1 667 ? -1.951 5.217 -22.195 1.00 84.06 667 THR A N 1
ATOM 4865 C CA . THR A 1 667 ? -0.632 5.377 -22.836 1.00 84.06 667 THR A CA 1
ATOM 4866 C C . THR A 1 667 ? -0.688 6.144 -24.158 1.00 84.06 667 THR A C 1
ATOM 4868 O O . THR A 1 667 ? -1.620 5.999 -24.952 1.00 84.06 667 THR A O 1
ATOM 4871 N N . ASP A 1 668 ? 0.378 6.898 -24.445 1.00 86.19 668 ASP A N 1
ATOM 4872 C CA . ASP A 1 668 ? 0.579 7.569 -25.735 1.00 86.19 668 ASP A CA 1
ATOM 4873 C C . ASP A 1 668 ? 1.467 6.787 -26.716 1.00 86.19 668 ASP A C 1
ATOM 4875 O O . ASP A 1 668 ? 1.199 6.808 -27.910 1.00 86.19 668 ASP A O 1
ATOM 4879 N N . LEU A 1 669 ? 2.517 6.083 -26.283 1.00 88.00 669 LEU A N 1
ATOM 4880 C CA . LEU A 1 669 ? 3.442 5.453 -27.234 1.00 88.00 669 LEU A CA 1
ATOM 4881 C C . LEU A 1 669 ? 2.842 4.202 -27.909 1.00 88.00 669 LEU A C 1
ATOM 4883 O O . LEU A 1 669 ? 2.466 3.238 -27.244 1.00 88.00 669 LEU A O 1
ATOM 4887 N N . VAL A 1 670 ? 2.836 4.182 -29.245 1.00 90.81 670 VAL A N 1
ATOM 4888 C CA . VAL A 1 670 ? 2.711 2.949 -30.043 1.00 90.81 670 VAL A CA 1
ATOM 4889 C C . VAL A 1 670 ? 4.097 2.317 -30.182 1.00 90.81 670 VAL A C 1
ATOM 4891 O O . VAL A 1 670 ? 5.022 3.003 -30.613 1.00 90.81 670 VAL A O 1
ATOM 4894 N N . TRP A 1 671 ? 4.268 1.032 -29.865 1.00 92.38 671 TRP A N 1
ATOM 4895 C CA . TRP A 1 671 ? 5.547 0.323 -30.037 1.00 92.38 671 TRP A CA 1
ATOM 4896 C C . TRP A 1 671 ? 5.376 -1.179 -30.290 1.00 92.38 671 TRP A C 1
ATOM 4898 O O . TRP A 1 671 ? 4.322 -1.753 -30.010 1.00 92.38 671 TRP A O 1
ATOM 4908 N N . LEU A 1 672 ? 6.432 -1.819 -30.801 1.00 93.69 672 LEU A N 1
ATOM 4909 C CA . LEU A 1 672 ? 6.557 -3.277 -30.934 1.00 93.69 672 LEU A CA 1
ATOM 4910 C C . LEU A 1 672 ? 8.015 -3.744 -30.815 1.00 93.69 672 LEU A C 1
ATOM 4912 O O . LEU A 1 672 ? 8.940 -2.942 -30.953 1.00 93.69 672 LEU A O 1
ATOM 4916 N N . GLN A 1 673 ? 8.228 -5.040 -30.571 1.00 92.25 673 GLN A N 1
ATOM 4917 C CA . GLN A 1 673 ? 9.575 -5.622 -30.513 1.00 92.25 673 GLN A CA 1
ATOM 4918 C C . GLN A 1 673 ? 10.217 -5.716 -31.914 1.00 92.25 673 GLN A C 1
ATOM 4920 O O . GLN A 1 673 ? 9.586 -6.135 -32.890 1.00 92.25 673 GLN A O 1
ATOM 4925 N N . CYS A 1 674 ? 11.499 -5.359 -31.992 1.00 95.12 674 CYS A N 1
ATOM 4926 C CA . CYS A 1 674 ? 12.288 -5.192 -33.208 1.00 95.12 674 CYS A CA 1
ATOM 4927 C C . CYS A 1 674 ? 13.556 -6.069 -33.232 1.00 95.12 674 CYS A C 1
ATOM 4929 O O . CYS A 1 674 ? 14.001 -6.604 -32.219 1.00 95.12 674 CYS A O 1
ATOM 4931 N N . GLN A 1 675 ? 14.152 -6.224 -34.419 1.00 93.75 675 GLN A N 1
ATOM 4932 C CA . GLN A 1 675 ? 15.453 -6.867 -34.622 1.00 93.75 675 GLN A CA 1
ATOM 4933 C C . GLN A 1 675 ? 16.569 -5.818 -34.831 1.00 93.75 675 GLN A C 1
ATOM 4935 O O . GLN A 1 675 ? 16.409 -4.950 -35.693 1.00 93.75 675 GLN A O 1
ATOM 4940 N N . PRO A 1 676 ? 17.728 -5.930 -34.149 1.00 91.81 676 PRO A N 1
ATOM 4941 C CA . PRO A 1 676 ? 18.087 -6.972 -33.186 1.00 91.81 676 PRO A CA 1
ATOM 4942 C C . PRO A 1 676 ? 17.329 -6.826 -31.859 1.00 91.81 676 PRO A C 1
ATOM 4944 O O . PRO A 1 676 ? 17.207 -5.733 -31.326 1.00 91.81 676 PRO A O 1
ATOM 4947 N N . CYS A 1 677 ? 16.864 -7.953 -31.323 1.00 87.69 677 CYS A N 1
ATOM 4948 C CA . CYS A 1 677 ? 16.318 -8.028 -29.973 1.00 87.69 677 CYS A CA 1
ATOM 4949 C C . CYS A 1 677 ? 17.459 -8.405 -29.019 1.00 87.69 677 CYS A C 1
ATOM 4951 O O . CYS A 1 677 ? 18.058 -9.471 -29.172 1.00 87.69 677 CYS A O 1
ATOM 4953 N N . ILE A 1 678 ? 17.767 -7.526 -28.067 1.00 86.88 678 ILE A N 1
ATOM 4954 C CA . ILE A 1 678 ? 18.804 -7.698 -27.043 1.00 86.88 678 ILE A CA 1
ATOM 4955 C C . ILE A 1 678 ? 18.224 -8.429 -25.826 1.00 86.88 678 ILE A C 1
ATOM 4957 O O . ILE A 1 678 ? 18.825 -9.381 -25.334 1.00 86.88 678 ILE A O 1
ATOM 4961 N N . SER A 1 679 ? 17.058 -7.991 -25.338 1.00 86.69 679 SER A N 1
ATOM 4962 C CA . SER A 1 679 ? 16.435 -8.525 -24.118 1.00 86.69 679 SER A CA 1
ATOM 4963 C C . SER A 1 679 ? 14.917 -8.311 -24.123 1.00 86.69 679 SER A C 1
ATOM 4965 O O . SER A 1 679 ? 14.386 -7.510 -23.355 1.00 86.69 679 SER A O 1
ATOM 4967 N N . CYS A 1 680 ? 14.214 -9.009 -25.011 1.00 83.81 680 CYS A N 1
ATOM 4968 C CA . CYS A 1 680 ? 12.764 -8.900 -25.196 1.00 83.81 680 CYS A CA 1
ATOM 4969 C C . CYS A 1 680 ? 12.049 -10.226 -24.884 1.00 83.81 680 CYS A C 1
ATOM 4971 O O . CYS A 1 680 ? 12.658 -11.301 -24.894 1.00 83.81 680 CYS A O 1
ATOM 4973 N N . PHE A 1 681 ? 10.748 -10.167 -24.600 1.00 79.00 681 PHE A N 1
ATOM 4974 C CA . PHE A 1 681 ? 9.952 -11.344 -24.253 1.00 79.00 681 PHE A CA 1
ATOM 4975 C C . PHE A 1 681 ? 9.515 -12.138 -25.495 1.00 79.00 681 PHE A C 1
ATOM 4977 O O . PHE A 1 681 ? 9.490 -11.654 -26.629 1.00 79.00 681 PHE A O 1
ATOM 4984 N N . ARG A 1 682 ? 9.136 -13.404 -25.291 1.00 77.94 682 ARG A N 1
ATOM 4985 C CA . ARG A 1 682 ? 8.659 -14.265 -26.378 1.00 77.94 682 ARG A CA 1
ATOM 4986 C C . ARG A 1 682 ? 7.212 -13.924 -26.749 1.00 77.94 682 ARG A C 1
ATOM 4988 O O . ARG A 1 682 ? 6.305 -14.242 -25.990 1.00 77.94 682 ARG A O 1
ATOM 4995 N N . GLN A 1 683 ? 7.031 -13.358 -27.939 1.00 78.50 683 GLN A N 1
ATOM 4996 C CA . GLN A 1 683 ? 5.739 -13.091 -28.587 1.00 78.50 683 GLN A CA 1
ATOM 4997 C C . GLN A 1 683 ? 5.309 -14.224 -29.550 1.00 78.50 683 GLN A C 1
ATOM 4999 O O . GLN A 1 683 ? 6.080 -15.157 -29.805 1.00 78.50 683 GLN A O 1
ATOM 5004 N N . LEU A 1 684 ? 4.079 -14.143 -30.080 1.00 80.38 684 LEU A N 1
ATOM 5005 C CA . LEU A 1 684 ? 3.510 -15.114 -31.033 1.00 80.38 684 LEU A CA 1
ATOM 5006 C C . LEU A 1 684 ? 3.720 -14.750 -32.511 1.00 80.38 684 LEU A C 1
ATOM 5008 O O . LEU A 1 684 ? 4.107 -15.617 -33.294 1.00 80.38 684 LEU A O 1
ATOM 5012 N N . ASP A 1 685 ? 3.460 -13.498 -32.903 1.00 85.81 685 ASP A N 1
ATOM 5013 C CA . ASP A 1 685 ? 3.795 -13.019 -34.250 1.00 85.81 685 ASP A CA 1
ATOM 5014 C C . ASP A 1 685 ? 5.332 -12.900 -34.395 1.00 85.81 685 ASP A C 1
ATOM 5016 O O . ASP A 1 685 ? 6.035 -12.778 -33.387 1.00 85.81 685 ASP A O 1
ATOM 5020 N N . PRO A 1 686 ? 5.913 -12.933 -35.610 1.00 88.38 686 PRO A N 1
ATOM 5021 C CA . PRO A 1 686 ? 7.356 -12.752 -35.785 1.00 88.38 686 PRO A CA 1
ATOM 5022 C C . PRO A 1 686 ? 7.831 -11.385 -35.264 1.00 88.38 686 PRO A C 1
ATOM 5024 O O . PRO A 1 686 ? 7.081 -10.418 -35.302 1.00 88.38 686 PRO A O 1
ATOM 5027 N N . VAL A 1 687 ? 9.083 -11.273 -34.812 1.00 91.81 687 VAL A N 1
ATOM 5028 C CA . VAL A 1 687 ? 9.669 -9.975 -34.409 1.00 91.81 687 VAL A CA 1
ATOM 5029 C C . VAL A 1 687 ? 9.895 -9.107 -35.653 1.00 91.81 687 VAL A C 1
ATOM 5031 O O . VAL A 1 687 ? 10.384 -9.617 -36.667 1.00 91.81 687 VAL A O 1
ATOM 5034 N N . PHE A 1 688 ? 9.565 -7.813 -35.600 1.00 95.50 688 PHE A N 1
ATOM 5035 C CA . PHE A 1 688 ? 9.722 -6.915 -36.749 1.00 95.50 688 PHE A CA 1
ATOM 5036 C C . PHE A 1 688 ? 11.199 -6.740 -37.114 1.00 95.50 688 PHE A C 1
ATOM 5038 O O . PHE A 1 688 ? 12.044 -6.530 -36.246 1.00 95.50 688 PHE A O 1
ATOM 5045 N N . ASN A 1 689 ? 11.530 -6.801 -38.405 1.00 95.56 689 ASN A N 1
ATOM 5046 C CA . ASN A 1 689 ? 12.885 -6.544 -38.888 1.00 95.56 689 ASN A CA 1
ATOM 5047 C C . ASN A 1 689 ? 12.909 -5.245 -39.711 1.00 95.56 689 ASN A C 1
ATOM 5049 O O . ASN A 1 689 ? 12.517 -5.271 -40.882 1.00 95.56 689 ASN A O 1
ATOM 5053 N N . PRO A 1 690 ? 13.417 -4.134 -39.142 1.00 94.94 690 PRO A N 1
ATOM 5054 C CA . PRO A 1 690 ? 13.543 -2.853 -39.833 1.00 94.94 690 PRO A CA 1
ATOM 5055 C C . PRO A 1 690 ? 14.227 -2.928 -41.200 1.00 94.94 690 PRO A C 1
ATOM 5057 O O . PRO A 1 690 ? 13.830 -2.231 -42.129 1.00 94.94 690 PRO A O 1
ATOM 5060 N N . ARG A 1 691 ? 15.219 -3.816 -41.362 1.00 95.19 691 ARG A N 1
ATOM 5061 C CA . ARG A 1 691 ? 16.003 -3.958 -42.602 1.00 95.19 691 ARG A CA 1
ATOM 5062 C C . ARG A 1 691 ? 15.211 -4.574 -43.759 1.00 95.19 691 ARG A C 1
ATOM 5064 O O . ARG A 1 691 ? 15.699 -4.562 -44.885 1.00 95.19 691 ARG A O 1
ATOM 5071 N N . LEU A 1 692 ? 14.029 -5.134 -43.488 1.00 95.12 692 LEU A N 1
ATOM 5072 C CA . LEU A 1 692 ? 13.129 -5.690 -44.503 1.00 95.12 692 LEU A CA 1
ATOM 5073 C C . LEU A 1 692 ? 12.037 -4.703 -44.943 1.00 95.12 692 LEU A C 1
ATOM 5075 O O . LEU A 1 692 ? 11.377 -4.965 -45.946 1.00 95.12 692 LEU A O 1
ATOM 5079 N N . SER A 1 693 ? 11.845 -3.583 -44.233 1.00 96.31 693 SER A N 1
ATOM 5080 C CA . SER A 1 693 ? 10.872 -2.557 -44.615 1.00 96.31 693 SER A CA 1
ATOM 5081 C C . SER A 1 693 ? 11.525 -1.468 -45.466 1.00 96.31 693 SER A C 1
ATOM 5083 O O . SER A 1 693 ? 12.361 -0.701 -44.995 1.00 96.31 693 SER A O 1
ATOM 5085 N N . SER A 1 694 ? 11.084 -1.331 -46.716 1.00 95.81 694 SER A N 1
ATOM 5086 C CA . SER A 1 694 ? 11.552 -0.287 -47.638 1.00 95.81 694 SER A CA 1
ATOM 5087 C C . SER A 1 694 ? 10.995 1.114 -47.331 1.00 95.81 694 SER A C 1
ATOM 5089 O O . SER A 1 694 ? 11.151 2.020 -48.152 1.00 95.81 694 SER A O 1
ATOM 5091 N N . SER A 1 695 ? 10.271 1.289 -46.222 1.00 93.19 695 SER A N 1
ATOM 5092 C CA . SER A 1 695 ? 9.750 2.583 -45.761 1.00 93.19 695 SER A CA 1
ATOM 5093 C C . SER A 1 695 ? 10.077 2.903 -44.299 1.00 93.19 695 SER A C 1
ATOM 5095 O O . SER A 1 695 ? 9.620 3.931 -43.803 1.00 93.19 695 SER A O 1
ATOM 5097 N N . PHE A 1 696 ? 10.900 2.077 -43.645 1.00 95.94 696 PHE A N 1
ATOM 5098 C CA . PHE A 1 696 ? 11.419 2.346 -42.308 1.00 95.94 696 PHE A CA 1
ATOM 5099 C C . PHE A 1 696 ? 12.466 3.466 -42.339 1.00 95.94 696 PHE A C 1
ATOM 5101 O O . PHE A 1 696 ? 13.415 3.423 -43.124 1.00 95.94 696 PHE A O 1
ATOM 5108 N N . ALA A 1 697 ? 12.332 4.434 -41.438 1.00 94.44 697 ALA A N 1
ATOM 5109 C CA . ALA A 1 697 ? 13.335 5.455 -41.162 1.00 94.44 697 ALA A CA 1
ATOM 5110 C C . ALA A 1 697 ? 13.485 5.656 -39.649 1.00 94.44 697 ALA A C 1
ATOM 5112 O O . ALA A 1 697 ? 12.497 5.679 -38.922 1.00 94.44 697 ALA A O 1
ATOM 5113 N N . VAL A 1 698 ? 14.712 5.838 -39.164 1.00 93.00 698 VAL A N 1
ATOM 5114 C CA . VAL A 1 698 ? 14.969 6.185 -37.756 1.00 93.00 698 VAL A CA 1
ATOM 5115 C C . VAL A 1 698 ? 14.600 7.653 -37.511 1.00 93.00 698 VAL A C 1
ATOM 5117 O O . VAL A 1 698 ? 14.894 8.508 -38.348 1.00 93.00 698 VAL A O 1
ATOM 5120 N N . VAL A 1 699 ? 13.977 7.960 -36.369 1.00 90.62 699 VAL A N 1
ATOM 5121 C CA . VAL A 1 699 ? 13.765 9.344 -35.916 1.00 90.62 699 VAL A CA 1
ATOM 5122 C C . VAL A 1 699 ? 15.107 9.908 -35.427 1.00 90.62 699 VAL A C 1
ATOM 5124 O O . VAL A 1 699 ? 15.685 9.336 -34.502 1.00 90.62 699 VAL A O 1
ATOM 5127 N N . PRO A 1 700 ? 15.625 11.019 -35.987 1.00 86.94 700 PRO A N 1
ATOM 5128 C CA . PRO A 1 700 ? 16.860 11.627 -35.493 1.00 86.94 700 PRO A CA 1
ATOM 5129 C C . PRO A 1 700 ? 16.677 12.203 -34.085 1.00 86.94 700 PRO A C 1
ATOM 5131 O O . PRO A 1 700 ? 15.630 12.796 -33.800 1.00 86.94 700 PRO A O 1
ATOM 5134 N N . CYS A 1 701 ? 17.703 12.110 -33.233 1.00 81.56 701 CYS A N 1
ATOM 5135 C CA . CYS A 1 701 ? 17.665 12.655 -31.867 1.00 81.56 701 CYS A CA 1
ATOM 5136 C C . CYS A 1 701 ? 17.306 14.157 -31.847 1.00 81.56 701 CYS A C 1
ATOM 5138 O O . CYS A 1 701 ? 16.454 14.597 -31.081 1.00 81.56 701 CYS A O 1
ATOM 5140 N N . ARG A 1 702 ? 17.859 14.951 -32.774 1.00 81.25 702 ARG A N 1
ATOM 5141 C CA . ARG A 1 702 ? 17.627 16.410 -32.867 1.00 81.25 702 ARG A CA 1
ATOM 5142 C C . ARG A 1 702 ? 16.296 16.814 -33.527 1.00 81.25 702 ARG A C 1
ATOM 5144 O O . ARG A 1 702 ? 16.219 17.883 -34.127 1.00 81.25 702 ARG A O 1
ATOM 5151 N N . SER A 1 703 ? 15.273 15.962 -33.490 1.00 82.69 703 SER A N 1
ATOM 5152 C CA . SER A 1 703 ? 13.964 16.248 -34.092 1.00 82.69 703 SER A CA 1
ATOM 5153 C C . SER A 1 703 ? 12.921 16.666 -33.053 1.00 82.69 703 SER A C 1
ATOM 5155 O O . SER A 1 703 ? 12.887 16.131 -31.946 1.00 82.69 703 SER A O 1
ATOM 5157 N N . ASP A 1 704 ? 11.981 17.530 -33.451 1.00 82.56 704 ASP A N 1
ATOM 5158 C CA . ASP A 1 704 ? 10.820 17.941 -32.633 1.00 82.56 704 ASP A CA 1
ATOM 5159 C C . ASP A 1 704 ? 9.943 16.756 -32.175 1.00 82.56 704 ASP A C 1
ATOM 5161 O O . ASP A 1 704 ? 9.090 16.896 -31.302 1.00 82.56 704 ASP A O 1
ATOM 5165 N N . THR A 1 705 ? 10.106 15.590 -32.811 1.00 81.94 705 THR A N 1
ATOM 5166 C CA . THR A 1 705 ? 9.448 14.327 -32.444 1.00 81.94 705 THR A CA 1
ATOM 5167 C C . THR A 1 705 ? 10.147 13.644 -31.269 1.00 81.94 705 THR A C 1
ATOM 5169 O O . THR A 1 705 ? 9.475 13.047 -30.437 1.00 81.94 705 THR A O 1
ATOM 5172 N N . CYS A 1 706 ? 11.475 13.753 -31.166 1.00 81.06 706 CYS A N 1
ATOM 5173 C CA . CYS A 1 706 ? 12.228 13.184 -30.049 1.00 81.06 706 CYS A CA 1
ATOM 5174 C C . CYS A 1 706 ? 12.011 13.970 -28.749 1.00 81.06 706 CYS A C 1
ATOM 5176 O O . CYS A 1 706 ? 11.812 13.380 -27.692 1.00 81.06 706 CYS A O 1
ATOM 5178 N N . GLY A 1 707 ? 11.906 15.301 -28.848 1.00 74.50 707 GLY A N 1
ATOM 5179 C CA . GLY A 1 707 ? 11.557 16.189 -27.728 1.00 74.50 707 GLY A CA 1
ATOM 5180 C C . GLY A 1 707 ? 10.137 16.018 -27.159 1.00 74.50 707 GLY A C 1
ATOM 5181 O O . GLY A 1 707 ? 9.705 16.849 -26.369 1.00 74.50 707 GLY A O 1
ATOM 5182 N N . GLN A 1 708 ? 9.403 14.976 -27.568 1.00 73.94 708 GLN A N 1
ATOM 5183 C CA . GLN A 1 708 ? 8.109 14.560 -27.005 1.00 73.94 708 GLN A CA 1
ATOM 5184 C C . GLN A 1 708 ? 8.252 13.390 -26.010 1.00 73.94 708 GLN A C 1
ATOM 5186 O O . GLN A 1 708 ? 7.244 12.848 -25.563 1.00 73.94 708 GLN A O 1
ATOM 5191 N N . LEU A 1 709 ? 9.487 12.983 -25.691 1.00 69.75 709 LEU A N 1
ATOM 5192 C CA . LEU A 1 709 ? 9.823 11.949 -24.711 1.00 69.75 709 LEU A CA 1
ATOM 5193 C C . LEU A 1 709 ? 10.408 12.570 -23.437 1.00 69.75 709 LEU A C 1
ATOM 5195 O O . LEU A 1 709 ? 11.374 13.334 -23.515 1.00 69.75 709 LEU A O 1
ATOM 5199 N N . ASP A 1 710 ? 9.886 12.173 -22.274 1.00 57.78 710 ASP A N 1
ATOM 5200 C CA . ASP A 1 710 ? 10.349 12.664 -20.966 1.00 57.78 710 ASP A CA 1
ATOM 5201 C C . ASP A 1 710 ? 11.792 12.206 -20.630 1.00 57.78 710 ASP A C 1
ATOM 5203 O O . ASP A 1 710 ? 12.550 12.949 -20.009 1.00 57.78 710 ASP A O 1
ATOM 5207 N N . GLU A 1 711 ? 12.205 11.015 -21.091 1.00 56.97 711 GLU A N 1
ATOM 5208 C CA . GLU A 1 711 ? 13.587 10.501 -21.032 1.00 56.97 711 GLU A CA 1
ATOM 5209 C C . GLU A 1 711 ? 14.112 10.228 -22.457 1.00 56.97 711 GLU A C 1
ATOM 5211 O O . GLU A 1 711 ? 13.680 9.272 -23.106 1.00 56.97 711 GLU A O 1
ATOM 5216 N N . HIS A 1 712 ? 15.069 11.036 -22.933 1.00 58.81 712 HIS A N 1
ATOM 5217 C CA . HIS A 1 712 ? 15.809 10.811 -24.185 1.00 58.81 712 HIS A CA 1
ATOM 5218 C C . HIS A 1 712 ? 17.284 11.242 -24.059 1.00 58.81 712 HIS A C 1
ATOM 5220 O O . HIS A 1 712 ? 17.633 12.070 -23.215 1.00 58.81 712 HIS A O 1
ATOM 5226 N N . ARG A 1 713 ? 18.174 10.659 -24.876 1.00 56.78 713 ARG A N 1
ATOM 5227 C CA . ARG A 1 713 ? 19.636 10.851 -24.794 1.00 56.78 713 ARG A CA 1
ATOM 5228 C C . ARG A 1 713 ? 20.156 11.748 -25.923 1.00 56.78 713 ARG A C 1
ATOM 5230 O O . ARG A 1 713 ? 19.815 11.546 -27.081 1.00 56.78 713 ARG A O 1
ATOM 5237 N N . HIS A 1 714 ? 20.999 12.729 -25.593 1.00 55.19 714 HIS A N 1
ATOM 5238 C CA . HIS A 1 714 ? 21.448 13.775 -26.531 1.00 55.19 714 HIS A CA 1
ATOM 5239 C C . HIS A 1 714 ? 22.754 13.490 -27.305 1.00 55.19 714 HIS A C 1
ATOM 5241 O O . HIS A 1 714 ? 23.147 14.321 -28.124 1.00 55.19 714 HIS A O 1
ATOM 5247 N N . ASP A 1 715 ? 23.429 12.368 -27.044 1.00 54.19 715 ASP A N 1
ATOM 5248 C CA . ASP A 1 715 ? 24.794 12.090 -27.542 1.00 54.19 715 ASP A CA 1
ATOM 5249 C C . ASP A 1 715 ? 24.828 11.233 -28.826 1.00 54.19 715 ASP A C 1
ATOM 5251 O O . ASP A 1 715 ? 25.849 11.164 -29.507 1.00 54.19 715 ASP A O 1
ATOM 5255 N N . ASP A 1 716 ? 23.701 10.608 -29.180 1.00 61.75 716 ASP A N 1
ATOM 5256 C CA . ASP A 1 716 ? 23.574 9.643 -30.274 1.00 61.75 716 ASP A CA 1
ATOM 5257 C C . ASP A 1 716 ? 22.716 10.209 -31.429 1.00 61.75 716 ASP A C 1
ATOM 5259 O O . ASP A 1 716 ? 21.776 10.975 -31.211 1.00 61.75 716 ASP A O 1
ATOM 5263 N N . ASP A 1 717 ? 23.005 9.835 -32.684 1.00 79.19 717 ASP A N 1
ATOM 5264 C CA . ASP A 1 717 ? 22.278 10.347 -33.869 1.00 79.19 717 ASP A CA 1
ATOM 5265 C C . ASP A 1 717 ? 20.787 9.940 -33.896 1.00 79.19 717 ASP A C 1
ATOM 5267 O O . ASP A 1 717 ? 19.951 10.597 -34.531 1.00 79.19 717 ASP A O 1
ATOM 5271 N N . ALA A 1 718 ? 20.442 8.855 -33.203 1.00 84.38 718 ALA A N 1
ATOM 5272 C CA . ALA A 1 718 ? 19.120 8.244 -33.180 1.00 84.38 718 ALA A CA 1
ATOM 5273 C C . ALA A 1 718 ? 18.333 8.622 -31.915 1.00 84.38 718 ALA A C 1
ATOM 5275 O O . ALA A 1 718 ? 18.892 8.736 -30.829 1.00 84.38 718 ALA A O 1
ATOM 5276 N N . CYS A 1 719 ? 17.017 8.787 -32.040 1.00 87.69 719 CYS A N 1
ATOM 5277 C CA . CYS A 1 719 ? 16.152 9.062 -30.899 1.00 87.69 719 CYS A CA 1
ATOM 5278 C C . CYS A 1 719 ? 15.896 7.789 -30.074 1.00 87.69 719 CYS A C 1
ATOM 5280 O O . CYS A 1 719 ? 14.966 7.030 -30.362 1.00 87.69 719 CYS A O 1
ATOM 5282 N N . GLU A 1 720 ? 16.725 7.543 -29.061 1.00 88.12 720 GLU A N 1
ATOM 5283 C CA . GLU A 1 720 ? 16.472 6.509 -28.053 1.00 88.12 720 GLU A CA 1
ATOM 5284 C C . GLU A 1 720 ? 15.311 6.896 -27.127 1.00 88.12 720 GLU A C 1
ATOM 5286 O O . GLU A 1 720 ? 15.169 8.058 -26.744 1.00 88.12 720 GLU A O 1
ATOM 5291 N N . TYR A 1 721 ? 14.512 5.904 -26.725 1.00 85.06 721 TYR A N 1
ATOM 5292 C CA . TYR A 1 721 ? 13.448 6.058 -25.736 1.00 85.06 721 TYR A CA 1
ATOM 5293 C C . TYR A 1 721 ? 13.562 5.004 -24.627 1.00 85.06 721 TYR A C 1
ATOM 5295 O O . TYR A 1 721 ? 13.969 3.864 -24.856 1.00 85.06 721 TYR A O 1
ATOM 5303 N N . THR A 1 722 ? 13.145 5.374 -23.417 1.00 82.31 722 THR A N 1
ATOM 5304 C CA . THR A 1 722 ? 12.794 4.436 -22.342 1.00 82.31 722 THR A CA 1
ATOM 5305 C C . THR A 1 722 ? 11.372 4.755 -21.896 1.00 82.31 722 THR A C 1
ATOM 5307 O O . THR A 1 722 ? 11.107 5.862 -21.442 1.00 82.31 722 THR A O 1
ATOM 5310 N N . TYR A 1 723 ? 10.453 3.797 -22.021 1.00 74.81 723 TYR A N 1
ATOM 5311 C CA . TYR A 1 723 ? 9.076 3.930 -21.541 1.00 74.81 723 TYR A CA 1
ATOM 5312 C C . TYR A 1 723 ? 8.845 2.960 -20.381 1.00 74.81 723 TYR A C 1
ATOM 5314 O O . TYR A 1 723 ? 9.087 1.756 -20.504 1.00 74.81 723 TYR A O 1
ATOM 5322 N N . LYS A 1 724 ? 8.400 3.498 -19.243 1.00 67.38 724 LYS A N 1
ATOM 5323 C CA . LYS A 1 724 ? 8.154 2.764 -17.996 1.00 67.38 724 LYS A CA 1
ATOM 5324 C C . LYS A 1 724 ? 6.643 2.659 -17.792 1.00 67.38 724 LYS A C 1
ATOM 5326 O O . LYS A 1 724 ? 5.952 3.671 -17.762 1.00 67.38 724 LYS A O 1
ATOM 5331 N N . TYR A 1 725 ? 6.153 1.435 -17.666 1.00 62.53 725 TYR A N 1
ATOM 5332 C CA . TYR A 1 725 ? 4.770 1.092 -17.357 1.00 62.53 725 TYR A CA 1
ATOM 5333 C C . TYR A 1 725 ? 4.629 0.710 -15.881 1.00 62.53 725 TYR A C 1
ATOM 5335 O O . TYR A 1 725 ? 5.602 0.378 -15.197 1.00 62.53 725 TYR A O 1
ATOM 5343 N N . SER A 1 726 ? 3.392 0.697 -15.395 1.00 49.66 726 SER A N 1
ATOM 5344 C CA . SER A 1 726 ? 3.059 0.155 -14.081 1.00 49.66 726 SER A CA 1
ATOM 5345 C C . SER A 1 726 ? 3.409 -1.340 -13.991 1.00 49.66 726 SER A C 1
ATOM 5347 O O . SER A 1 726 ? 3.011 -2.136 -14.837 1.00 49.66 726 SER A O 1
ATOM 5349 N N . GLY A 1 727 ? 4.154 -1.722 -12.945 1.00 44.38 727 GLY A N 1
ATOM 5350 C CA . GLY A 1 727 ? 4.495 -3.121 -12.631 1.00 44.38 727 GLY A CA 1
ATOM 5351 C C . GLY A 1 727 ? 5.926 -3.525 -12.988 1.00 44.38 727 GLY A C 1
ATOM 5352 O O . GLY A 1 727 ? 6.133 -4.588 -13.565 1.00 44.38 727 GLY A O 1
ATOM 5353 N N . ASN A 1 728 ? 6.910 -2.656 -12.720 1.00 50.06 728 ASN A N 1
ATOM 5354 C CA . ASN A 1 728 ? 8.337 -2.835 -13.059 1.00 50.06 728 ASN A CA 1
ATOM 5355 C C . ASN A 1 728 ? 8.580 -3.153 -14.550 1.00 50.06 728 ASN A C 1
ATOM 5357 O O . ASN A 1 728 ? 9.571 -3.768 -14.941 1.00 50.06 728 ASN A O 1
ATOM 5361 N N . SER A 1 729 ? 7.635 -2.729 -15.383 1.00 62.38 729 SER A N 1
ATOM 5362 C CA . SER A 1 729 ? 7.511 -3.090 -16.785 1.00 62.38 729 SER A CA 1
ATOM 5363 C C . SER A 1 729 ? 8.138 -1.986 -17.629 1.00 62.38 729 SER A C 1
ATOM 5365 O O . SER A 1 729 ? 7.744 -0.829 -17.523 1.00 62.38 729 SER A O 1
ATOM 5367 N N . VAL A 1 730 ? 9.147 -2.300 -18.438 1.00 74.44 730 VAL A N 1
ATOM 5368 C CA . VAL A 1 730 ? 9.952 -1.290 -19.145 1.00 74.44 730 VAL A CA 1
ATOM 5369 C C . VAL A 1 730 ? 10.219 -1.747 -20.568 1.00 74.44 730 VAL A C 1
ATOM 5371 O O . VAL A 1 730 ? 10.630 -2.883 -20.790 1.00 74.44 730 VAL A O 1
ATOM 5374 N N . THR A 1 731 ? 10.037 -0.844 -21.528 1.00 84.06 731 THR A N 1
ATOM 5375 C CA . THR A 1 731 ? 10.471 -1.004 -22.922 1.00 84.06 731 THR A CA 1
ATOM 5376 C C . THR A 1 731 ? 11.500 0.072 -23.263 1.00 84.06 731 THR A C 1
ATOM 5378 O O . THR A 1 731 ? 11.376 1.227 -22.851 1.00 84.06 731 THR A O 1
ATOM 5381 N N . LYS A 1 732 ? 12.539 -0.321 -23.995 1.00 89.56 732 LYS A N 1
ATOM 5382 C CA . LYS A 1 732 ? 13.585 0.541 -24.543 1.00 89.56 732 LYS A CA 1
ATOM 5383 C C . LYS A 1 732 ? 13.787 0.227 -26.020 1.00 89.56 732 LYS A C 1
ATOM 5385 O O . LYS A 1 732 ? 13.388 -0.846 -26.489 1.00 89.56 732 LYS A O 1
ATOM 5390 N N . GLY A 1 733 ? 14.380 1.177 -26.728 1.00 91.19 733 GLY A N 1
ATOM 5391 C CA . GLY A 1 733 ? 14.764 1.056 -28.128 1.00 91.19 733 GLY A CA 1
ATOM 5392 C C . GLY A 1 733 ? 14.816 2.422 -28.798 1.00 91.19 733 GLY A C 1
ATOM 5393 O O . GLY A 1 733 ? 15.058 3.438 -28.147 1.00 91.19 733 GLY A O 1
ATOM 5394 N N . THR A 1 734 ? 14.552 2.462 -30.101 1.00 92.19 734 THR A N 1
ATOM 5395 C CA . THR A 1 734 ? 14.642 3.686 -30.914 1.00 92.19 734 THR A CA 1
ATOM 5396 C C . THR A 1 734 ? 13.275 4.084 -31.465 1.00 92.19 734 THR A C 1
ATOM 5398 O O . THR A 1 734 ? 12.522 3.221 -31.919 1.00 92.19 734 THR A O 1
ATOM 5401 N N . LEU A 1 735 ? 12.946 5.380 -31.492 1.00 92.81 735 LEU A N 1
ATOM 5402 C CA . LEU A 1 735 ? 11.803 5.853 -32.272 1.00 92.81 735 LEU A CA 1
ATOM 5403 C C . LEU A 1 735 ? 12.089 5.724 -33.775 1.00 92.81 735 LEU A C 1
ATOM 5405 O O . LEU A 1 735 ? 13.150 6.103 -34.278 1.00 92.81 735 LEU A O 1
ATOM 5409 N N . ALA A 1 736 ? 11.102 5.225 -34.506 1.00 94.31 736 ALA A N 1
ATOM 5410 C CA . ALA A 1 736 ? 11.140 5.046 -35.947 1.00 94.31 736 ALA A CA 1
ATOM 5411 C C . ALA A 1 736 ? 9.864 5.579 -36.604 1.00 94.31 736 ALA A C 1
ATOM 5413 O O . ALA A 1 736 ? 8.850 5.798 -35.946 1.00 94.31 736 ALA A O 1
ATOM 5414 N N . ILE A 1 737 ? 9.929 5.791 -37.915 1.00 94.81 737 ILE A N 1
ATOM 5415 C CA . ILE A 1 737 ? 8.834 6.220 -38.779 1.00 94.81 737 ILE A CA 1
ATOM 5416 C C . ILE A 1 737 ? 8.650 5.163 -39.864 1.00 94.81 737 ILE A C 1
ATOM 5418 O O . ILE A 1 737 ? 9.616 4.783 -40.523 1.00 94.81 737 ILE A O 1
ATOM 5422 N N . ASP A 1 738 ? 7.416 4.714 -40.084 1.00 95.81 738 ASP A N 1
ATOM 5423 C CA . ASP A 1 738 ? 7.081 3.829 -41.204 1.00 95.81 738 ASP A CA 1
ATOM 5424 C C . ASP A 1 738 ? 5.610 4.032 -41.645 1.00 95.81 738 ASP A C 1
ATOM 5426 O O . ASP A 1 738 ? 4.961 5.036 -41.320 1.00 95.81 738 ASP A O 1
ATOM 5430 N N . LYS A 1 739 ? 5.068 3.102 -42.433 1.00 92.94 739 LYS A N 1
ATOM 5431 C CA . LYS A 1 739 ? 3.635 2.971 -42.707 1.00 92.94 739 LYS A CA 1
ATOM 5432 C C . LYS A 1 739 ? 2.983 2.063 -41.672 1.00 92.94 739 LYS A C 1
ATOM 5434 O O . LYS A 1 739 ? 3.535 1.009 -41.371 1.00 92.94 739 LYS A O 1
ATOM 5439 N N . LEU A 1 740 ? 1.777 2.411 -41.229 1.00 93.62 740 LEU A N 1
ATOM 5440 C CA . LEU A 1 740 ? 0.942 1.582 -40.354 1.00 93.62 740 LEU A CA 1
ATOM 5441 C C . LEU A 1 740 ? -0.391 1.265 -41.047 1.00 93.62 740 LEU A C 1
ATOM 5443 O O . LEU A 1 740 ? -1.015 2.155 -41.620 1.00 93.62 740 LEU A O 1
ATOM 5447 N N . ALA A 1 741 ? -0.848 0.019 -40.976 1.00 90.62 741 ALA A N 1
ATOM 5448 C CA . ALA A 1 741 ? -2.123 -0.436 -41.518 1.00 90.62 741 ALA A CA 1
ATOM 5449 C C . ALA A 1 741 ? -3.126 -0.755 -40.399 1.00 90.62 741 ALA A C 1
ATOM 5451 O O . ALA A 1 741 ? -2.811 -1.507 -39.474 1.00 90.62 741 ALA A O 1
ATOM 5452 N N . VAL A 1 742 ? -4.340 -0.212 -40.521 1.00 88.94 742 VAL A N 1
ATOM 5453 C CA . VAL A 1 742 ? -5.484 -0.464 -39.630 1.00 88.94 742 VAL A CA 1
ATOM 5454 C C . VAL A 1 742 ? -6.625 -1.008 -40.490 1.00 88.94 742 VAL A C 1
ATOM 5456 O O . VAL A 1 742 ? -7.242 -0.267 -41.261 1.00 88.94 742 VAL A O 1
ATOM 5459 N N . GLY A 1 743 ? -6.869 -2.317 -40.405 1.00 83.44 743 GLY A N 1
ATOM 5460 C CA . GLY A 1 743 ? -7.755 -3.008 -41.342 1.00 83.44 743 GLY A CA 1
ATOM 5461 C C . GLY A 1 743 ? -7.229 -2.896 -42.777 1.00 83.44 743 GLY A C 1
ATOM 5462 O O . GLY A 1 743 ? -6.091 -3.266 -43.057 1.00 83.44 743 GLY A O 1
ATOM 5463 N N . THR A 1 744 ? -8.045 -2.364 -43.688 1.00 81.06 744 THR A N 1
ATOM 5464 C CA . THR A 1 744 ? -7.680 -2.129 -45.098 1.00 81.06 744 THR A CA 1
ATOM 5465 C C . THR A 1 744 ? -6.982 -0.789 -45.357 1.00 81.06 744 THR A C 1
ATOM 5467 O O . THR A 1 744 ? -6.443 -0.592 -46.446 1.00 81.06 744 THR A O 1
ATOM 5470 N N . ASN A 1 745 ? -6.981 0.141 -44.395 1.00 85.00 745 ASN A N 1
ATOM 5471 C CA . ASN A 1 745 ? -6.438 1.487 -44.583 1.00 85.00 745 ASN A CA 1
ATOM 5472 C C . ASN A 1 745 ? -4.963 1.557 -44.180 1.00 85.00 745 ASN A C 1
ATOM 5474 O O . ASN A 1 745 ? -4.572 1.028 -43.140 1.00 85.00 745 ASN A O 1
ATOM 5478 N N . VAL A 1 746 ? -4.153 2.256 -44.981 1.00 89.00 746 VAL A N 1
ATOM 5479 C CA . VAL A 1 746 ? -2.707 2.409 -44.764 1.00 89.00 746 VAL A CA 1
ATOM 5480 C C . VAL A 1 746 ? -2.360 3.877 -44.551 1.00 89.00 746 VAL A C 1
ATOM 5482 O O . VAL A 1 746 ? -2.601 4.725 -45.408 1.00 89.00 746 VAL A O 1
ATOM 5485 N N . PHE A 1 747 ? -1.756 4.161 -43.406 1.00 89.12 747 PHE A N 1
ATOM 5486 C CA . PHE A 1 747 ? -1.270 5.471 -43.003 1.00 89.12 747 PHE A CA 1
ATOM 5487 C C . PHE A 1 747 ? 0.238 5.566 -43.223 1.00 89.12 747 PHE A C 1
ATOM 5489 O O . PHE A 1 747 ? 0.956 4.575 -43.120 1.00 89.12 747 PHE A O 1
ATOM 5496 N N . HIS A 1 748 ? 0.717 6.763 -43.550 1.00 89.31 748 HIS A N 1
ATOM 5497 C CA . HIS A 1 748 ? 2.113 7.033 -43.885 1.00 89.31 748 HIS A CA 1
ATOM 5498 C C . HIS A 1 748 ? 2.720 7.996 -42.867 1.00 89.31 748 HIS A C 1
ATOM 5500 O O . HIS A 1 748 ? 2.075 8.979 -42.506 1.00 89.31 748 HIS A O 1
ATOM 5506 N N . GLY A 1 749 ? 3.977 7.766 -42.485 1.00 86.81 749 GLY A N 1
ATOM 5507 C CA . GLY A 1 749 ? 4.698 8.669 -41.589 1.00 86.81 749 GLY A CA 1
ATOM 5508 C C . GLY A 1 749 ? 4.303 8.507 -40.122 1.00 86.81 749 GLY A C 1
ATOM 5509 O O . GLY A 1 749 ? 4.337 9.487 -39.385 1.00 86.81 749 GLY A O 1
ATOM 5510 N N . VAL A 1 750 ? 3.895 7.300 -39.718 1.00 92.50 750 VAL A N 1
ATOM 5511 C CA . VAL A 1 750 ? 3.526 6.996 -38.332 1.00 92.50 750 VAL A CA 1
ATOM 5512 C C . VAL A 1 750 ? 4.794 6.713 -37.535 1.00 92.50 750 VAL A C 1
ATOM 5514 O O . VAL A 1 750 ? 5.590 5.855 -37.917 1.00 92.50 750 VAL A O 1
ATOM 5517 N N . VAL A 1 751 ? 4.962 7.454 -36.445 1.00 94.44 751 VAL A N 1
ATOM 5518 C CA . VAL A 1 751 ? 6.021 7.321 -35.446 1.00 94.44 751 VAL A CA 1
ATOM 5519 C C . VAL A 1 751 ? 5.674 6.187 -34.482 1.00 94.44 751 VAL A C 1
ATOM 5521 O O . VAL A 1 751 ? 4.533 6.089 -34.027 1.00 94.44 751 VAL A O 1
ATOM 5524 N N . PHE A 1 752 ? 6.646 5.346 -34.146 1.00 94.69 752 PHE A N 1
ATOM 5525 C CA . PHE A 1 752 ? 6.484 4.247 -33.196 1.00 94.69 752 PHE A CA 1
ATOM 5526 C C . PHE A 1 752 ? 7.806 3.910 -32.495 1.00 94.69 752 PHE A C 1
ATOM 5528 O O . PHE A 1 752 ? 8.887 4.172 -33.023 1.00 94.69 752 PHE A O 1
ATOM 5535 N N . GLY A 1 753 ? 7.725 3.300 -31.314 1.00 94.00 753 GLY A N 1
ATOM 5536 C CA . GLY A 1 753 ? 8.867 2.702 -30.631 1.00 94.00 753 GLY A CA 1
ATOM 5537 C C . GLY A 1 753 ? 9.251 1.363 -31.261 1.00 94.00 753 GLY A C 1
ATOM 5538 O O . GLY A 1 753 ? 8.441 0.436 -31.324 1.00 94.00 753 GLY A O 1
ATOM 5539 N N . CYS A 1 754 ? 10.488 1.254 -31.731 1.00 94.88 754 CYS A N 1
ATOM 5540 C CA . CYS A 1 754 ? 11.070 0.019 -32.235 1.00 94.88 754 CYS A CA 1
ATOM 5541 C C . CYS A 1 754 ? 11.942 -0.582 -31.124 1.00 94.88 754 CYS A C 1
ATOM 5543 O O . CYS A 1 754 ? 13.073 -0.142 -30.914 1.00 94.88 754 CYS A O 1
ATOM 5545 N N . SER A 1 755 ? 11.381 -1.522 -30.356 1.00 93.06 755 SER A N 1
ATOM 5546 C CA . SER A 1 755 ? 11.961 -1.968 -29.084 1.00 93.06 755 SER A CA 1
ATOM 5547 C C . SER A 1 755 ? 12.995 -3.077 -29.263 1.00 93.06 755 SER A C 1
ATOM 5549 O O . SER A 1 755 ? 12.676 -4.135 -29.802 1.00 93.06 755 SER A O 1
ATOM 5551 N N . ASP A 1 756 ? 14.210 -2.872 -28.764 1.00 91.56 756 ASP A N 1
ATOM 5552 C CA . ASP A 1 756 ? 15.276 -3.883 -28.706 1.00 91.56 756 ASP A CA 1
ATOM 5553 C C . ASP A 1 756 ? 15.388 -4.553 -27.322 1.00 91.56 756 ASP A C 1
ATOM 5555 O O . ASP A 1 756 ? 16.031 -5.595 -27.172 1.00 91.56 756 ASP A O 1
ATOM 5559 N N . SER A 1 757 ? 14.737 -3.993 -26.303 1.00 87.88 757 SER A N 1
ATOM 5560 C CA . SER A 1 757 ? 14.737 -4.504 -24.937 1.00 87.88 757 SER A CA 1
ATOM 5561 C C . SER A 1 757 ? 13.395 -4.217 -24.269 1.00 87.88 757 SER A C 1
ATOM 5563 O O . SER A 1 757 ? 12.958 -3.069 -24.200 1.00 87.88 757 SER A O 1
ATOM 5565 N N . SER A 1 758 ? 12.710 -5.253 -23.785 1.00 82.38 758 SER A N 1
ATOM 5566 C CA . SER A 1 758 ? 11.456 -5.099 -23.044 1.00 82.38 758 SER A CA 1
ATOM 5567 C C . SER A 1 758 ? 11.237 -6.195 -21.999 1.00 82.38 758 SER A C 1
ATOM 5569 O O . SER A 1 758 ? 11.245 -7.391 -22.291 1.00 82.38 758 SER A O 1
ATOM 5571 N N . ALA A 1 759 ? 11.002 -5.756 -20.763 1.00 69.44 759 ALA A N 1
ATOM 5572 C CA . ALA A 1 759 ? 10.740 -6.579 -19.588 1.00 69.44 759 ALA A CA 1
ATOM 5573 C C . ALA A 1 759 ? 9.361 -6.239 -19.000 1.00 69.44 759 ALA A C 1
ATOM 5575 O O . ALA A 1 759 ? 8.912 -5.099 -19.094 1.00 69.44 759 ALA A O 1
ATOM 5576 N N . GLY A 1 760 ? 8.674 -7.227 -18.416 1.00 59.59 760 GLY A N 1
ATOM 5577 C CA . GLY A 1 760 ? 7.340 -7.039 -17.818 1.00 59.59 760 GLY A CA 1
ATOM 5578 C C . GLY A 1 760 ? 6.225 -6.637 -18.799 1.00 59.59 760 GLY A C 1
ATOM 5579 O O . GLY A 1 760 ? 5.182 -6.175 -18.368 1.00 59.59 760 GLY A O 1
ATOM 5580 N N . GLY A 1 761 ? 6.438 -6.777 -20.111 1.00 57.12 761 GLY A N 1
ATOM 5581 C CA . GLY A 1 761 ? 5.544 -6.244 -21.146 1.00 57.12 761 GLY A CA 1
ATOM 5582 C C . GLY A 1 761 ? 4.086 -6.753 -21.134 1.00 57.12 761 GLY A C 1
ATOM 5583 O O . GLY A 1 761 ? 3.688 -7.538 -20.268 1.00 57.12 761 GLY A O 1
ATOM 5584 N N . PRO A 1 762 ? 3.274 -6.332 -22.127 1.00 62.09 762 PRO A N 1
ATOM 5585 C CA . PRO A 1 762 ? 1.895 -6.807 -22.285 1.00 62.09 762 PRO A CA 1
ATOM 5586 C C . PRO A 1 762 ? 1.823 -8.350 -22.354 1.00 62.09 762 PRO A C 1
ATOM 5588 O O . PRO A 1 762 ? 2.849 -9.005 -22.568 1.00 62.09 762 PRO A O 1
ATOM 5591 N N . PRO A 1 763 ? 0.634 -8.967 -22.172 1.00 60.22 763 PRO A N 1
ATOM 5592 C CA . PRO A 1 763 ? 0.464 -10.419 -22.155 1.00 60.22 763 PRO A CA 1
ATOM 5593 C C . PRO A 1 763 ? 1.216 -11.091 -23.303 1.00 60.22 763 PRO A C 1
ATOM 5595 O O . PRO A 1 763 ? 1.187 -10.587 -24.418 1.00 60.22 763 PRO A O 1
ATOM 5598 N N . ALA A 1 764 ? 1.850 -12.243 -23.057 1.00 60.47 764 ALA A N 1
ATOM 5599 C CA . ALA A 1 764 ? 2.826 -12.871 -23.967 1.00 60.47 764 ALA A CA 1
ATOM 5600 C C . ALA A 1 764 ? 2.300 -13.272 -25.372 1.00 60.47 764 ALA A C 1
ATOM 5602 O O . ALA A 1 764 ? 3.022 -13.865 -26.173 1.00 60.47 764 ALA A O 1
ATOM 5603 N N . GLN A 1 765 ? 1.035 -12.981 -25.673 1.00 66.88 765 GLN A N 1
ATOM 5604 C CA . GLN A 1 765 ? 0.423 -13.086 -26.996 1.00 66.88 765 GLN A CA 1
ATOM 5605 C C . GLN A 1 765 ? 0.485 -11.778 -27.808 1.00 66.88 765 GLN A C 1
ATOM 5607 O O . GLN A 1 765 ? 0.387 -11.818 -29.034 1.00 66.88 765 GLN A O 1
ATOM 5612 N N . ALA A 1 766 ? 0.666 -10.634 -27.146 1.00 81.31 766 ALA A N 1
ATOM 5613 C CA . ALA A 1 766 ? 0.969 -9.349 -27.755 1.00 81.31 766 ALA A CA 1
ATOM 5614 C C . ALA A 1 766 ? 2.447 -9.272 -28.181 1.00 81.31 766 ALA A C 1
ATOM 5616 O O . ALA A 1 766 ? 3.306 -9.985 -27.671 1.00 81.31 766 ALA A O 1
ATOM 5617 N N . SER A 1 767 ? 2.734 -8.374 -29.119 1.00 88.50 767 SER A N 1
ATOM 5618 C CA . SER A 1 767 ? 4.069 -8.081 -29.668 1.00 88.50 767 SER A CA 1
ATOM 5619 C C . SER A 1 767 ? 4.532 -6.654 -29.339 1.00 88.50 767 SER A C 1
ATOM 5621 O O . SER A 1 767 ? 5.552 -6.192 -29.847 1.00 88.50 767 SER A O 1
ATOM 5623 N N . GLY A 1 768 ? 3.732 -5.926 -28.555 1.00 89.00 768 GLY A N 1
ATOM 5624 C CA . GLY A 1 768 ? 3.789 -4.477 -28.395 1.00 89.00 768 GLY A CA 1
ATOM 5625 C C . GLY A 1 768 ? 2.454 -3.907 -27.910 1.00 89.00 768 GLY A C 1
ATOM 5626 O O . GLY A 1 768 ? 1.544 -4.662 -27.550 1.00 89.00 768 GLY A O 1
ATOM 5627 N N . LEU A 1 769 ? 2.331 -2.581 -27.928 1.00 90.00 769 LEU A N 1
ATOM 5628 C CA . LEU A 1 769 ? 1.197 -1.830 -27.377 1.00 90.00 769 LEU A CA 1
ATOM 5629 C C . LEU A 1 769 ? 0.843 -0.638 -28.284 1.00 90.00 769 LEU A C 1
ATOM 5631 O O . LEU A 1 769 ? 1.702 -0.072 -28.960 1.00 90.00 769 LEU A O 1
ATOM 5635 N N . VAL A 1 770 ? -0.442 -0.284 -28.328 1.00 92.75 770 VAL A N 1
ATOM 5636 C CA . VAL A 1 770 ? -1.024 0.767 -29.171 1.00 92.75 770 VAL A CA 1
ATOM 5637 C C . VAL A 1 770 ? -1.631 1.852 -28.287 1.00 92.75 770 VAL A C 1
ATOM 5639 O O . VAL A 1 770 ? -2.782 1.742 -27.859 1.00 92.75 770 VAL A O 1
ATOM 5642 N N . GLY A 1 771 ? -0.857 2.910 -28.037 1.00 91.50 771 GLY A N 1
ATOM 5643 C CA . GLY A 1 771 ? -1.315 4.071 -27.282 1.00 91.50 771 GLY A CA 1
ATOM 5644 C C . GLY A 1 771 ? -2.424 4.846 -28.001 1.00 91.50 771 GLY A C 1
ATOM 5645 O O . GLY A 1 771 ? -2.231 5.371 -29.103 1.00 91.50 771 GLY A O 1
ATOM 5646 N N . LEU A 1 772 ? -3.594 4.930 -27.366 1.00 93.44 772 LEU A N 1
ATOM 5647 C CA . LEU A 1 772 ? -4.757 5.720 -27.784 1.00 93.44 772 LEU A CA 1
ATOM 5648 C C . LEU A 1 772 ? -4.950 6.991 -26.935 1.00 93.44 772 LEU A C 1
ATOM 5650 O O . LEU A 1 772 ? -5.982 7.652 -27.082 1.00 93.44 772 LEU A O 1
ATOM 5654 N N . GLY A 1 773 ? -3.994 7.333 -26.063 1.00 89.69 773 GLY A N 1
ATOM 5655 C CA . GLY A 1 773 ? -3.987 8.537 -25.225 1.00 89.69 773 GLY A CA 1
ATOM 5656 C C . GLY A 1 773 ? -4.040 9.866 -25.997 1.00 89.69 773 GLY A C 1
ATOM 5657 O O . GLY A 1 773 ? -4.246 9.919 -27.213 1.00 89.69 773 GLY A O 1
ATOM 5658 N N . ARG A 1 774 ? -3.919 10.986 -25.285 1.00 87.50 774 ARG A N 1
ATOM 5659 C CA . ARG A 1 774 ? -4.111 12.346 -25.827 1.00 87.50 774 ARG A CA 1
ATOM 5660 C C . ARG A 1 774 ? -2.808 13.063 -26.188 1.00 87.50 774 ARG A C 1
ATOM 5662 O O . ARG A 1 774 ? -2.874 14.152 -26.761 1.00 87.50 774 ARG A O 1
ATOM 5669 N N . GLY A 1 775 ? -1.652 12.510 -25.833 1.00 85.25 775 GLY A N 1
ATOM 5670 C CA . GLY A 1 775 ? -0.342 13.060 -26.169 1.00 85.25 775 GLY A CA 1
ATOM 5671 C C . GLY A 1 775 ? -0.011 12.929 -27.660 1.00 85.25 775 GLY A C 1
ATOM 5672 O O . GLY A 1 775 ? -0.720 12.258 -28.415 1.00 85.25 775 GLY A O 1
ATOM 5673 N N . PRO A 1 776 ? 1.054 13.598 -28.130 1.00 85.56 776 PRO A N 1
ATOM 5674 C CA . PRO A 1 776 ? 1.310 13.778 -29.559 1.00 85.56 776 PRO A CA 1
ATOM 5675 C C . PRO A 1 776 ? 1.762 12.495 -30.277 1.00 85.56 776 PRO A C 1
ATOM 5677 O O . PRO A 1 776 ? 1.480 12.343 -31.466 1.00 85.56 776 PRO A O 1
ATOM 5680 N N . LEU A 1 777 ? 2.389 11.556 -29.558 1.00 88.19 777 LEU A N 1
ATOM 5681 C CA . LEU A 1 777 ? 2.827 10.259 -30.087 1.00 88.19 777 LEU A CA 1
ATOM 5682 C C . LEU A 1 777 ? 1.698 9.210 -30.175 1.00 88.19 777 LEU A C 1
ATOM 5684 O O . LEU A 1 777 ? 1.918 8.148 -30.756 1.00 88.19 777 LEU A O 1
ATOM 5688 N N . SER A 1 778 ? 0.488 9.496 -29.676 1.00 90.88 778 SER A N 1
ATOM 5689 C CA . SER A 1 778 ? -0.624 8.538 -29.725 1.00 90.88 778 SER A CA 1
ATOM 5690 C C . SER A 1 778 ? -1.159 8.303 -31.130 1.00 90.88 778 SER A C 1
ATOM 5692 O O . SER A 1 778 ? -1.167 9.199 -31.980 1.00 90.88 778 SER A O 1
ATOM 5694 N N . LEU A 1 779 ? -1.666 7.092 -31.379 1.00 92.31 779 LEU A N 1
ATOM 5695 C CA . LEU A 1 779 ? -2.218 6.723 -32.681 1.00 92.31 779 LEU A CA 1
ATOM 5696 C C . LEU A 1 779 ? -3.353 7.671 -33.096 1.00 92.31 779 LEU A C 1
ATOM 5698 O O . LEU A 1 779 ? -3.477 8.030 -34.267 1.00 92.31 779 LEU A O 1
ATOM 5702 N N . VAL A 1 780 ? -4.169 8.117 -32.136 1.00 91.75 780 VAL A N 1
ATOM 5703 C CA . VAL A 1 780 ? -5.286 9.031 -32.404 1.00 91.75 780 VAL A CA 1
ATOM 5704 C C . VAL A 1 780 ? -4.808 10.455 -32.700 1.00 91.75 780 VAL A C 1
ATOM 5706 O O . VAL A 1 780 ? -5.363 11.096 -33.596 1.00 91.75 780 VAL A O 1
ATOM 5709 N N . SER A 1 781 ? -3.748 10.928 -32.038 1.00 89.94 781 SER A N 1
ATOM 5710 C CA . SER A 1 781 ? -3.126 12.228 -32.313 1.00 89.94 781 SER A CA 1
ATOM 5711 C C . SER A 1 781 ? -2.426 12.247 -33.671 1.00 89.94 781 SER A C 1
ATOM 5713 O O . SER A 1 781 ? -2.735 13.097 -34.512 1.00 89.94 781 SER A O 1
ATOM 5715 N N . GLN A 1 782 ? -1.549 11.273 -33.929 1.00 91.31 782 GLN A N 1
ATOM 5716 C CA . GLN A 1 782 ? -0.798 11.154 -35.181 1.00 91.31 782 GLN A CA 1
ATOM 5717 C C . GLN A 1 782 ? -1.722 11.062 -36.404 1.00 91.31 782 GLN A C 1
ATOM 5719 O O . GLN A 1 782 ? -1.555 11.793 -37.382 1.00 91.31 782 GLN A O 1
ATOM 5724 N N . LEU A 1 783 ? -2.760 10.222 -36.330 1.00 89.19 783 LEU A N 1
ATOM 5725 C CA . LEU A 1 783 ? -3.744 10.060 -37.404 1.00 89.19 783 LEU A CA 1
ATOM 5726 C C . LEU A 1 783 ? -4.816 11.170 -37.432 1.00 89.19 783 LEU A C 1
ATOM 5728 O O . LEU A 1 783 ? -5.765 11.092 -38.216 1.00 89.19 783 LEU A O 1
ATOM 5732 N N . SER A 1 784 ? -4.685 12.214 -36.599 1.00 86.75 784 SER A N 1
ATOM 5733 C CA . SER A 1 784 ? -5.616 13.353 -36.497 1.00 86.75 784 SER A CA 1
ATOM 5734 C C . SER A 1 784 ? -7.084 12.946 -36.264 1.00 86.75 784 SER A C 1
ATOM 5736 O O . SER A 1 784 ? -8.026 13.618 -36.706 1.00 86.75 784 SER A O 1
ATOM 5738 N N . VAL A 1 785 ? -7.283 11.830 -35.558 1.00 87.19 785 VAL A N 1
ATOM 5739 C CA . VAL A 1 785 ? -8.573 11.185 -35.307 1.00 87.19 785 VAL A CA 1
ATOM 5740 C C . VAL A 1 785 ? -9.417 12.060 -34.385 1.00 87.19 785 VAL A C 1
ATOM 5742 O O . VAL A 1 785 ? -9.078 12.322 -33.238 1.00 87.19 785 VAL A O 1
ATOM 5745 N N . ARG A 1 786 ? -10.571 12.520 -34.877 1.00 86.00 786 ARG A N 1
ATOM 5746 C CA . ARG A 1 786 ? -11.467 13.411 -34.110 1.00 86.00 786 ARG A CA 1
ATOM 5747 C C . ARG A 1 786 ? -12.443 12.673 -33.197 1.00 86.00 786 ARG A C 1
ATOM 5749 O O . ARG A 1 786 ? -13.025 13.308 -32.312 1.00 86.00 786 ARG A O 1
ATOM 5756 N N . ARG A 1 787 ? -12.663 11.381 -33.462 1.00 88.50 787 ARG A N 1
ATOM 5757 C CA . ARG A 1 787 ? -13.466 10.446 -32.668 1.00 88.50 787 ARG A CA 1
ATOM 5758 C C . ARG A 1 787 ? -12.947 9.028 -32.853 1.00 88.50 787 ARG A C 1
ATOM 5760 O O . ARG A 1 787 ? -12.606 8.661 -33.975 1.00 88.50 787 ARG A O 1
ATOM 5767 N N . PHE A 1 788 ? -12.986 8.236 -31.795 1.00 91.81 788 PHE A N 1
ATOM 5768 C CA . PHE A 1 788 ? -12.883 6.785 -31.884 1.00 91.81 788 PHE A CA 1
ATOM 5769 C C . PHE A 1 788 ? -13.887 6.129 -30.939 1.00 91.81 788 PHE A C 1
ATOM 5771 O O . PHE A 1 788 ? -14.411 6.782 -30.035 1.00 91.81 788 PHE A O 1
ATOM 5778 N N . MET A 1 789 ? -14.171 4.850 -31.155 1.00 90.81 789 MET A N 1
ATOM 5779 C CA . MET A 1 789 ? -14.847 4.017 -30.164 1.00 90.81 789 MET A CA 1
ATOM 5780 C C . MET A 1 789 ? -14.275 2.608 -30.155 1.00 90.81 789 MET A C 1
ATOM 5782 O O . MET A 1 789 ? -13.673 2.172 -31.141 1.00 90.81 789 MET A O 1
ATOM 5786 N N . TYR A 1 790 ? -14.559 1.881 -29.084 1.00 92.62 790 TYR A N 1
ATOM 5787 C CA . TYR A 1 790 ? -14.478 0.429 -29.078 1.00 92.62 790 TYR A CA 1
ATOM 5788 C C . TYR A 1 790 ? -15.736 -0.208 -28.480 1.00 92.62 790 TYR A C 1
ATOM 5790 O O . TYR A 1 790 ? -16.523 0.453 -27.798 1.00 92.62 790 TYR A O 1
ATOM 5798 N N . CYS A 1 791 ? -15.895 -1.506 -28.734 1.00 91.12 791 CYS A N 1
ATOM 5799 C CA . CYS A 1 791 ? -16.731 -2.392 -27.931 1.00 91.12 791 CYS A CA 1
ATOM 5800 C C . CYS A 1 791 ? -15.920 -3.617 -27.513 1.00 91.12 791 CYS A C 1
ATOM 5802 O O . CYS A 1 791 ? -15.246 -4.233 -28.348 1.00 91.12 791 CYS A O 1
ATOM 5804 N N . LEU A 1 792 ? -15.990 -3.943 -26.223 1.00 92.19 792 LEU A N 1
ATOM 5805 C CA . LEU A 1 792 ? -15.212 -4.998 -25.582 1.00 92.19 792 LEU A CA 1
ATOM 5806 C C . LEU A 1 792 ? -16.115 -6.209 -25.292 1.00 92.19 792 LEU A C 1
ATOM 5808 O O . LEU A 1 792 ? -17.003 -6.111 -24.440 1.00 92.19 792 LEU A O 1
ATOM 5812 N N . PRO A 1 793 ? -15.943 -7.348 -25.986 1.00 88.62 793 PRO A N 1
ATOM 5813 C CA . PRO A 1 793 ? -16.727 -8.545 -25.717 1.00 88.62 793 PRO A CA 1
ATOM 5814 C C . PRO A 1 793 ? -16.200 -9.253 -24.457 1.00 88.62 793 PRO A C 1
ATOM 5816 O O . PRO A 1 793 ? -14.991 -9.214 -24.200 1.00 88.62 793 PRO A O 1
ATOM 5819 N N . PRO A 1 794 ? -17.047 -9.964 -23.694 1.00 83.69 794 PRO A N 1
ATOM 5820 C CA . PRO A 1 794 ? -16.588 -10.740 -22.547 1.00 83.69 794 PRO A CA 1
ATOM 5821 C C . PRO A 1 794 ? -15.517 -11.786 -22.911 1.00 83.69 794 PRO A C 1
ATOM 5823 O O . PRO A 1 794 ? -15.556 -12.327 -24.022 1.00 83.69 794 PRO A O 1
ATOM 5826 N N . PRO A 1 795 ? -14.599 -12.157 -21.992 1.00 73.19 795 PRO A N 1
ATOM 5827 C CA . PRO A 1 795 ? -13.474 -13.060 -22.276 1.00 73.19 795 PRO A CA 1
ATOM 5828 C C . PRO A 1 795 ? -13.846 -14.424 -22.875 1.00 73.19 795 PRO A C 1
ATOM 5830 O O . PRO A 1 795 ? -13.009 -15.050 -23.526 1.00 73.19 795 PRO A O 1
ATOM 5833 N N . MET A 1 796 ? -15.093 -14.877 -22.691 1.00 69.94 796 MET A N 1
ATOM 5834 C CA . MET A 1 796 ? -15.645 -16.138 -23.211 1.00 69.94 796 MET A CA 1
ATOM 5835 C C . MET A 1 796 ? -16.462 -15.995 -24.515 1.00 69.94 796 MET A C 1
ATOM 5837 O O . MET A 1 796 ? -16.819 -17.004 -25.114 1.00 69.94 796 MET A O 1
ATOM 5841 N N . SER A 1 797 ? -16.708 -14.775 -25.010 1.00 73.25 797 SER A N 1
ATOM 5842 C CA . SER A 1 797 ? -17.475 -14.508 -26.243 1.00 73.25 797 SER A CA 1
ATOM 5843 C C . SER A 1 797 ? -16.891 -15.210 -27.476 1.00 73.25 797 SER A C 1
ATOM 5845 O O . SER A 1 797 ? -15.680 -15.165 -27.691 1.00 73.25 797 SER A O 1
ATOM 5847 N N . SER A 1 798 ? -17.716 -15.822 -28.328 1.00 70.88 798 SER A N 1
ATOM 5848 C CA . SER A 1 798 ? -17.305 -16.261 -29.676 1.00 70.88 798 SER A CA 1
ATOM 5849 C C . SER A 1 798 ? -17.117 -15.093 -30.649 1.00 70.88 798 SER A C 1
ATOM 5851 O O . SER A 1 798 ? -16.366 -15.207 -31.615 1.00 70.88 798 SER A O 1
ATOM 5853 N N . THR A 1 799 ? -17.792 -13.977 -30.384 1.00 78.44 799 THR A N 1
ATOM 5854 C CA . THR A 1 799 ? -17.844 -12.790 -31.234 1.00 78.44 799 THR A CA 1
ATOM 5855 C C . THR A 1 799 ? -16.681 -11.843 -30.894 1.00 78.44 799 THR A C 1
ATOM 5857 O O . THR A 1 799 ? -16.546 -11.469 -29.722 1.00 78.44 799 THR A O 1
ATOM 5860 N N . PRO A 1 800 ? -15.846 -11.433 -31.874 1.00 83.25 800 PRO A N 1
ATOM 5861 C CA . PRO A 1 800 ? -14.809 -10.427 -31.663 1.00 83.25 800 PRO A CA 1
ATOM 5862 C C . PRO A 1 800 ? -15.411 -9.037 -31.423 1.00 83.25 800 PRO A C 1
ATOM 5864 O O . PRO A 1 800 ? -16.491 -8.706 -31.911 1.00 83.25 800 PRO A O 1
ATOM 5867 N N . GLY A 1 801 ? -14.668 -8.213 -30.691 1.00 88.62 801 GLY A N 1
ATOM 5868 C CA . GLY A 1 801 ? -14.941 -6.795 -30.515 1.00 88.62 801 GLY A CA 1
ATOM 5869 C C . GLY A 1 801 ? -14.465 -5.978 -31.706 1.00 88.62 801 GLY A C 1
ATOM 5870 O O . GLY A 1 801 ? -13.965 -6.509 -32.701 1.00 88.62 801 GLY A O 1
ATOM 5871 N N . LYS A 1 802 ? -14.572 -4.657 -31.582 1.00 88.19 802 LYS A N 1
ATOM 5872 C CA . LYS A 1 802 ? -14.241 -3.726 -32.663 1.00 88.19 802 LYS A CA 1
ATOM 5873 C C . LYS A 1 802 ? -13.581 -2.473 -32.110 1.00 88.19 802 LYS A C 1
ATOM 5875 O O . LYS A 1 802 ? -14.080 -1.915 -31.138 1.00 88.19 802 LYS A O 1
ATOM 5880 N N . LEU A 1 803 ? -12.510 -2.020 -32.755 1.00 90.69 803 LEU A N 1
ATOM 5881 C CA . LEU A 1 803 ? -11.940 -0.679 -32.622 1.00 90.69 803 LEU A CA 1
ATOM 5882 C C . LEU A 1 803 ? -12.275 0.100 -33.897 1.00 90.69 803 LEU A C 1
ATOM 5884 O O . LEU A 1 803 ? -12.035 -0.396 -34.998 1.00 90.69 803 LEU A O 1
ATOM 5888 N N . VAL A 1 804 ? -12.818 1.310 -33.755 1.00 88.12 804 VAL A N 1
ATOM 5889 C CA . VAL A 1 804 ? -13.239 2.165 -34.875 1.00 88.12 804 VAL A CA 1
ATOM 5890 C C . VAL A 1 804 ? -12.623 3.551 -34.726 1.00 88.12 804 VAL A C 1
ATOM 5892 O O . VAL A 1 804 ? -12.895 4.255 -33.754 1.00 88.12 804 VAL A O 1
ATOM 5895 N N . LEU A 1 805 ? -11.828 3.967 -35.711 1.00 88.00 805 LEU A N 1
ATOM 5896 C CA . LEU A 1 805 ? -11.181 5.277 -35.787 1.00 88.00 805 LEU A CA 1
ATOM 5897 C C . LEU A 1 805 ? -11.845 6.135 -36.877 1.00 88.00 805 LEU A C 1
ATOM 5899 O O . LEU A 1 805 ? -12.000 5.693 -38.016 1.00 88.00 805 LEU A O 1
ATOM 5903 N N . GLY A 1 806 ? -12.176 7.393 -36.571 1.00 80.38 806 GLY A N 1
ATOM 5904 C CA . GLY A 1 806 ? -12.548 8.398 -37.573 1.00 80.38 806 GLY A CA 1
ATOM 5905 C C . GLY A 1 806 ? -14.024 8.812 -37.574 1.00 80.38 806 GLY A C 1
ATOM 5906 O O . GLY A 1 806 ? -14.622 9.074 -36.533 1.00 80.38 806 GLY A O 1
ATOM 5907 N N . ALA A 1 807 ? -14.591 9.009 -38.768 1.00 59.28 807 ALA A N 1
ATOM 5908 C CA . ALA A 1 807 ? -15.853 9.738 -38.929 1.00 59.28 807 ALA A CA 1
ATOM 5909 C C . ALA A 1 807 ? -17.129 8.892 -38.755 1.00 59.28 807 ALA A C 1
ATOM 5911 O O . ALA A 1 807 ? -18.125 9.433 -38.275 1.00 59.28 807 ALA A O 1
ATOM 5912 N N . ALA A 1 808 ? -17.103 7.600 -39.105 1.00 55.84 808 ALA A N 1
ATOM 5913 C CA . ALA A 1 808 ? -18.279 6.719 -39.223 1.00 55.84 808 ALA A CA 1
ATOM 5914 C C . ALA A 1 808 ? -18.870 6.230 -37.878 1.00 55.84 808 ALA A C 1
ATOM 5916 O O . ALA A 1 808 ? -19.499 5.180 -37.796 1.00 55.84 808 ALA A O 1
ATOM 5917 N N . VAL A 1 809 ? -18.670 6.988 -36.800 1.00 63.00 809 VAL A N 1
ATOM 5918 C CA . VAL A 1 809 ? -18.995 6.587 -35.422 1.00 63.00 809 VAL A CA 1
ATOM 5919 C C . VAL A 1 809 ? -20.399 7.063 -35.024 1.00 63.00 809 VAL A C 1
ATOM 5921 O O . VAL A 1 809 ? -20.593 7.741 -34.015 1.00 63.00 809 VAL A O 1
ATOM 5924 N N . ASP A 1 810 ? -21.391 6.747 -35.859 1.00 57.59 810 ASP A N 1
ATOM 5925 C CA . ASP A 1 810 ? -22.788 7.146 -35.641 1.00 57.59 810 ASP A CA 1
ATOM 5926 C C . ASP A 1 810 ? -23.641 6.064 -34.948 1.00 57.59 810 ASP A C 1
ATOM 5928 O O . ASP A 1 810 ? -24.726 6.377 -34.462 1.00 57.59 810 ASP A O 1
ATOM 5932 N N . ALA A 1 811 ? -23.125 4.839 -34.774 1.00 58.44 811 ALA A N 1
ATOM 5933 C CA . ALA A 1 811 ? -23.805 3.736 -34.076 1.00 58.44 811 ALA A CA 1
ATOM 5934 C C . ALA A 1 811 ? -24.285 4.100 -32.650 1.00 58.44 811 ALA A C 1
ATOM 5936 O O . ALA A 1 811 ? -25.380 3.728 -32.234 1.00 58.44 811 ALA A O 1
ATOM 5937 N N . VAL A 1 812 ? -23.515 4.910 -31.913 1.00 61.47 812 VAL A N 1
ATOM 5938 C CA . VAL A 1 812 ? -23.842 5.346 -30.535 1.00 61.47 812 VAL A CA 1
ATOM 5939 C C . VAL A 1 812 ? -24.937 6.435 -30.500 1.00 61.47 812 VAL A C 1
ATOM 5941 O O . VAL A 1 812 ? -25.422 6.828 -29.435 1.00 61.47 812 VAL A O 1
ATOM 5944 N N . ARG A 1 813 ? -25.382 6.951 -31.658 1.00 59.16 813 ARG A N 1
ATOM 5945 C CA . ARG A 1 813 ? -26.442 7.974 -31.709 1.00 59.16 813 ARG A CA 1
ATOM 5946 C C . ARG A 1 813 ? -27.851 7.433 -31.490 1.00 59.16 813 ARG A C 1
ATOM 5948 O O . ARG A 1 813 ? -28.701 8.218 -31.066 1.00 59.16 813 ARG A O 1
ATOM 5955 N N . ASN A 1 814 ? -28.079 6.145 -31.729 1.00 58.09 814 ASN A N 1
ATOM 5956 C CA . ASN A 1 814 ? -29.423 5.562 -31.722 1.00 58.09 814 ASN A CA 1
ATOM 5957 C C . ASN A 1 814 ? -29.705 4.682 -30.492 1.00 58.09 814 ASN A C 1
ATOM 5959 O O . ASN A 1 814 ? -30.840 4.255 -30.312 1.00 58.09 814 ASN A O 1
ATOM 5963 N N . VAL A 1 815 ? -28.709 4.450 -29.627 1.00 67.69 815 VAL A N 1
ATOM 5964 C CA . VAL A 1 815 ? -28.922 3.806 -28.321 1.00 67.69 815 VAL A CA 1
ATOM 5965 C C . VAL A 1 815 ? -29.588 4.806 -27.370 1.00 67.69 815 VAL A C 1
ATOM 5967 O O . VAL A 1 815 ? -29.127 5.946 -27.239 1.00 67.69 815 VAL A O 1
ATOM 5970 N N . SER A 1 816 ? -30.690 4.386 -26.747 1.00 59.28 816 SER A N 1
ATOM 5971 C CA . SER A 1 816 ? -31.495 5.178 -25.810 1.00 59.28 816 SER A CA 1
ATOM 5972 C C . SER A 1 816 ? -30.833 5.312 -24.438 1.00 59.28 816 SER A C 1
ATOM 5974 O O . SER A 1 816 ? -30.741 6.427 -23.927 1.00 59.28 816 SER A O 1
ATOM 5976 N N . ASP A 1 817 ? -30.332 4.207 -23.881 1.00 74.06 817 ASP A N 1
ATOM 5977 C CA . ASP A 1 817 ? -29.564 4.194 -22.632 1.00 74.06 817 ASP A CA 1
ATOM 5978 C C . ASP A 1 817 ? -28.084 4.520 -22.900 1.00 74.06 817 ASP A C 1
ATOM 5980 O O . ASP A 1 817 ? -27.311 3.691 -23.395 1.00 74.06 817 ASP A O 1
ATOM 5984 N N . ARG A 1 818 ? -27.701 5.777 -22.644 1.00 86.44 818 ARG A N 1
ATOM 5985 C CA . ARG A 1 818 ? -26.328 6.260 -22.829 1.00 86.44 818 ARG A CA 1
ATOM 5986 C C . ARG A 1 818 ? -25.956 7.383 -21.867 1.00 86.44 818 ARG A C 1
ATOM 5988 O O . ARG A 1 818 ? -26.677 8.370 -21.706 1.00 86.44 818 ARG A O 1
ATOM 5995 N N . VAL A 1 819 ? -24.740 7.301 -21.346 1.00 90.88 819 VAL A N 1
ATOM 5996 C CA . VAL A 1 819 ? -24.176 8.236 -20.373 1.00 90.88 819 VAL A CA 1
ATOM 5997 C C . VAL A 1 819 ? -23.037 8.999 -21.047 1.00 90.88 819 VAL A C 1
ATOM 5999 O O . VAL A 1 819 ? -21.971 8.455 -21.327 1.00 90.88 819 VAL A O 1
ATOM 6002 N N . SER A 1 820 ? -23.287 10.267 -21.394 1.00 91.62 820 SER A N 1
ATOM 6003 C CA . SER A 1 820 ? -22.338 11.129 -22.121 1.00 91.62 820 SER A CA 1
ATOM 6004 C C . SER A 1 820 ? -21.725 12.169 -21.183 1.00 91.62 820 SER A C 1
ATOM 6006 O O . SER A 1 820 ? -22.387 13.150 -20.831 1.00 91.62 820 SER A O 1
ATOM 6008 N N . ILE A 1 821 ? -20.479 11.944 -20.774 1.00 93.31 821 ILE A N 1
ATOM 6009 C CA . ILE A 1 821 ? -19.773 12.650 -19.691 1.00 93.31 821 ILE A CA 1
ATOM 6010 C C . ILE A 1 821 ? -18.734 13.611 -20.288 1.00 93.31 821 ILE A C 1
ATOM 6012 O O . ILE A 1 821 ? -18.233 13.387 -21.394 1.00 93.31 821 ILE A O 1
ATOM 6016 N N . THR A 1 822 ? -18.438 14.722 -19.610 1.00 91.62 822 THR A N 1
ATOM 6017 C CA . THR A 1 822 ? -17.371 15.652 -20.018 1.00 91.62 822 THR A CA 1
ATOM 6018 C C . THR A 1 822 ? -16.006 15.144 -19.564 1.00 91.62 822 THR A C 1
ATOM 6020 O O . THR A 1 822 ? -15.842 14.710 -18.433 1.00 91.62 822 THR A O 1
ATOM 6023 N N . MET A 1 823 ? -15.012 15.194 -20.451 1.00 89.69 823 MET A N 1
ATOM 6024 C CA . MET A 1 823 ? -13.619 14.967 -20.072 1.00 89.69 823 MET A CA 1
ATOM 6025 C C . MET A 1 823 ? -13.152 16.142 -19.213 1.00 89.69 823 MET A C 1
ATOM 6027 O O . MET A 1 823 ? -13.226 17.291 -19.655 1.00 89.69 823 MET A O 1
ATOM 6031 N N . SER A 1 824 ? -12.652 15.840 -18.021 1.00 84.56 824 SER A N 1
ATOM 6032 C CA . SER A 1 824 ? -11.987 16.798 -17.144 1.00 84.56 824 SER A CA 1
ATOM 6033 C C . SER A 1 824 ? -10.525 16.987 -17.576 1.00 84.56 824 SER A C 1
ATOM 6035 O O . SER A 1 824 ? -9.956 16.158 -18.292 1.00 84.56 824 SER A O 1
ATOM 6037 N N . SER A 1 825 ? -9.904 18.090 -17.161 1.00 74.12 825 SER A N 1
ATOM 6038 C CA . SER A 1 825 ? -8.480 18.361 -17.370 1.00 74.12 825 SER A CA 1
ATOM 6039 C C . SER A 1 825 ? -7.706 18.122 -16.079 1.00 74.12 825 SER A C 1
ATOM 6041 O O . SER A 1 825 ? -8.013 18.735 -15.064 1.00 74.12 825 SER A O 1
ATOM 6043 N N . SER A 1 826 ? -6.660 17.298 -16.125 1.00 67.38 826 SER A N 1
ATOM 6044 C CA . SER A 1 826 ? -5.709 17.159 -15.020 1.00 67.38 826 SER A CA 1
ATOM 6045 C C . SER A 1 826 ? -4.340 17.675 -15.446 1.00 67.38 826 SER A C 1
ATOM 6047 O O . SER A 1 826 ? -3.794 17.229 -16.452 1.00 67.38 826 SER A O 1
ATOM 6049 N N . THR A 1 827 ? -3.762 18.582 -14.659 1.00 63.28 827 THR A N 1
ATOM 6050 C CA . THR A 1 827 ? -2.360 19.014 -14.803 1.00 63.28 827 THR A CA 1
ATOM 6051 C C . THR A 1 827 ? -1.371 17.904 -14.451 1.00 63.28 827 THR A C 1
ATOM 6053 O O . THR A 1 827 ? -0.251 17.911 -14.946 1.00 63.28 827 THR A O 1
ATOM 6056 N N . ARG A 1 828 ? -1.792 16.929 -13.631 1.00 61.12 828 ARG A N 1
ATOM 6057 C CA . ARG A 1 828 ? -1.012 15.732 -13.283 1.00 61.12 828 ARG A CA 1
ATOM 6058 C C . ARG A 1 828 ? -1.106 14.645 -14.365 1.00 61.12 828 ARG A C 1
ATOM 6060 O O . ARG A 1 828 ? -0.156 13.895 -14.546 1.00 61.12 828 ARG A O 1
ATOM 6067 N N . TYR A 1 829 ? -2.232 14.578 -15.083 1.00 68.69 829 TYR A N 1
ATOM 6068 C CA . TYR A 1 829 ? -2.549 13.531 -16.068 1.00 68.69 829 TYR A CA 1
ATOM 6069 C C . TYR A 1 829 ? -3.013 14.114 -17.429 1.00 68.69 829 TYR A C 1
ATOM 6071 O O . TYR A 1 829 ? -4.110 13.788 -17.891 1.00 68.69 829 TYR A O 1
ATOM 6079 N N . PRO A 1 830 ? -2.229 14.986 -18.098 1.00 68.06 830 PRO A N 1
ATOM 6080 C CA . PRO A 1 830 ? -2.697 15.758 -19.261 1.00 68.06 830 PRO A CA 1
ATOM 6081 C C . PRO A 1 830 ? -2.955 14.914 -20.525 1.00 68.06 830 PRO A C 1
ATOM 6083 O O . PRO A 1 830 ? -3.793 15.277 -21.359 1.00 68.06 830 PRO A O 1
ATOM 6086 N N . SER A 1 831 ? -2.264 13.780 -20.657 1.00 77.38 831 SER A N 1
ATOM 6087 C CA . SER A 1 831 ? -2.418 12.798 -21.737 1.00 77.38 831 SER A CA 1
ATOM 6088 C C . SER A 1 831 ? -3.592 11.826 -21.541 1.00 77.38 831 SER A C 1
ATOM 6090 O O . SER A 1 831 ? -4.001 11.164 -22.492 1.00 77.38 831 SER A O 1
ATOM 6092 N N . TYR A 1 832 ? -4.189 11.753 -20.349 1.00 83.06 832 TYR A N 1
ATOM 6093 C CA . TYR A 1 832 ? -5.134 10.693 -19.986 1.00 83.06 832 TYR A CA 1
ATOM 6094 C C . TYR A 1 832 ? -6.596 11.097 -20.221 1.00 83.06 832 TYR A C 1
ATOM 6096 O O . TYR A 1 832 ? -6.970 12.272 -20.177 1.00 83.06 832 TYR A O 1
ATOM 6104 N N . TYR A 1 833 ? -7.469 10.108 -20.423 1.00 91.00 833 TYR A N 1
ATOM 6105 C CA . TYR A 1 833 ? -8.917 10.325 -20.454 1.00 91.00 833 TYR A CA 1
ATOM 6106 C C . TYR A 1 833 ? -9.495 10.357 -19.042 1.00 91.00 833 TYR A C 1
ATOM 6108 O O . TYR A 1 833 ? -9.988 9.358 -18.523 1.00 91.00 833 TYR A O 1
ATOM 6116 N N . TYR A 1 834 ? -9.389 11.535 -18.438 1.00 88.75 834 TYR A N 1
ATOM 6117 C CA . TYR A 1 834 ? -9.745 11.809 -17.054 1.00 88.75 834 TYR A CA 1
ATOM 6118 C C . TYR A 1 834 ? -11.186 12.335 -16.923 1.00 88.75 834 TYR A C 1
ATOM 6120 O O . TYR A 1 834 ? -11.632 13.181 -17.704 1.00 88.75 834 TYR A O 1
ATOM 6128 N N . LEU A 1 835 ? -11.913 11.832 -15.926 1.00 91.50 835 LEU A N 1
ATOM 6129 C CA . LEU A 1 835 ? -13.269 12.224 -15.535 1.00 91.50 835 LEU A CA 1
ATOM 6130 C C . LEU A 1 835 ? -13.262 12.676 -14.067 1.00 91.50 835 LEU A C 1
ATOM 6132 O O . LEU A 1 835 ? -12.505 12.138 -13.263 1.00 91.50 835 LEU A O 1
ATOM 6136 N N . ASN A 1 836 ? -14.123 13.624 -13.692 1.00 87.81 836 ASN A N 1
ATOM 6137 C CA . ASN A 1 836 ? -14.357 13.941 -12.280 1.00 87.81 836 ASN A CA 1
ATOM 6138 C C . ASN A 1 836 ? -15.466 13.026 -11.752 1.00 87.81 836 ASN A C 1
ATOM 6140 O O . ASN A 1 836 ? -16.600 13.149 -12.207 1.00 87.81 836 ASN A O 1
ATOM 6144 N N . LEU A 1 837 ? -15.140 12.121 -10.828 1.00 89.00 837 LEU A N 1
ATOM 6145 C CA . LEU A 1 837 ? -16.135 11.345 -10.088 1.00 89.00 837 LEU A CA 1
ATOM 6146 C C . LEU A 1 837 ? -16.709 12.250 -8.985 1.00 89.00 837 LEU A C 1
ATOM 6148 O O . LEU A 1 837 ? -15.950 12.749 -8.154 1.00 89.00 837 LEU A O 1
ATOM 6152 N N . ASP A 1 838 ? -18.018 12.496 -9.008 1.00 87.06 838 ASP A N 1
ATOM 6153 C CA . ASP A 1 838 ? -18.718 13.399 -8.080 1.00 87.06 838 ASP A CA 1
ATOM 6154 C C . ASP A 1 838 ? -19.810 12.714 -7.241 1.00 87.06 838 ASP A C 1
ATOM 6156 O O . ASP A 1 838 ? -20.453 13.365 -6.420 1.00 87.06 838 ASP A O 1
ATOM 6160 N N . GLY A 1 839 ? -19.967 11.392 -7.363 1.00 88.31 839 GLY A N 1
ATOM 6161 C CA . GLY A 1 839 ? -20.800 10.601 -6.457 1.00 88.31 839 GLY A CA 1
ATOM 6162 C C . GLY A 1 839 ? -20.738 9.090 -6.689 1.00 88.31 839 GLY A C 1
ATOM 6163 O O . GLY A 1 839 ? -20.257 8.626 -7.727 1.00 88.31 839 GLY A O 1
ATOM 6164 N N . LEU A 1 840 ? -21.243 8.329 -5.718 1.00 92.19 840 LEU A N 1
ATOM 6165 C CA . LEU A 1 840 ? -21.355 6.868 -5.729 1.00 92.19 840 LEU A CA 1
ATOM 6166 C C . LEU A 1 840 ? -22.673 6.436 -5.063 1.00 92.19 840 LEU A C 1
ATOM 6168 O O . LEU A 1 840 ? -23.110 7.043 -4.087 1.00 92.19 840 LEU A O 1
ATOM 6172 N N . ALA A 1 841 ? -23.315 5.392 -5.586 1.00 92.12 841 ALA A N 1
ATOM 6173 C CA . ALA A 1 841 ? -24.511 4.791 -4.995 1.00 92.12 841 ALA A CA 1
ATOM 6174 C C . ALA A 1 841 ? -24.506 3.265 -5.158 1.00 92.12 841 ALA A C 1
ATOM 6176 O O . ALA A 1 841 ? -23.988 2.753 -6.155 1.00 92.12 841 ALA A O 1
ATOM 6177 N N . VAL A 1 842 ? -25.122 2.559 -4.208 1.00 93.38 842 VAL A N 1
ATOM 6178 C CA . VAL A 1 842 ? -25.288 1.099 -4.210 1.00 93.38 842 VAL A CA 1
ATOM 6179 C C . VAL A 1 842 ? -26.778 0.775 -4.075 1.00 93.38 842 VAL A C 1
ATOM 6181 O O . VAL A 1 842 ? -27.407 1.126 -3.081 1.00 93.38 842 VAL A O 1
ATOM 6184 N N . GLY A 1 843 ? -27.357 0.129 -5.087 1.00 89.31 843 GLY A N 1
ATOM 6185 C CA . GLY A 1 843 ? -28.789 -0.180 -5.140 1.00 89.31 843 GLY A CA 1
ATOM 6186 C C . GLY A 1 843 ? -29.675 1.066 -5.005 1.00 89.31 843 GLY A C 1
ATOM 6187 O O . GLY A 1 843 ? -29.370 2.119 -5.561 1.00 89.31 843 GLY A O 1
ATOM 6188 N N . ASP A 1 844 ? -30.758 0.941 -4.233 1.00 82.56 844 ASP A N 1
ATOM 6189 C CA . ASP A 1 844 ? -31.714 2.024 -3.951 1.00 82.56 844 ASP A CA 1
ATOM 6190 C C . ASP A 1 844 ? -31.259 2.973 -2.811 1.00 82.56 844 ASP A C 1
ATOM 6192 O O . ASP A 1 844 ? -32.042 3.808 -2.346 1.00 82.56 844 ASP A O 1
ATOM 6196 N N . GLN A 1 845 ? -30.019 2.854 -2.315 1.00 75.56 845 GLN A N 1
ATOM 6197 C CA . GLN A 1 845 ? -29.517 3.708 -1.232 1.00 75.56 845 GLN A CA 1
ATOM 6198 C C . GLN A 1 845 ? -29.372 5.176 -1.666 1.00 75.56 845 GLN A C 1
ATOM 6200 O O . GLN A 1 845 ? -29.162 5.496 -2.837 1.00 75.56 845 GLN A O 1
ATOM 6205 N N . THR A 1 846 ? -29.460 6.100 -0.701 1.00 76.88 846 THR A N 1
ATOM 6206 C CA . THR A 1 846 ? -29.306 7.541 -0.956 1.00 76.88 846 THR A CA 1
ATOM 6207 C C . THR A 1 846 ? -27.921 7.843 -1.538 1.00 76.88 846 THR A C 1
ATOM 6209 O O . THR A 1 846 ? -26.935 7.610 -0.835 1.00 76.88 846 THR A O 1
ATOM 6212 N N . PRO A 1 847 ? -27.812 8.388 -2.767 1.00 78.19 847 PRO A N 1
ATOM 6213 C CA . PRO A 1 847 ? -26.519 8.564 -3.415 1.00 78.19 847 PRO A CA 1
ATOM 6214 C C . PRO A 1 847 ? -25.566 9.465 -2.627 1.00 78.19 847 PRO A C 1
ATOM 6216 O O . PRO A 1 847 ? -25.904 10.601 -2.281 1.00 78.19 847 PRO A O 1
ATOM 6219 N N . ARG A 1 848 ? -24.353 8.965 -2.387 1.00 80.50 848 ARG A N 1
ATOM 6220 C CA . ARG A 1 848 ? -23.254 9.719 -1.784 1.00 80.50 848 ARG A CA 1
ATOM 6221 C C . ARG A 1 848 ? -22.728 10.699 -2.832 1.00 80.50 848 ARG A C 1
ATOM 6223 O O . ARG A 1 848 ? -22.392 10.286 -3.939 1.00 80.50 848 ARG A O 1
ATOM 6230 N N . MET A 1 849 ? -22.672 11.990 -2.506 1.00 80.94 849 MET A N 1
ATOM 6231 C CA . MET A 1 849 ? -22.177 13.039 -3.408 1.00 80.94 849 MET A CA 1
ATOM 6232 C C . MET A 1 849 ? -20.882 13.629 -2.857 1.00 80.94 849 MET A C 1
ATOM 6234 O O . MET A 1 849 ? -20.847 14.107 -1.724 1.00 80.94 849 MET A O 1
ATOM 6238 N N . PHE A 1 850 ? -19.830 13.638 -3.670 1.00 74.75 850 PHE A N 1
ATOM 6239 C CA . PHE A 1 850 ? -18.520 14.146 -3.283 1.00 74.75 850 PHE A CA 1
ATOM 6240 C C . PHE A 1 850 ? -18.418 15.630 -3.628 1.00 74.75 850 PHE A C 1
ATOM 6242 O O . PHE A 1 850 ? -18.479 16.024 -4.795 1.00 74.75 850 PHE A O 1
ATOM 6249 N N . THR A 1 851 ? -18.248 16.485 -2.621 1.00 55.12 851 THR A N 1
ATOM 6250 C CA . THR A 1 851 ? -18.103 17.924 -2.849 1.00 55.12 851 THR A CA 1
ATOM 6251 C C . THR A 1 851 ? -16.787 18.225 -3.558 1.00 55.12 851 THR A C 1
ATOM 6253 O O . THR A 1 851 ? -15.714 18.129 -2.963 1.00 55.12 851 THR A O 1
ATOM 6256 N N . THR A 1 852 ? -16.850 18.678 -4.813 1.00 43.09 852 THR A N 1
ATOM 6257 C CA . THR A 1 852 ? -15.712 19.358 -5.439 1.00 43.09 852 THR A CA 1
ATOM 6258 C C . THR A 1 852 ? -15.370 20.587 -4.601 1.00 43.09 852 THR A C 1
ATOM 6260 O O . THR A 1 852 ? -16.187 21.507 -4.526 1.00 43.09 852 THR A O 1
ATOM 6263 N N . ALA A 1 853 ? -14.192 20.607 -3.973 1.00 34.09 853 ALA A N 1
ATOM 6264 C CA . ALA A 1 853 ? -13.771 21.693 -3.095 1.00 34.09 853 ALA A CA 1
ATOM 6265 C C . ALA A 1 853 ? -13.784 23.043 -3.837 1.00 34.09 853 ALA A C 1
ATOM 6267 O O . ALA A 1 853 ? -12.888 23.366 -4.621 1.00 34.09 853 ALA A O 1
ATOM 6268 N N . THR A 1 854 ? -14.824 23.845 -3.599 1.00 27.08 854 THR A N 1
ATOM 6269 C CA . THR A 1 854 ? -14.915 25.212 -4.108 1.00 27.08 854 THR A CA 1
ATOM 6270 C C . THR A 1 854 ? -13.898 26.060 -3.363 1.00 27.08 854 THR A C 1
ATOM 6272 O O . THR A 1 854 ? -14.119 26.393 -2.200 1.00 27.08 854 THR A O 1
ATOM 6275 N N . ALA A 1 855 ? -12.787 26.393 -4.024 1.00 28.70 855 ALA A N 1
ATOM 6276 C CA . ALA A 1 855 ? -11.702 27.171 -3.438 1.00 28.70 855 ALA A CA 1
ATOM 6277 C C . ALA A 1 855 ? -12.230 28.478 -2.818 1.00 28.70 855 ALA A C 1
ATOM 6279 O O . ALA A 1 855 ? -12.606 29.417 -3.524 1.00 28.70 855 ALA A O 1
ATOM 6280 N N . SER A 1 856 ? -12.262 28.531 -1.486 1.00 25.14 856 SER A N 1
ATOM 6281 C CA . SER A 1 856 ? -12.750 29.668 -0.711 1.00 25.14 856 SER A CA 1
ATOM 6282 C C . SER A 1 856 ? -11.742 30.813 -0.781 1.00 25.14 856 SER A C 1
ATOM 6284 O O . SER A 1 856 ? -10.804 30.891 0.012 1.00 25.14 856 SER A O 1
ATOM 6286 N N . SER A 1 857 ? -11.913 31.696 -1.765 1.00 27.66 857 SER A N 1
ATOM 6287 C CA . SER A 1 857 ? -10.993 32.793 -2.067 1.00 27.66 857 SER A CA 1
ATOM 6288 C C . SER A 1 857 ? -11.014 33.897 -0.998 1.00 27.66 857 SER A C 1
ATOM 6290 O O . SER A 1 857 ? -11.652 34.938 -1.168 1.00 27.66 857 SER A O 1
ATOM 6292 N N . SER A 1 858 ? -10.282 33.700 0.099 1.00 25.73 858 SER A N 1
ATOM 6293 C CA . SER A 1 858 ? -10.017 34.728 1.108 1.00 25.73 858 SER A CA 1
ATOM 6294 C C . SER A 1 858 ? -8.881 35.663 0.663 1.00 25.73 858 SER A C 1
ATOM 6296 O O . SER A 1 858 ? -7.779 35.631 1.209 1.00 25.73 858 SER A O 1
ATOM 6298 N N . SER A 1 859 ? -9.142 36.505 -0.340 1.00 27.84 859 SER A N 1
ATOM 6299 C CA . SER A 1 859 ? -8.229 37.573 -0.772 1.00 27.84 859 SER A CA 1
ATOM 6300 C C . SER A 1 859 ? -8.929 38.930 -0.731 1.00 27.84 859 SER A C 1
ATOM 6302 O O . SER A 1 859 ? -9.893 39.157 -1.463 1.00 27.84 859 SER A O 1
ATOM 6304 N N . SER A 1 860 ? -8.438 39.840 0.108 1.00 27.16 860 SER A N 1
ATOM 6305 C CA . SER A 1 860 ? -8.905 41.224 0.186 1.00 27.16 860 SER A CA 1
ATOM 6306 C C . SER A 1 860 ? -8.032 42.170 -0.654 1.00 27.16 860 SER A C 1
ATOM 6308 O O . SER A 1 860 ? -6.838 41.938 -0.831 1.00 27.16 860 SER A O 1
ATOM 6310 N N . SER A 1 861 ? -8.640 43.278 -1.097 1.00 24.98 861 SER A N 1
ATOM 6311 C CA . SER A 1 861 ? -8.018 44.426 -1.793 1.00 24.98 861 SER A CA 1
ATOM 6312 C C . SER A 1 861 ? -7.653 44.235 -3.289 1.00 24.98 861 SER A C 1
ATOM 6314 O O . SER A 1 861 ? -7.454 43.107 -3.736 1.00 24.98 861 SER A O 1
ATOM 6316 N N . PRO A 1 862 ? -7.709 45.305 -4.126 1.00 33.12 862 PRO A N 1
ATOM 6317 C CA . PRO A 1 862 ? -8.451 45.161 -5.386 1.00 33.12 862 PRO A CA 1
ATOM 6318 C C . PRO A 1 862 ? -7.826 45.709 -6.693 1.00 33.12 862 PRO A C 1
ATOM 6320 O O . PRO A 1 862 ? -7.039 46.648 -6.706 1.00 33.12 862 PRO A O 1
ATOM 6323 N N . ALA A 1 863 ? -8.392 45.203 -7.797 1.00 25.61 863 ALA A N 1
ATOM 6324 C CA . ALA A 1 863 ? -8.642 45.864 -9.089 1.00 25.61 863 ALA A CA 1
ATOM 6325 C C . ALA A 1 863 ? -7.476 46.296 -10.013 1.00 25.61 863 ALA A C 1
ATOM 6327 O O . ALA A 1 863 ? -6.893 47.371 -9.889 1.00 25.61 863 ALA A O 1
ATOM 6328 N N . THR A 1 864 ? -7.349 45.586 -11.142 1.00 23.16 864 THR A N 1
ATOM 6329 C CA . THR A 1 864 ? -7.199 46.212 -12.477 1.00 23.16 864 THR A CA 1
ATOM 6330 C C . THR A 1 864 ? -7.796 45.274 -13.551 1.00 23.16 864 THR A C 1
ATOM 6332 O O . THR A 1 864 ? -7.586 44.067 -13.444 1.00 23.16 864 THR A O 1
ATOM 6335 N N . PRO A 1 865 ? -8.580 45.747 -14.548 1.00 32.12 865 PRO A N 1
ATOM 6336 C CA . PRO A 1 865 ? -9.317 44.854 -15.455 1.00 32.12 865 PRO A CA 1
ATOM 6337 C C . PRO A 1 865 ? -8.666 44.676 -16.842 1.00 32.12 865 PRO A C 1
ATOM 6339 O O . PRO A 1 865 ? -8.300 45.657 -17.486 1.00 32.12 865 PRO A O 1
ATOM 6342 N N . GLY A 1 866 ? -8.637 43.442 -17.364 1.00 24.50 866 GLY A N 1
ATOM 6343 C CA . GLY A 1 866 ? -8.356 43.186 -18.787 1.00 24.50 866 GLY A CA 1
ATOM 6344 C C . GLY A 1 866 ? -7.830 41.783 -19.111 1.00 24.50 866 GLY A C 1
ATOM 6345 O O . GLY A 1 866 ? -6.639 41.530 -18.982 1.00 24.50 866 GLY A O 1
ATOM 6346 N N . GLY A 1 867 ? -8.699 40.892 -19.601 1.00 23.98 867 GLY A N 1
ATOM 6347 C CA . GLY A 1 867 ? -8.322 39.558 -20.095 1.00 23.98 867 GLY A CA 1
ATOM 6348 C C . GLY A 1 867 ? -9.400 38.513 -19.809 1.00 23.98 867 GLY A C 1
ATOM 6349 O O . GLY A 1 867 ? -9.701 38.244 -18.651 1.00 23.98 867 GLY A O 1
ATOM 6350 N N . ALA A 1 868 ? -10.012 37.942 -20.850 1.00 24.14 868 ALA A N 1
ATOM 6351 C CA . ALA A 1 868 ? -11.162 37.048 -20.709 1.00 24.14 868 ALA A CA 1
ATOM 6352 C C . ALA A 1 868 ? -10.849 35.589 -21.082 1.00 24.14 868 ALA A C 1
ATOM 6354 O O . ALA A 1 868 ? -10.202 35.322 -22.091 1.00 24.14 868 ALA A O 1
ATOM 6355 N N . SER A 1 869 ? -11.443 34.671 -20.312 1.00 26.56 869 SER A N 1
ATOM 6356 C CA . SER A 1 869 ? -11.667 33.242 -20.600 1.00 26.56 869 SER A CA 1
ATOM 6357 C C . SER A 1 869 ? -10.448 32.343 -20.875 1.00 26.56 869 SER A C 1
ATOM 6359 O O . SER A 1 869 ? -9.851 32.364 -21.945 1.00 26.56 869 SER A O 1
ATOM 6361 N N . GLY A 1 870 ? -10.197 31.428 -19.934 1.00 24.58 870 GLY A N 1
ATOM 6362 C CA . GLY A 1 870 ? -9.237 30.325 -20.050 1.00 24.58 870 GLY A CA 1
ATOM 6363 C C . GLY A 1 870 ? -9.415 29.327 -18.904 1.00 24.58 870 GLY A C 1
ATOM 6364 O O . GLY A 1 870 ? -8.482 29.084 -18.151 1.00 24.58 870 GLY A O 1
ATOM 6365 N N . GLY A 1 871 ? -10.645 28.840 -18.697 1.00 26.14 871 GLY A N 1
ATOM 6366 C CA . GLY A 1 871 ? -11.023 28.064 -17.510 1.00 26.14 871 GLY A CA 1
ATOM 6367 C C . GLY A 1 871 ? -10.415 26.661 -17.471 1.00 26.14 871 GLY A C 1
ATOM 6368 O O . GLY A 1 871 ? -11.044 25.711 -17.930 1.00 26.14 871 GLY A O 1
ATOM 6369 N N . GLY A 1 872 ? -9.215 26.533 -16.905 1.00 27.73 872 GLY A N 1
ATOM 6370 C CA . GLY A 1 872 ? -8.651 25.251 -16.488 1.00 27.73 872 GLY A CA 1
ATOM 6371 C C . GLY A 1 872 ? -9.225 24.833 -15.136 1.00 27.73 872 GLY A C 1
ATOM 6372 O O . GLY A 1 872 ? -9.017 25.524 -14.141 1.00 27.73 872 GLY A O 1
ATOM 6373 N N . GLY A 1 873 ? -9.948 23.713 -15.097 1.00 34.38 873 GLY A N 1
ATOM 6374 C CA . GLY A 1 873 ? -10.323 23.071 -13.838 1.00 34.38 873 GLY A CA 1
ATOM 6375 C C . GLY A 1 873 ? -9.131 22.310 -13.261 1.00 34.38 873 GLY A C 1
ATOM 6376 O O . GLY A 1 873 ? -8.409 21.649 -14.009 1.00 34.38 873 GLY A O 1
ATOM 6377 N N . ASN A 1 874 ? -8.931 22.392 -11.944 1.00 36.31 874 ASN A N 1
ATOM 6378 C CA . ASN A 1 874 ? -8.003 21.505 -11.245 1.00 36.31 874 ASN A CA 1
ATOM 6379 C C . ASN A 1 874 ? -8.552 20.070 -11.208 1.00 36.31 874 ASN A C 1
ATOM 6381 O O . ASN A 1 874 ? -9.763 19.847 -11.255 1.00 36.31 874 ASN A O 1
ATOM 6385 N N . ALA A 1 875 ? -7.639 19.107 -11.079 1.00 45.84 875 ALA A N 1
ATOM 6386 C CA . ALA A 1 875 ? -7.975 17.710 -10.837 1.00 45.84 875 ALA A CA 1
ATOM 6387 C C . ALA A 1 875 ? -8.798 17.562 -9.542 1.00 45.84 875 ALA A C 1
ATOM 6389 O O . ALA A 1 875 ? -8.470 18.172 -8.523 1.00 45.84 875 ALA A O 1
ATOM 6390 N N . SER A 1 876 ? -9.850 16.745 -9.582 1.00 58.53 876 SER A N 1
ATOM 6391 C CA . SER A 1 876 ? -10.635 16.377 -8.400 1.00 58.53 876 SER A CA 1
ATOM 6392 C C . SER A 1 876 ? -9.905 15.299 -7.592 1.00 58.53 876 SER A C 1
ATOM 6394 O O . SER A 1 876 ? -9.235 14.441 -8.172 1.00 58.53 876 SER A O 1
ATOM 6396 N N . ALA A 1 877 ? -10.049 15.316 -6.261 1.00 58.62 877 ALA A N 1
ATOM 6397 C CA . ALA A 1 877 ? -9.435 14.317 -5.375 1.00 58.62 877 ALA A CA 1
ATOM 6398 C C . ALA A 1 877 ? -9.802 12.877 -5.785 1.00 58.62 877 ALA A C 1
ATOM 6400 O O . ALA A 1 877 ? -8.943 12.004 -5.837 1.00 58.62 877 ALA A O 1
ATOM 6401 N N . TYR A 1 878 ? -11.062 12.682 -6.182 1.00 76.62 878 TYR A N 1
ATOM 6402 C CA . TYR A 1 878 ? -11.664 11.396 -6.535 1.00 76.62 878 TYR A CA 1
ATOM 6403 C C . TYR A 1 878 ? -11.656 11.059 -8.034 1.00 76.62 878 TYR A C 1
ATOM 6405 O O . TYR A 1 878 ? -12.232 10.050 -8.442 1.00 76.62 878 TYR A O 1
ATOM 6413 N N . GLY A 1 879 ? -11.043 11.899 -8.876 1.00 81.94 879 GLY A N 1
ATOM 6414 C CA . GLY A 1 879 ? -11.129 11.754 -10.330 1.00 81.94 879 GLY A CA 1
ATOM 6415 C C . GLY A 1 879 ? -10.603 10.416 -10.864 1.00 81.94 879 GLY A C 1
ATOM 6416 O O . GLY A 1 879 ? -9.763 9.756 -10.253 1.00 81.94 879 GLY A O 1
ATOM 6417 N N . MET A 1 880 ? -11.109 10.023 -12.031 1.00 89.69 880 MET A N 1
ATOM 6418 C CA . MET A 1 880 ? -11.019 8.664 -12.561 1.00 89.69 880 MET A CA 1
ATOM 6419 C C . MET A 1 880 ? -10.472 8.652 -13.992 1.00 89.69 880 MET A C 1
ATOM 6421 O O . MET A 1 880 ? -10.914 9.424 -14.842 1.00 89.69 880 MET A O 1
ATOM 6425 N N . ILE A 1 881 ? -9.520 7.765 -14.276 1.00 89.56 881 ILE A N 1
ATOM 6426 C CA . ILE A 1 881 ? -8.977 7.519 -15.620 1.00 89.56 881 ILE A CA 1
ATOM 6427 C C . ILE A 1 881 ? -9.762 6.380 -16.277 1.00 89.56 881 ILE A C 1
ATOM 6429 O O . ILE A 1 881 ? -9.975 5.345 -15.654 1.00 89.56 881 ILE A O 1
ATOM 6433 N N . VAL A 1 882 ? -10.170 6.533 -17.540 1.00 94.06 882 VAL A N 1
ATOM 6434 C CA . VAL A 1 882 ? -10.791 5.436 -18.306 1.00 94.06 882 VAL A CA 1
ATOM 6435 C C . VAL A 1 882 ? -9.715 4.656 -19.062 1.00 94.06 882 VAL A C 1
ATOM 6437 O O . VAL A 1 882 ? -9.213 5.119 -20.092 1.00 94.06 882 VAL A O 1
ATOM 6440 N N . ASP A 1 883 ? -9.371 3.475 -18.546 1.00 92.00 883 ASP A N 1
ATOM 6441 C CA . ASP A 1 883 ? -8.300 2.616 -19.056 1.00 92.00 883 ASP A CA 1
ATOM 6442 C C . ASP A 1 883 ? -8.835 1.259 -19.543 1.00 92.00 883 ASP A C 1
ATOM 6444 O O . ASP A 1 883 ? -9.532 0.544 -18.824 1.00 92.00 883 ASP A O 1
ATOM 6448 N N . VAL A 1 884 ? -8.501 0.894 -20.781 1.00 90.81 884 VAL A N 1
ATOM 6449 C CA . VAL A 1 884 ? -8.805 -0.421 -21.368 1.00 90.81 884 VAL A CA 1
ATOM 6450 C C . VAL A 1 884 ? -7.691 -1.459 -21.135 1.00 90.81 884 VAL A C 1
ATOM 6452 O O . VAL A 1 884 ? -7.940 -2.662 -21.268 1.00 90.81 884 VAL A O 1
ATOM 6455 N N . ALA A 1 885 ? -6.488 -1.033 -20.740 1.00 83.50 885 ALA A N 1
ATOM 6456 C CA . ALA A 1 885 ? -5.368 -1.924 -20.447 1.00 83.50 885 ALA A CA 1
ATOM 6457 C C . ALA A 1 885 ? -5.458 -2.538 -19.033 1.00 83.50 885 ALA A C 1
ATOM 6459 O O . ALA A 1 885 ? -5.066 -3.687 -18.838 1.00 83.50 885 ALA A O 1
ATOM 6460 N N . SER A 1 886 ? -6.007 -1.840 -18.033 1.00 82.00 886 SER A N 1
ATOM 6461 C CA . SER A 1 886 ? -6.388 -2.478 -16.766 1.00 82.00 886 SER A CA 1
ATOM 6462 C C . SER A 1 886 ? -7.606 -3.384 -16.960 1.00 82.00 886 SER A C 1
ATOM 6464 O O . SER A 1 886 ? -8.638 -2.949 -17.467 1.00 82.00 886 SER A O 1
ATOM 6466 N N . THR A 1 887 ? -7.527 -4.634 -16.500 1.00 83.31 887 THR A N 1
ATOM 6467 C CA . THR A 1 887 ? -8.671 -5.553 -16.444 1.00 83.31 887 THR A CA 1
ATOM 6468 C C . THR A 1 887 ? -9.731 -5.068 -15.456 1.00 83.31 887 THR A C 1
ATOM 6470 O O . THR A 1 887 ? -10.873 -4.844 -15.849 1.00 83.31 887 THR A O 1
ATOM 6473 N N . ILE A 1 888 ? -9.376 -4.915 -14.176 1.00 86.56 888 ILE A N 1
ATOM 6474 C CA . ILE A 1 888 ? -10.313 -4.460 -13.136 1.00 86.56 888 ILE A CA 1
ATOM 6475 C C . ILE A 1 888 ? -10.289 -2.941 -12.998 1.00 86.56 888 ILE A C 1
ATOM 6477 O O . ILE A 1 888 ? -9.289 -2.287 -13.315 1.00 86.56 888 ILE A O 1
ATOM 6481 N N . SER A 1 889 ? -11.390 -2.386 -12.502 1.00 91.12 889 SER A N 1
ATOM 6482 C CA . SER A 1 889 ? -11.402 -1.015 -11.995 1.00 91.12 889 SER A CA 1
ATOM 6483 C C . SER A 1 889 ? -10.642 -0.913 -10.674 1.00 91.12 889 SER A C 1
ATOM 6485 O O . SER A 1 889 ? -10.543 -1.885 -9.927 1.00 91.12 889 SER A O 1
ATOM 6487 N N . PHE A 1 890 ? -10.154 0.283 -10.369 1.00 85.50 890 PHE A N 1
ATOM 6488 C CA . PHE A 1 890 ? -9.599 0.643 -9.071 1.00 85.50 890 PHE A CA 1
ATOM 6489 C C . PHE A 1 890 ? -10.298 1.893 -8.543 1.00 85.50 890 PHE A C 1
ATOM 6491 O O . PHE A 1 890 ? -10.541 2.829 -9.305 1.00 85.50 890 PHE A O 1
ATOM 6498 N N . LEU A 1 891 ? -10.588 1.926 -7.247 1.00 86.19 891 LEU A N 1
ATOM 6499 C CA . LEU A 1 891 ? -11.086 3.115 -6.558 1.00 86.19 891 LEU A CA 1
ATOM 6500 C C . LEU A 1 891 ? -10.082 3.573 -5.503 1.00 86.19 891 LEU A C 1
ATOM 6502 O O . LEU A 1 891 ? -9.419 2.743 -4.875 1.00 86.19 891 LEU A O 1
ATOM 6506 N N . GLU A 1 892 ? -9.989 4.893 -5.333 1.00 80.44 892 GLU A N 1
ATOM 6507 C CA . GLU A 1 892 ? -9.337 5.543 -4.188 1.00 80.44 892 GLU A CA 1
ATOM 6508 C C . GLU A 1 892 ? -9.772 4.856 -2.873 1.00 80.44 892 GLU A C 1
ATOM 6510 O O . GLU A 1 892 ? -10.902 4.375 -2.764 1.00 80.44 892 GLU A O 1
ATOM 6515 N N . ALA A 1 893 ? -8.872 4.750 -1.896 1.00 68.44 893 ALA A N 1
ATOM 6516 C CA . ALA A 1 893 ? -9.025 3.896 -0.728 1.00 68.44 893 ALA A CA 1
ATOM 6517 C C . ALA A 1 893 ? -10.277 4.200 0.106 1.00 68.44 893 ALA A C 1
ATOM 6519 O O . ALA A 1 893 ? -10.944 3.253 0.527 1.00 68.44 893 ALA A O 1
ATOM 6520 N N . SER A 1 894 ? -10.631 5.478 0.286 1.00 69.81 894 SER A N 1
ATOM 6521 C CA . SER A 1 894 ? -11.865 5.880 0.976 1.00 69.81 894 SER A CA 1
ATOM 6522 C C . SER A 1 894 ? -13.107 5.401 0.218 1.00 69.81 894 SER A C 1
ATOM 6524 O O . SER A 1 894 ? -13.940 4.687 0.770 1.00 69.81 894 SER A O 1
ATOM 6526 N N . LEU A 1 895 ? -13.173 5.681 -1.086 1.00 81.00 895 LEU A N 1
ATOM 6527 C CA . LEU A 1 895 ? -14.281 5.290 -1.961 1.00 81.00 895 LEU A CA 1
ATOM 6528 C C . LEU A 1 895 ? -14.444 3.775 -2.083 1.00 81.00 895 LEU A C 1
ATOM 6530 O O . LEU A 1 895 ? -15.564 3.277 -2.176 1.00 81.00 895 LEU A O 1
ATOM 6534 N N . TYR A 1 896 ? -13.332 3.040 -2.114 1.00 83.19 896 TYR A N 1
ATOM 6535 C CA . TYR A 1 896 ? -13.349 1.582 -2.112 1.00 83.19 896 TYR A CA 1
ATOM 6536 C C . TYR A 1 896 ? -13.906 1.037 -0.795 1.00 83.19 896 TYR A C 1
ATOM 6538 O O . TYR A 1 896 ? -14.665 0.071 -0.812 1.00 83.19 896 TYR A O 1
ATOM 6546 N N . ASP A 1 897 ? -13.544 1.640 0.340 1.00 77.88 897 ASP A N 1
ATOM 6547 C CA . ASP A 1 897 ? -13.997 1.174 1.647 1.00 77.88 897 ASP A CA 1
ATOM 6548 C C . ASP A 1 897 ? -15.456 1.539 1.931 1.00 77.88 897 ASP A C 1
ATOM 6550 O O . ASP A 1 897 ? -16.167 0.685 2.457 1.00 77.88 897 ASP A O 1
ATOM 6554 N N . GLU A 1 898 ? -15.928 2.707 1.484 1.00 79.62 898 GLU A N 1
ATOM 6555 C CA . GLU A 1 898 ? -17.356 3.052 1.459 1.00 79.62 898 GLU A CA 1
ATOM 6556 C C . GLU A 1 898 ? -18.157 2.093 0.566 1.00 79.62 898 GLU A C 1
ATOM 6558 O O . GLU A 1 898 ? -19.152 1.527 1.013 1.00 79.62 898 GLU A O 1
ATOM 6563 N N . LEU A 1 899 ? -17.694 1.839 -0.667 1.00 87.25 899 LEU A N 1
ATOM 6564 C CA . LEU A 1 899 ? -18.337 0.887 -1.579 1.00 87.25 899 LEU A CA 1
ATOM 6565 C C . LEU A 1 899 ? -18.379 -0.531 -0.991 1.00 87.25 899 LEU A C 1
ATOM 6567 O O . LEU A 1 899 ? -19.387 -1.221 -1.122 1.00 87.25 899 LEU A O 1
ATOM 6571 N N . ALA A 1 900 ? -17.290 -0.988 -0.368 1.00 84.81 900 ALA A N 1
ATOM 6572 C CA . ALA A 1 900 ? -17.233 -2.308 0.248 1.00 84.81 900 ALA A CA 1
ATOM 6573 C C . ALA A 1 900 ? -18.199 -2.426 1.436 1.00 84.81 900 ALA A C 1
ATOM 6575 O O . ALA A 1 900 ? -18.876 -3.444 1.562 1.00 84.81 900 ALA A O 1
ATOM 6576 N N . ASP A 1 901 ? -18.304 -1.381 2.259 1.00 80.00 901 ASP A N 1
ATOM 6577 C CA . ASP A 1 901 ? -19.214 -1.342 3.403 1.00 80.00 901 ASP A CA 1
ATOM 6578 C C . ASP A 1 901 ? -20.691 -1.350 2.965 1.00 80.00 901 ASP A C 1
ATOM 6580 O O . ASP A 1 901 ? -21.464 -2.172 3.465 1.00 80.00 901 ASP A O 1
ATOM 6584 N N . ASP A 1 902 ? -21.069 -0.528 1.979 1.00 85.06 902 ASP A N 1
ATOM 6585 C CA . ASP A 1 902 ? -22.437 -0.490 1.433 1.00 85.06 902 ASP A CA 1
ATOM 6586 C C . ASP A 1 902 ? -22.815 -1.826 0.757 1.00 85.06 902 ASP A C 1
ATOM 6588 O O . ASP A 1 902 ? -23.927 -2.335 0.924 1.00 85.06 902 ASP A O 1
ATOM 6592 N N . LEU A 1 903 ? -21.874 -2.457 0.039 1.00 88.69 903 LEU A N 1
ATOM 6593 C CA . LEU A 1 903 ? -22.068 -3.790 -0.549 1.00 88.69 903 LEU A CA 1
ATOM 6594 C C . LEU A 1 903 ? -22.200 -4.896 0.511 1.00 88.69 903 LEU A C 1
ATOM 6596 O O . LEU A 1 903 ? -22.969 -5.836 0.304 1.00 88.69 903 LEU A O 1
ATOM 6600 N N . GLU A 1 904 ? -21.474 -4.812 1.630 1.00 85.31 904 GLU A N 1
ATOM 6601 C CA . GLU A 1 904 ? -21.592 -5.765 2.743 1.00 85.31 904 GLU A CA 1
ATOM 6602 C C . GLU A 1 904 ? -22.969 -5.675 3.434 1.00 85.31 904 GLU A C 1
ATOM 6604 O O . GLU A 1 904 ? -23.530 -6.714 3.797 1.00 85.31 904 GLU A O 1
ATOM 6609 N N . GLU A 1 905 ? -23.561 -4.478 3.547 1.00 84.12 905 GLU A N 1
ATOM 6610 C CA . GLU A 1 905 ? -24.905 -4.279 4.117 1.00 84.12 905 GLU A CA 1
ATOM 6611 C C . GLU A 1 905 ? -26.054 -4.697 3.170 1.00 84.12 905 GLU A C 1
ATOM 6613 O O . GLU A 1 905 ? -27.062 -5.259 3.625 1.00 84.12 905 GLU A O 1
ATOM 6618 N N . GLU A 1 906 ? -25.908 -4.483 1.858 1.00 87.88 906 GLU A N 1
ATOM 6619 C CA . GLU A 1 906 ? -26.924 -4.840 0.853 1.00 87.88 906 GLU A CA 1
ATOM 6620 C C . GLU A 1 906 ? -26.934 -6.328 0.479 1.00 87.88 906 GLU A C 1
ATOM 6622 O O . GLU A 1 906 ? -28.002 -6.938 0.386 1.00 87.88 906 GLU A O 1
ATOM 6627 N N . ILE A 1 907 ? -25.764 -6.943 0.259 1.00 88.62 907 ILE A N 1
ATOM 6628 C CA . ILE A 1 907 ? -25.681 -8.318 -0.273 1.00 88.62 907 ILE A CA 1
ATOM 6629 C C . ILE A 1 907 ? -26.058 -9.359 0.791 1.00 88.62 907 ILE A C 1
ATOM 6631 O O . ILE A 1 907 ? -26.644 -10.392 0.461 1.00 88.62 907 ILE A O 1
ATOM 6635 N N . ARG A 1 908 ? -25.748 -9.099 2.072 1.00 84.44 908 ARG A N 1
ATOM 6636 C CA . ARG A 1 908 ? -26.140 -9.919 3.245 1.00 84.44 908 ARG A CA 1
ATOM 6637 C C . ARG A 1 908 ? -25.737 -11.401 3.190 1.00 84.44 908 ARG A C 1
ATOM 6639 O O . ARG A 1 908 ? -26.243 -12.218 3.960 1.00 84.44 908 ARG A O 1
ATOM 6646 N N . LEU A 1 909 ? -24.802 -11.752 2.311 1.00 84.44 909 LEU A N 1
ATOM 6647 C CA . LEU A 1 909 ? -24.119 -13.043 2.306 1.00 84.44 909 LEU A CA 1
ATOM 6648 C C . LEU A 1 909 ? -22.920 -12.999 3.269 1.00 84.44 909 LEU A C 1
ATOM 6650 O O . LEU A 1 909 ? -22.329 -11.934 3.449 1.00 84.44 909 LEU A O 1
ATOM 6654 N N . PRO A 1 910 ? -22.502 -14.132 3.865 1.00 78.94 910 PRO A N 1
ATOM 6655 C CA . PRO A 1 910 ? -21.303 -14.166 4.694 1.00 78.94 910 PRO A CA 1
ATOM 6656 C C . PRO A 1 910 ? -20.071 -13.732 3.894 1.00 78.94 910 PRO A C 1
ATOM 6658 O O . PRO A 1 910 ? -19.840 -14.236 2.791 1.00 78.94 910 PRO A O 1
ATOM 6661 N N . ARG A 1 911 ? -19.255 -12.831 4.448 1.00 77.56 911 ARG A N 1
ATOM 6662 C CA . ARG A 1 911 ? -17.970 -12.453 3.847 1.00 77.56 911 ARG A CA 1
ATOM 6663 C C . ARG A 1 911 ? -17.038 -13.669 3.804 1.00 77.56 911 ARG A C 1
ATOM 6665 O O . ARG A 1 911 ? -16.895 -14.385 4.793 1.00 77.56 911 ARG A O 1
ATOM 6672 N N . ALA A 1 912 ? -16.406 -13.899 2.660 1.00 68.44 912 ALA A N 1
ATOM 6673 C CA . ALA A 1 912 ? -15.352 -14.891 2.499 1.00 68.44 912 ALA A CA 1
ATOM 6674 C C . ALA A 1 912 ? -13.981 -14.279 2.829 1.00 68.44 912 ALA A C 1
ATOM 6676 O O . ALA A 1 912 ? -13.778 -13.071 2.686 1.00 68.44 912 ALA A O 1
ATOM 6677 N N . THR A 1 913 ? -13.005 -15.115 3.185 1.00 62.66 913 THR A N 1
ATOM 6678 C CA . THR A 1 913 ? -11.591 -14.727 3.090 1.00 62.66 913 THR A CA 1
ATOM 6679 C C . THR A 1 913 ? -11.272 -14.317 1.647 1.00 62.66 913 THR A C 1
ATOM 6681 O O . THR A 1 913 ? -11.803 -14.906 0.703 1.00 62.66 913 THR A O 1
ATOM 6684 N N . ALA A 1 914 ? -10.409 -13.312 1.471 1.00 62.78 914 ALA A N 1
ATOM 6685 C CA . ALA A 1 914 ? -10.014 -12.805 0.155 1.00 62.78 914 ALA A CA 1
ATOM 6686 C C . ALA A 1 914 ? -9.581 -13.947 -0.784 1.00 62.78 914 ALA A C 1
ATOM 6688 O O . ALA A 1 914 ? -8.876 -14.874 -0.364 1.00 62.78 914 ALA A O 1
ATOM 6689 N N . SER A 1 915 ? -9.989 -13.905 -2.060 1.00 62.97 915 SER A N 1
ATOM 6690 C CA . SER A 1 915 ? -9.689 -15.005 -2.988 1.00 62.97 915 SER A CA 1
ATOM 6691 C C . SER A 1 915 ? -8.181 -15.092 -3.221 1.00 62.97 915 SER A C 1
ATOM 6693 O O . SER A 1 915 ? -7.620 -14.357 -4.030 1.00 62.97 915 SER A O 1
ATOM 6695 N N . ARG A 1 916 ? -7.521 -16.072 -2.589 1.00 58.88 916 ARG A N 1
ATOM 6696 C CA . ARG A 1 916 ? -6.098 -16.396 -2.818 1.00 58.88 916 ARG A CA 1
ATOM 6697 C C . ARG A 1 916 ? -5.798 -16.856 -4.257 1.00 58.88 916 ARG A C 1
ATOM 6699 O O . ARG A 1 916 ? -4.639 -17.061 -4.605 1.00 58.88 916 ARG A O 1
ATOM 6706 N N . ARG A 1 917 ? -6.821 -17.051 -5.100 1.00 58.78 917 ARG A N 1
ATOM 6707 C CA . ARG A 1 917 ? -6.678 -17.409 -6.521 1.00 58.78 917 ARG A CA 1
ATOM 6708 C C . ARG A 1 917 ? -6.661 -16.182 -7.423 1.00 58.78 917 ARG A C 1
ATOM 6710 O O . ARG A 1 917 ? -5.787 -16.109 -8.291 1.00 58.78 917 ARG A O 1
ATOM 6717 N N . LEU A 1 918 ? -7.632 -15.280 -7.242 1.00 60.62 918 LEU A N 1
ATOM 6718 C CA . LEU A 1 918 ? -7.818 -14.062 -8.039 1.00 60.62 918 LEU A CA 1
ATOM 6719 C C . LEU A 1 918 ? -7.009 -12.876 -7.486 1.00 60.62 918 LEU A C 1
ATOM 6721 O O . LEU A 1 918 ? -6.460 -12.107 -8.270 1.00 60.62 918 LEU A O 1
ATOM 6725 N N . GLY A 1 919 ? -6.892 -12.761 -6.160 1.00 62.59 919 GLY A N 1
ATOM 6726 C CA . GLY A 1 919 ? -6.310 -11.624 -5.437 1.00 62.59 919 GLY A CA 1
ATOM 6727 C C . GLY A 1 919 ? -7.318 -10.520 -5.087 1.00 62.59 919 GLY A C 1
ATOM 6728 O O . GLY A 1 919 ? -6.944 -9.357 -5.062 1.00 62.59 919 GLY A O 1
ATOM 6729 N N . LEU A 1 920 ? -8.597 -10.862 -4.887 1.00 71.56 920 LEU A N 1
ATOM 6730 C CA . LEU A 1 920 ? -9.678 -9.894 -4.644 1.00 71.56 920 LEU A CA 1
ATOM 6731 C C . LEU A 1 920 ? -10.084 -9.867 -3.161 1.00 71.56 920 LEU A C 1
ATOM 6733 O O . LEU A 1 920 ? -10.370 -10.920 -2.584 1.00 71.56 920 LEU A O 1
ATOM 6737 N N . ASP A 1 921 ? -10.131 -8.665 -2.578 1.00 72.62 921 ASP A N 1
ATOM 6738 C CA . ASP A 1 921 ? -10.261 -8.427 -1.127 1.00 72.62 921 ASP A CA 1
ATOM 6739 C C . ASP A 1 921 ? -11.709 -8.431 -0.600 1.00 72.62 921 ASP A C 1
ATOM 6741 O O . ASP A 1 921 ? -11.950 -8.610 0.602 1.00 72.62 921 ASP A O 1
ATOM 6745 N N . LEU A 1 922 ? -12.688 -8.219 -1.487 1.00 81.56 922 LEU A N 1
ATOM 6746 C CA . LEU A 1 922 ? -14.110 -8.338 -1.175 1.00 81.56 922 LEU A CA 1
ATOM 6747 C C . LEU A 1 922 ? -14.712 -9.528 -1.925 1.00 81.56 922 LEU A C 1
ATOM 6749 O O . LEU A 1 922 ? -14.902 -9.494 -3.142 1.00 81.56 922 LEU A O 1
ATOM 6753 N N . CYS A 1 923 ? -15.022 -10.579 -1.171 1.00 85.44 923 CYS A N 1
ATOM 6754 C CA . CYS A 1 923 ? -15.666 -11.792 -1.651 1.00 85.44 923 CYS A CA 1
ATOM 6755 C C . CYS A 1 923 ? -16.778 -12.215 -0.681 1.00 85.44 923 CYS A C 1
ATOM 6757 O O . CYS A 1 923 ? -16.647 -12.061 0.533 1.00 85.44 923 CYS A O 1
ATOM 6759 N N . PHE A 1 924 ? -17.843 -12.804 -1.216 1.00 88.94 924 PHE A N 1
ATOM 6760 C CA . PHE A 1 924 ? -19.010 -13.297 -0.484 1.00 88.94 924 PHE A CA 1
ATOM 6761 C C . PHE A 1 924 ? -19.185 -14.801 -0.708 1.00 88.94 924 PHE A C 1
ATOM 6763 O O . PHE A 1 924 ? -19.004 -15.283 -1.826 1.00 88.94 924 PHE A O 1
ATOM 6770 N N . ILE A 1 925 ? -19.545 -15.553 0.333 1.00 85.38 925 ILE A N 1
ATOM 6771 C CA . ILE A 1 925 ? -19.774 -17.001 0.258 1.00 85.38 925 ILE A CA 1
ATOM 6772 C C . ILE A 1 925 ? -21.149 -17.270 -0.360 1.00 85.38 925 ILE A C 1
ATOM 6774 O O . ILE A 1 925 ? -22.180 -16.872 0.183 1.00 85.38 925 ILE A O 1
ATOM 6778 N N . LEU A 1 926 ? -21.169 -18.001 -1.475 1.00 88.88 926 LEU A N 1
ATOM 6779 C CA . LEU A 1 926 ? -22.398 -18.421 -2.141 1.00 88.88 926 LEU A CA 1
ATOM 6780 C C . LEU A 1 926 ? -23.062 -19.613 -1.409 1.00 88.88 926 LEU A C 1
ATOM 6782 O O . LEU A 1 926 ? -22.367 -20.547 -0.962 1.00 88.88 926 LEU A O 1
ATOM 6786 N N . PRO A 1 927 ? -24.409 -19.629 -1.304 1.00 90.25 927 PRO A N 1
ATOM 6787 C CA . PRO A 1 927 ? -25.148 -20.776 -0.786 1.00 90.25 927 PRO A CA 1
ATOM 6788 C C . PRO A 1 927 ? -24.888 -22.047 -1.606 1.00 90.25 927 PRO A C 1
ATOM 6790 O O . PRO A 1 927 ? -24.540 -22.007 -2.785 1.00 90.25 927 PRO A O 1
ATOM 6793 N N . GLU A 1 928 ? -25.038 -23.212 -0.980 1.00 87.12 928 GLU A N 1
ATOM 6794 C CA . GLU A 1 928 ? -24.658 -24.473 -1.620 1.00 87.12 928 GLU A CA 1
ATOM 6795 C C . GLU A 1 928 ? -25.588 -24.827 -2.791 1.00 87.12 928 GLU A C 1
ATOM 6797 O O . GLU A 1 928 ? -26.807 -24.869 -2.640 1.00 87.12 928 GLU A O 1
ATOM 6802 N N . GLY A 1 929 ? -25.015 -25.055 -3.979 1.00 85.88 929 GLY A N 1
ATOM 6803 C CA . GLY A 1 929 ? -25.788 -25.290 -5.205 1.00 85.88 929 GLY A CA 1
ATOM 6804 C C . GLY A 1 929 ? -26.502 -24.046 -5.766 1.00 85.88 929 GLY A C 1
ATOM 6805 O O . GLY A 1 929 ? -27.430 -24.182 -6.572 1.00 85.88 929 GLY A O 1
ATOM 6806 N N . VAL A 1 930 ? -26.100 -22.840 -5.350 1.00 88.31 930 VAL A N 1
ATOM 6807 C CA . VAL A 1 930 ? -26.633 -21.561 -5.841 1.00 88.31 930 VAL A CA 1
ATOM 6808 C C . VAL A 1 930 ? -25.501 -20.756 -6.478 1.00 88.31 930 VAL A C 1
ATOM 6810 O O . VAL A 1 930 ? -24.517 -20.443 -5.814 1.00 88.31 930 VAL A O 1
ATOM 6813 N N . GLY A 1 931 ? -25.637 -20.450 -7.769 1.00 86.38 931 GLY A N 1
ATOM 6814 C CA . GLY A 1 931 ? -24.712 -19.579 -8.491 1.00 86.38 931 GLY A CA 1
ATOM 6815 C C . GLY A 1 931 ? -24.984 -18.098 -8.229 1.00 86.38 931 GLY A C 1
ATOM 6816 O O . GLY A 1 931 ? -26.028 -17.713 -7.692 1.00 86.38 931 GLY A O 1
ATOM 6817 N N . MET A 1 932 ? -24.043 -17.261 -8.654 1.00 89.56 932 MET A N 1
ATOM 6818 C CA . MET A 1 932 ? -24.141 -15.800 -8.634 1.00 89.56 932 MET A CA 1
ATOM 6819 C C . MET A 1 932 ? -25.343 -15.290 -9.449 1.00 89.56 932 MET A C 1
ATOM 6821 O O . MET A 1 932 ? -25.935 -14.258 -9.135 1.00 89.56 932 MET A O 1
ATOM 6825 N N . ASP A 1 933 ? -25.747 -16.057 -10.466 1.00 87.88 933 ASP A N 1
ATOM 6826 C CA . ASP A 1 933 ? -26.928 -15.817 -11.294 1.00 87.88 933 ASP A CA 1
ATOM 6827 C C . ASP A 1 933 ? -28.236 -15.752 -10.481 1.00 87.88 933 ASP A C 1
ATOM 6829 O O . ASP A 1 933 ? -29.167 -15.046 -10.878 1.00 87.88 933 ASP A O 1
ATOM 6833 N N . ARG A 1 934 ? -28.279 -16.442 -9.331 1.00 89.44 934 ARG A N 1
ATOM 6834 C CA . ARG A 1 934 ? -29.464 -16.680 -8.489 1.00 89.44 934 ARG A CA 1
ATOM 6835 C C . ARG A 1 934 ? -29.439 -15.995 -7.116 1.00 89.44 934 ARG A C 1
ATOM 6837 O O . ARG A 1 934 ? -30.370 -16.211 -6.339 1.00 89.44 934 ARG A O 1
ATOM 6844 N N . VAL A 1 935 ? -28.426 -15.183 -6.805 1.00 90.00 935 VAL A N 1
ATOM 6845 C CA . VAL A 1 935 ? -28.399 -14.340 -5.590 1.00 90.00 935 VAL A CA 1
ATOM 6846 C C . VAL A 1 935 ? -28.714 -12.878 -5.921 1.00 90.00 935 VAL A C 1
ATOM 6848 O O . VAL A 1 935 ? -28.487 -12.425 -7.044 1.00 90.00 935 VAL A O 1
ATOM 6851 N N . TYR A 1 936 ? -29.243 -12.138 -4.942 1.00 90.94 936 TYR A N 1
ATOM 6852 C CA . TYR A 1 936 ? -29.384 -10.685 -5.052 1.00 90.94 936 TYR A CA 1
ATOM 6853 C C . TYR A 1 936 ? -28.008 -10.020 -4.987 1.00 90.94 936 TYR A C 1
ATOM 6855 O O . TYR A 1 936 ? -27.178 -10.373 -4.149 1.00 90.94 936 TYR A O 1
ATOM 6863 N N . VAL A 1 937 ? -27.794 -9.054 -5.876 1.00 92.25 937 VAL A N 1
ATOM 6864 C CA . VAL A 1 937 ? -26.629 -8.173 -5.901 1.00 92.25 937 VAL A CA 1
ATOM 6865 C C . VAL A 1 937 ? -27.133 -6.798 -6.350 1.00 92.25 937 VAL A C 1
ATOM 6867 O O . VAL A 1 937 ? -27.775 -6.736 -7.403 1.00 92.25 937 VAL A O 1
ATOM 6870 N N . PRO A 1 938 ? -26.886 -5.716 -5.593 1.00 93.75 938 PRO A N 1
ATOM 6871 C CA . PRO A 1 938 ? -27.272 -4.369 -6.005 1.00 93.75 938 PRO A CA 1
ATOM 6872 C C . PRO A 1 938 ? -26.470 -3.923 -7.238 1.00 93.75 938 PRO A C 1
ATOM 6874 O O . PRO A 1 938 ? -25.347 -4.384 -7.466 1.00 93.75 938 PRO A O 1
ATOM 6877 N N . SER A 1 939 ? -27.017 -2.995 -8.027 1.00 94.19 939 SER A N 1
ATOM 6878 C CA . SER A 1 939 ? -26.202 -2.242 -8.985 1.00 94.19 939 SER A CA 1
ATOM 6879 C C . SER A 1 939 ? -25.327 -1.220 -8.252 1.00 94.19 939 SER A C 1
ATOM 6881 O O . SER A 1 939 ? -25.621 -0.819 -7.126 1.00 94.19 939 SER A O 1
ATOM 6883 N N . VAL A 1 940 ? -24.230 -0.801 -8.880 1.00 95.81 940 VAL A N 1
ATOM 6884 C CA . VAL A 1 940 ? -23.353 0.264 -8.369 1.00 95.81 940 VAL A CA 1
ATOM 6885 C C . VAL A 1 940 ? -23.318 1.369 -9.407 1.00 95.81 940 VAL A C 1
ATOM 6887 O O . VAL A 1 940 ? -22.962 1.128 -10.561 1.00 95.81 940 VAL A O 1
ATOM 6890 N N . SER A 1 941 ? -23.690 2.580 -9.010 1.00 94.12 941 SER A N 1
ATOM 6891 C CA . SER A 1 941 ? -23.752 3.734 -9.904 1.00 94.12 941 SER A CA 1
ATOM 6892 C C . SER A 1 941 ? -22.666 4.748 -9.563 1.00 94.12 941 SER A C 1
ATOM 6894 O O . SER A 1 941 ? -22.517 5.147 -8.411 1.00 94.12 941 SER A O 1
ATOM 6896 N N . LEU A 1 942 ? -21.923 5.184 -10.581 1.00 93.94 942 LEU A N 1
ATOM 6897 C CA . LEU A 1 942 ? -20.848 6.176 -10.478 1.00 93.94 942 LEU A CA 1
ATOM 6898 C C . LEU A 1 942 ? -21.297 7.490 -11.132 1.00 93.94 942 LEU A C 1
ATOM 6900 O O . LEU A 1 942 ? -21.666 7.476 -12.307 1.00 93.94 942 LEU A O 1
ATOM 6904 N N . SER A 1 943 ? -21.279 8.613 -10.412 1.00 92.19 943 SER A N 1
ATOM 6905 C CA . SER A 1 943 ? -21.669 9.922 -10.959 1.00 92.19 943 SER A CA 1
ATOM 6906 C C . SER A 1 943 ? -20.474 10.724 -11.466 1.00 92.19 943 SER A C 1
ATOM 6908 O O . SER A 1 943 ? -19.426 10.778 -10.824 1.00 92.19 943 SER A O 1
ATOM 6910 N N . PHE A 1 944 ? -20.658 11.378 -12.615 1.00 91.44 944 PHE A N 1
ATOM 6911 C CA . PHE A 1 944 ? -19.694 12.303 -13.205 1.00 91.44 944 PHE A CA 1
ATOM 6912 C C . PHE A 1 944 ? -20.418 13.513 -13.825 1.00 91.44 944 PHE A C 1
ATOM 6914 O O . PHE A 1 944 ? -21.221 13.341 -14.746 1.00 91.44 944 PHE A O 1
ATOM 6921 N N . ASP A 1 945 ? -20.146 14.736 -13.366 1.00 82.94 945 ASP A N 1
ATOM 6922 C CA . ASP A 1 945 ? -20.930 15.947 -13.687 1.00 82.94 945 ASP A CA 1
ATOM 6923 C C . ASP A 1 945 ? -22.449 15.755 -13.419 1.00 82.94 945 ASP A C 1
ATOM 6925 O O . ASP A 1 945 ? -23.295 16.144 -14.237 1.00 82.94 945 ASP A O 1
ATOM 6929 N N . GLY A 1 946 ? -22.811 15.073 -12.326 1.00 81.88 946 GLY A N 1
ATOM 6930 C CA . GLY A 1 946 ? -24.195 14.688 -12.006 1.00 81.88 946 GLY A CA 1
ATOM 6931 C C . GLY A 1 946 ? -24.825 13.674 -12.977 1.00 81.88 946 GLY A C 1
ATOM 6932 O O . GLY A 1 946 ? -26.049 13.647 -13.139 1.00 81.88 946 GLY A O 1
ATOM 6933 N N . ARG A 1 947 ? -24.012 12.878 -13.690 1.00 89.69 947 ARG A N 1
ATOM 6934 C CA . ARG A 1 947 ? -24.460 11.848 -14.647 1.00 89.69 947 ARG A CA 1
ATOM 6935 C C . ARG A 1 947 ? -24.038 10.465 -14.180 1.00 89.69 947 ARG A C 1
ATOM 6937 O O . ARG A 1 947 ? -22.855 10.140 -14.210 1.00 89.69 947 ARG A O 1
ATOM 6944 N N . TRP A 1 948 ? -25.023 9.652 -13.827 1.00 91.62 948 TRP A N 1
ATOM 6945 C CA . TRP A 1 948 ? -24.824 8.303 -13.313 1.00 91.62 948 TRP A CA 1
ATOM 6946 C C . TRP A 1 948 ? -24.528 7.294 -14.428 1.00 91.62 948 TRP A C 1
ATOM 6948 O O . TRP A 1 948 ? -25.284 7.179 -15.393 1.00 91.62 948 TRP A O 1
ATOM 6958 N N . LEU A 1 949 ? -23.426 6.561 -14.277 1.00 93.19 949 LEU A N 1
ATOM 6959 C CA . LEU A 1 949 ? -23.094 5.339 -15.002 1.00 93.19 949 LEU A CA 1
ATOM 6960 C C . LEU A 1 949 ? -23.390 4.149 -14.087 1.00 93.19 949 LEU A C 1
ATOM 6962 O O . LEU A 1 949 ? -22.632 3.881 -13.157 1.00 93.19 949 LEU A O 1
ATOM 6966 N N . GLU A 1 950 ? -24.494 3.457 -14.353 1.00 92.88 950 GLU A N 1
ATOM 6967 C CA . GLU A 1 950 ? -24.897 2.264 -13.609 1.00 92.88 950 GLU A CA 1
ATOM 6968 C C . GLU A 1 950 ? -24.167 1.011 -14.114 1.00 92.88 950 GLU A C 1
ATOM 6970 O O . GLU A 1 950 ? -24.168 0.701 -15.311 1.00 92.88 950 GLU A O 1
ATOM 6975 N N . LEU A 1 951 ? -23.594 0.261 -13.174 1.00 93.44 951 LEU A N 1
ATOM 6976 C CA . LEU A 1 951 ? -22.964 -1.034 -13.381 1.00 93.44 951 LEU A CA 1
ATOM 6977 C C . LEU A 1 951 ? -23.815 -2.131 -12.726 1.00 93.44 951 LEU A C 1
ATOM 6979 O O . LEU A 1 951 ? -24.098 -2.102 -11.532 1.00 93.44 951 LEU A O 1
ATOM 6983 N N . GLU A 1 952 ? -24.217 -3.112 -13.528 1.00 90.88 952 GLU A N 1
ATOM 6984 C CA . GLU A 1 952 ? -24.965 -4.299 -13.095 1.00 90.88 952 GLU A CA 1
ATOM 6985 C C . GLU A 1 952 ? -24.019 -5.392 -12.561 1.00 90.88 952 GLU A C 1
ATOM 6987 O O . GLU A 1 952 ? -22.840 -5.422 -12.925 1.00 90.88 952 GLU A O 1
ATOM 6992 N N . ARG A 1 953 ? -24.552 -6.341 -11.774 1.00 91.06 953 ARG A N 1
ATOM 6993 C CA . ARG A 1 953 ? -23.847 -7.511 -11.201 1.00 91.06 953 ARG A CA 1
ATOM 6994 C C . ARG A 1 953 ? -22.782 -8.117 -12.121 1.00 91.06 953 ARG A C 1
ATOM 6996 O O . ARG A 1 953 ? -21.633 -8.258 -11.714 1.00 91.06 953 ARG A O 1
ATOM 7003 N N . ASP A 1 954 ? -23.147 -8.433 -13.361 1.00 87.56 954 ASP A N 1
ATOM 7004 C CA . ASP A 1 954 ? -22.295 -9.155 -14.319 1.00 87.56 954 ASP A CA 1
ATOM 7005 C C . ASP A 1 954 ? -21.099 -8.309 -14.834 1.00 87.56 954 ASP A C 1
ATOM 7007 O O . ASP A 1 954 ? -20.208 -8.834 -15.499 1.00 87.56 954 ASP A O 1
ATOM 7011 N N . ARG A 1 955 ? -21.057 -7.003 -14.513 1.00 89.75 955 ARG A N 1
ATOM 7012 C CA . ARG A 1 955 ? -19.915 -6.082 -14.712 1.00 89.75 955 ARG A CA 1
ATOM 7013 C C . ARG A 1 955 ? -19.216 -5.693 -13.400 1.00 89.75 955 ARG A C 1
ATOM 7015 O O . ARG A 1 955 ? -18.244 -4.938 -13.420 1.00 89.75 955 ARG A O 1
ATOM 7022 N N . LEU A 1 956 ? -19.696 -6.194 -12.263 1.00 92.38 956 LEU A N 1
ATOM 7023 C CA . LEU A 1 956 ? -19.174 -5.910 -10.924 1.00 92.38 956 LEU A CA 1
ATOM 7024 C C . LEU A 1 956 ? -18.533 -7.127 -10.262 1.00 92.38 956 LEU A C 1
ATOM 7026 O O . LEU A 1 956 ? -17.543 -6.955 -9.563 1.00 92.38 956 LEU A O 1
ATOM 7030 N N . PHE A 1 957 ? -19.048 -8.336 -10.478 1.00 92.69 957 PHE A N 1
ATOM 7031 C CA . PHE A 1 957 ? -18.640 -9.535 -9.745 1.00 92.69 957 PHE A CA 1
ATOM 7032 C C . PHE A 1 957 ? -18.231 -10.696 -10.661 1.00 92.69 957 PHE A C 1
ATOM 7034 O O . PHE A 1 957 ? -18.620 -10.772 -11.825 1.00 92.69 957 PHE A O 1
ATOM 7041 N N . VAL A 1 958 ? -17.455 -11.631 -10.108 1.00 88.81 958 VAL A N 1
ATOM 7042 C CA . VAL A 1 958 ? -17.087 -12.908 -10.739 1.00 88.81 958 VAL A CA 1
ATOM 7043 C C . VAL A 1 958 ? -17.202 -14.066 -9.743 1.00 88.81 958 VAL A C 1
ATOM 7045 O O . VAL A 1 958 ? -17.013 -13.877 -8.541 1.00 88.81 958 VAL A O 1
ATOM 7048 N N . GLU A 1 959 ? -17.498 -15.272 -10.231 1.00 87.69 959 GLU A N 1
ATOM 7049 C CA . GLU A 1 959 ? -17.427 -16.501 -9.431 1.00 87.69 959 GLU A CA 1
ATOM 7050 C C . GLU A 1 959 ? -15.980 -17.014 -9.282 1.00 87.69 959 GLU A C 1
ATOM 7052 O O . GLU A 1 959 ? -15.209 -17.059 -10.241 1.00 87.69 959 GLU A O 1
ATOM 7057 N N . ASP A 1 960 ? -15.631 -17.481 -8.082 1.00 79.94 960 ASP A N 1
ATOM 7058 C CA . ASP A 1 960 ? -14.469 -18.340 -7.817 1.00 79.94 960 ASP A CA 1
ATOM 7059 C C . ASP A 1 960 ? -14.884 -19.507 -6.910 1.00 79.94 960 ASP A C 1
ATOM 7061 O O . ASP A 1 960 ? -14.846 -19.444 -5.677 1.00 79.94 960 ASP A O 1
ATOM 7065 N N . GLY A 1 961 ? -15.328 -20.599 -7.536 1.00 82.81 961 GLY A N 1
ATOM 7066 C CA . GLY A 1 961 ? -15.711 -21.839 -6.859 1.00 82.81 961 GLY A CA 1
ATOM 7067 C C . GLY A 1 961 ? -17.012 -21.722 -6.061 1.00 82.81 961 GLY A C 1
ATOM 7068 O O . GLY A 1 961 ? -18.076 -22.045 -6.573 1.00 82.81 961 GLY A O 1
ATOM 7069 N N . ARG A 1 962 ? -16.917 -21.308 -4.792 1.00 84.50 962 ARG A N 1
ATOM 7070 C CA . ARG A 1 962 ? -18.065 -21.038 -3.899 1.00 84.50 962 ARG A CA 1
ATOM 7071 C C . ARG A 1 962 ? -18.129 -19.576 -3.444 1.00 84.50 962 ARG A C 1
ATOM 7073 O O . ARG A 1 962 ? -18.830 -19.263 -2.486 1.00 84.50 962 ARG A O 1
ATOM 7080 N N . MET A 1 963 ? -17.384 -18.693 -4.101 1.00 86.44 963 MET A N 1
ATOM 7081 C CA . MET A 1 963 ? -17.311 -17.275 -3.765 1.00 86.44 963 MET A CA 1
ATOM 7082 C C . MET A 1 963 ? -17.785 -16.414 -4.933 1.00 86.44 963 MET A C 1
ATOM 7084 O O . MET A 1 963 ? -17.549 -16.756 -6.089 1.00 86.44 963 MET A O 1
ATOM 7088 N N . MET A 1 964 ? -18.390 -15.277 -4.612 1.00 91.06 964 MET A N 1
ATOM 7089 C CA . MET A 1 964 ? -18.658 -14.164 -5.517 1.00 91.06 964 MET A CA 1
ATOM 7090 C C . MET A 1 964 ? -17.737 -13.005 -5.121 1.00 91.06 964 MET A C 1
ATOM 7092 O O . MET A 1 964 ? -17.871 -12.485 -4.016 1.00 91.06 964 MET A O 1
ATOM 7096 N N . CYS A 1 965 ? -16.799 -12.612 -5.982 1.00 89.19 965 CYS A N 1
ATOM 7097 C CA . CYS A 1 965 ? -15.766 -11.614 -5.679 1.00 89.19 965 CYS A CA 1
ATOM 7098 C C . CYS A 1 965 ? -15.916 -10.342 -6.521 1.00 89.19 965 CYS A C 1
ATOM 7100 O O . CYS A 1 965 ? -16.191 -10.427 -7.719 1.00 89.19 965 CYS A O 1
ATOM 7102 N N . LEU A 1 966 ? -15.726 -9.176 -5.897 1.00 93.62 966 LEU A N 1
ATOM 7103 C CA . LEU A 1 966 ? -15.839 -7.863 -6.536 1.00 93.62 966 LEU A CA 1
ATOM 7104 C C . LEU A 1 966 ? -14.652 -7.623 -7.483 1.00 93.62 966 LEU A C 1
ATOM 7106 O O . LEU A 1 966 ? -13.496 -7.664 -7.076 1.00 93.62 966 LEU A O 1
ATOM 7110 N N . MET A 1 967 ? -14.935 -7.313 -8.746 1.00 90.81 967 MET A N 1
ATOM 7111 C CA . MET A 1 967 ? -13.969 -7.001 -9.809 1.00 90.81 967 MET A CA 1
ATOM 7112 C C . MET A 1 967 ? -13.549 -5.519 -9.794 1.00 90.81 967 MET A C 1
ATOM 7114 O O . MET A 1 967 ? -13.414 -4.877 -10.839 1.00 90.81 967 MET A O 1
ATOM 7118 N N . VAL A 1 968 ? -13.357 -4.981 -8.590 1.00 91.25 968 VAL A N 1
ATOM 7119 C CA . VAL A 1 968 ? -12.844 -3.639 -8.294 1.00 91.25 968 VAL A CA 1
ATOM 7120 C C . VAL A 1 968 ? -11.779 -3.802 -7.209 1.00 91.25 968 VAL A C 1
ATOM 7122 O O . VAL A 1 968 ? -11.990 -4.558 -6.266 1.00 91.25 968 VAL A O 1
ATOM 7125 N N . GLY A 1 969 ? -10.640 -3.126 -7.345 1.00 81.62 969 GLY A N 1
ATOM 7126 C CA . GLY A 1 969 ? -9.567 -3.115 -6.347 1.00 81.62 969 GLY A CA 1
ATOM 7127 C C . GLY A 1 969 ? -9.430 -1.771 -5.625 1.00 81.62 969 GLY A C 1
ATOM 7128 O O . GLY A 1 969 ? -9.890 -0.736 -6.113 1.00 81.62 969 GLY A O 1
ATOM 7129 N N . ARG A 1 970 ? -8.733 -1.776 -4.486 1.00 77.62 970 ARG A N 1
ATOM 7130 C CA . ARG A 1 970 ? -8.336 -0.561 -3.759 1.00 77.62 970 ARG A CA 1
ATOM 7131 C C . ARG A 1 970 ? -7.060 0.041 -4.368 1.00 77.62 970 ARG A C 1
ATOM 7133 O O . ARG A 1 970 ? -6.124 -0.692 -4.684 1.00 77.62 970 ARG A O 1
ATOM 7140 N N . THR A 1 971 ? -6.973 1.365 -4.481 1.00 62.53 971 THR A N 1
ATOM 7141 C CA . THR A 1 971 ? -5.729 2.097 -4.780 1.00 62.53 971 THR A CA 1
ATOM 7142 C C . THR A 1 971 ? -5.572 3.311 -3.863 1.00 62.53 971 THR A C 1
ATOM 7144 O O . THR A 1 971 ? -6.558 3.867 -3.406 1.00 62.53 971 THR A O 1
ATOM 7147 N N . HIS A 1 972 ? -4.333 3.741 -3.613 1.00 61.22 972 HIS A N 1
ATOM 7148 C CA . HIS A 1 972 ? -4.020 5.027 -2.958 1.00 61.22 972 HIS A CA 1
ATOM 7149 C C . HIS A 1 972 ? -3.602 6.102 -3.987 1.00 61.22 972 HIS A C 1
ATOM 7151 O O . HIS A 1 972 ? -3.061 7.150 -3.639 1.00 61.22 972 HIS A O 1
ATOM 7157 N N . GLY A 1 973 ? -3.765 5.796 -5.279 1.00 60.69 973 GLY A N 1
ATOM 7158 C CA . GLY A 1 973 ? -3.563 6.713 -6.395 1.00 60.69 973 GLY A CA 1
ATOM 7159 C C . GLY A 1 973 ? -4.891 7.196 -6.980 1.00 60.69 973 GLY A C 1
ATOM 7160 O O . GLY A 1 973 ? -5.937 7.147 -6.344 1.00 60.69 973 GLY A O 1
ATOM 7161 N N . VAL A 1 974 ? -4.845 7.643 -8.233 1.00 71.31 974 VAL A N 1
ATOM 7162 C CA . VAL A 1 974 ? -6.041 8.018 -9.003 1.00 71.31 974 VAL A CA 1
ATOM 7163 C C . VAL A 1 974 ? -6.925 6.795 -9.289 1.00 71.31 974 VAL A C 1
ATOM 7165 O O . VAL A 1 974 ? -6.409 5.716 -9.587 1.00 71.31 974 VAL A O 1
ATOM 7168 N N . SER A 1 975 ? -8.248 6.962 -9.232 1.00 85.12 975 SER A N 1
ATOM 7169 C CA . SER A 1 975 ? -9.206 5.906 -9.587 1.00 85.12 975 SER A CA 1
ATOM 7170 C C . SER A 1 975 ? -9.082 5.522 -11.071 1.00 85.12 975 SER A C 1
ATOM 7172 O O . SER A 1 975 ? -8.743 6.350 -11.920 1.00 85.12 975 SER A O 1
ATOM 7174 N N . ILE A 1 976 ? -9.396 4.273 -11.416 1.00 88.50 976 ILE A N 1
ATOM 7175 C CA . ILE A 1 976 ? -9.347 3.741 -12.785 1.00 88.50 976 ILE A CA 1
ATOM 7176 C C . ILE A 1 976 ? -10.653 3.006 -13.093 1.00 88.50 976 ILE A C 1
ATOM 7178 O O . ILE A 1 976 ? -11.026 2.089 -12.368 1.00 88.50 976 ILE A O 1
ATOM 7182 N N . LEU A 1 977 ? -11.320 3.352 -14.195 1.00 94.25 977 LEU A N 1
ATOM 7183 C CA . LEU A 1 977 ? -12.395 2.546 -14.776 1.00 94.25 977 LEU A CA 1
ATOM 7184 C C . LEU A 1 977 ? -11.768 1.539 -15.744 1.00 94.25 977 LEU A C 1
ATOM 7186 O O . LEU A 1 977 ? -11.373 1.916 -16.847 1.00 94.25 977 LEU A O 1
ATOM 7190 N N . GLY A 1 978 ? -11.650 0.287 -15.302 1.00 90.81 978 GLY A N 1
ATOM 7191 C CA . GLY A 1 978 ? -11.017 -0.811 -16.036 1.00 90.81 978 GLY A CA 1
ATOM 7192 C C . GLY A 1 978 ? -11.914 -1.446 -17.099 1.00 90.81 978 GLY A C 1
ATOM 7193 O O . GLY A 1 978 ? -13.085 -1.089 -17.262 1.00 90.81 978 GLY A O 1
ATOM 7194 N N . ASN A 1 979 ? -11.365 -2.402 -17.845 1.00 91.69 979 ASN A N 1
ATOM 7195 C CA . ASN A 1 979 ? -12.014 -2.972 -19.020 1.00 91.69 979 ASN A CA 1
ATOM 7196 C C . ASN A 1 979 ? -13.161 -3.945 -18.702 1.00 91.69 979 ASN A C 1
ATOM 7198 O O . ASN A 1 979 ? -14.088 -4.040 -19.504 1.00 91.69 979 ASN A O 1
ATOM 7202 N N . PHE A 1 980 ? -13.171 -4.590 -17.529 1.00 91.69 980 PHE A N 1
ATOM 7203 C CA . PHE A 1 980 ? -14.250 -5.483 -17.089 1.00 91.69 980 PHE A CA 1
ATOM 7204 C C . PHE A 1 980 ? -15.583 -4.734 -16.968 1.00 91.69 980 PHE A C 1
ATOM 7206 O O . PHE A 1 980 ? -16.584 -5.133 -17.563 1.00 91.69 980 PHE A O 1
ATOM 7213 N N . GLN A 1 981 ? -15.566 -3.569 -16.315 1.00 94.00 981 GLN A N 1
ATOM 7214 C CA . GLN A 1 981 ? -16.722 -2.677 -16.208 1.00 94.00 981 GLN A CA 1
ATOM 7215 C C . GLN A 1 981 ? -17.162 -2.083 -17.558 1.00 94.00 981 GLN A C 1
ATOM 7217 O O . GLN A 1 981 ? -18.278 -1.585 -17.664 1.00 94.00 981 GLN A O 1
ATOM 7222 N N . GLN A 1 982 ? -16.323 -2.150 -18.598 1.00 93.50 982 GLN A N 1
ATOM 7223 C CA . GLN A 1 982 ? -16.602 -1.631 -19.944 1.00 93.50 982 GLN A CA 1
ATOM 7224 C C . GLN A 1 982 ? -17.107 -2.702 -20.934 1.00 93.50 982 GLN A C 1
ATOM 7226 O O . GLN A 1 982 ? -17.338 -2.392 -22.106 1.00 93.50 982 GLN A O 1
ATOM 7231 N N . GLN A 1 983 ? -17.293 -3.955 -20.499 1.00 91.06 983 GLN A N 1
ATOM 7232 C CA . GLN A 1 983 ? -17.744 -5.041 -21.377 1.00 91.06 983 GLN A CA 1
ATOM 7233 C C . GLN A 1 983 ? -19.201 -4.868 -21.829 1.00 91.06 983 GLN A C 1
ATOM 7235 O O . GLN A 1 983 ? -20.070 -4.430 -21.068 1.00 91.06 983 GLN A O 1
ATOM 7240 N N . ASN A 1 984 ? -19.474 -5.229 -23.090 1.00 88.38 984 ASN A N 1
ATOM 7241 C CA . ASN A 1 984 ? -20.762 -5.007 -23.760 1.00 88.38 984 ASN A CA 1
ATOM 7242 C C . ASN A 1 984 ? -21.278 -3.563 -23.587 1.00 88.38 984 ASN A C 1
ATOM 7244 O O . ASN A 1 984 ? -22.426 -3.315 -23.192 1.00 88.38 984 ASN A O 1
ATOM 7248 N N . MET A 1 985 ? -20.393 -2.606 -23.880 1.00 89.00 985 MET A N 1
ATOM 7249 C CA . MET A 1 985 ? -20.723 -1.199 -24.077 1.00 89.00 985 MET A CA 1
ATOM 7250 C C . MET A 1 985 ? -19.995 -0.628 -25.294 1.00 89.00 985 MET A C 1
ATOM 7252 O O . MET A 1 985 ? -18.848 -0.976 -25.573 1.00 89.00 985 MET A O 1
ATOM 7256 N N . HIS A 1 986 ? -20.640 0.313 -25.984 1.00 89.88 986 HIS A N 1
ATOM 7257 C CA . HIS A 1 986 ? -19.968 1.182 -26.947 1.00 89.88 986 HIS A CA 1
ATOM 7258 C C . HIS A 1 986 ? -19.352 2.362 -26.189 1.00 89.88 986 HIS A C 1
ATOM 7260 O O . HIS A 1 986 ? -20.085 3.216 -25.687 1.00 89.88 986 HIS A O 1
ATOM 7266 N N . VAL A 1 987 ? -18.020 2.416 -26.106 1.00 92.81 987 VAL A N 1
ATOM 7267 C CA . VAL A 1 987 ? -17.290 3.496 -25.422 1.00 92.81 987 VAL A CA 1
ATOM 7268 C C . VAL A 1 987 ? -16.734 4.462 -26.466 1.00 92.81 987 VAL A C 1
ATOM 7270 O O . VAL A 1 987 ? -15.759 4.167 -27.154 1.00 92.81 987 VAL A O 1
ATOM 7273 N N . LEU A 1 988 ? -17.394 5.611 -26.628 1.00 92.12 988 LEU A N 1
ATOM 7274 C CA . LEU A 1 988 ? -17.114 6.616 -27.660 1.00 92.12 988 LEU A CA 1
ATOM 7275 C C . LEU A 1 988 ? -16.353 7.822 -27.102 1.00 92.12 988 LEU A C 1
ATOM 7277 O O . LEU A 1 988 ? -16.897 8.629 -26.349 1.00 92.12 988 LEU A O 1
ATOM 7281 N N . TYR A 1 989 ? -15.129 8.014 -27.584 1.00 92.81 989 TYR A N 1
ATOM 7282 C CA . TYR A 1 989 ? -14.268 9.155 -27.299 1.00 92.81 989 TYR A CA 1
ATOM 7283 C C . TYR A 1 989 ? -14.445 10.231 -28.374 1.00 92.81 989 TYR A C 1
ATOM 7285 O O . TYR A 1 989 ? -13.995 10.094 -29.512 1.00 92.81 989 TYR A O 1
ATOM 7293 N N . ASN A 1 990 ? -15.107 11.336 -28.035 1.00 90.25 990 ASN A N 1
ATOM 7294 C CA . ASN A 1 990 ? -15.384 12.448 -28.944 1.00 90.25 990 ASN A CA 1
ATOM 7295 C C . ASN A 1 990 ? -14.402 13.598 -28.690 1.00 90.25 990 ASN A C 1
ATOM 7297 O O . ASN A 1 990 ? -14.762 14.614 -28.090 1.00 90.25 990 ASN A O 1
ATOM 7301 N N . LEU A 1 991 ? -13.156 13.431 -29.147 1.00 88.56 991 LEU A N 1
ATOM 7302 C CA . LEU A 1 991 ? -12.031 14.323 -28.829 1.00 88.56 991 LEU A CA 1
ATOM 7303 C C . LEU A 1 991 ? -12.320 15.791 -29.180 1.00 88.56 991 LEU A C 1
ATOM 7305 O O . LEU A 1 991 ? -12.041 16.682 -28.383 1.00 88.56 991 LEU A O 1
ATOM 7309 N N . ARG A 1 992 ? -13.000 16.054 -30.309 1.00 85.88 992 ARG A N 1
ATOM 7310 C CA . ARG A 1 992 ? -13.413 17.419 -30.706 1.00 85.88 992 ARG A CA 1
ATOM 7311 C C . ARG A 1 992 ? -14.390 18.093 -29.722 1.00 85.88 992 ARG A C 1
ATOM 7313 O O . ARG A 1 992 ? -14.498 19.315 -29.736 1.00 85.88 992 ARG A O 1
ATOM 7320 N N . ARG A 1 993 ? -15.147 17.329 -28.929 1.00 86.00 993 ARG A N 1
ATOM 7321 C CA . ARG A 1 993 ? -16.110 17.852 -27.939 1.00 86.00 993 ARG A CA 1
ATOM 7322 C C . ARG A 1 993 ? -15.665 17.662 -26.487 1.00 86.00 993 ARG A C 1
ATOM 7324 O O . ARG A 1 993 ? -16.412 18.074 -25.610 1.00 86.00 993 ARG A O 1
ATOM 7331 N N . GLY A 1 994 ? -14.516 17.028 -26.237 1.00 89.94 994 GLY A N 1
ATOM 7332 C CA . GLY A 1 994 ? -14.080 16.684 -24.883 1.00 89.94 994 GLY A CA 1
ATOM 7333 C C . GLY A 1 994 ? -15.120 15.848 -24.133 1.00 89.94 994 GLY A C 1
ATOM 7334 O O . GLY A 1 994 ? -15.493 16.205 -23.022 1.00 89.94 994 GLY A O 1
ATOM 7335 N N . LYS A 1 995 ? -15.660 14.788 -24.752 1.00 90.81 995 LYS A N 1
ATOM 7336 C CA . LYS A 1 995 ? -16.649 13.903 -24.108 1.00 90.81 995 LYS A CA 1
ATOM 7337 C C . LYS A 1 995 ? -16.364 12.427 -24.344 1.00 90.81 995 LYS A C 1
ATOM 7339 O O . LYS A 1 995 ? -16.059 12.047 -25.474 1.00 90.81 995 LYS A O 1
ATOM 7344 N N . ILE A 1 996 ? -16.536 11.621 -23.299 1.00 93.25 996 ILE A N 1
ATOM 7345 C CA . ILE A 1 996 ? -16.680 10.161 -23.392 1.00 93.25 996 ILE A CA 1
ATOM 7346 C C . ILE A 1 996 ? -18.182 9.858 -23.419 1.00 93.25 996 ILE A C 1
ATOM 7348 O O . ILE A 1 996 ? -18.996 10.631 -22.911 1.00 93.25 996 ILE A O 1
ATOM 7352 N N . THR A 1 997 ? -18.606 8.790 -24.082 1.00 92.69 997 THR A N 1
ATOM 7353 C CA . THR A 1 997 ? -19.997 8.327 -24.041 1.00 92.69 997 THR A CA 1
ATOM 7354 C C . THR A 1 997 ? -20.026 6.818 -23.937 1.00 92.69 997 THR A C 1
ATOM 7356 O O . THR A 1 997 ? -19.554 6.143 -24.845 1.00 92.69 997 THR A O 1
ATOM 7359 N N . PHE A 1 998 ? -20.588 6.328 -22.839 1.00 92.75 998 PHE A N 1
ATOM 7360 C CA . PHE A 1 998 ? -20.876 4.921 -22.597 1.00 92.75 998 PHE A CA 1
ATOM 7361 C C . PHE A 1 998 ? -22.314 4.637 -23.040 1.00 92.75 998 PHE A C 1
ATOM 7363 O O . PHE A 1 998 ? -23.194 5.474 -22.829 1.00 92.75 998 PHE A O 1
ATOM 7370 N N . ALA A 1 999 ? -22.566 3.490 -23.663 1.00 89.94 999 ALA A N 1
ATOM 7371 C CA . ALA A 1 999 ? -23.910 3.038 -24.021 1.00 89.94 999 ALA A CA 1
ATOM 7372 C C . ALA A 1 999 ? -23.967 1.507 -23.958 1.00 89.94 999 ALA A C 1
ATOM 7374 O O . ALA A 1 999 ? -23.126 0.854 -24.584 1.00 89.94 999 ALA A O 1
ATOM 7375 N N . LYS A 1 1000 ? -24.929 0.938 -23.218 1.00 86.38 1000 LYS A N 1
ATOM 7376 C CA . LYS A 1 1000 ? -25.076 -0.520 -23.047 1.00 86.38 1000 LYS A CA 1
ATOM 7377 C C . LYS A 1 1000 ? -25.456 -1.158 -24.396 1.00 86.38 1000 LYS A C 1
ATOM 7379 O O . LYS A 1 1000 ? -26.483 -0.805 -24.974 1.00 86.38 1000 LYS A O 1
ATOM 7384 N N . ALA A 1 1001 ? -24.617 -2.053 -24.931 1.00 82.00 1001 ALA A N 1
ATOM 7385 C CA . ALA A 1 1001 ? -24.807 -2.663 -26.255 1.00 82.00 1001 ALA A CA 1
ATOM 7386 C C . ALA A 1 1001 ? -23.948 -3.930 -26.452 1.00 82.00 1001 ALA A C 1
ATOM 7388 O O . ALA A 1 1001 ? -22.769 -3.941 -26.104 1.00 82.00 1001 ALA A O 1
ATOM 7389 N N . SER A 1 1002 ? -24.506 -4.983 -27.068 1.00 82.19 1002 SER A N 1
ATOM 7390 C CA . SER A 1 1002 ? -23.706 -6.142 -27.511 1.00 82.19 1002 SER A CA 1
ATOM 7391 C C . SER A 1 1002 ? -22.767 -5.731 -28.646 1.00 82.19 1002 SER A C 1
ATOM 7393 O O . SER A 1 1002 ? -23.201 -5.083 -29.603 1.00 82.19 1002 SER A O 1
ATOM 7395 N N . CYS A 1 1003 ? -21.508 -6.171 -28.596 1.00 80.75 1003 CYS A N 1
ATOM 7396 C CA . CYS A 1 1003 ? -20.532 -5.904 -29.658 1.00 80.75 1003 CYS A CA 1
ATOM 7397 C C . CYS A 1 1003 ? -20.891 -6.560 -31.005 1.00 80.75 1003 CYS A C 1
ATOM 7399 O O . CYS A 1 1003 ? -20.351 -6.171 -32.039 1.00 80.75 1003 CYS A O 1
ATOM 7401 N N . GLU A 1 1004 ? -21.845 -7.494 -31.015 1.00 71.44 1004 GLU A N 1
ATOM 7402 C CA . GLU A 1 1004 ? -22.459 -8.048 -32.230 1.00 71.44 1004 GLU A CA 1
ATOM 7403 C C . GLU A 1 1004 ? -23.209 -6.979 -33.037 1.00 71.44 1004 GLU A C 1
ATOM 7405 O O . GLU A 1 1004 ? -23.275 -7.069 -34.257 1.00 71.44 1004 GLU A O 1
ATOM 7410 N N . SER A 1 1005 ? -23.695 -5.912 -32.388 1.00 63.53 1005 SER A N 1
ATOM 7411 C CA . SER A 1 1005 ? -24.375 -4.788 -33.054 1.00 63.53 1005 SER A CA 1
ATOM 7412 C C . SER A 1 1005 ? -23.444 -3.835 -33.828 1.00 63.53 1005 SER A C 1
ATOM 7414 O O . SER A 1 1005 ? -23.901 -2.816 -34.348 1.00 63.53 1005 SER A O 1
ATOM 7416 N N . LEU A 1 1006 ? -22.146 -4.156 -33.913 1.00 61.19 1006 LEU A N 1
ATOM 7417 C CA . LEU A 1 1006 ? -21.144 -3.442 -34.717 1.00 61.19 1006 LEU A CA 1
ATOM 7418 C C . LEU A 1 1006 ? -20.612 -4.259 -35.911 1.00 61.19 1006 LEU A C 1
ATOM 7420 O O . LEU A 1 1006 ? -19.673 -3.796 -36.573 1.00 61.19 1006 LEU A O 1
ATOM 7424 N N . GLN A 1 1007 ? -21.162 -5.452 -36.163 1.00 52.81 1007 GLN A N 1
ATOM 7425 C CA . GLN A 1 1007 ? -20.848 -6.286 -37.333 1.00 52.81 1007 GLN A CA 1
ATOM 7426 C C . GLN A 1 1007 ? -21.680 -5.886 -38.558 1.00 52.81 1007 GLN A C 1
ATOM 7428 O O . GLN A 1 1007 ? -21.066 -5.841 -39.647 1.00 52.81 1007 GLN A O 1
#

pLDDT: mean 70.84, std 24.8, range [21.36, 98.06]

Foldseek 3Di:
DYDDDDDDDDDDDDDDDDDDDDDDDDDDDDDDDDDDDDDDDDDDDDDDDDDDDDDDDDDDDDDDDDDDDDDDDPDDDPPPPDDDDDDDDDDDPDPDPDDLKDKWWKAWLCLPPPDDPLRLLLVQLLFQVLLQVVVLCLLLVLDLDPDDDDDDDDDDDDDDDDDDADAAADDFTIWTWKWWAVVTFIWIAHEKQRGQAAAFEEPPADADDDEPGDGHYLVPGPQKFFDFLLDVVLVLHNDWDHDDRGDGTWHWDAYSNRKIFTDTWIWTWMGGPHDTDGGQIHHHGNHTDDPRGRSIRYHAYPWPGCNHPCNVSVFLKKKWAAAASPCSPFIFITMTHPVLDDDPVQFPDPKFKFFQDAQPSRRRFRFFAFQWKDWAPDTDHDDSVQADQDPVRWHTETEMSRRAFWEGAQRRVVSVLVSQVVPWPFDWDDCVVSSADTKGQADPVGCPPTDGIWMWTAGPVGGILGADCQLFWDADPPRNIIGGRYYYDHGYTYDYCSSRHQKMWMDSPNRSMIMIGGGNRRDDPDDDDPDDDDDDDDDDDDDDDDDDDDDDDDDDDDDDDDDDDDDDDDDDDDDDDDDDDDDDQDDPDDPAQPVPDDLLVLLLQQLSLLSLFAPDQAQFDDDDDDDDDDADDKFKFWWADHSLFTWTWKFWAVVTQIFIAGEKQSDAAFAFEEPPAPADAAEDGDGHYQVPGPFKDFDFCPDSVLVRAPDFDDPDRGTWHWDDGGNRKIFIATKMFTWMGGNPDIDGGQIHGHTNHIDPDAHRHGRTYAHCWQGCNHPCNRNVFQKKKKAAARNPDPDTIMIITHDPPCLLVPFPFKFKFFQAAESRRRRFRKFDFQWKDWAPDDIGGHDQPPPPDPDDDYDDDDDDDDDHDYDGPFMETEISSRSFWEGEQVVVVVVLVNQCVPQVADWDSAPSSRSFHTKGFADPPDDPVHGDGTWMWIDTPNTTDIADLQLFWDDDPRIIGGRYYYHNDHIYHYNSSRHQWIWMDRNNRRITMTGRHHSVSVD